Protein 4JDY (pdb70)

Radius of gyration: 33.88 Å; Cα contacts (8 Å, |Δi|>4): 1845; chains: 3; bounding box: 97×56×62 Å

GO terms:
  GO:0042823 pyridoxal 5'-phosphate biosynthetic process (P, IDA)
  GO:0016843 amine-lyase activity (F, IDA)
  GO:0005886 plasma membrane (C, HDA)

Structure (mmCIF, N/CA/C/O backbone):
data_4JDY
#
_entry.id   4JDY
#
_cell.length_a   110.752
_cell.length_b   126.080
_cell.length_c   180.816
_cell.angle_alpha   90.000
_cell.angle_beta   90.000
_cell.angle_gamma   90.000
#
_symmetry.space_group_name_H-M   'I 2 2 2'
#
loop_
_entity.id
_entity.type
_entity.pdbx_description
1 polymer 'Pyridoxal biosynthesis lyase PdxS'
2 non-polymer GLYCEROL
3 water water
#
loop_
_atom_site.group_PDB
_atom_site.id
_atom_site.type_symbol
_atom_site.label_atom_id
_atom_site.label_alt_id
_atom_site.label_comp_id
_atom_site.label_asym_id
_atom_site.label_entity_id
_atom_site.label_seq_id
_atom_site.pdbx_PDB_ins_code
_atom_site.Cartn_x
_atom_site.Cartn_y
_atom_site.Cartn_z
_atom_site.occupancy
_atom_site.B_iso_or_equiv
_atom_site.auth_seq_id
_atom_site.auth_comp_id
_atom_site.auth_asym_id
_atom_site.auth_atom_id
_atom_site.pdbx_PDB_model_num
ATOM 1 N N . THR A 1 1 ? 46.779 0.077 68.246 1.00 49.41 11 THR A N 1
ATOM 2 C CA . THR A 1 1 ? 46.884 1.488 68.728 1.00 49.07 11 THR A CA 1
ATOM 3 C C . THR A 1 1 ? 45.709 2.324 68.143 1.00 47.09 11 THR A C 1
ATOM 4 O O . THR A 1 1 ? 45.594 2.465 66.907 1.00 48.80 11 THR A O 1
ATOM 8 N N . ALA A 1 2 ? 44.789 2.830 68.992 1.00 42.56 12 ALA A N 1
ATOM 9 C CA . ALA A 1 2 ? 43.488 3.392 68.479 1.00 37.55 12 ALA A CA 1
ATOM 10 C C . ALA A 1 2 ? 43.541 4.817 67.860 1.00 33.77 12 ALA A C 1
ATOM 11 O O . ALA A 1 2 ? 44.476 5.597 68.147 1.00 31.97 12 ALA A O 1
ATOM 13 N N . ARG A 1 3 ? 42.552 5.177 67.033 1.00 29.59 13 ARG A N 1
ATOM 14 C CA . ARG A 1 3 ? 42.628 6.463 66.300 1.00 26.33 13 ARG A CA 1
ATOM 15 C C . ARG A 1 3 ? 42.141 7.598 67.182 1.00 22.88 13 ARG A C 1
ATOM 16 O O . ARG A 1 3 ? 40.962 7.646 67.547 1.00 19.62 13 ARG A O 1
ATOM 24 N N . VAL A 1 4 ? 43.034 8.510 67.519 1.00 20.42 14 VAL A N 1
ATOM 25 C CA . VAL A 1 4 ? 42.733 9.623 68.422 1.00 19.50 14 VAL A CA 1
ATOM 26 C C . VAL A 1 4 ? 43.471 10.835 67.927 1.00 19.74 14 VAL A C 1
ATOM 27 O O . VAL A 1 4 ? 44.609 10.668 67.507 1.00 18.84 14 VAL A O 1
ATOM 31 N N . LYS A 1 5 ? 42.908 12.044 68.054 1.00 18.81 15 LYS A N 1
ATOM 32 C CA . LYS A 1 5 ? 43.652 13.238 67.740 1.00 19.79 15 LYS A CA 1
ATOM 33 C C . LYS A 1 5 ? 44.440 13.674 68.997 1.00 21.25 15 LYS A C 1
ATOM 34 O O . LYS A 1 5 ? 43.917 14.428 69.815 1.00 19.27 15 LYS A O 1
ATOM 40 N N . ARG A 1 6 ? 45.688 13.245 69.066 1.00 20.52 16 ARG A N 1
ATOM 41 C CA . ARG A 1 6 ? 46.521 13.330 70.231 1.00 21.24 16 ARG A CA 1
ATOM 42 C C . ARG A 1 6 ? 47.319 14.599 70.203 1.00 23.00 16 ARG A C 1
ATOM 43 O O . ARG A 1 6 ? 47.564 15.132 69.149 1.00 23.41 16 ARG A O 1
ATOM 51 N N . GLY A 1 7 ? 47.705 15.068 71.366 1.00 21.93 17 GLY A N 1
ATOM 52 C CA . GLY A 1 7 ? 48.662 16.179 71.482 1.00 22.45 17 GLY A CA 1
ATOM 53 C C . GLY A 1 7 ? 48.295 17.487 70.843 1.00 22.95 17 GLY A C 1
ATOM 54 O O . GLY A 1 7 ? 49.159 18.269 70.452 1.00 24.25 17 GLY A O 1
ATOM 55 N N . MET A 1 8 ? 47.028 17.844 70.819 1.00 22.70 18 MET A N 1
ATOM 56 C CA . MET A 1 8 ? 46.652 19.092 70.143 1.00 22.58 18 MET A CA 1
ATOM 57 C C . MET A 1 8 ? 46.440 20.274 71.051 1.00 22.06 18 MET A C 1
ATOM 58 O O . MET A 1 8 ? 46.087 21.380 70.595 1.00 21.00 18 MET A O 1
ATOM 63 N N . ALA A 1 9 ? 46.699 20.096 72.353 1.00 23.12 19 ALA A N 1
ATOM 64 C CA . ALA A 1 9 ? 46.443 21.214 73.268 1.00 24.45 19 ALA A CA 1
ATOM 65 C C . ALA A 1 9 ? 47.598 21.422 74.318 1.00 25.73 19 ALA A C 1
ATOM 66 O O . ALA A 1 9 ? 47.391 21.965 75.429 1.00 23.95 19 ALA A O 1
ATOM 68 N N . GLU A 1 10 ? 48.788 20.966 73.933 1.00 26.58 20 GLU A N 1
ATOM 69 C CA . GLU A 1 10 ? 49.944 20.970 74.842 1.00 29.01 20 GLU A CA 1
ATOM 70 C C . GLU A 1 10 ? 50.237 22.352 75.359 1.00 30.18 20 GLU A C 1
ATOM 71 O O . GLU A 1 10 ? 50.619 22.470 76.491 1.00 32.14 20 GLU A O 1
ATOM 77 N N . MET A 1 11 ? 50.008 23.381 74.573 1.00 29.59 21 MET A N 1
ATOM 78 C CA . MET A 1 11 ? 50.298 24.769 74.964 1.00 32.39 21 MET A CA 1
ATOM 79 C C . MET A 1 11 ? 49.227 25.317 75.912 1.00 30.46 21 MET A C 1
ATOM 80 O O . MET A 1 11 ? 49.391 26.409 76.460 1.00 30.51 21 MET A O 1
ATOM 85 N N . LEU A 1 12 ? 48.080 24.628 76.040 1.00 26.23 22 LEU A N 1
ATOM 86 C CA . LEU A 1 12 ? 47.032 25.144 76.935 1.00 22.58 22 LEU A CA 1
ATOM 87 C C . LEU A 1 12 ? 47.169 24.548 78.345 1.00 20.55 22 LEU A C 1
ATOM 88 O O . LEU A 1 12 ? 46.558 25.089 79.248 1.00 19.61 22 LEU A O 1
ATOM 93 N N . LYS A 1 13 ? 47.919 23.471 78.499 1.00 19.12 23 LYS A N 1
ATOM 94 C CA . LYS A 1 13 ? 48.007 22.723 79.764 1.00 22.60 23 LYS A CA 1
ATOM 95 C C . LYS A 1 13 ? 48.494 23.643 80.838 1.00 24.16 23 LYS A C 1
ATOM 96 O O . LYS A 1 13 ? 49.429 24.411 80.605 1.00 22.67 23 LYS A O 1
ATOM 102 N N . GLY A 1 14 ? 47.838 23.628 81.993 1.00 23.73 24 GLY A N 1
ATOM 103 C CA . GLY A 1 14 ? 48.322 24.376 83.153 1.00 23.31 24 GLY A CA 1
ATOM 104 C C . GLY A 1 14 ? 47.657 25.701 83.133 1.00 22.35 24 GLY A C 1
ATOM 105 O O . GLY A 1 14 ? 47.928 26.510 83.957 1.00 23.91 24 GLY A O 1
ATOM 106 N N . GLY A 1 15 ? 46.773 25.954 82.175 1.00 22.90 25 GLY A N 1
ATOM 107 C CA . GLY A 1 15 ? 46.203 27.315 81.974 1.00 19.89 25 GLY A CA 1
ATOM 108 C C . GLY A 1 15 ? 44.717 27.509 82.140 1.00 20.51 25 GLY A C 1
ATOM 109 O O . GLY A 1 15 ? 43.960 26.522 82.362 1.00 20.31 25 GLY A O 1
ATOM 110 N N . VAL A 1 16 ? 44.281 28.766 82.026 1.00 17.71 26 VAL A N 1
ATOM 111 C CA . VAL A 1 16 ? 42.921 29.167 82.108 1.00 18.74 26 VAL A CA 1
ATOM 112 C C . VAL A 1 16 ? 42.415 29.691 80.749 1.00 20.86 26 VAL A C 1
ATOM 113 O O . VAL A 1 16 ? 43.101 30.524 80.091 1.00 19.85 26 VAL A O 1
ATOM 117 N N . ILE A 1 17 ? 41.231 29.214 80.358 1.00 18.31 27 ILE A N 1
ATOM 118 C CA . ILE A 1 17 ? 40.561 29.728 79.186 1.00 18.05 27 ILE A CA 1
ATOM 119 C C . ILE A 1 17 ? 39.383 30.554 79.593 1.00 18.82 27 ILE A C 1
ATOM 120 O O . ILE A 1 17 ? 38.508 30.074 80.375 1.00 21.79 27 ILE A O 1
ATOM 125 N N . MET A 1 18 ? 39.327 31.809 79.147 1.00 16.52 28 MET A N 1
ATOM 126 C CA . MET A 1 18 ? 38.305 32.709 79.609 1.00 18.85 28 MET A CA 1
ATOM 127 C C . MET A 1 18 ? 37.310 33.061 78.561 1.00 20.84 28 MET A C 1
ATOM 128 O O . MET A 1 18 ? 37.712 33.462 77.474 1.00 19.72 28 MET A O 1
ATOM 133 N N . ASP A 1 19 ? 36.032 32.989 78.889 1.00 19.93 29 ASP A N 1
ATOM 134 C CA . ASP A 1 19 ? 35.031 33.525 77.988 1.00 22.94 29 ASP A CA 1
ATOM 135 C C . ASP A 1 19 ? 35.139 35.092 77.839 1.00 24.28 29 ASP A C 1
ATOM 136 O O . ASP A 1 19 ? 35.240 35.813 78.846 1.00 22.60 29 ASP A O 1
ATOM 141 N N . VAL A 1 20 ? 34.993 35.594 76.610 1.00 22.03 30 VAL A N 1
ATOM 142 C CA . VAL A 1 20 ? 35.063 37.055 76.348 1.00 23.70 30 VAL A CA 1
ATOM 143 C C . VAL A 1 20 ? 33.999 37.462 75.342 1.00 25.66 30 VAL A C 1
ATOM 144 O O . VAL A 1 20 ? 33.744 36.736 74.366 1.00 24.76 30 VAL A O 1
ATOM 148 N N . VAL A 1 21 ? 33.317 38.561 75.598 1.00 26.75 31 VAL A N 1
ATOM 149 C CA . VAL A 1 21 ? 32.244 38.992 74.720 1.00 28.50 31 VAL A CA 1
ATOM 150 C C . VAL A 1 21 ? 32.701 40.242 73.904 1.00 29.03 31 VAL A C 1
ATOM 151 O O . VAL A 1 21 ? 32.079 40.571 72.932 1.00 28.45 31 VAL A O 1
ATOM 155 N N . THR A 1 22 ? 33.874 40.802 74.223 1.00 30.04 32 THR A N 1
ATOM 156 C CA . THR A 1 22 ? 34.391 42.058 73.570 1.00 30.08 32 THR A CA 1
ATOM 157 C C . THR A 1 22 ? 35.923 42.017 73.421 1.00 29.63 32 THR A C 1
ATOM 158 O O . THR A 1 22 ? 36.606 41.292 74.141 1.00 30.09 32 THR A O 1
ATOM 162 N N . PRO A 1 23 ? 36.496 42.758 72.442 1.00 29.62 33 PRO A N 1
ATOM 163 C CA . PRO A 1 23 ? 37.953 42.779 72.327 1.00 29.92 33 PRO A CA 1
ATOM 164 C C . PRO A 1 23 ? 38.612 43.270 73.647 1.00 28.90 33 PRO A C 1
ATOM 165 O O . PRO A 1 23 ? 39.702 42.804 73.992 1.00 27.50 33 PRO A O 1
ATOM 169 N N . GLU A 1 24 ? 37.947 44.167 74.367 1.00 30.42 34 GLU A N 1
ATOM 170 C CA . GLU A 1 24 ? 38.514 44.688 75.645 1.00 32.92 34 GLU A CA 1
ATOM 171 C C . GLU A 1 24 ? 38.621 43.553 76.708 1.00 32.57 34 GLU A C 1
ATOM 172 O O . GLU A 1 24 ? 39.670 43.382 77.358 1.00 32.57 34 GLU A O 1
ATOM 178 N N . GLN A 1 25 ? 37.545 42.774 76.855 1.00 31.44 35 GLN A N 1
ATOM 179 C CA . GLN A 1 25 ? 37.596 41.609 77.741 1.00 29.59 35 GLN A CA 1
ATOM 180 C C . GLN A 1 25 ? 38.712 40.711 77.248 1.00 28.04 35 GLN A C 1
ATOM 181 O O . GLN A 1 25 ? 39.519 40.225 78.059 1.00 27.38 35 GLN A O 1
ATOM 187 N N . ALA A 1 26 ? 38.831 40.505 75.920 1.00 25.67 36 ALA A N 1
ATOM 188 C CA . ALA A 1 26 ? 39.921 39.656 75.422 1.00 24.37 36 ALA A CA 1
ATOM 189 C C . ALA A 1 26 ? 41.340 40.149 75.828 1.00 26.01 36 ALA A C 1
ATOM 190 O O . ALA A 1 26 ? 42.230 39.356 76.204 1.00 23.59 36 ALA A O 1
ATOM 192 N N . ARG A 1 27 ? 41.548 41.475 75.734 1.00 26.99 37 ARG A N 1
ATOM 193 C CA . ARG A 1 27 ? 42.851 42.066 76.151 1.00 28.18 37 ARG A CA 1
ATOM 194 C C . ARG A 1 27 ? 43.099 41.891 77.647 1.00 26.83 37 ARG A C 1
ATOM 195 O O . ARG A 1 27 ? 44.162 41.493 78.037 1.00 26.99 37 ARG A O 1
ATOM 203 N N . ILE A 1 28 ? 42.081 42.134 78.455 1.00 28.05 38 ILE A N 1
ATOM 204 C CA . ILE A 1 28 ? 42.237 41.880 79.916 1.00 28.38 38 ILE A CA 1
ATOM 205 C C . ILE A 1 28 ? 42.582 40.448 80.215 1.00 28.73 38 ILE A C 1
ATOM 206 O O . ILE A 1 28 ? 43.488 40.159 80.994 1.00 27.80 38 ILE A O 1
ATOM 211 N N . ALA A 1 29 ? 41.852 39.518 79.568 1.00 27.41 39 ALA A N 1
ATOM 212 C CA . ALA A 1 29 ? 42.184 38.111 79.688 1.00 24.62 39 ALA A CA 1
ATOM 213 C C . ALA A 1 29 ? 43.623 37.796 79.368 1.00 24.04 39 ALA A C 1
ATOM 214 O O . ALA A 1 29 ? 44.316 37.092 80.120 1.00 22.61 39 ALA A O 1
ATOM 216 N N . GLU A 1 30 ? 44.114 38.283 78.225 1.00 23.63 40 GLU A N 1
ATOM 217 C CA . GLU A 1 30 ? 45.453 37.956 77.793 1.00 24.01 40 GLU A CA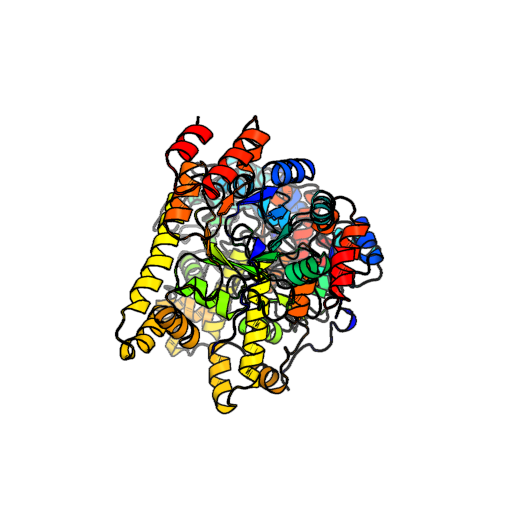 1
ATOM 218 C C . GLU A 1 30 ? 46.459 38.634 78.796 1.00 24.82 40 GLU A C 1
ATOM 219 O O . GLU A 1 30 ? 47.499 38.042 79.142 1.00 27.24 40 GLU A O 1
ATOM 225 N N . GLY A 1 31 ? 46.116 39.837 79.259 1.00 27.19 41 GLY A N 1
ATOM 226 C CA . GLY A 1 31 ? 46.998 40.596 80.241 1.00 29.75 41 GLY A CA 1
ATOM 227 C C . GLY A 1 31 ? 47.117 39.814 81.560 1.00 31.93 41 GLY A C 1
ATOM 228 O O . GLY A 1 31 ? 48.215 39.749 82.174 1.00 32.03 41 GLY A O 1
ATOM 229 N N . ALA A 1 32 ? 46.007 39.133 81.938 1.00 31.14 42 ALA A N 1
ATOM 230 C CA . ALA A 1 32 ? 45.951 38.372 83.201 1.00 30.17 42 ALA A CA 1
ATOM 231 C C . ALA A 1 32 ? 46.718 37.063 83.117 1.00 29.40 42 ALA A C 1
ATOM 232 O O . ALA A 1 32 ? 46.951 36.399 84.127 1.00 29.67 42 ALA A O 1
ATOM 234 N N . GLY A 1 33 ? 47.172 36.702 81.917 1.00 26.55 43 GLY A N 1
ATOM 235 C CA . GLY A 1 33 ? 47.902 35.467 81.737 1.00 25.11 43 GLY A CA 1
ATOM 236 C C . GLY A 1 33 ? 46.989 34.246 81.321 1.00 23.11 43 GLY A C 1
ATOM 237 O O . GLY A 1 33 ? 47.448 33.134 81.352 1.00 23.65 43 GLY A O 1
ATOM 238 N N . ALA A 1 34 ? 45.774 34.499 80.863 1.00 23.67 44 ALA A N 1
ATOM 239 C CA . ALA A 1 34 ? 44.952 33.440 80.161 1.00 23.14 44 ALA A CA 1
ATOM 240 C C . ALA A 1 34 ? 45.732 32.707 79.085 1.00 24.23 44 ALA A C 1
ATOM 241 O O . ALA A 1 34 ? 46.585 33.342 78.359 1.00 23.61 44 ALA A O 1
ATOM 243 N N . VAL A 1 35 ? 45.542 31.378 78.946 1.00 22.01 45 VAL A N 1
ATOM 244 C CA . VAL A 1 35 ? 46.200 30.682 77.856 1.00 22.00 45 VAL A CA 1
ATOM 245 C C . VAL A 1 35 ? 45.387 30.754 76.531 1.00 22.37 45 VAL A C 1
ATOM 246 O O . VAL A 1 35 ? 45.948 30.466 75.504 1.00 22.49 45 VAL A O 1
ATOM 250 N N . ALA A 1 36 ? 44.103 31.092 76.567 1.00 19.91 46 ALA A N 1
ATOM 251 C CA . ALA A 1 36 ? 43.268 31.184 75.356 1.00 20.56 46 ALA A CA 1
ATOM 252 C C . ALA A 1 36 ? 42.063 31.904 75.751 1.00 19.45 46 ALA A C 1
ATOM 253 O O . ALA A 1 36 ? 41.823 32.065 76.984 1.00 20.83 46 ALA A O 1
ATOM 255 N N . VAL A 1 37 ? 41.264 32.392 74.795 1.00 19.18 47 VAL A N 1
ATOM 256 C CA . VAL A 1 37 ? 39.992 32.974 75.123 1.00 19.31 47 VAL A CA 1
ATOM 257 C C . VAL A 1 37 ? 38.913 32.211 74.327 1.00 19.83 47 VAL A C 1
ATOM 258 O O . VAL A 1 37 ? 39.254 31.605 73.292 1.00 19.22 47 VAL A O 1
ATOM 262 N N . MET A 1 38 ? 37.669 32.296 74.807 1.00 18.23 48 MET A N 1
ATOM 263 C CA . MET A 1 38 ? 36.534 31.684 74.140 1.00 18.40 48 MET A CA 1
ATOM 264 C C . MET A 1 38 ? 35.697 32.856 73.745 1.00 17.72 48 MET A C 1
ATOM 265 O O . MET A 1 38 ? 35.110 33.521 74.586 1.00 21.46 48 MET A O 1
ATOM 270 N N . ALA A 1 39 ? 35.609 33.131 72.444 1.00 18.20 49 ALA A N 1
ATOM 271 C CA . ALA A 1 39 ? 34.744 34.203 71.931 1.00 19.53 49 ALA A CA 1
ATOM 272 C C . ALA A 1 39 ? 33.290 33.874 71.970 1.00 22.37 49 ALA A C 1
ATOM 273 O O . ALA A 1 39 ? 32.922 32.843 71.387 1.00 21.49 49 ALA A O 1
ATOM 275 N N . LEU A 1 40 ? 32.432 34.690 72.550 1.00 23.76 50 LEU A N 1
ATOM 276 C CA . LEU A 1 40 ? 31.008 34.454 72.412 1.00 28.83 50 LEU A CA 1
ATOM 277 C C . LEU A 1 40 ? 30.237 35.710 72.548 1.00 32.25 50 LEU A C 1
ATOM 278 O O . LEU A 1 40 ? 30.639 36.605 73.285 1.00 33.23 50 LEU A O 1
ATOM 283 N N . GLU A 1 41 ? 29.140 35.812 71.818 1.00 36.69 51 GLU A N 1
ATOM 284 C CA . GLU A 1 41 ? 28.269 37.007 71.859 1.00 41.80 51 GLU A CA 1
ATOM 285 C C . GLU A 1 41 ? 27.402 37.137 73.098 1.00 45.36 51 GLU A C 1
ATOM 286 O O . GLU A 1 41 ? 27.135 38.242 73.516 1.00 47.19 51 GLU A O 1
ATOM 292 N N . ARG A 1 42 ? 26.877 36.053 73.651 1.00 50.42 52 ARG A N 1
ATOM 293 C CA . ARG A 1 42 ? 26.093 36.175 74.888 1.00 55.68 52 ARG A CA 1
ATOM 294 C C . ARG A 1 42 ? 26.344 35.027 75.864 1.00 58.34 52 ARG A C 1
ATOM 295 O O . ARG A 1 42 ? 26.508 33.856 75.479 1.00 59.81 52 ARG A O 1
ATOM 303 N N . VAL A 1 43 ? 26.390 35.361 77.137 1.00 61.26 53 VAL A N 1
ATOM 304 C CA . VAL A 1 43 ? 27.069 34.489 78.104 1.00 64.07 53 VAL A CA 1
ATOM 305 C C . VAL A 1 43 ? 26.205 33.294 78.632 1.00 65.53 53 VAL A C 1
ATOM 306 O O . VAL A 1 43 ? 24.980 33.334 78.430 1.00 65.97 53 VAL A O 1
ATOM 310 N N . PRO A 1 44 ? 26.836 32.195 79.205 1.00 67.27 54 PRO A N 1
ATOM 311 C CA . PRO A 1 44 ? 26.040 31.104 79.871 1.00 68.32 54 PRO A CA 1
ATOM 312 C C . PRO A 1 44 ? 25.078 31.546 81.025 1.00 69.46 54 PRO A C 1
ATOM 313 O O . PRO A 1 44 ? 23.975 30.971 81.134 1.00 70.04 54 PRO A O 1
ATOM 317 N N . ALA A 1 45 ? 25.478 32.547 81.839 1.00 70.14 55 ALA A N 1
ATOM 318 C CA . ALA A 1 45 ? 24.583 33.226 82.823 1.00 70.97 55 ALA A CA 1
ATOM 319 C C . ALA A 1 45 ? 23.349 34.006 82.230 1.00 71.67 55 ALA A C 1
ATOM 320 O O . ALA A 1 45 ? 22.279 34.024 82.871 1.00 71.49 55 ALA A O 1
ATOM 322 N N . ASP A 1 46 ? 23.506 34.642 81.043 1.00 72.48 56 ASP A N 1
ATOM 323 C CA . ASP A 1 46 ? 22.392 35.273 80.230 1.00 73.26 56 ASP A CA 1
ATOM 324 C C . ASP A 1 46 ? 21.556 34.309 79.364 1.00 73.30 56 ASP A C 1
ATOM 325 O O . ASP A 1 46 ? 20.409 34.637 79.007 1.00 73.70 56 ASP A O 1
ATOM 330 N N . ILE A 1 47 ? 22.171 33.181 78.962 1.00 73.35 57 ILE A N 1
ATOM 331 C CA . ILE A 1 47 ? 21.494 32.083 78.249 1.00 73.03 57 ILE A CA 1
ATOM 332 C C . ILE A 1 47 ? 20.551 31.374 79.239 1.00 73.75 57 ILE A C 1
ATOM 333 O O . ILE A 1 47 ? 19.328 31.279 78.994 1.00 73.72 57 ILE A O 1
ATOM 338 N N . ARG A 1 48 ? 21.108 31.012 80.376 1.00 74.18 58 ARG A N 1
ATOM 339 C CA . ARG A 1 48 ? 20.307 30.423 81.418 1.00 74.92 58 ARG A CA 1
ATOM 340 C C . ARG A 1 48 ? 19.223 31.388 81.864 1.00 74.87 58 ARG A C 1
ATOM 341 O O . ARG A 1 48 ? 18.120 30.966 82.155 1.00 75.22 58 ARG A O 1
ATOM 349 N N . ALA A 1 49 ? 19.579 32.658 82.016 1.00 74.26 59 ALA A N 1
ATOM 350 C CA . ALA A 1 49 ? 18.628 33.712 82.354 1.00 73.25 59 ALA A CA 1
ATOM 351 C C . ALA A 1 49 ? 17.578 34.121 81.304 1.00 72.55 59 ALA A C 1
ATOM 352 O O . ALA A 1 49 ? 16.440 34.320 81.670 1.00 73.06 59 ALA A O 1
ATOM 354 N N . GLN A 1 50 ? 17.933 34.268 80.027 1.00 71.10 60 GLN A N 1
ATOM 355 C CA . GLN A 1 50 ? 16.903 34.622 79.031 1.00 69.29 60 GLN A CA 1
ATOM 356 C C . GLN A 1 50 ? 16.316 33.473 78.232 1.00 67.15 60 GLN A C 1
ATOM 357 O O . GLN A 1 50 ? 15.129 33.373 78.126 1.00 67.28 60 GLN A O 1
ATOM 363 N N . GLY A 1 51 ? 17.144 32.586 77.702 1.00 64.48 61 GLY A N 1
ATOM 364 C CA . GLY A 1 51 ? 16.646 31.589 76.777 1.00 59.87 61 GLY A CA 1
ATOM 365 C C . GLY A 1 51 ? 16.431 32.126 75.359 1.00 55.96 61 GLY A C 1
ATOM 366 O O . GLY A 1 51 ? 16.998 33.145 75.040 1.00 57.82 61 GLY A O 1
ATOM 367 N N . GLY A 1 52 ? 15.633 31.460 74.526 1.00 51.46 62 GLY A N 1
ATOM 368 C CA . GLY A 1 52 ? 15.622 31.675 73.073 1.00 43.46 62 GLY A CA 1
ATOM 369 C C . GLY A 1 52 ? 16.676 30.762 72.440 1.00 37.18 62 GLY A C 1
ATOM 370 O O . GLY A 1 52 ? 17.280 30.064 73.176 1.00 36.63 62 GLY A O 1
ATOM 371 N N . VAL A 1 53 ? 16.914 30.745 71.129 1.00 31.41 63 VAL A N 1
ATOM 372 C CA . VAL A 1 53 ? 17.879 29.761 70.662 1.00 25.44 63 VAL A CA 1
ATOM 373 C C . VAL A 1 53 ? 19.279 30.409 70.685 1.00 23.36 63 VAL A C 1
ATOM 374 O O . VAL A 1 53 ? 19.424 31.573 70.259 1.00 23.65 63 VAL A O 1
ATOM 378 N N . SER A 1 54 ? 20.293 29.691 71.167 1.00 19.24 64 SER A N 1
ATOM 379 C CA . SER A 1 54 ? 21.661 30.144 71.174 1.00 20.66 64 SER A CA 1
ATOM 380 C C . SER A 1 54 ? 22.489 29.428 70.127 1.00 20.27 64 SER A C 1
ATOM 381 O O . SER A 1 54 ? 22.520 28.180 70.145 1.00 17.43 64 SER A O 1
ATOM 384 N N . ARG A 1 55 ? 23.182 30.181 69.261 1.00 19.28 65 ARG A N 1
ATOM 385 C CA . ARG A 1 55 ? 23.842 29.601 68.076 1.00 19.12 65 ARG A CA 1
ATOM 386 C C . ARG A 1 55 ? 25.316 30.004 68.058 1.00 19.09 65 ARG A C 1
ATOM 387 O O . ARG A 1 55 ? 25.760 30.729 68.958 1.00 19.66 65 ARG A O 1
ATOM 395 N N . MET A 1 56 ? 26.061 29.561 67.046 1.00 18.23 66 MET A N 1
ATOM 396 C CA . MET A 1 56 ? 27.382 30.057 66.736 1.00 20.47 66 MET A CA 1
ATOM 397 C C . MET A 1 56 ? 27.307 31.598 66.740 1.00 22.09 66 MET A C 1
ATOM 398 O O . MET A 1 56 ? 26.275 32.174 66.344 1.00 21.31 66 MET A O 1
ATOM 403 N N . SER A 1 57 ? 28.374 32.223 67.227 1.00 21.61 67 SER A N 1
ATOM 404 C CA . SER A 1 57 ? 28.436 33.691 67.247 1.00 22.98 67 SER A CA 1
ATOM 405 C C . SER A 1 57 ? 28.651 34.277 65.830 1.00 23.85 67 SER A C 1
ATOM 406 O O . SER A 1 57 ? 29.265 33.662 64.971 1.00 23.69 67 SER A O 1
ATOM 409 N N . ASP A 1 58 ? 28.213 35.519 65.623 1.00 27.11 68 ASP A N 1
ATOM 410 C CA . ASP A 1 58 ? 28.499 36.240 64.347 1.00 27.03 68 ASP A CA 1
ATOM 411 C C . ASP A 1 58 ? 29.980 36.167 64.033 1.00 26.57 68 ASP A C 1
ATOM 412 O O . ASP A 1 58 ? 30.842 36.523 64.863 1.00 27.35 68 ASP A O 1
ATOM 417 N N . PRO A 1 59 ? 30.322 35.741 62.830 1.00 26.10 69 PRO A N 1
ATOM 418 C CA . PRO A 1 59 ? 31.696 35.648 62.452 1.00 23.93 69 PRO A CA 1
ATOM 419 C C . PRO A 1 59 ? 32.514 36.967 62.585 1.00 25.63 69 PRO A C 1
ATOM 420 O O . PRO A 1 59 ? 33.720 36.898 62.780 1.00 21.63 69 PRO A O 1
ATOM 424 N N . ASP A 1 60 ? 31.863 38.111 62.439 1.00 26.90 70 ASP A N 1
ATOM 425 C CA . ASP A 1 60 ? 32.620 39.390 62.581 1.00 28.64 70 ASP A CA 1
ATOM 426 C C . ASP A 1 60 ? 33.042 39.524 64.061 1.00 28.41 70 ASP A C 1
ATOM 427 O O . ASP A 1 60 ? 34.127 40.021 64.364 1.00 28.79 70 ASP A O 1
ATOM 432 N N . MET A 1 61 ? 32.120 39.175 64.966 1.00 27.21 71 MET A N 1
ATOM 433 C CA . MET A 1 61 ? 32.360 39.262 66.409 1.00 27.37 71 MET A CA 1
ATOM 434 C C . MET A 1 61 ? 33.584 38.391 66.757 1.00 26.46 71 MET A C 1
ATOM 435 O O . MET A 1 61 ? 34.567 38.847 67.391 1.00 26.37 71 MET A O 1
ATOM 440 N N . ILE A 1 62 ? 33.603 37.151 66.285 1.00 24.89 72 ILE A N 1
ATOM 441 C CA . ILE A 1 62 ? 34.748 36.279 66.498 1.00 23.25 72 ILE A CA 1
ATOM 442 C C . ILE A 1 62 ? 36.096 36.813 65.916 1.00 24.59 72 ILE A C 1
ATOM 443 O O . ILE A 1 62 ? 37.167 36.739 66.565 1.00 23.05 72 ILE A O 1
ATOM 448 N N . GLU A 1 63 ? 36.043 37.323 64.682 1.00 25.07 73 GLU A N 1
ATOM 449 C CA . GLU A 1 63 ? 37.232 37.866 64.041 1.00 27.48 73 GLU A CA 1
ATOM 450 C C . GLU A 1 63 ? 37.764 39.086 64.829 1.00 26.31 73 GLU A C 1
ATOM 451 O O . GLU A 1 63 ? 38.967 39.274 64.874 1.00 28.06 73 GLU A O 1
ATOM 457 N N . GLY A 1 64 ? 36.866 39.863 65.423 1.00 27.16 74 GLY A N 1
ATOM 458 C CA . GLY A 1 64 ? 37.246 41.010 66.291 1.00 26.74 74 GLY A CA 1
ATOM 459 C C . GLY A 1 64 ? 38.102 40.497 67.450 1.00 27.63 74 GLY A C 1
ATOM 460 O O . GLY A 1 64 ? 39.139 41.130 67.869 1.00 26.06 74 GLY A O 1
ATOM 461 N N . ILE A 1 65 ? 37.739 39.313 67.983 1.00 26.00 75 ILE A N 1
ATOM 462 C CA . ILE A 1 65 ? 38.507 38.797 69.131 1.00 24.58 75 ILE A CA 1
ATOM 463 C C . ILE A 1 65 ? 39.836 38.281 68.641 1.00 24.29 75 ILE A C 1
ATOM 464 O O . ILE A 1 65 ? 40.890 38.478 69.310 1.00 27.05 75 ILE A O 1
ATOM 469 N N . ILE A 1 66 ? 39.848 37.585 67.496 1.00 24.29 76 ILE A N 1
ATOM 470 C CA . ILE A 1 66 ? 41.112 37.046 66.974 1.00 24.80 76 ILE A CA 1
ATOM 471 C C . ILE A 1 66 ? 42.166 38.194 66.718 1.00 26.24 76 ILE A C 1
ATOM 472 O O . ILE A 1 66 ? 43.436 37.987 66.886 1.00 26.49 76 ILE A O 1
ATOM 477 N N . ALA A 1 67 ? 41.627 39.338 66.285 1.00 27.23 77 ALA A N 1
ATOM 478 C CA . ALA A 1 67 ? 42.474 40.544 65.963 1.00 28.65 77 ALA A CA 1
ATOM 479 C C . ALA A 1 67 ? 43.004 41.205 67.252 1.00 31.11 77 ALA A C 1
ATOM 480 O O . ALA A 1 67 ? 44.066 41.856 67.230 1.00 31.43 77 ALA A O 1
ATOM 482 N N . ALA A 1 68 ? 42.298 41.012 68.380 1.00 30.43 78 ALA A N 1
ATOM 483 C CA . ALA A 1 68 ? 42.648 41.704 69.614 1.00 29.43 78 ALA A CA 1
ATOM 484 C C . ALA A 1 68 ? 43.706 41.038 70.453 1.00 29.28 78 ALA A C 1
ATOM 485 O O . ALA A 1 68 ? 44.176 41.675 71.399 1.00 28.44 78 ALA A O 1
ATOM 487 N N . VAL A 1 69 ? 44.085 39.786 70.166 1.00 28.40 79 VAL A N 1
ATOM 488 C CA . VAL A 1 69 ? 44.996 39.062 71.082 1.00 27.83 79 VAL A CA 1
ATOM 489 C C . VAL A 1 69 ? 45.981 38.223 70.318 1.00 27.82 79 VAL A C 1
ATOM 490 O O . VAL A 1 69 ? 45.751 37.980 69.186 1.00 28.12 79 VAL A O 1
ATOM 494 N N . THR A 1 70 ? 47.036 37.729 70.956 1.00 27.52 80 THR A N 1
ATOM 495 C CA . THR A 1 70 ? 47.998 36.810 70.350 1.00 30.81 80 THR A CA 1
ATOM 496 C C . THR A 1 70 ? 47.721 35.360 70.698 1.00 30.29 80 THR A C 1
ATOM 497 O O . THR A 1 70 ? 48.126 34.436 69.946 1.00 32.89 80 THR A O 1
ATOM 501 N N . ILE A 1 71 ? 47.048 35.145 71.837 1.00 25.98 81 ILE A N 1
ATOM 502 C CA . ILE A 1 71 ? 46.829 33.782 72.338 1.00 24.62 81 ILE A CA 1
ATOM 503 C C . ILE A 1 71 ? 45.676 33.150 71.530 1.00 22.86 81 ILE A C 1
ATOM 504 O O . ILE A 1 71 ? 44.890 33.899 70.894 1.00 20.54 81 ILE A O 1
ATOM 509 N N . PRO A 1 72 ? 45.616 31.802 71.552 1.00 22.80 82 PRO A N 1
ATOM 510 C CA . PRO A 1 72 ? 44.631 31.050 70.801 1.00 22.63 82 PRO A CA 1
ATOM 511 C C . PRO A 1 72 ? 43.194 31.516 71.105 1.00 22.63 82 PRO A C 1
ATOM 512 O O . PRO A 1 72 ? 42.885 31.963 72.225 1.00 23.21 82 PRO A O 1
ATOM 516 N N . VAL A 1 73 ? 42.290 31.459 70.104 1.00 21.67 83 VAL A N 1
ATOM 517 C CA . VAL A 1 73 ? 40.891 31.871 70.307 1.00 19.14 83 VAL A CA 1
ATOM 518 C C . VAL A 1 73 ? 39.985 30.628 69.984 1.00 20.18 83 VAL A C 1
ATOM 519 O O . VAL A 1 73 ? 40.215 29.933 68.964 1.00 19.64 83 VAL A O 1
ATOM 523 N N . MET A 1 74 ? 39.053 30.332 70.884 1.00 16.54 84 MET A N 1
ATOM 524 C CA . MET A 1 74 ? 38.052 29.264 70.645 1.00 14.64 84 MET A CA 1
ATOM 525 C C . MET A 1 74 ? 36.771 29.865 70.350 1.00 14.00 84 MET A C 1
ATOM 526 O O . MET A 1 74 ? 36.478 31.034 70.732 1.00 14.12 84 MET A O 1
ATOM 531 N N . ALA A 1 75 ? 35.861 29.052 69.747 1.00 12.97 85 ALA A N 1
ATOM 532 C CA . ALA A 1 75 ? 34.512 29.555 69.639 1.00 13.64 85 ALA A CA 1
ATOM 533 C C . ALA A 1 75 ? 33.601 28.306 69.614 1.00 14.07 85 ALA A C 1
ATOM 534 O O . ALA A 1 75 ? 34.075 27.220 69.294 1.00 14.58 85 ALA A O 1
ATOM 536 N N . LYS A 1 76 ? 32.336 28.524 69.913 1.00 15.49 86 LYS A N 1
ATOM 537 C CA . LYS A 1 76 ? 31.356 27.460 70.085 1.00 15.44 86 LYS A CA 1
ATOM 538 C C . LYS A 1 76 ? 30.515 27.179 68.846 1.00 16.61 86 LYS A C 1
ATOM 539 O O . LYS A 1 76 ? 30.212 28.094 68.065 1.00 14.61 86 LYS A O 1
ATOM 545 N N . VAL A 1 77 ? 30.105 25.885 68.690 1.00 15.54 87 VAL A N 1
ATOM 546 C CA . VAL A 1 77 ? 29.029 25.566 67.760 1.00 13.91 87 VAL A CA 1
ATOM 547 C C . VAL A 1 77 ? 28.005 24.700 68.531 1.00 14.59 87 VAL A C 1
ATOM 548 O O . VAL A 1 77 ? 28.324 24.158 69.589 1.00 15.68 87 VAL A O 1
ATOM 552 N N . ARG A 1 78 ? 26.829 24.614 67.967 1.00 13.64 88 ARG A N 1
ATOM 553 C CA . ARG A 1 78 ? 25.734 23.777 68.531 1.00 13.26 88 ARG A CA 1
ATOM 554 C C . ARG A 1 78 ? 26.069 22.328 68.325 1.00 13.07 88 ARG A C 1
ATOM 555 O O . ARG A 1 78 ? 26.724 22.001 67.391 1.00 13.60 88 ARG A O 1
ATOM 563 N N . ILE A 1 79 ? 25.717 21.458 69.302 1.00 12.16 89 ILE A N 1
ATOM 564 C CA . ILE A 1 79 ? 25.959 20.040 69.153 1.00 11.91 89 ILE A CA 1
ATOM 565 C C . ILE A 1 79 ? 25.354 19.566 67.837 1.00 11.46 89 ILE A C 1
ATOM 566 O O . ILE A 1 79 ? 24.232 19.886 67.533 1.00 12.98 89 ILE A O 1
ATOM 571 N N . GLY A 1 80 ? 26.163 18.858 67.051 1.00 12.15 90 GLY A N 1
ATOM 572 C CA . GLY A 1 80 ? 25.706 18.254 65.823 1.00 12.41 90 GLY A CA 1
ATOM 573 C C . GLY A 1 80 ? 25.707 19.299 64.679 1.00 13.79 90 GLY A C 1
ATOM 574 O O . GLY A 1 80 ? 25.359 18.912 63.543 1.00 12.24 90 GLY A O 1
ATOM 575 N N . HIS A 1 81 ? 26.083 20.575 64.931 1.00 12.50 91 HIS A N 1
ATOM 576 C CA . HIS A 1 81 ? 25.916 21.568 63.836 1.00 11.70 91 HIS A CA 1
ATOM 577 C C . HIS A 1 81 ? 27.204 21.617 62.985 1.00 12.09 91 HIS A C 1
ATOM 578 O O . HIS A 1 81 ? 28.116 22.492 63.184 1.00 15.74 91 HIS A O 1
ATOM 585 N N . PHE A 1 82 ? 27.363 20.617 62.120 1.00 11.62 92 PHE A N 1
ATOM 586 C CA . PHE A 1 82 ? 28.617 20.478 61.383 1.00 12.33 92 PHE A CA 1
ATOM 587 C C . PHE A 1 82 ? 28.836 21.680 60.420 1.00 13.66 92 PHE A C 1
ATOM 588 O O . PHE A 1 82 ? 29.979 21.966 60.086 1.00 14.21 92 PHE A O 1
ATOM 596 N N . VAL A 1 83 ? 27.779 22.426 60.070 1.00 13.97 93 VAL A N 1
ATOM 597 C CA . VAL A 1 83 ? 27.995 23.538 59.111 1.00 13.12 93 VAL A CA 1
ATOM 598 C C . VAL A 1 83 ? 28.434 24.780 59.873 1.00 14.54 93 VAL A C 1
ATOM 599 O O . VAL A 1 83 ? 29.319 25.523 59.394 1.00 15.28 93 VAL A O 1
ATOM 603 N N . GLU A 1 84 ? 27.884 25.024 61.071 1.00 13.03 94 GLU A N 1
ATOM 604 C CA . GLU A 1 84 ? 28.529 26.053 61.950 1.00 14.16 94 GLU A CA 1
ATOM 605 C C . GLU A 1 84 ? 30.063 25.738 62.103 1.00 15.45 94 GLU A C 1
ATOM 606 O O . GLU A 1 84 ? 30.923 26.677 62.028 1.00 14.76 94 GLU A O 1
ATOM 612 N N . ALA A 1 85 ? 30.426 24.478 62.303 1.00 13.38 95 ALA A N 1
ATOM 613 C CA . ALA A 1 85 ? 31.857 24.141 62.423 1.00 14.90 95 ALA A CA 1
ATOM 614 C C . ALA A 1 85 ? 32.661 24.406 61.086 1.00 15.68 95 ALA A C 1
ATOM 615 O O . ALA A 1 85 ? 33.835 24.810 61.137 1.00 15.07 95 ALA A O 1
ATOM 617 N N . GLN A 1 86 ? 32.042 24.086 59.936 1.00 14.78 96 GLN A N 1
ATOM 618 C CA . GLN A 1 86 ? 32.672 24.359 58.627 1.00 16.24 96 GLN A CA 1
ATOM 619 C C . GLN A 1 86 ? 32.993 25.858 58.538 1.00 17.07 96 GLN A C 1
ATOM 620 O O . GLN A 1 86 ? 34.095 26.258 58.082 1.00 19.44 96 GLN A O 1
ATOM 626 N N . ILE A 1 87 ? 32.077 26.652 59.012 1.00 15.62 97 ILE A N 1
ATOM 627 C CA . ILE A 1 87 ? 32.221 28.125 58.937 1.00 16.23 97 ILE A CA 1
ATOM 628 C C . ILE A 1 87 ? 33.352 28.527 59.897 1.00 17.70 97 ILE A C 1
ATOM 629 O O . ILE A 1 87 ? 34.263 29.297 59.508 1.00 17.62 97 ILE A O 1
ATOM 634 N N . LEU A 1 88 ? 33.311 28.075 61.144 1.00 16.58 98 LEU A N 1
ATOM 635 C CA . LEU A 1 88 ? 34.357 28.433 62.079 1.00 17.98 98 LEU A CA 1
ATOM 636 C C . LEU A 1 88 ? 35.753 28.001 61.612 1.00 18.34 98 LEU A C 1
ATOM 637 O O . LEU A 1 88 ? 36.735 28.747 61.822 1.00 20.03 98 LEU A O 1
ATOM 642 N N . GLN A 1 89 ? 35.879 26.794 61.073 1.00 18.05 99 GLN A N 1
ATOM 643 C CA . GLN A 1 89 ? 37.166 26.364 60.601 1.00 18.55 99 GLN A CA 1
ATOM 644 C C . GLN A 1 89 ? 37.769 27.414 59.586 1.00 20.97 99 GLN A C 1
ATOM 645 O O . GLN A 1 89 ? 38.990 27.632 59.588 1.00 19.38 99 GLN A O 1
ATOM 651 N N . THR A 1 90 ? 36.939 27.976 58.692 1.00 19.90 100 THR A N 1
ATOM 652 C CA . THR A 1 90 ? 37.493 28.915 57.656 1.00 22.18 100 THR A CA 1
ATOM 653 C C . THR A 1 90 ? 37.820 30.240 58.287 1.00 24.64 100 THR A C 1
ATOM 654 O O . THR A 1 90 ? 38.654 30.956 57.733 1.00 23.50 100 THR A O 1
ATOM 658 N N . LEU A 1 91 ? 37.164 30.582 59.406 1.00 25.01 101 LEU A N 1
ATOM 659 C CA . LEU A 1 91 ? 37.537 31.770 60.188 1.00 27.14 101 LEU A CA 1
ATOM 660 C C . LEU A 1 91 ? 38.898 31.728 60.806 1.00 28.82 101 LEU A C 1
ATOM 661 O O . LEU A 1 91 ? 39.423 32.792 61.180 1.00 32.13 101 LEU A O 1
ATOM 666 N N . GLY A 1 92 ? 39.477 30.547 60.937 1.00 27.40 102 GLY A N 1
ATOM 667 C CA . GLY A 1 92 ? 40.801 30.378 61.528 1.00 26.28 102 GLY A CA 1
ATOM 668 C C . GLY A 1 92 ? 40.835 30.402 63.082 1.00 27.05 102 GLY A C 1
ATOM 669 O O . GLY A 1 92 ? 41.885 30.677 63.660 1.00 27.48 102 GLY A O 1
ATOM 670 N N . VAL A 1 93 ? 39.712 30.116 63.760 1.00 24.72 103 VAL A N 1
ATOM 671 C CA . VAL A 1 93 ? 39.771 29.865 65.223 1.00 22.41 103 VAL A CA 1
ATOM 672 C C . VAL A 1 93 ? 40.725 28.724 65.470 1.00 20.01 103 VAL A C 1
ATOM 673 O O . VAL A 1 93 ? 40.944 27.867 64.626 1.00 21.51 103 VAL A O 1
ATOM 677 N N . ASP A 1 94 ? 41.340 28.677 66.651 1.00 18.65 104 ASP A N 1
ATOM 678 C CA . ASP A 1 94 ? 42.293 27.664 66.930 1.00 14.91 104 ASP A CA 1
ATOM 679 C C . ASP A 1 94 ? 41.607 26.353 67.400 1.00 15.06 104 ASP A C 1
ATOM 680 O O . ASP A 1 94 ? 42.194 25.257 67.311 1.00 14.61 104 ASP A O 1
ATOM 685 N N . TYR A 1 95 ? 40.474 26.506 68.034 1.00 14.63 105 TYR A N 1
ATOM 686 C CA . TYR A 1 95 ? 39.700 25.286 68.536 1.00 16.05 105 TYR A CA 1
ATOM 687 C C . TYR A 1 95 ? 38.231 25.563 68.392 1.00 14.94 105 TYR A C 1
ATOM 688 O O . TYR A 1 95 ? 37.761 26.698 68.589 1.00 16.82 105 TYR A O 1
ATOM 697 N N . ILE A 1 96 ? 37.456 24.478 68.198 1.00 14.19 106 ILE A N 1
ATOM 698 C CA . ILE A 1 96 ? 35.998 24.676 68.192 1.00 12.76 106 ILE A CA 1
ATOM 699 C C . ILE A 1 96 ? 35.466 23.897 69.410 1.00 13.59 106 ILE A C 1
ATOM 700 O O . ILE A 1 96 ? 35.869 22.731 69.571 1.00 15.53 106 ILE A O 1
ATOM 705 N N . ASP A 1 97 ? 34.539 24.508 70.134 1.00 13.80 107 ASP A N 1
ATOM 706 C CA . ASP A 1 97 ? 33.977 23.859 71.311 1.00 14.60 107 ASP A CA 1
ATOM 707 C C . ASP A 1 97 ? 32.601 23.386 70.843 1.00 14.12 107 ASP A C 1
ATOM 708 O O . ASP A 1 97 ? 31.740 24.189 70.559 1.00 12.80 107 ASP A O 1
ATOM 713 N N . GLU A 1 98 ? 32.392 22.073 70.759 1.00 13.69 108 GLU A N 1
ATOM 714 C CA . GLU A 1 98 ? 31.038 21.605 70.397 1.00 14.64 108 GLU A CA 1
ATOM 715 C C . GLU A 1 98 ? 30.247 21.551 71.687 1.00 15.68 108 GLU A C 1
ATOM 716 O O . GLU A 1 98 ? 30.467 20.616 72.514 1.00 14.60 108 GLU A O 1
ATOM 722 N N . SER A 1 99 ? 29.446 22.579 71.911 1.00 14.27 109 SER A N 1
ATOM 723 C CA . SER A 1 99 ? 29.056 22.965 73.277 1.00 16.71 109 SER A CA 1
ATOM 724 C C . SER A 1 99 ? 27.621 22.770 73.668 1.00 15.79 109 SER A C 1
ATOM 725 O O . SER A 1 99 ? 26.696 23.272 73.031 1.00 16.93 109 SER A O 1
ATOM 728 N N . GLU A 1 100 ? 27.422 22.105 74.826 1.00 17.78 110 GLU A N 1
ATOM 729 C CA . GLU A 1 100 ? 26.058 21.899 75.320 1.00 17.27 110 GLU A CA 1
ATOM 730 C C . GLU A 1 100 ? 25.494 23.177 75.912 1.00 19.45 110 GLU A C 1
ATOM 731 O O . GLU A 1 100 ? 24.347 23.247 76.275 1.00 20.56 110 GLU A O 1
ATOM 737 N N . VAL A 1 101 ? 26.295 24.224 76.005 1.00 19.37 111 VAL A N 1
ATOM 738 C CA . VAL A 1 101 ? 25.755 25.509 76.477 1.00 21.03 111 VAL A CA 1
ATOM 739 C C . VAL A 1 101 ? 24.857 26.136 75.405 1.00 20.51 111 VAL A C 1
ATOM 740 O O . VAL A 1 101 ? 23.928 26.891 75.719 1.00 18.67 111 VAL A O 1
ATOM 744 N N . LEU A 1 102 ? 25.109 25.801 74.122 1.00 16.89 112 LEU A N 1
ATOM 745 C CA . LEU A 1 102 ? 24.273 26.379 73.083 1.00 15.04 112 LEU A CA 1
ATOM 746 C C . LEU A 1 102 ? 23.093 25.427 72.890 1.00 16.04 112 LEU A C 1
ATOM 747 O O . LEU A 1 102 ? 23.117 24.285 73.434 1.00 15.72 112 LEU A O 1
ATOM 752 N N . THR A 1 103 ? 22.086 25.856 72.117 1.00 16.75 113 THR A N 1
ATOM 753 C CA . THR A 1 103 ? 20.900 24.969 71.845 1.00 15.29 113 THR A CA 1
ATOM 754 C C . THR A 1 103 ? 21.318 23.830 70.864 1.00 15.80 113 THR A C 1
ATOM 755 O O . THR A 1 103 ? 21.795 24.137 69.787 1.00 15.58 113 THR A O 1
ATOM 759 N N . PRO A 1 104 ? 21.163 22.532 71.238 1.00 16.13 114 PRO A N 1
ATOM 760 C CA . PRO A 1 104 ? 21.624 21.482 70.334 1.00 14.19 114 PRO A CA 1
ATOM 761 C C . PRO A 1 104 ? 20.911 21.600 68.976 1.00 12.29 114 PRO A C 1
ATOM 762 O O . PRO A 1 104 ? 19.701 21.937 68.929 1.00 13.60 114 PRO A O 1
ATOM 766 N N . ALA A 1 105 ? 21.666 21.332 67.902 1.00 11.98 115 ALA A N 1
ATOM 767 C CA . ALA A 1 105 ? 21.091 21.326 66.565 1.00 11.58 115 ALA A CA 1
ATOM 768 C C . ALA A 1 105 ? 20.746 19.895 66.207 1.00 12.43 115 ALA A C 1
ATOM 769 O O . ALA A 1 105 ? 20.069 19.725 65.249 1.00 13.57 115 ALA A O 1
ATOM 771 N N . ASP A 1 106 ? 21.268 18.896 66.913 1.00 13.68 116 ASP A N 1
ATOM 772 C CA . ASP A 1 106 ? 21.017 17.472 66.537 1.00 12.46 116 ASP A CA 1
ATOM 773 C C . ASP A 1 106 ? 20.895 16.759 67.921 1.00 15.45 116 ASP A C 1
ATOM 774 O O . ASP A 1 106 ? 21.865 16.729 68.701 1.00 16.39 116 ASP A O 1
ATOM 779 N N . TYR A 1 107 ? 19.739 16.238 68.227 1.00 14.46 117 TYR A N 1
ATOM 780 C CA . TYR A 1 107 ? 19.594 15.620 69.544 1.00 17.17 117 TYR A CA 1
ATOM 781 C C . TYR A 1 107 ? 20.095 14.236 69.629 1.00 16.90 117 TYR A C 1
ATOM 782 O O . TYR A 1 107 ? 20.198 13.700 70.726 1.00 16.11 117 TYR A O 1
ATOM 791 N N . ALA A 1 108 ? 20.504 13.661 68.494 1.00 13.60 118 ALA A N 1
ATOM 792 C CA . ALA A 1 108 ? 21.034 12.307 68.511 1.00 13.39 118 ALA A CA 1
ATOM 793 C C . ALA A 1 108 ? 22.495 12.190 68.197 1.00 14.85 118 ALA A C 1
ATOM 794 O O . ALA A 1 108 ? 23.197 11.344 68.811 1.00 14.83 118 ALA A O 1
ATOM 796 N N . HIS A 1 109 ? 22.967 12.930 67.176 1.00 12.59 119 HIS A N 1
ATOM 797 C CA . HIS A 1 109 ? 24.342 12.748 66.686 1.00 12.68 119 HIS A CA 1
ATOM 798 C C . HIS A 1 109 ? 25.206 13.972 66.976 1.00 14.89 119 HIS A C 1
ATOM 799 O O . HIS A 1 109 ? 24.747 15.093 66.807 1.00 15.24 119 HIS A O 1
ATOM 806 N N . HIS A 1 110 ? 26.442 13.724 67.371 1.00 11.54 120 HIS A N 1
ATOM 807 C CA . HIS A 1 110 ? 27.431 14.833 67.479 1.00 13.66 120 HIS A CA 1
ATOM 808 C C . HIS A 1 110 ? 28.099 15.016 66.096 1.00 13.45 120 HIS A C 1
ATOM 809 O O . HIS A 1 110 ? 27.925 14.212 65.183 1.00 14.07 120 HIS A O 1
ATOM 816 N N . ILE A 1 111 ? 28.878 16.093 65.972 1.00 12.45 121 ILE A N 1
ATOM 817 C CA . ILE A 1 111 ? 29.578 16.313 64.719 1.00 13.07 121 ILE A CA 1
ATOM 818 C C . ILE A 1 111 ? 30.609 15.209 64.545 1.00 13.22 121 ILE A C 1
ATOM 819 O O . ILE A 1 111 ? 31.272 14.784 65.509 1.00 14.17 121 ILE A O 1
ATOM 824 N N . ASP A 1 112 ? 30.763 14.692 63.317 1.00 13.36 122 ASP A N 1
ATOM 825 C CA . ASP A 1 112 ? 31.894 13.841 62.985 1.00 14.29 122 ASP A CA 1
ATOM 826 C C . ASP A 1 112 ? 33.154 14.727 62.856 1.00 15.67 122 ASP A C 1
ATOM 827 O O . ASP A 1 112 ? 33.393 15.419 61.802 1.00 14.32 122 ASP A O 1
ATOM 832 N N . LYS A 1 113 ? 33.997 14.678 63.894 1.00 13.44 123 LYS A N 1
ATOM 833 C CA . LYS A 1 113 ? 34.990 15.704 64.000 1.00 13.34 123 LYS A CA 1
ATOM 834 C C . LYS A 1 113 ? 36.244 15.338 63.195 1.00 13.71 123 LYS A C 1
ATOM 835 O O . LYS A 1 113 ? 37.137 16.184 63.043 1.00 14.65 123 LYS A O 1
ATOM 841 N N . TRP A 1 114 ? 36.245 14.129 62.639 1.00 15.24 124 TRP A N 1
ATOM 842 C CA . TRP A 1 114 ? 37.344 13.672 61.756 1.00 16.25 124 TRP A CA 1
ATOM 843 C C . TRP A 1 114 ? 37.278 14.406 60.409 1.00 18.14 124 TRP A C 1
ATOM 844 O O . TRP A 1 114 ? 38.254 14.394 59.647 1.00 17.68 124 TRP A O 1
ATOM 855 N N . ASN A 1 115 ? 36.158 15.048 60.114 1.00 15.25 125 ASN A N 1
ATOM 856 C CA . ASN A 1 115 ? 36.040 15.739 58.800 1.00 19.21 125 ASN A CA 1
ATOM 857 C C . ASN A 1 115 ? 36.710 17.142 58.813 1.00 18.80 125 ASN A C 1
ATOM 858 O O . ASN A 1 115 ? 36.478 17.952 57.909 1.00 19.75 125 ASN A O 1
ATOM 863 N N . PHE A 1 116 ? 37.410 17.453 59.917 1.00 17.47 126 PHE A N 1
ATOM 864 C CA . PHE A 1 116 ? 37.985 18.746 60.158 1.00 15.77 126 PHE A CA 1
ATOM 865 C C . PHE A 1 116 ? 39.468 18.627 60.436 1.00 17.17 126 PHE A C 1
ATOM 866 O O . PHE A 1 116 ? 39.929 17.612 60.972 1.00 18.72 126 PHE A O 1
ATOM 874 N N . THR A 1 117 ? 40.201 19.689 60.044 1.00 17.22 127 THR A N 1
ATOM 875 C CA . THR A 1 117 ? 41.567 19.908 60.485 1.00 18.42 127 THR A CA 1
ATOM 876 C C . THR A 1 117 ? 41.642 20.599 61.880 1.00 17.23 127 THR A C 1
ATOM 877 O O . THR A 1 117 ? 42.528 20.305 62.708 1.00 18.76 127 THR A O 1
ATOM 881 N N . VAL A 1 118 ? 40.789 21.570 62.094 1.00 13.29 128 VAL A N 1
ATOM 882 C CA . VAL A 1 118 ? 40.783 22.296 63.383 1.00 16.56 128 VAL A CA 1
ATOM 883 C C . VAL A 1 118 ? 40.393 21.328 64.544 1.00 16.77 128 VAL A C 1
ATOM 884 O O . VAL A 1 118 ? 39.483 20.477 64.363 1.00 17.54 128 VAL A O 1
ATOM 888 N N . PRO A 1 119 ? 41.079 21.420 65.699 1.00 16.82 129 PRO A N 1
ATOM 889 C CA . PRO A 1 119 ? 40.729 20.501 66.857 1.00 14.93 129 PRO A CA 1
ATOM 890 C C . PRO A 1 119 ? 39.475 20.992 67.566 1.00 16.15 129 PRO A C 1
ATOM 891 O O . PRO A 1 119 ? 39.165 22.200 67.573 1.00 15.34 129 PRO A O 1
ATOM 895 N N . PHE A 1 120 ? 38.730 20.036 68.136 1.00 14.06 130 PHE A N 1
ATOM 896 C CA . PHE A 1 120 ? 37.505 20.318 68.862 1.00 12.78 130 PHE A CA 1
ATOM 897 C C . PHE A 1 120 ? 37.695 19.978 70.330 1.00 13.70 130 PHE A C 1
ATOM 898 O O . PHE A 1 120 ? 38.355 18.984 70.699 1.00 14.23 130 PHE A O 1
ATOM 906 N N . VAL A 1 121 ? 36.968 20.755 71.096 1.00 14.51 131 VAL A N 1
ATOM 907 C CA . VAL A 1 121 ? 36.792 20.504 72.543 1.00 16.05 131 VAL A CA 1
ATOM 908 C C . VAL A 1 121 ? 35.358 19.921 72.657 1.00 14.58 131 VAL A C 1
ATOM 909 O O . VAL A 1 121 ? 34.411 20.521 72.084 1.00 14.76 131 VAL A O 1
ATOM 913 N N . CYS A 1 122 ? 35.145 18.809 73.435 1.00 13.46 132 CYS A N 1
ATOM 914 C CA . CYS A 1 122 ? 33.744 18.375 73.714 1.00 13.03 132 CYS A CA 1
ATOM 915 C C . CYS A 1 122 ? 33.575 18.166 75.253 1.00 13.19 132 CYS A C 1
ATOM 916 O O . CYS A 1 122 ? 34.604 17.969 75.938 1.00 12.93 132 CYS A O 1
ATOM 919 N N . GLY A 1 123 ? 32.345 18.288 75.733 1.00 14.02 133 GLY A N 1
ATOM 920 C CA . GLY A 1 123 ? 32.064 18.102 77.185 1.00 14.49 133 GLY A CA 1
ATOM 921 C C . GLY A 1 123 ? 31.799 16.626 77.553 1.00 15.31 133 GLY A C 1
ATOM 922 O O . GLY A 1 123 ? 31.433 15.797 76.685 1.00 15.01 133 GLY A O 1
ATOM 923 N N . ALA A 1 124 ? 32.038 16.259 78.817 1.00 14.09 134 ALA A N 1
ATOM 924 C CA . ALA A 1 124 ? 31.643 14.941 79.246 1.00 13.28 134 ALA A CA 1
ATOM 925 C C . ALA A 1 124 ? 31.318 15.005 80.733 1.00 14.51 134 ALA A C 1
ATOM 926 O O . ALA A 1 124 ? 31.894 15.888 81.489 1.00 14.59 134 ALA A O 1
ATOM 928 N N . THR A 1 125 ? 30.514 14.031 81.175 1.00 14.52 135 THR A N 1
ATOM 929 C CA . THR A 1 125 ? 30.216 13.966 82.623 1.00 15.50 135 THR A CA 1
ATOM 930 C C . THR A 1 125 ? 30.712 12.661 83.221 1.00 15.21 135 THR A C 1
ATOM 931 O O . THR A 1 125 ? 30.661 12.478 84.471 1.00 14.75 135 THR A O 1
ATOM 935 N N . ASN A 1 126 ? 31.215 11.770 82.372 1.00 12.89 136 ASN A N 1
ATOM 936 C CA . ASN A 1 126 ? 31.650 10.425 82.823 1.00 11.61 136 ASN A CA 1
ATOM 937 C C . ASN A 1 126 ? 32.622 9.909 81.773 1.00 13.25 136 ASN A C 1
ATOM 938 O O . ASN A 1 126 ? 32.704 10.482 80.653 1.00 13.26 136 ASN A O 1
ATOM 943 N N . LEU A 1 127 ? 33.316 8.839 82.071 1.00 12.78 137 LEU A N 1
ATOM 944 C CA . LEU A 1 127 ? 34.404 8.388 81.213 1.00 12.98 137 LEU A CA 1
ATOM 945 C C . LEU A 1 127 ? 33.818 7.847 79.889 1.00 12.44 137 LEU A C 1
ATOM 946 O O . LEU A 1 127 ? 34.405 8.043 78.803 1.00 13.16 137 LEU A O 1
ATOM 951 N N . GLY A 1 128 ? 32.675 7.139 79.973 1.00 12.25 138 GLY A N 1
ATOM 952 C CA . GLY A 1 128 ? 32.028 6.551 78.726 1.00 14.44 138 GLY A CA 1
ATOM 953 C C . GLY A 1 128 ? 31.762 7.672 77.724 1.00 14.45 138 GLY A C 1
ATOM 954 O O . GLY A 1 128 ? 32.109 7.581 76.541 1.00 14.68 138 GLY A O 1
ATOM 955 N N . GLU A 1 129 ? 31.188 8.751 78.217 1.00 12.82 139 GLU A N 1
ATOM 956 C CA . GLU A 1 129 ? 30.929 9.906 77.368 1.00 13.01 139 GLU A CA 1
ATOM 957 C C . GLU A 1 129 ? 32.192 10.579 76.825 1.00 14.05 139 GLU A C 1
ATOM 958 O O . GLU A 1 129 ? 32.301 10.848 75.613 1.00 15.04 139 GLU A O 1
ATOM 964 N N . ALA A 1 130 ? 33.178 10.781 77.669 1.00 12.86 140 ALA A N 1
ATOM 965 C CA . ALA A 1 130 ? 34.482 11.260 77.177 1.00 14.20 140 ALA A CA 1
ATOM 966 C C . ALA A 1 130 ? 35.039 10.398 76.030 1.00 14.71 140 ALA A C 1
ATOM 967 O O . ALA A 1 130 ? 35.488 10.953 74.997 1.00 13.72 140 ALA A O 1
ATOM 969 N N . LEU A 1 131 ? 35.041 9.063 76.214 1.00 13.63 141 LEU A N 1
ATOM 970 C CA . LEU A 1 131 ? 35.542 8.149 75.186 1.00 12.56 141 LEU A CA 1
ATOM 971 C C . LEU A 1 131 ? 34.748 8.206 73.881 1.00 12.94 141 LEU A C 1
ATOM 972 O O . LEU A 1 131 ? 35.348 8.083 72.805 1.00 13.95 141 LEU A O 1
ATOM 977 N N . ARG A 1 132 ? 33.412 8.319 73.967 1.00 11.59 142 ARG A N 1
ATOM 978 C CA . ARG A 1 132 ? 32.602 8.429 72.723 1.00 11.69 142 ARG A CA 1
ATOM 979 C C . ARG A 1 132 ? 32.950 9.731 71.991 1.00 13.67 142 ARG A C 1
ATOM 980 O O . ARG A 1 132 ? 33.078 9.744 70.746 1.00 13.19 142 ARG A O 1
ATOM 988 N N . ARG A 1 133 ? 33.088 10.817 72.739 1.00 12.57 143 ARG A N 1
ATOM 989 C CA . ARG A 1 133 ? 33.540 12.102 72.069 1.00 13.24 143 ARG A CA 1
ATOM 990 C C . ARG A 1 133 ? 34.874 11.955 71.422 1.00 13.20 143 ARG A C 1
ATOM 991 O O . ARG A 1 133 ? 35.078 12.421 70.283 1.00 13.69 143 ARG A O 1
ATOM 999 N N . ILE A 1 134 ? 35.835 11.322 72.115 1.00 12.84 144 ILE A N 1
ATOM 1000 C CA . ILE A 1 134 ? 37.128 11.089 71.520 1.00 13.54 144 ILE A CA 1
ATOM 1001 C C . ILE A 1 134 ? 37.014 10.188 70.295 1.00 15.21 144 ILE A C 1
ATOM 1002 O O . ILE A 1 134 ? 37.686 10.414 69.293 1.00 14.40 144 ILE A O 1
ATOM 1007 N N . SER A 1 135 ? 36.173 9.162 70.374 1.00 13.75 145 SER A N 1
ATOM 1008 C CA . SER A 1 135 ? 35.986 8.224 69.245 1.00 14.00 145 SER A CA 1
ATOM 1009 C C . SER A 1 135 ? 35.578 9.050 67.974 1.00 14.37 145 SER A C 1
ATOM 1010 O O . SER A 1 135 ? 35.902 8.644 66.814 1.00 14.16 145 SER A O 1
ATOM 1013 N N . GLU A 1 136 ? 34.805 10.109 68.194 1.00 14.20 146 GLU A N 1
ATOM 1014 C CA . GLU A 1 136 ? 34.269 10.949 67.096 1.00 15.02 146 GLU A CA 1
ATOM 1015 C C . GLU A 1 136 ? 35.353 11.960 66.628 1.00 14.12 146 GLU A C 1
ATOM 1016 O O . GLU A 1 136 ? 35.066 12.770 65.728 1.00 14.62 146 GLU A O 1
ATOM 1022 N N . GLY A 1 137 ? 36.516 11.993 67.261 1.00 15.23 147 GLY A N 1
ATOM 1023 C CA . GLY A 1 137 ? 37.531 12.952 66.819 1.00 14.87 147 GLY A CA 1
ATOM 1024 C C . GLY A 1 137 ? 37.827 14.099 67.771 1.00 16.60 147 GLY A C 1
ATOM 1025 O O . GLY A 1 137 ? 38.694 14.928 67.470 1.00 15.37 147 GLY A O 1
ATOM 1026 N N . ALA A 1 138 ? 37.168 14.159 68.957 1.00 13.82 148 ALA A N 1
ATOM 1027 C CA . ALA A 1 138 ? 37.513 15.266 69.879 1.00 13.45 148 ALA A CA 1
ATOM 1028 C C . ALA A 1 138 ? 39.009 15.251 70.237 1.00 13.24 148 ALA A C 1
ATOM 1029 O O . ALA A 1 138 ? 39.624 14.160 70.508 1.00 15.20 148 ALA A O 1
ATOM 1031 N N . ALA A 1 139 ? 39.563 16.459 70.344 1.00 14.57 149 ALA A N 1
ATOM 1032 C CA . ALA A 1 139 ? 40.992 16.621 70.669 1.00 15.50 149 ALA A CA 1
ATOM 1033 C C . ALA A 1 139 ? 41.202 17.028 72.133 1.00 15.90 149 ALA A C 1
ATOM 1034 O O . ALA A 1 139 ? 42.353 17.049 72.576 1.00 17.07 149 ALA A O 1
ATOM 1036 N N . MET A 1 140 ? 40.126 17.396 72.839 1.00 14.93 150 MET A N 1
ATOM 1037 C CA . MET A 1 140 ? 40.245 17.782 74.250 1.00 14.79 150 MET A CA 1
ATOM 1038 C C . MET A 1 140 ? 38.906 17.450 74.842 1.00 14.24 150 MET A C 1
ATOM 1039 O O . MET A 1 140 ? 37.821 17.605 74.197 1.00 12.91 150 MET A O 1
ATOM 1044 N N . ILE A 1 141 ? 38.926 17.077 76.101 1.00 15.24 151 ILE A N 1
ATOM 1045 C CA . ILE A 1 141 ? 37.603 16.842 76.804 1.00 14.21 151 ILE A CA 1
ATOM 1046 C C . ILE A 1 141 ? 37.528 17.855 77.949 1.00 14.59 151 ILE A C 1
ATOM 1047 O O . ILE A 1 141 ? 38.549 18.082 78.634 1.00 15.72 151 ILE A O 1
ATOM 1052 N N . ARG A 1 142 ? 36.371 18.488 78.141 1.00 14.23 152 ARG A N 1
ATOM 1053 C CA . ARG A 1 142 ? 36.158 19.214 79.388 1.00 15.54 152 ARG A CA 1
ATOM 1054 C C . ARG A 1 142 ? 34.943 18.626 80.170 1.00 17.32 152 ARG A C 1
ATOM 1055 O O . ARG A 1 142 ? 34.078 18.064 79.543 1.00 15.70 152 ARG A O 1
ATOM 1063 N N . SER A 1 143 ? 34.858 18.854 81.494 1.00 16.49 153 SER A N 1
ATOM 1064 C CA . SER A 1 143 ? 33.639 18.542 82.240 1.00 18.03 153 SER A CA 1
ATOM 1065 C C . SER A 1 143 ? 32.551 19.472 81.753 1.00 19.38 153 SER A C 1
ATOM 1066 O O . SER A 1 143 ? 32.863 20.575 81.208 1.00 19.23 153 SER A O 1
ATOM 1069 N N . LYS A 1 144 ? 31.280 19.099 81.893 1.00 17.36 154 LYS A N 1
ATOM 1070 C CA . LYS A 1 144 ? 30.202 20.013 81.563 1.00 19.22 154 LYS A CA 1
ATOM 1071 C C . LYS A 1 144 ? 30.007 20.912 82.803 1.00 21.47 154 LYS A C 1
ATOM 1072 O O . LYS A 1 144 ? 29.613 22.011 82.678 1.00 21.61 154 LYS A O 1
ATOM 1078 N N . GLY A 1 145 ? 30.350 20.449 84.019 1.00 24.64 155 GLY A N 1
ATOM 1079 C CA . GLY A 1 145 ? 29.960 21.140 85.243 1.00 28.18 155 GLY A CA 1
ATOM 1080 C C . GLY A 1 145 ? 28.487 21.575 85.117 1.00 31.46 155 GLY A C 1
ATOM 1081 O O . GLY A 1 145 ? 27.686 20.949 84.430 1.00 32.27 155 GLY A O 1
ATOM 1082 N N . GLU A 1 146 ? 28.121 22.676 85.751 1.00 34.67 156 GLU A N 1
ATOM 1083 C CA . GLU A 1 146 ? 26.826 23.293 85.516 1.00 38.14 156 GLU A CA 1
ATOM 1084 C C . GLU A 1 146 ? 27.107 24.712 85.026 1.00 39.17 156 GLU A C 1
ATOM 1085 O O . GLU A 1 146 ? 27.560 25.568 85.812 1.00 40.79 156 GLU A O 1
ATOM 1091 N N . ALA A 1 147 ? 26.886 24.957 83.746 1.00 39.51 157 ALA A N 1
ATOM 1092 C CA . ALA A 1 147 ? 27.353 26.199 83.110 1.00 41.05 157 ALA A CA 1
ATOM 1093 C C . ALA A 1 147 ? 26.618 27.459 83.661 1.00 41.22 157 ALA A C 1
ATOM 1094 O O . ALA A 1 147 ? 25.405 27.409 83.938 1.00 40.45 157 ALA A O 1
ATOM 1096 N N . GLY A 1 148 ? 27.400 28.536 83.896 1.00 41.91 158 GLY A N 1
ATOM 1097 C CA . GLY A 1 148 ? 26.922 29.840 84.413 1.00 40.36 158 GLY A CA 1
ATOM 1098 C C . GLY A 1 148 ? 26.161 29.900 85.726 1.00 40.14 158 GLY A C 1
ATOM 1099 O O . GLY A 1 148 ? 25.289 30.736 85.908 1.00 42.06 158 GLY A O 1
ATOM 1100 N N . THR A 1 149 ? 26.521 29.066 86.687 1.00 38.35 159 THR A N 1
ATOM 1101 C CA . THR A 1 149 ? 25.767 29.002 87.948 1.00 35.67 159 THR A CA 1
ATOM 1102 C C . THR A 1 149 ? 26.648 29.421 89.170 1.00 33.65 159 THR A C 1
ATOM 1103 O O . THR A 1 149 ? 26.150 29.773 90.254 1.00 34.20 159 THR A O 1
ATOM 1107 N N . GLY A 1 150 ? 27.956 29.352 88.958 1.00 29.53 160 GLY A N 1
ATOM 1108 C CA . GLY A 1 150 ? 28.960 29.496 90.003 1.00 27.29 160 GLY A CA 1
ATOM 1109 C C . GLY A 1 150 ? 28.989 28.389 91.074 1.00 24.82 160 GLY A C 1
ATOM 1110 O O . GLY A 1 150 ? 29.711 28.505 92.061 1.00 25.36 160 GLY A O 1
ATOM 1111 N N . ASP A 1 151 ? 28.236 27.297 90.858 1.00 23.25 161 ASP A N 1
ATOM 1112 C CA . ASP A 1 151 ? 28.253 26.128 91.754 1.00 20.88 161 ASP A CA 1
ATOM 1113 C C . ASP A 1 151 ? 29.214 25.023 91.257 1.00 21.34 161 ASP A C 1
ATOM 1114 O O . ASP A 1 151 ? 28.914 24.366 90.259 1.00 21.52 161 ASP A O 1
ATOM 1119 N N . VAL A 1 152 ? 30.343 24.812 91.943 1.00 19.26 162 VAL A N 1
ATOM 1120 C CA . VAL A 1 152 ? 31.397 23.919 91.442 1.00 18.88 162 VAL A CA 1
ATOM 1121 C C . VAL A 1 152 ? 31.020 22.433 91.611 1.00 17.32 162 VAL A C 1
ATOM 1122 O O . VAL A 1 152 ? 31.754 21.569 91.175 1.00 15.60 162 VAL A O 1
ATOM 1126 N N . SER A 1 153 ? 29.949 22.164 92.326 1.00 17.90 163 SER A N 1
ATOM 1127 C CA . SER A 1 153 ? 29.712 20.759 92.690 1.00 17.52 163 SER A CA 1
ATOM 1128 C C . SER A 1 153 ? 29.433 19.825 91.525 1.00 15.54 163 SER A C 1
ATOM 1129 O O . SER A 1 153 ? 29.879 18.702 91.593 1.00 15.58 163 SER A O 1
ATOM 1132 N N . ASN A 1 154 ? 28.770 20.282 90.460 1.00 16.59 164 ASN A N 1
ATOM 1133 C CA . ASN A 1 154 ? 28.642 19.373 89.277 1.00 19.92 164 ASN A CA 1
ATOM 1134 C C . ASN A 1 154 ? 30.025 19.013 88.706 1.00 16.98 164 ASN A C 1
ATOM 1135 O O . ASN A 1 154 ? 30.304 17.830 88.374 1.00 19.41 164 ASN A O 1
ATOM 1140 N N . ALA A 1 155 ? 30.892 20.029 88.620 1.00 17.11 165 ALA A N 1
ATOM 1141 C CA . ALA A 1 155 ? 32.239 19.823 88.072 1.00 14.67 165 ALA A CA 1
ATOM 1142 C C . ALA A 1 155 ? 32.988 18.848 88.973 1.00 15.52 165 ALA A C 1
ATOM 1143 O O . ALA A 1 155 ? 33.704 17.963 88.497 1.00 15.10 165 ALA A O 1
ATOM 1145 N N . THR A 1 156 ? 32.802 18.935 90.307 1.00 13.72 166 THR A N 1
ATOM 1146 C CA . THR A 1 156 ? 33.465 17.969 91.157 1.00 12.38 166 THR A CA 1
ATOM 1147 C C . THR A 1 156 ? 33.001 16.575 90.832 1.00 13.64 166 THR A C 1
ATOM 1148 O O . THR A 1 156 ? 33.833 15.650 90.716 1.00 14.28 166 THR A O 1
ATOM 1152 N N . THR A 1 157 ? 31.700 16.409 90.702 1.00 14.30 167 THR A N 1
ATOM 1153 C CA . THR A 1 157 ? 31.152 15.058 90.391 1.00 15.12 167 THR A CA 1
ATOM 1154 C C . THR A 1 157 ? 31.711 14.549 89.060 1.00 15.60 167 THR A C 1
ATOM 1155 O O . THR A 1 157 ? 32.120 13.394 88.979 1.00 14.78 167 THR A O 1
ATOM 1159 N N . HIS A 1 158 ? 31.761 15.427 88.046 1.00 14.36 168 HIS A N 1
ATOM 1160 C CA . HIS A 1 158 ? 32.292 14.981 86.726 1.00 13.59 168 HIS A CA 1
ATOM 1161 C C . HIS A 1 158 ? 33.731 14.560 86.812 1.00 12.87 168 HIS A C 1
ATOM 1162 O O . HIS A 1 158 ? 34.118 13.548 86.217 1.00 11.18 168 HIS A O 1
ATOM 1169 N N . MET A 1 159 ? 34.574 15.387 87.449 1.00 11.60 169 MET A N 1
ATOM 1170 C CA . MET A 1 159 ? 35.984 15.044 87.560 1.00 14.38 169 MET A CA 1
ATOM 1171 C C . MET A 1 159 ? 36.204 13.786 88.364 1.00 13.33 169 MET A C 1
ATOM 1172 O O . MET A 1 159 ? 37.106 12.932 88.051 1.00 13.79 169 MET A O 1
ATOM 1177 N N . ARG A 1 160 ? 35.463 13.651 89.479 1.00 13.68 170 ARG A N 1
ATOM 1178 C CA . ARG A 1 160 ? 35.634 12.391 90.222 1.00 14.14 170 ARG A CA 1
ATOM 1179 C C . ARG A 1 160 ? 35.125 11.161 89.428 1.00 13.70 170 ARG A C 1
ATOM 1180 O O . ARG A 1 160 ? 35.704 10.067 89.530 1.00 14.82 170 ARG A O 1
ATOM 1188 N N . ALA A 1 161 ? 34.071 11.367 88.632 1.00 13.93 171 ALA A N 1
ATOM 1189 C CA . ALA A 1 161 ? 33.495 10.201 87.890 1.00 12.64 171 ALA A CA 1
ATOM 1190 C C . ALA A 1 161 ? 34.484 9.814 86.811 1.00 14.01 171 ALA A C 1
ATOM 1191 O O . ALA A 1 161 ? 34.805 8.654 86.641 1.00 15.04 171 ALA A O 1
ATOM 1193 N N . ILE A 1 162 ? 35.006 10.786 86.053 1.00 13.49 172 ILE A N 1
ATOM 1194 C CA . ILE A 1 162 ? 35.970 10.404 85.006 1.00 12.23 172 ILE A CA 1
ATOM 1195 C C . ILE A 1 162 ? 37.278 9.875 85.557 1.00 12.66 172 ILE A C 1
ATOM 1196 O O . ILE A 1 162 ? 37.765 8.862 85.139 1.00 12.19 172 ILE A O 1
ATOM 1201 N N . GLY A 1 163 ? 37.865 10.572 86.519 1.00 14.29 173 GLY A N 1
ATOM 1202 C CA . GLY A 1 163 ? 39.059 10.058 87.117 1.00 14.58 173 GLY A CA 1
ATOM 1203 C C . GLY A 1 163 ? 38.841 8.738 87.835 1.00 13.40 173 GLY A C 1
ATOM 1204 O O . GLY A 1 163 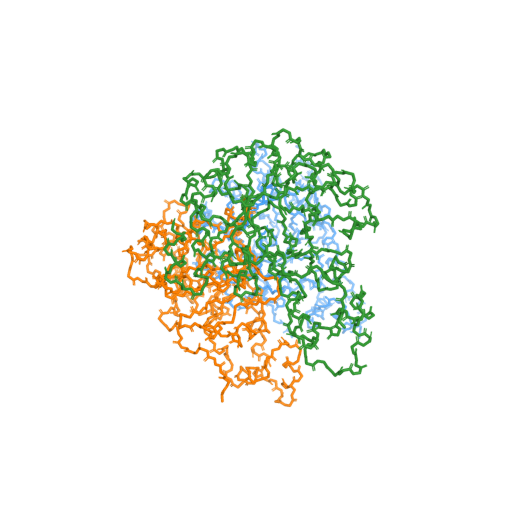? 39.728 7.891 87.858 1.00 14.43 173 GLY A O 1
ATOM 1205 N N . GLY A 1 164 ? 37.728 8.590 88.504 1.00 14.00 174 GLY A N 1
ATOM 1206 C CA . GLY A 1 164 ? 37.481 7.345 89.277 1.00 15.57 174 GLY A CA 1
ATOM 1207 C C . GLY A 1 164 ? 37.372 6.117 88.382 1.00 15.37 174 GLY A C 1
ATOM 1208 O O . GLY A 1 164 ? 37.949 5.053 88.662 1.00 13.17 174 GLY A O 1
ATOM 1209 N N . GLU A 1 165 ? 36.722 6.288 87.228 1.00 14.00 175 GLU A N 1
ATOM 1210 C CA . GLU A 1 165 ? 36.621 5.175 86.281 1.00 15.01 175 GLU A CA 1
ATOM 1211 C C . GLU A 1 165 ? 37.962 4.894 85.597 1.00 14.65 175 GLU A C 1
ATOM 1212 O O . GLU A 1 165 ? 38.239 3.740 85.325 1.00 15.12 175 GLU A O 1
ATOM 1218 N N . ILE A 1 166 ? 38.770 5.925 85.309 1.00 13.48 176 ILE A N 1
ATOM 1219 C CA . ILE A 1 166 ? 40.124 5.647 84.744 1.00 13.97 176 ILE A CA 1
ATOM 1220 C C . ILE A 1 166 ? 40.881 4.788 85.762 1.00 13.60 176 ILE A C 1
ATOM 1221 O O . ILE A 1 166 ? 41.468 3.777 85.428 1.00 13.00 176 ILE A O 1
ATOM 1226 N N . ARG A 1 167 ? 40.782 5.155 87.048 1.00 14.24 177 ARG A N 1
ATOM 1227 C CA . ARG A 1 167 ? 41.512 4.386 88.036 1.00 15.30 177 ARG A CA 1
ATOM 1228 C C . ARG A 1 167 ? 41.018 2.989 88.071 1.00 14.25 177 ARG A C 1
ATOM 1229 O O . ARG A 1 167 ? 41.806 2.043 88.125 1.00 13.23 177 ARG A O 1
ATOM 1237 N N . ARG A 1 168 ? 39.727 2.810 88.033 1.00 13.55 178 ARG A N 1
ATOM 1238 C CA . ARG A 1 168 ? 39.159 1.475 88.103 1.00 14.33 178 ARG A CA 1
ATOM 1239 C C . ARG A 1 168 ? 39.640 0.593 86.919 1.00 14.25 178 ARG A C 1
ATOM 1240 O O . ARG A 1 168 ? 39.883 -0.541 87.080 1.00 12.16 178 ARG A O 1
ATOM 1248 N N . LEU A 1 169 ? 39.735 1.161 85.733 1.00 12.50 179 LEU A N 1
ATOM 1249 C CA . LEU A 1 169 ? 40.259 0.357 84.594 1.00 13.85 179 LEU A CA 1
ATOM 1250 C C . LEU A 1 169 ? 41.674 -0.067 84.785 1.00 12.38 179 LEU A C 1
ATOM 1251 O O . LEU A 1 169 ? 42.031 -1.162 84.314 1.00 15.64 179 LEU A O 1
ATOM 1256 N N . THR A 1 170 ? 42.512 0.826 85.384 1.00 15.41 180 THR A N 1
ATOM 1257 C CA . THR A 1 170 ? 43.971 0.538 85.504 1.00 14.96 180 THR A CA 1
ATOM 1258 C C . THR A 1 170 ? 44.203 -0.732 86.287 1.00 15.67 180 THR A C 1
ATOM 1259 O O . THR A 1 170 ? 45.156 -1.406 85.984 1.00 13.40 180 THR A O 1
ATOM 1263 N N . SER A 1 171 ? 43.345 -1.102 87.280 1.00 14.04 181 SER A N 1
ATOM 1264 C CA . SER A 1 171 ? 43.676 -2.239 88.123 1.00 15.40 181 SER A CA 1
ATOM 1265 C C . SER A 1 171 ? 42.750 -3.438 87.831 1.00 16.20 181 SER A C 1
ATOM 1266 O O . SER A 1 171 ? 42.868 -4.510 88.412 1.00 15.33 181 SER A O 1
ATOM 1269 N N . MET A 1 172 ? 41.860 -3.256 86.865 1.00 15.04 182 MET A N 1
ATOM 1270 C CA . MET A 1 172 ? 40.866 -4.281 86.482 1.00 15.33 182 MET A CA 1
ATOM 1271 C C . MET A 1 172 ? 41.551 -5.469 85.843 1.00 15.46 182 MET A C 1
ATOM 1272 O O . MET A 1 172 ? 42.548 -5.304 85.104 1.00 16.99 182 MET A O 1
ATOM 1277 N N . SER A 1 173 ? 41.095 -6.676 86.191 1.00 14.61 183 SER A N 1
ATOM 1278 C CA . SER A 1 173 ? 41.545 -7.932 85.520 1.00 16.39 183 SER A CA 1
ATOM 1279 C C . SER A 1 173 ? 41.347 -7.722 83.977 1.00 17.06 183 SER A C 1
ATOM 1280 O O . SER A 1 173 ? 40.269 -7.243 83.567 1.00 13.34 183 SER A O 1
ATOM 1283 N N . GLU A 1 174 ? 42.363 -8.001 83.162 1.00 15.62 184 GLU A N 1
ATOM 1284 C CA . GLU A 1 174 ? 42.264 -7.683 81.721 1.00 17.37 184 GLU A CA 1
ATOM 1285 C C . GLU A 1 174 ? 41.120 -8.400 81.019 1.00 16.36 184 GLU A C 1
ATOM 1286 O O . GLU A 1 174 ? 40.525 -7.821 80.111 1.00 16.06 184 GLU A O 1
ATOM 1292 N N . ASP A 1 175 ? 40.780 -9.614 81.470 1.00 15.58 185 ASP A N 1
ATOM 1293 C CA . ASP A 1 175 ? 39.684 -10.339 80.831 1.00 16.36 185 ASP A CA 1
ATOM 1294 C C . ASP A 1 175 ? 38.316 -9.675 81.038 1.00 15.20 185 ASP A C 1
ATOM 1295 O O . ASP A 1 175 ? 37.371 -9.969 80.310 1.00 16.39 185 ASP A O 1
ATOM 1300 N N . GLU A 1 176 ? 38.216 -8.754 82.019 1.00 14.61 186 GLU A N 1
ATOM 1301 C CA . GLU A 1 176 ? 36.931 -8.108 82.327 1.00 12.07 186 GLU A CA 1
ATOM 1302 C C . GLU A 1 176 ? 36.771 -6.812 81.564 1.00 11.95 186 GLU A C 1
ATOM 1303 O O . GLU A 1 176 ? 35.712 -6.161 81.692 1.00 13.12 186 GLU A O 1
ATOM 1309 N N . LEU A 1 177 ? 37.803 -6.424 80.788 1.00 11.46 187 LEU A N 1
ATOM 1310 C CA . LEU A 1 177 ? 37.748 -5.112 80.090 1.00 12.90 187 LEU A CA 1
ATOM 1311 C C . LEU A 1 177 ? 36.729 -5.127 78.932 1.00 12.61 187 LEU A C 1
ATOM 1312 O O . LEU A 1 177 ? 36.193 -4.061 78.595 1.00 13.78 187 LEU A O 1
ATOM 1317 N N . PHE A 1 178 ? 36.436 -6.330 78.415 1.00 13.42 188 PHE A N 1
ATOM 1318 C CA . PHE A 1 178 ? 35.414 -6.383 77.326 1.00 14.09 188 PHE A CA 1
ATOM 1319 C C . PHE A 1 178 ? 34.069 -5.972 77.872 1.00 13.97 188 PHE A C 1
ATOM 1320 O O . PHE A 1 178 ? 33.316 -5.141 77.270 1.00 14.00 188 PHE A O 1
ATOM 1328 N N . VAL A 1 179 ? 33.712 -6.534 79.023 1.00 13.18 189 VAL A N 1
ATOM 1329 C CA . VAL A 1 179 ? 32.419 -6.204 79.612 1.00 12.93 189 VAL A CA 1
ATOM 1330 C C . VAL A 1 179 ? 32.450 -4.764 80.125 1.00 14.73 189 VAL A C 1
ATOM 1331 O O . VAL A 1 179 ? 31.418 -4.024 80.041 1.00 14.34 189 VAL A O 1
ATOM 1335 N N . ALA A 1 180 ? 33.597 -4.319 80.615 1.00 15.74 190 ALA A N 1
ATOM 1336 C CA . ALA A 1 180 ? 33.690 -2.884 81.046 1.00 15.63 190 ALA A CA 1
ATOM 1337 C C . ALA A 1 180 ? 33.364 -1.927 79.878 1.00 16.88 190 ALA A C 1
ATOM 1338 O O . ALA A 1 180 ? 32.666 -0.928 80.043 1.00 16.19 190 ALA A O 1
ATOM 1340 N N . ALA A 1 181 ? 33.879 -2.234 78.698 1.00 16.01 191 ALA A N 1
ATOM 1341 C CA . ALA A 1 181 ? 33.622 -1.340 77.520 1.00 15.70 191 ALA A CA 1
ATOM 1342 C C . ALA A 1 181 ? 32.114 -1.370 77.175 1.00 18.24 191 ALA A C 1
ATOM 1343 O O . ALA A 1 181 ? 31.515 -0.337 76.804 1.00 18.99 191 ALA A O 1
ATOM 1345 N N . LYS A 1 182 ? 31.477 -2.517 77.381 1.00 17.13 192 LYS A N 1
ATOM 1346 C CA . LYS A 1 182 ? 30.054 -2.657 77.109 1.00 17.31 192 LYS A CA 1
ATOM 1347 C C . LYS A 1 182 ? 29.260 -1.836 78.126 1.00 17.50 192 LYS A C 1
ATOM 1348 O O . LYS A 1 182 ? 28.395 -1.048 77.773 1.00 15.21 192 LYS A O 1
ATOM 1354 N N . GLU A 1 183 ? 29.624 -1.912 79.409 1.00 16.05 193 GLU A N 1
ATOM 1355 C CA . GLU A 1 183 ? 28.937 -1.149 80.454 1.00 17.17 193 GLU A CA 1
ATOM 1356 C C . GLU A 1 183 ? 29.245 0.347 80.326 1.00 18.15 193 GLU A C 1
ATOM 1357 O O . GLU A 1 183 ? 28.384 1.167 80.593 1.00 17.53 193 GLU A O 1
ATOM 1363 N N . LEU A 1 184 ? 30.453 0.696 79.913 1.00 15.40 194 LEU A N 1
ATOM 1364 C CA . LEU A 1 184 ? 30.738 2.126 79.662 1.00 16.68 194 LEU A CA 1
ATOM 1365 C C . LEU A 1 184 ? 30.080 2.670 78.367 1.00 17.32 194 LEU A C 1
ATOM 1366 O O . LEU A 1 184 ? 30.184 3.877 78.102 1.00 18.39 194 LEU A O 1
ATOM 1371 N N . GLN A 1 185 ? 29.535 1.787 77.539 1.00 17.13 195 GLN A N 1
ATOM 1372 C CA . GLN A 1 185 ? 29.114 2.132 76.135 1.00 19.52 195 GLN A CA 1
ATOM 1373 C C . GLN A 1 185 ? 30.198 2.898 75.418 1.00 19.18 195 GLN A C 1
ATOM 1374 O O . GLN A 1 185 ? 29.942 3.979 74.813 1.00 16.54 195 GLN A O 1
ATOM 1380 N N . ALA A 1 186 ? 31.407 2.324 75.358 1.00 16.71 196 ALA A N 1
ATOM 1381 C CA . ALA A 1 186 ? 32.552 3.043 74.766 1.00 18.70 196 ALA A CA 1
ATOM 1382 C C . ALA A 1 186 ? 33.391 2.019 73.994 1.00 20.06 196 ALA A C 1
ATOM 1383 O O . ALA A 1 186 ? 33.308 0.838 74.321 1.00 19.87 196 ALA A O 1
ATOM 1385 N N . PRO A 1 187 ? 34.156 2.441 72.949 1.00 19.92 197 PRO A N 1
ATOM 1386 C CA . PRO A 1 187 ? 34.949 1.488 72.141 1.00 20.08 197 PRO A CA 1
ATOM 1387 C C . PRO A 1 187 ? 35.989 0.762 72.980 1.00 20.82 197 PRO A C 1
ATOM 1388 O O . PRO A 1 187 ? 36.799 1.397 73.691 1.00 18.21 197 PRO A O 1
ATOM 1392 N N . TYR A 1 188 ? 35.967 -0.565 72.886 1.00 19.34 198 TYR A N 1
ATOM 1393 C CA . TYR A 1 188 ? 36.932 -1.394 73.569 1.00 19.94 198 TYR A CA 1
ATOM 1394 C C . TYR A 1 188 ? 38.359 -0.913 73.357 1.00 20.56 198 TYR A C 1
ATOM 1395 O O . TYR A 1 188 ? 39.141 -0.826 74.293 1.00 18.33 198 TYR A O 1
ATOM 1404 N N . GLU A 1 189 ? 38.749 -0.556 72.114 1.00 18.90 199 GLU A N 1
ATOM 1405 C CA . GLU A 1 189 ? 40.104 -0.121 71.938 1.00 20.02 199 GLU A CA 1
ATOM 1406 C C . GLU A 1 189 ? 40.520 1.069 72.807 1.00 16.82 199 GLU A C 1
ATOM 1407 O O . GLU A 1 189 ? 41.682 1.195 73.248 1.00 18.07 199 GLU A O 1
ATOM 1413 N N . LEU A 1 190 ? 39.631 2.019 72.995 1.00 15.06 200 LEU A N 1
ATOM 1414 C CA . LEU A 1 190 ? 39.987 3.200 73.849 1.00 16.55 200 LEU A CA 1
ATOM 1415 C C . LEU A 1 190 ? 39.917 2.829 75.350 1.00 15.97 200 LEU A C 1
ATOM 1416 O O . LEU A 1 190 ? 40.677 3.363 76.176 1.00 16.18 200 LEU A O 1
ATOM 1421 N N . VAL A 1 191 ? 38.971 1.942 75.695 1.00 15.33 201 VAL A N 1
ATOM 1422 C CA . VAL A 1 191 ? 38.927 1.431 77.090 1.00 14.16 201 VAL A CA 1
ATOM 1423 C C . VAL A 1 191 ? 40.214 0.713 77.455 1.00 17.72 201 VAL A C 1
ATOM 1424 O O . VAL A 1 191 ? 40.817 0.986 78.526 1.00 15.57 201 VAL A O 1
ATOM 1428 N N . ALA A 1 192 ? 40.634 -0.216 76.588 1.00 16.23 202 ALA A N 1
ATOM 1429 C CA . ALA A 1 192 ? 41.894 -0.950 76.809 1.00 17.62 202 ALA A CA 1
ATOM 1430 C C . ALA A 1 192 ? 43.079 0.002 76.932 1.00 18.13 202 ALA A C 1
ATOM 1431 O O . ALA A 1 192 ? 44.032 -0.227 77.727 1.00 17.80 202 ALA A O 1
ATOM 1433 N N . GLU A 1 193 ? 43.060 1.090 76.158 1.00 17.48 203 GLU A N 1
ATOM 1434 C CA . GLU A 1 193 ? 44.213 1.999 76.153 1.00 17.41 203 GLU A CA 1
ATOM 1435 C C . GLU A 1 193 ? 44.236 2.784 77.482 1.00 18.43 203 GLU A C 1
ATOM 1436 O O . GLU A 1 193 ? 45.328 3.026 78.065 1.00 19.30 203 GLU A O 1
ATOM 1442 N N . VAL A 1 194 ? 43.051 3.229 77.927 1.00 14.65 204 VAL A N 1
ATOM 1443 C CA . VAL A 1 194 ? 42.955 3.923 79.228 1.00 16.35 204 VAL A CA 1
ATOM 1444 C C . VAL A 1 194 ? 43.445 2.949 80.357 1.00 15.77 204 VAL A C 1
ATOM 1445 O O . VAL A 1 194 ? 44.230 3.384 81.255 1.00 17.80 204 VAL A O 1
ATOM 1449 N N . ALA A 1 195 ? 43.008 1.686 80.298 1.00 15.64 205 ALA A N 1
ATOM 1450 C CA . ALA A 1 195 ? 43.382 0.671 81.314 1.00 17.72 205 ALA A CA 1
ATOM 1451 C C . ALA A 1 195 ? 44.926 0.544 81.357 1.00 22.14 205 ALA A C 1
ATOM 1452 O O . ALA A 1 195 ? 45.511 0.460 82.464 1.00 22.37 205 ALA A O 1
ATOM 1454 N N . ARG A 1 196 ? 45.595 0.546 80.197 1.00 21.08 206 ARG A N 1
ATOM 1455 C CA . ARG A 1 196 ? 47.128 0.459 80.164 1.00 25.80 206 ARG A CA 1
ATOM 1456 C C . ARG A 1 196 ? 47.852 1.721 80.541 1.00 25.52 206 ARG A C 1
ATOM 1457 O O . ARG A 1 196 ? 48.924 1.651 81.145 1.00 27.69 206 ARG A O 1
ATOM 1465 N N . ALA A 1 197 ? 47.355 2.878 80.108 1.00 25.48 207 ALA A N 1
ATOM 1466 C CA . ALA A 1 197 ? 48.046 4.152 80.305 1.00 25.36 207 ALA A CA 1
ATOM 1467 C C . ALA A 1 197 ? 47.691 4.872 81.587 1.00 25.24 207 ALA A C 1
ATOM 1468 O O . ALA A 1 197 ? 48.459 5.720 82.073 1.00 24.99 207 ALA A O 1
ATOM 1470 N N . GLY A 1 198 ? 46.517 4.573 82.148 1.00 21.75 208 GLY A N 1
ATOM 1471 C CA . GLY A 1 198 ? 46.015 5.300 83.286 1.00 20.10 208 GLY A CA 1
ATOM 1472 C C . GLY A 1 198 ? 45.742 6.732 83.026 1.00 21.97 208 GLY A C 1
ATOM 1473 O O . GLY A 1 198 ? 45.826 7.529 83.948 1.00 22.00 208 GLY A O 1
ATOM 1474 N N . LYS A 1 199 ? 45.425 7.110 81.766 1.00 21.26 209 LYS A N 1
ATOM 1475 C CA . LYS A 1 199 ? 45.230 8.507 81.423 1.00 21.73 209 LYS A CA 1
ATOM 1476 C C . LYS A 1 199 ? 44.133 8.515 80.339 1.00 19.76 209 LYS A C 1
ATOM 1477 O O . LYS A 1 199 ? 44.092 7.595 79.536 1.00 17.60 209 LYS A O 1
ATOM 1483 N N . LEU A 1 200 ? 43.334 9.559 80.300 1.00 17.01 210 LEU A N 1
ATOM 1484 C CA . LEU A 1 200 ? 42.495 9.810 79.112 1.00 18.24 210 LEU A CA 1
ATOM 1485 C C . LEU A 1 200 ? 43.388 9.987 77.840 1.00 18.39 210 LEU A C 1
ATOM 1486 O O . LEU A 1 200 ? 44.460 10.572 77.936 1.00 19.36 210 LEU A O 1
ATOM 1491 N N . PRO A 1 201 ? 42.900 9.526 76.645 1.00 18.71 211 PRO A N 1
ATOM 1492 C CA . PRO A 1 201 ? 43.743 9.592 75.467 1.00 20.11 211 PRO A CA 1
ATOM 1493 C C . PRO A 1 201 ? 44.047 11.089 75.039 1.00 20.37 211 PRO A C 1
ATOM 1494 O O . PRO A 1 201 ? 45.002 11.344 74.280 1.00 19.72 211 PRO A O 1
ATOM 1498 N N . VAL A 1 202 ? 43.270 12.080 75.530 1.00 17.69 212 VAL A N 1
ATOM 1499 C CA . VAL A 1 202 ? 43.534 13.463 75.203 1.00 16.05 212 VAL A CA 1
ATOM 1500 C C . VAL A 1 202 ? 43.436 14.279 76.510 1.00 18.31 212 VAL A C 1
ATOM 1501 O O . VAL A 1 202 ? 43.012 13.768 77.537 1.00 18.90 212 VAL A O 1
ATOM 1505 N N . THR A 1 203 ? 43.887 15.512 76.478 1.00 16.97 213 THR A N 1
ATOM 1506 C CA . THR A 1 203 ? 43.842 16.330 77.657 1.00 18.92 213 THR A CA 1
ATOM 1507 C C . THR A 1 203 ? 42.393 16.551 78.203 1.00 18.89 213 THR A C 1
ATOM 1508 O O . THR A 1 203 ? 41.399 16.710 77.436 1.00 19.43 213 THR A O 1
ATOM 1512 N N . LEU A 1 204 ? 42.309 16.544 79.534 1.00 17.54 214 LEU A N 1
ATOM 1513 C CA . LEU A 1 204 ? 41.103 16.767 80.275 1.00 16.48 214 LEU A CA 1
ATOM 1514 C C . LEU A 1 204 ? 41.162 18.109 81.039 1.00 16.81 214 LEU A C 1
ATOM 1515 O O . LEU A 1 204 ? 42.034 18.283 81.914 1.00 17.66 214 LEU A O 1
ATOM 1520 N N . PHE A 1 205 ? 40.208 18.995 80.786 1.00 14.16 215 PHE A N 1
ATOM 1521 C CA . PHE A 1 205 ? 40.114 20.262 81.515 1.00 15.74 215 PHE A CA 1
ATOM 1522 C C . PHE A 1 205 ? 38.778 20.313 82.263 1.00 15.88 215 PHE A C 1
ATOM 1523 O O . PHE A 1 205 ? 37.877 19.576 81.925 1.00 16.00 215 PHE A O 1
ATOM 1531 N N . THR A 1 206 ? 38.635 21.245 83.195 1.00 16.02 216 THR A N 1
ATOM 1532 C CA . THR A 1 206 ? 37.394 21.413 83.918 1.00 16.06 216 THR A CA 1
ATOM 1533 C C . THR A 1 206 ? 36.707 22.629 83.535 1.00 16.68 216 THR A C 1
ATOM 1534 O O . THR A 1 206 ? 37.378 23.658 83.248 1.00 18.08 216 THR A O 1
ATOM 1538 N N . ALA A 1 207 ? 35.383 22.553 83.401 1.00 15.92 217 ALA A N 1
ATOM 1539 C CA . ALA A 1 207 ? 34.588 23.754 83.113 1.00 19.50 217 ALA A CA 1
ATOM 1540 C C . ALA A 1 207 ? 33.265 23.652 83.820 1.00 22.06 217 ALA A C 1
ATOM 1541 O O . ALA A 1 207 ? 32.881 22.605 84.213 1.00 25.46 217 ALA A O 1
ATOM 1543 N N . GLY A 1 208 ? 32.510 24.725 83.851 1.00 25.18 218 GLY A N 1
ATOM 1544 C CA . GLY A 1 208 ? 31.172 24.682 84.425 1.00 26.58 218 GLY A CA 1
ATOM 1545 C C . GLY A 1 208 ? 31.203 25.004 85.913 1.00 27.10 218 GLY A C 1
ATOM 1546 O O . GLY A 1 208 ? 31.343 24.120 86.736 1.00 29.17 218 GLY A O 1
ATOM 1547 N N . GLY A 1 209 ? 31.012 26.238 86.294 1.00 27.19 219 GLY A N 1
ATOM 1548 C CA . GLY A 1 209 ? 30.692 26.480 87.757 1.00 24.30 219 GLY A CA 1
ATOM 1549 C C . GLY A 1 209 ? 31.944 26.828 88.591 1.00 22.67 219 GLY A C 1
ATOM 1550 O O . GLY A 1 209 ? 31.904 26.972 89.853 1.00 22.52 219 GLY A O 1
ATOM 1551 N N . ILE A 1 210 ? 33.050 27.050 87.898 1.00 21.50 220 ILE A N 1
ATOM 1552 C CA . ILE A 1 210 ? 34.285 27.462 88.597 1.00 21.69 220 ILE A CA 1
ATOM 1553 C C . ILE A 1 210 ? 34.083 28.958 88.877 1.00 23.85 220 ILE A C 1
ATOM 1554 O O . ILE A 1 210 ? 34.059 29.759 87.935 1.00 23.65 220 ILE A O 1
ATOM 1559 N N . ALA A 1 211 ? 33.938 29.327 90.146 1.00 21.07 221 ALA A N 1
ATOM 1560 C CA . ALA A 1 211 ? 33.681 30.737 90.531 1.00 20.90 221 ALA A CA 1
ATOM 1561 C C . ALA A 1 211 ? 34.883 31.385 91.231 1.00 23.83 221 ALA A C 1
ATOM 1562 O O . ALA A 1 211 ? 35.171 32.551 90.982 1.00 26.12 221 ALA A O 1
ATOM 1564 N N . THR A 1 212 ? 35.563 30.662 92.122 1.00 21.67 222 THR A N 1
ATOM 1565 C CA . THR A 1 212 ? 36.644 31.257 92.908 1.00 21.17 222 THR A CA 1
ATOM 1566 C C . THR A 1 212 ? 38.016 30.643 92.661 1.00 20.76 222 THR A C 1
ATOM 1567 O O . THR A 1 212 ? 38.148 29.549 92.070 1.00 22.03 222 THR A O 1
ATOM 1571 N N . PRO A 1 213 ? 39.088 31.305 93.175 1.00 20.75 223 PRO A N 1
ATOM 1572 C CA . PRO A 1 213 ? 40.371 30.689 93.052 1.00 19.02 223 PRO A CA 1
ATOM 1573 C C . PRO A 1 213 ? 40.419 29.325 93.714 1.00 18.71 223 PRO A C 1
ATOM 1574 O O . PRO A 1 213 ? 41.098 28.418 93.217 1.00 18.45 223 PRO A O 1
ATOM 1578 N N . ALA A 1 214 ? 39.760 29.183 94.868 1.00 15.49 224 ALA A N 1
ATOM 1579 C CA . ALA A 1 214 ? 39.757 27.907 95.491 1.00 15.25 224 ALA A CA 1
ATOM 1580 C C . ALA A 1 214 ? 39.089 26.804 94.580 1.00 14.02 224 ALA A C 1
ATOM 1581 O O . ALA A 1 214 ? 39.591 25.694 94.573 1.00 16.49 224 ALA A O 1
ATOM 1583 N N . ASP A 1 215 ? 38.030 27.152 93.879 1.00 13.98 225 ASP A N 1
ATOM 1584 C CA . ASP A 1 215 ? 37.348 26.186 92.968 1.00 14.30 225 ASP A CA 1
ATOM 1585 C C . ASP A 1 215 ? 38.340 25.733 91.925 1.00 16.36 225 ASP A C 1
ATOM 1586 O O . ASP A 1 215 ? 38.462 24.557 91.598 1.00 15.10 225 ASP A O 1
ATOM 1591 N N . ALA A 1 216 ? 39.034 26.732 91.308 1.00 17.22 226 ALA A N 1
ATOM 1592 C CA . ALA A 1 216 ? 39.968 26.368 90.234 1.00 15.46 226 ALA A CA 1
ATOM 1593 C C . ALA A 1 216 ? 41.074 25.448 90.697 1.00 15.56 226 ALA A C 1
ATOM 1594 O O . ALA A 1 216 ? 41.357 24.432 90.092 1.00 15.16 226 ALA A O 1
ATOM 1596 N N . ALA A 1 217 ? 41.752 25.749 91.823 1.00 15.30 227 ALA A N 1
ATOM 1597 C CA . ALA A 1 217 ? 42.760 24.882 92.303 1.00 14.79 227 ALA A CA 1
ATOM 1598 C C . ALA A 1 217 ? 42.203 23.481 92.752 1.00 14.19 227 ALA A C 1
ATOM 1599 O O . ALA A 1 217 ? 42.899 22.456 92.674 1.00 14.59 227 ALA A O 1
ATOM 1601 N N . MET A 1 218 ? 40.974 23.480 93.271 1.00 15.18 228 MET A N 1
ATOM 1602 C CA . MET A 1 218 ? 40.392 22.153 93.657 1.00 14.53 228 MET A CA 1
ATOM 1603 C C . MET A 1 218 ? 40.230 21.266 92.438 1.00 14.64 228 MET A C 1
ATOM 1604 O O . MET A 1 218 ? 40.519 20.126 92.502 1.00 16.05 228 MET A O 1
ATOM 1609 N N . MET A 1 219 ? 39.844 21.847 91.273 1.00 15.04 229 MET A N 1
ATOM 1610 C CA . MET A 1 219 ? 39.611 21.029 90.100 1.00 14.35 229 MET A CA 1
ATOM 1611 C C . MET A 1 219 ? 40.956 20.559 89.633 1.00 14.19 229 MET A C 1
ATOM 1612 O O . MET A 1 219 ? 41.088 19.445 89.229 1.00 14.86 229 MET A O 1
ATOM 1617 N N . MET A 1 220 ? 41.980 21.427 89.643 1.00 15.46 230 MET A N 1
ATOM 1618 C CA . MET A 1 220 ? 43.340 20.907 89.365 1.00 14.07 230 MET A CA 1
ATOM 1619 C C . MET A 1 220 ? 43.818 19.786 90.279 1.00 16.28 230 MET A C 1
ATOM 1620 O O . MET A 1 220 ? 44.480 18.799 89.867 1.00 16.03 230 MET A O 1
ATOM 1625 N N . GLN A 1 221 ? 43.536 19.917 91.575 1.00 15.11 231 GLN A N 1
ATOM 1626 C CA . GLN A 1 221 ? 43.916 18.847 92.449 1.00 14.54 231 GLN A CA 1
ATOM 1627 C C . GLN A 1 221 ? 43.069 17.583 92.184 1.00 16.41 231 GLN A C 1
ATOM 1628 O O . GLN A 1 221 ? 43.525 16.487 92.568 1.00 17.30 231 GLN A O 1
ATOM 1634 N N . LEU A 1 222 ? 41.889 17.725 91.570 1.00 15.10 232 LEU A N 1
ATOM 1635 C CA . LEU A 1 222 ? 41.142 16.483 91.187 1.00 15.32 232 LEU A CA 1
ATOM 1636 C C . LEU A 1 222 ? 41.613 15.939 89.795 1.00 19.18 232 LEU A C 1
ATOM 1637 O O . LEU A 1 222 ? 41.013 14.994 89.292 1.00 20.82 232 LEU A O 1
ATOM 1642 N N . GLY A 1 223 ? 42.732 16.446 89.237 1.00 17.45 233 GLY A N 1
ATOM 1643 C CA . GLY A 1 223 ? 43.256 15.856 87.962 1.00 18.05 233 GLY A CA 1
ATOM 1644 C C . GLY A 1 223 ? 42.982 16.717 86.711 1.00 17.58 233 GLY A C 1
ATOM 1645 O O . GLY A 1 223 ? 43.414 16.311 85.653 1.00 18.39 233 GLY A O 1
ATOM 1646 N N . ALA A 1 224 ? 42.279 17.838 86.777 1.00 15.64 234 ALA A N 1
ATOM 1647 C CA . ALA A 1 224 ? 42.135 18.728 85.618 1.00 14.81 234 ALA A CA 1
ATOM 1648 C C . ALA A 1 224 ? 43.532 19.179 85.137 1.00 17.13 234 ALA A C 1
ATOM 1649 O O . ALA A 1 224 ? 44.458 19.298 85.941 1.00 16.42 234 ALA A O 1
ATOM 1651 N N . GLU A 1 225 ? 43.701 19.336 83.824 1.00 16.45 235 GLU A N 1
ATOM 1652 C CA . GLU A 1 225 ? 45.014 19.810 83.331 1.00 17.04 235 GLU A CA 1
ATOM 1653 C C . GLU A 1 225 ? 44.910 21.257 82.971 1.00 18.33 235 GLU A C 1
ATOM 1654 O O . GLU A 1 225 ? 45.843 21.830 82.380 1.00 21.27 235 GLU A O 1
ATOM 1660 N N . GLY A 1 226 ? 43.784 21.890 83.245 1.00 16.34 236 GLY A N 1
ATOM 1661 C CA . GLY A 1 226 ? 43.526 23.279 82.937 1.00 18.13 236 GLY A CA 1
ATOM 1662 C C . GLY A 1 226 ? 42.056 23.637 83.231 1.00 16.88 236 GLY A C 1
ATOM 1663 O O . GLY A 1 226 ? 41.270 22.697 83.556 1.00 16.85 236 GLY A O 1
ATOM 1664 N N . VAL A 1 227 ? 41.643 24.885 83.134 1.00 15.91 237 VAL A N 1
ATOM 1665 C CA . VAL A 1 227 ? 40.265 25.219 83.465 1.00 17.80 237 VAL A CA 1
ATOM 1666 C C . VAL A 1 227 ? 39.679 26.215 82.509 1.00 18.68 237 VAL A C 1
ATOM 1667 O O . VAL A 1 227 ? 40.408 27.082 81.944 1.00 19.05 237 VAL A O 1
ATOM 1671 N N . PHE A 1 228 ? 38.374 26.117 82.303 1.00 18.79 238 PHE A N 1
ATOM 1672 C CA . PHE A 1 228 ? 37.613 27.144 81.630 1.00 19.32 238 PHE A CA 1
ATOM 1673 C C . PHE A 1 228 ? 36.849 27.979 82.672 1.00 21.77 238 PHE A C 1
ATOM 1674 O O . PHE A 1 228 ? 36.139 27.433 83.524 1.00 19.68 238 PHE A O 1
ATOM 1682 N N . VAL A 1 229 ? 36.882 29.294 82.512 1.00 21.23 239 VAL A N 1
ATOM 1683 C CA . VAL A 1 229 ? 36.044 30.176 83.355 1.00 24.55 239 VAL A CA 1
ATOM 1684 C C . VAL A 1 229 ? 35.157 31.118 82.544 1.00 25.45 239 VAL A C 1
ATOM 1685 O O . VAL A 1 229 ? 35.529 31.524 81.412 1.00 25.00 239 VAL A O 1
ATOM 1689 N N . GLY A 1 230 ? 33.988 31.460 83.107 1.00 26.10 240 GLY A N 1
ATOM 1690 C CA . GLY A 1 230 ? 32.963 32.268 82.468 1.00 30.46 240 GLY A CA 1
ATOM 1691 C C . GLY A 1 230 ? 33.200 33.788 82.567 1.00 34.19 240 GLY A C 1
ATOM 1692 O O . GLY A 1 230 ? 34.064 34.266 83.284 1.00 33.44 240 GLY A O 1
ATOM 1693 N N . SER A 1 231 ? 32.432 34.580 81.825 1.00 39.44 241 SER A N 1
ATOM 1694 C CA . SER A 1 231 ? 32.777 36.015 81.741 1.00 42.75 241 SER A CA 1
ATOM 1695 C C . SER A 1 231 ? 32.350 36.765 83.037 1.00 45.44 241 SER A C 1
ATOM 1696 O O . SER A 1 231 ? 32.553 38.000 83.165 1.00 45.90 241 SER A O 1
ATOM 1699 N N . GLY A 1 232 ? 31.790 35.985 83.985 1.00 46.98 242 GLY A N 1
ATOM 1700 C CA . GLY A 1 232 ? 31.559 36.401 85.371 1.00 48.20 242 GLY A CA 1
ATOM 1701 C C . GLY A 1 232 ? 32.718 37.199 85.944 1.00 48.67 242 GLY A C 1
ATOM 1702 O O . GLY A 1 232 ? 32.511 38.215 86.617 1.00 49.65 242 GLY A O 1
ATOM 1703 N N . ILE A 1 233 ? 33.928 36.712 85.692 1.00 48.50 243 ILE A N 1
ATOM 1704 C CA . ILE A 1 233 ? 35.198 37.382 85.966 1.00 49.18 243 ILE A CA 1
ATOM 1705 C C . ILE A 1 233 ? 35.234 38.903 85.603 1.00 49.74 243 ILE A C 1
ATOM 1706 O O . ILE A 1 233 ? 35.872 39.715 86.310 1.00 50.02 243 ILE A O 1
ATOM 1711 N N . PHE A 1 234 ? 34.572 39.275 84.498 1.00 50.08 244 PHE A N 1
ATOM 1712 C CA . PHE A 1 234 ? 34.578 40.669 83.988 1.00 51.58 244 PHE A CA 1
ATOM 1713 C C . PHE A 1 234 ? 33.360 41.444 84.472 1.00 54.37 244 PHE A C 1
ATOM 1714 O O . PHE A 1 234 ? 33.390 42.655 84.517 1.00 54.65 244 PHE A O 1
ATOM 1722 N N . LYS A 1 235 ? 32.302 40.716 84.836 1.00 57.67 245 LYS A N 1
ATOM 1723 C CA . LYS A 1 235 ? 31.074 41.258 85.439 1.00 61.00 245 LYS A CA 1
ATOM 1724 C C . LYS A 1 235 ? 31.277 41.718 86.903 1.00 62.39 245 LYS A C 1
ATOM 1725 O O . LYS A 1 235 ? 30.329 42.199 87.522 1.00 63.11 245 LYS A O 1
ATOM 1731 N N . SER A 1 236 ? 32.502 41.598 87.437 1.00 63.59 246 SER A N 1
ATOM 1732 C CA . SER A 1 236 ? 32.732 41.653 88.891 1.00 64.05 246 SER A CA 1
ATOM 1733 C C . SER A 1 236 ? 33.283 42.959 89.467 1.00 63.93 246 SER A C 1
ATOM 1734 O O . SER A 1 236 ? 33.145 43.212 90.666 1.00 64.17 246 SER A O 1
ATOM 1737 N N . GLY A 1 237 ? 33.915 43.787 88.650 1.00 63.00 247 GLY A N 1
ATOM 1738 C CA . GLY A 1 237 ? 34.202 45.127 89.126 1.00 61.30 247 GLY A CA 1
ATOM 1739 C C . GLY A 1 237 ? 35.628 45.611 89.020 1.00 60.03 247 GLY A C 1
ATOM 1740 O O . GLY A 1 237 ? 35.852 46.786 88.660 1.00 61.25 247 GLY A O 1
ATOM 1741 N N . ALA A 1 238 ? 36.586 44.753 89.371 1.00 57.20 248 ALA A N 1
ATOM 1742 C CA . ALA A 1 238 ? 38.004 45.040 89.129 1.00 54.45 248 ALA A CA 1
ATOM 1743 C C . ALA A 1 238 ? 38.517 43.849 88.325 1.00 52.46 248 ALA A C 1
ATOM 1744 O O . ALA A 1 238 ? 39.275 42.994 88.838 1.00 52.67 248 ALA A O 1
ATOM 1746 N N . PRO A 1 239 ? 38.093 43.786 87.043 1.00 49.57 249 PRO A N 1
ATOM 1747 C CA . PRO A 1 239 ? 38.246 42.544 86.281 1.00 46.58 249 PRO A CA 1
ATOM 1748 C C . PRO A 1 239 ? 39.717 42.101 86.113 1.00 43.78 249 PRO A C 1
ATOM 1749 O O . PRO A 1 239 ? 39.981 40.906 86.144 1.00 41.90 249 PRO A O 1
ATOM 1753 N N . GLU A 1 240 ? 40.663 43.040 85.978 1.00 41.53 250 GLU A N 1
ATOM 1754 C CA . GLU A 1 240 ? 42.069 42.653 85.844 1.00 40.46 250 GLU A CA 1
ATOM 1755 C C . GLU A 1 240 ? 42.499 41.786 87.049 1.00 39.62 250 GLU A C 1
ATOM 1756 O O . GLU A 1 240 ? 43.238 40.822 86.902 1.00 38.04 250 GLU A O 1
ATOM 1762 N N . HIS A 1 241 ? 42.018 42.157 88.238 1.00 39.64 251 HIS A N 1
ATOM 1763 C CA . HIS A 1 241 ? 42.360 41.478 89.516 1.00 39.15 251 HIS A CA 1
ATOM 1764 C C . HIS A 1 241 ? 41.724 40.092 89.620 1.00 36.59 251 HIS A C 1
ATOM 1765 O O . HIS A 1 241 ? 42.432 39.144 89.950 1.00 36.13 251 HIS A O 1
ATOM 1772 N N . ARG A 1 242 ? 40.408 39.969 89.360 1.00 35.94 252 ARG A N 1
ATOM 1773 C CA . ARG A 1 242 ? 39.710 38.673 89.428 1.00 34.84 252 ARG A CA 1
ATOM 1774 C C . ARG A 1 242 ? 40.288 37.655 88.418 1.00 32.84 252 ARG A C 1
ATOM 1775 O O . ARG A 1 242 ? 40.575 36.507 88.752 1.00 30.62 252 ARG A O 1
ATOM 1783 N N . ALA A 1 243 ? 40.553 38.132 87.203 1.00 31.34 253 ALA A N 1
ATOM 1784 C CA . ALA A 1 243 ? 41.117 37.301 86.149 1.00 28.95 253 ALA A CA 1
ATOM 1785 C C . ALA A 1 243 ? 42.491 36.817 86.532 1.00 28.23 253 ALA A C 1
ATOM 1786 O O . ALA A 1 243 ? 42.821 35.616 86.390 1.00 27.36 253 ALA A O 1
ATOM 1788 N N . ALA A 1 244 ? 43.323 37.732 87.061 1.00 28.14 254 ALA A N 1
ATOM 1789 C CA . ALA A 1 244 ? 44.711 37.331 87.388 1.00 25.42 254 ALA A CA 1
ATOM 1790 C C . ALA A 1 244 ? 44.742 36.356 88.586 1.00 24.01 254 ALA A C 1
ATOM 1791 O O . ALA A 1 244 ? 45.612 35.490 88.673 1.00 22.14 254 ALA A O 1
ATOM 1793 N N . ALA A 1 245 ? 43.784 36.522 89.489 1.00 23.95 255 ALA A N 1
ATOM 1794 C CA . ALA A 1 245 ? 43.686 35.647 90.687 1.00 24.74 255 ALA A CA 1
ATOM 1795 C C . ALA A 1 245 ? 43.406 34.172 90.240 1.00 24.34 255 ALA A C 1
ATOM 1796 O O . ALA A 1 245 ? 44.035 33.208 90.707 1.00 25.42 255 ALA A O 1
ATOM 1798 N N . ILE A 1 246 ? 42.493 34.031 89.271 1.00 25.12 256 ILE A N 1
ATOM 1799 C CA . ILE A 1 246 ? 42.122 32.705 88.837 1.00 25.04 256 ILE A CA 1
ATOM 1800 C C . ILE A 1 246 ? 43.291 32.105 88.102 1.00 23.61 256 ILE A C 1
ATOM 1801 O O . ILE A 1 246 ? 43.576 30.937 88.273 1.00 21.96 256 ILE A O 1
ATOM 1806 N N . VAL A 1 247 ? 43.988 32.890 87.244 1.00 21.07 257 VAL A N 1
ATOM 1807 C CA . VAL A 1 247 ? 45.231 32.330 86.630 1.00 19.10 257 VAL A CA 1
ATOM 1808 C C . VAL A 1 247 ? 46.279 31.864 87.589 1.00 19.29 257 VAL A C 1
ATOM 1809 O O . VAL A 1 247 ? 46.892 30.822 87.407 1.00 18.81 257 VAL A O 1
ATOM 1813 N N . LYS A 1 248 ? 46.564 32.684 88.615 1.00 21.47 258 LYS A N 1
ATOM 1814 C CA . LYS A 1 248 ? 47.616 32.303 89.592 1.00 23.37 258 LYS A CA 1
ATOM 1815 C C . LYS A 1 248 ? 47.206 31.051 90.409 1.00 20.30 258 LYS A C 1
ATOM 1816 O O . LYS A 1 248 ? 47.997 30.172 90.678 1.00 22.04 258 LYS A O 1
ATOM 1822 N N . ALA A 1 249 ? 45.926 31.007 90.770 1.00 20.96 259 ALA A N 1
ATOM 1823 C CA . ALA A 1 249 ? 45.373 29.824 91.496 1.00 21.75 259 ALA A CA 1
ATOM 1824 C C . ALA A 1 249 ? 45.559 28.542 90.686 1.00 21.00 259 ALA A C 1
ATOM 1825 O O . ALA A 1 249 ? 45.918 27.510 91.212 1.00 22.62 259 ALA A O 1
ATOM 1827 N N . THR A 1 250 ? 45.398 28.632 89.356 1.00 21.76 260 THR A N 1
ATOM 1828 C CA . THR A 1 250 ? 45.493 27.443 88.477 1.00 20.31 260 THR A CA 1
ATOM 1829 C C . THR A 1 250 ? 46.974 27.044 88.307 1.00 21.08 260 THR A C 1
ATOM 1830 O O . THR A 1 250 ? 47.322 25.845 88.310 1.00 21.09 260 THR A O 1
ATOM 1834 N N . THR A 1 251 ? 47.892 28.048 88.190 1.00 23.01 261 THR A N 1
ATOM 1835 C CA . THR A 1 251 ? 49.351 27.710 88.130 1.00 23.36 261 THR A CA 1
ATOM 1836 C C . THR A 1 251 ? 49.903 27.175 89.440 1.00 23.78 261 THR A C 1
ATOM 1837 O O . THR A 1 251 ? 50.647 26.183 89.482 1.00 25.91 261 THR A O 1
ATOM 1841 N N . PHE A 1 252 ? 49.463 27.766 90.526 1.00 25.36 262 PHE A N 1
ATOM 1842 C CA . PHE A 1 252 ? 49.950 27.504 91.856 1.00 24.66 262 PHE A CA 1
ATOM 1843 C C . PHE A 1 252 ? 48.943 26.694 92.710 1.00 26.08 262 PHE A C 1
ATOM 1844 O O . PHE A 1 252 ? 48.809 26.932 93.864 1.00 25.98 262 PHE A O 1
ATOM 1852 N N . PHE A 1 253 ? 48.240 25.763 92.087 1.00 24.59 263 PHE A N 1
ATOM 1853 C CA . PHE A 1 253 ? 47.097 25.075 92.682 1.00 22.67 263 PHE A CA 1
ATOM 1854 C C . PHE A 1 253 ? 47.443 24.245 93.906 1.00 24.25 263 PHE A C 1
ATOM 1855 O O . PHE A 1 253 ? 46.606 23.916 94.663 1.00 23.79 263 PHE A O 1
ATOM 1863 N N . ASP A 1 254 ? 48.689 23.879 94.019 1.00 22.88 264 ASP A N 1
ATOM 1864 C CA . ASP A 1 254 ? 49.184 23.111 95.126 1.00 26.91 264 ASP A CA 1
ATOM 1865 C C . ASP A 1 254 ? 49.847 23.923 96.254 1.00 26.22 264 ASP A C 1
ATOM 1866 O O . ASP A 1 254 ? 50.431 23.362 97.103 1.00 27.65 264 ASP A O 1
ATOM 1871 N N . ASP A 1 255 ? 49.746 25.232 96.204 1.00 24.54 265 ASP A N 1
ATOM 1872 C CA . ASP A 1 255 ? 50.339 26.108 97.198 1.00 24.56 265 ASP A CA 1
ATOM 1873 C C . ASP A 1 255 ? 49.324 26.928 97.987 1.00 21.93 265 ASP A C 1
ATOM 1874 O O . ASP A 1 255 ? 48.948 27.959 97.574 1.00 19.53 265 ASP A O 1
ATOM 1879 N N . PRO A 1 256 ? 48.958 26.464 99.177 1.00 22.21 266 PRO A N 1
ATOM 1880 C CA . PRO A 1 256 ? 47.878 27.146 99.951 1.00 24.15 266 PRO A CA 1
ATOM 1881 C C . PRO A 1 256 ? 48.201 28.604 100.318 1.00 23.01 266 PRO A C 1
ATOM 1882 O O . PRO A 1 256 ? 47.311 29.477 100.354 1.00 23.09 266 PRO A O 1
ATOM 1886 N N . ASP A 1 257 ? 49.504 28.902 100.518 1.00 25.56 267 ASP A N 1
ATOM 1887 C CA . ASP A 1 257 ? 49.863 30.327 100.702 1.00 26.63 267 ASP A CA 1
ATOM 1888 C C . ASP A 1 257 ? 49.527 31.222 99.554 1.00 25.62 267 ASP A C 1
ATOM 1889 O O . ASP A 1 257 ? 48.938 32.250 99.742 1.00 23.43 267 ASP A O 1
ATOM 1894 N N . VAL A 1 258 ? 49.875 30.826 98.326 1.00 26.70 268 VAL A N 1
ATOM 1895 C CA . VAL A 1 258 ? 49.442 31.620 97.179 1.00 24.28 268 VAL A CA 1
ATOM 1896 C C . VAL A 1 258 ? 47.928 31.665 97.024 1.00 23.85 268 VAL A C 1
ATOM 1897 O O . VAL A 1 258 ? 47.327 32.707 96.774 1.00 24.27 268 VAL A O 1
ATOM 1901 N N . LEU A 1 259 ? 47.259 30.499 97.179 1.00 24.10 269 LEU A N 1
ATOM 1902 C CA . LEU A 1 259 ? 45.777 30.510 97.091 1.00 22.77 269 LEU A CA 1
ATOM 1903 C C . LEU A 1 259 ? 45.156 31.483 98.127 1.00 21.85 269 LEU A C 1
ATOM 1904 O O . LEU A 1 259 ? 44.229 32.179 97.810 1.00 22.91 269 LEU A O 1
ATOM 1909 N N . ALA A 1 260 ? 45.665 31.520 99.367 1.00 23.70 270 ALA A N 1
ATOM 1910 C CA . ALA A 1 260 ? 45.130 32.496 100.357 1.00 24.67 270 ALA A CA 1
ATOM 1911 C C . ALA A 1 260 ? 45.319 33.928 99.878 1.00 26.54 270 ALA A C 1
ATOM 1912 O O . ALA A 1 260 ? 44.427 34.785 99.953 1.00 26.95 270 ALA A O 1
ATOM 1914 N N . LYS A 1 261 ? 46.525 34.208 99.396 1.00 28.47 271 LYS A N 1
ATOM 1915 C CA . LYS A 1 261 ? 46.800 35.599 98.961 1.00 29.25 271 LYS A CA 1
ATOM 1916 C C . LYS A 1 261 ? 45.902 36.068 97.826 1.00 29.00 271 LYS A C 1
ATOM 1917 O O . LYS A 1 261 ? 45.331 37.183 97.886 1.00 28.43 271 LYS A O 1
ATOM 1923 N N . VAL A 1 262 ? 45.716 35.228 96.787 1.00 28.81 272 VAL A N 1
ATOM 1924 C CA . VAL A 1 262 ? 44.898 35.679 95.640 1.00 28.15 272 VAL A CA 1
ATOM 1925 C C . VAL A 1 262 ? 43.415 35.621 95.931 1.00 29.20 272 VAL A C 1
ATOM 1926 O O . VAL A 1 262 ? 42.592 36.228 95.189 1.00 28.67 272 VAL A O 1
ATOM 1930 N N . SER A 1 263 ? 43.028 34.949 97.037 1.00 29.60 273 SER A N 1
ATOM 1931 C CA . SER A 1 263 ? 41.587 35.064 97.400 1.00 31.17 273 SER A CA 1
ATOM 1932 C C . SER A 1 263 ? 41.306 36.300 98.224 1.00 33.30 273 SER A C 1
ATOM 1933 O O . SER A 1 263 ? 40.137 36.684 98.356 1.00 33.87 273 SER A O 1
ATOM 1936 N N . ARG A 1 264 ? 42.356 36.887 98.818 1.00 36.64 274 ARG A N 1
ATOM 1937 C CA . ARG A 1 264 ? 42.132 38.065 99.690 1.00 39.73 274 ARG A CA 1
ATOM 1938 C C . ARG A 1 264 ? 41.389 39.155 98.915 1.00 42.64 274 ARG A C 1
ATOM 1939 O O . ARG A 1 264 ? 40.109 39.150 98.796 1.00 44.10 274 ARG A O 1
ATOM 1948 N N . THR B 1 1 ? 4.536 0.692 38.154 1.00 47.64 11 THR B N 1
ATOM 1949 C CA . THR B 1 1 ? 4.745 1.900 39.023 1.00 46.92 11 THR B CA 1
ATOM 1950 C C . THR B 1 1 ? 3.480 2.434 39.689 1.00 44.08 11 THR B C 1
ATOM 1951 O O . THR B 1 1 ? 2.405 2.557 39.066 1.00 44.66 11 THR B O 1
ATOM 1955 N N . ALA B 1 2 ? 3.666 2.798 40.957 1.00 38.90 12 ALA B N 1
ATOM 1956 C CA . ALA B 1 2 ? 2.654 3.365 41.827 1.00 34.59 12 ALA B CA 1
ATOM 1957 C C . ALA B 1 2 ? 2.166 4.741 41.344 1.00 29.87 12 ALA B C 1
ATOM 1958 O O . ALA B 1 2 ? 2.883 5.487 40.634 1.00 29.30 12 ALA B O 1
ATOM 1960 N N . ARG B 1 3 ? 0.976 5.091 41.791 1.00 26.64 13 ARG B N 1
ATOM 1961 C CA . ARG B 1 3 ? 0.352 6.352 41.325 1.00 23.35 13 ARG B CA 1
ATOM 1962 C C . ARG B 1 3 ? 0.902 7.513 42.215 1.00 20.35 13 ARG B C 1
ATOM 1963 O O . ARG B 1 3 ? 0.648 7.543 43.427 1.00 18.85 13 ARG B O 1
ATOM 1971 N N . VAL B 1 4 ? 1.635 8.430 41.601 1.00 17.38 14 VAL B N 1
ATOM 1972 C CA . VAL B 1 4 ? 2.286 9.524 42.346 1.00 16.65 14 VAL B CA 1
ATOM 1973 C C . VAL B 1 4 ? 2.237 10.732 41.451 1.00 17.98 14 VAL B C 1
ATOM 1974 O O . VAL B 1 4 ? 2.428 10.596 40.225 1.00 16.99 14 VAL B O 1
ATOM 1978 N N . LYS B 1 5 ? 2.021 11.908 42.038 1.00 16.76 15 LYS B N 1
ATOM 1979 C CA . LYS B 1 5 ? 2.123 13.132 41.295 1.00 16.63 15 LYS B CA 1
ATOM 1980 C C . LYS B 1 5 ? 3.609 13.539 41.164 1.00 16.81 15 LYS B C 1
ATOM 1981 O O . LYS B 1 5 ? 4.156 14.348 41.932 1.00 15.87 15 LYS B O 1
ATOM 1987 N N . ARG B 1 6 ? 4.206 13.082 40.086 1.00 17.29 16 ARG B N 1
ATOM 1988 C CA . ARG B 1 6 ? 5.666 13.270 39.884 1.00 17.74 16 ARG B CA 1
ATOM 1989 C C . ARG B 1 6 ? 6.020 14.543 39.130 1.00 19.34 16 ARG B C 1
ATOM 1990 O O . ARG B 1 6 ? 5.188 14.962 38.287 1.00 19.30 16 ARG B O 1
ATOM 1998 N N . GLY B 1 7 ? 7.238 15.051 39.381 1.00 17.72 17 GLY B N 1
ATOM 1999 C CA . GLY B 1 7 ? 7.970 16.066 38.597 1.00 17.33 17 GLY B CA 1
ATOM 2000 C C . GLY B 1 7 ? 7.263 17.420 38.642 1.00 18.65 17 GLY B C 1
ATOM 2001 O O . GLY B 1 7 ? 7.368 18.236 37.702 1.00 18.66 17 GLY B O 1
ATOM 2002 N N . MET B 1 8 ? 6.556 17.741 39.735 1.00 17.78 18 MET B N 1
ATOM 2003 C CA . MET B 1 8 ? 5.702 18.974 39.663 1.00 19.13 18 MET B CA 1
ATOM 2004 C C . MET B 1 8 ? 6.425 20.189 40.322 1.00 18.84 18 MET B C 1
ATOM 2005 O O . MET B 1 8 ? 5.892 21.349 40.402 1.00 18.21 18 MET B O 1
ATOM 2010 N N . ALA B 1 9 ? 7.652 19.933 40.803 1.00 18.70 19 ALA B N 1
ATOM 2011 C CA . ALA B 1 9 ? 8.406 20.976 41.526 1.00 19.99 19 ALA B CA 1
ATOM 2012 C C . ALA B 1 9 ? 9.868 21.143 41.048 1.00 22.12 19 ALA B C 1
ATOM 2013 O O . ALA B 1 9 ? 10.722 21.652 41.753 1.00 20.59 19 ALA B O 1
ATOM 2015 N N . GLU B 1 10 ? 10.117 20.814 39.776 1.00 22.74 20 GLU B N 1
ATOM 2016 C CA . GLU B 1 10 ? 11.490 20.799 39.219 1.00 24.41 20 GLU B CA 1
ATOM 2017 C C . GLU B 1 10 ? 12.136 22.173 39.275 1.00 26.36 20 GLU B C 1
ATOM 2018 O O . GLU B 1 10 ? 13.286 22.276 39.674 1.00 26.74 20 GLU B O 1
ATOM 2024 N N . MET B 1 11 ? 11.366 23.214 39.011 1.00 26.92 21 MET B N 1
ATOM 2025 C CA . MET B 1 11 ? 11.904 24.555 38.966 1.00 29.37 21 MET B CA 1
ATOM 2026 C C . MET B 1 11 ? 12.224 25.039 40.371 1.00 26.85 21 MET B C 1
ATOM 2027 O O . MET B 1 11 ? 12.907 26.079 40.521 1.00 26.47 21 MET B O 1
ATOM 2032 N N . LEU B 1 12 ? 11.658 24.388 41.430 1.00 21.79 22 LEU B N 1
ATOM 2033 C CA . LEU B 1 12 ? 11.959 24.853 42.788 1.00 17.92 22 LEU B CA 1
ATOM 2034 C C . LEU B 1 12 ? 13.216 24.231 43.360 1.00 14.85 22 LEU B C 1
ATOM 2035 O O . LEU B 1 12 ? 13.723 24.746 44.302 1.00 16.60 22 LEU B O 1
ATOM 2040 N N . LYS B 1 13 ? 13.706 23.150 42.778 1.00 16.11 23 LYS B N 1
ATOM 2041 C CA . LYS B 1 13 ? 14.824 22.413 43.374 1.00 17.74 23 LYS B CA 1
ATOM 2042 C C . LYS B 1 13 ? 16.027 23.319 43.476 1.00 19.80 23 LYS B C 1
ATOM 2043 O O . LYS B 1 13 ? 16.312 24.076 42.522 1.00 18.43 23 LYS B O 1
ATOM 2049 N N . GLY B 1 14 ? 16.771 23.241 44.580 1.00 20.36 24 GLY B N 1
ATOM 2050 C CA . GLY B 1 14 ? 17.956 24.060 44.791 1.00 19.86 24 GLY B CA 1
ATOM 2051 C C . GLY B 1 14 ? 17.602 25.448 45.316 1.00 18.32 24 GLY B C 1
ATOM 2052 O O . GLY B 1 14 ? 18.465 26.267 45.532 1.00 20.44 24 GLY B O 1
ATOM 2053 N N . GLY B 1 15 ? 16.334 25.709 45.587 1.00 17.46 25 GLY B N 1
ATOM 2054 C CA . GLY B 1 15 ? 15.839 27.062 45.854 1.00 16.32 25 GLY B CA 1
ATOM 2055 C C . GLY B 1 15 ? 15.282 27.283 47.236 1.00 18.46 25 GLY B C 1
ATOM 2056 O O . GLY B 1 15 ? 15.148 26.285 48.026 1.00 16.21 25 GLY B O 1
ATOM 2057 N N . VAL B 1 16 ? 14.992 28.549 47.549 1.00 15.22 26 VAL B N 1
ATOM 2058 C CA . VAL B 1 16 ? 14.356 28.923 48.790 1.00 15.05 26 VAL B CA 1
ATOM 2059 C C . VAL B 1 16 ? 12.984 29.481 48.541 1.00 17.66 26 VAL B C 1
ATOM 2060 O O . VAL B 1 16 ? 12.821 30.373 47.677 1.00 17.85 26 VAL B O 1
ATOM 2064 N N . ILE B 1 17 ? 12.012 29.031 49.371 1.00 16.40 27 ILE B N 1
ATOM 2065 C CA . ILE B 1 17 ? 10.658 29.525 49.401 1.00 15.39 27 ILE B CA 1
ATOM 2066 C C . ILE B 1 17 ? 10.503 30.338 50.621 1.00 16.19 27 ILE B C 1
ATOM 2067 O O . ILE B 1 17 ? 10.767 29.874 51.726 1.00 18.01 27 ILE B O 1
ATOM 2072 N N . MET B 1 18 ? 10.107 31.615 50.460 1.00 15.15 28 MET B N 1
ATOM 2073 C CA . MET B 1 18 ? 9.991 32.539 51.590 1.00 16.17 28 MET B CA 1
ATOM 2074 C C . MET B 1 18 ? 8.626 32.927 51.947 1.00 16.58 28 MET B C 1
ATOM 2075 O O . MET B 1 18 ? 7.848 33.335 51.079 1.00 17.01 28 MET B O 1
ATOM 2080 N N . ASP B 1 19 ? 8.306 32.887 53.233 1.00 16.41 29 ASP B N 1
ATOM 2081 C CA . ASP B 1 19 ? 6.990 33.392 53.641 1.00 17.56 29 ASP B CA 1
ATOM 2082 C C . ASP B 1 19 ? 6.931 34.913 53.443 1.00 18.45 29 ASP B C 1
ATOM 2083 O O . ASP B 1 19 ? 7.884 35.605 53.856 1.00 18.68 29 ASP B O 1
ATOM 2088 N N . VAL B 1 20 ? 5.816 35.432 52.934 1.00 17.08 30 VAL B N 1
ATOM 2089 C CA . VAL B 1 20 ? 5.683 36.904 52.736 1.00 21.05 30 VAL B CA 1
ATOM 2090 C C . VAL B 1 20 ? 4.276 37.331 53.112 1.00 21.85 30 VAL B C 1
ATOM 2091 O O . VAL B 1 20 ? 3.325 36.656 52.772 1.00 20.33 30 VAL B O 1
ATOM 2095 N N . VAL B 1 21 ? 4.172 38.449 53.827 1.00 22.68 31 VAL B N 1
ATOM 2096 C CA . VAL B 1 21 ? 2.875 38.922 54.308 1.00 24.96 31 VAL B CA 1
ATOM 2097 C C . VAL B 1 21 ? 2.428 40.224 53.549 1.00 24.79 31 VAL B C 1
ATOM 2098 O O . VAL B 1 21 ? 1.312 40.648 53.754 1.00 25.20 31 VAL B O 1
ATOM 2102 N N . THR B 1 22 ? 3.276 40.749 52.655 1.00 25.24 32 THR B N 1
ATOM 2103 C CA . THR B 1 22 ? 3.029 42.023 51.883 1.00 26.43 32 THR B CA 1
ATOM 2104 C C . THR B 1 22 ? 3.624 41.931 50.500 1.00 26.79 32 THR B C 1
ATOM 2105 O O . THR B 1 22 ? 4.666 41.232 50.294 1.00 24.64 32 THR B O 1
ATOM 2109 N N . PRO B 1 23 ? 3.060 42.702 49.542 1.00 26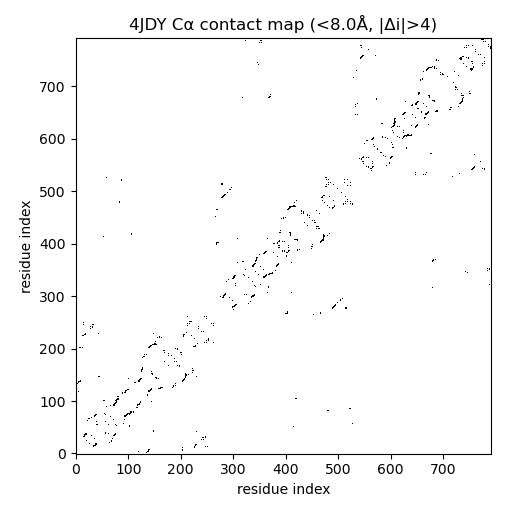.14 33 PRO B N 1
ATOM 2110 C CA . PRO B 1 23 ? 3.693 42.649 48.240 1.00 26.44 33 PRO B CA 1
ATOM 2111 C C . PRO B 1 23 ? 5.146 43.183 48.302 1.00 27.28 33 PRO B C 1
ATOM 2112 O O . PRO B 1 23 ? 5.958 42.714 47.519 1.00 27.46 33 PRO B O 1
ATOM 2116 N N . GLU B 1 24 ? 5.470 44.063 49.267 1.00 27.48 34 GLU B N 1
ATOM 2117 C CA . GLU B 1 24 ? 6.837 44.583 49.420 1.00 31.05 34 GLU B CA 1
ATOM 2118 C C . GLU B 1 24 ? 7.803 43.450 49.833 1.00 29.22 34 GLU B C 1
ATOM 2119 O O . GLU B 1 24 ? 8.880 43.254 49.246 1.00 27.80 34 GLU B O 1
ATOM 2125 N N . GLN B 1 25 ? 7.362 42.664 50.799 1.00 27.64 35 GLN B N 1
ATOM 2126 C CA . GLN B 1 25 ? 8.151 41.470 51.147 1.00 26.40 35 GLN B CA 1
ATOM 2127 C C . GLN B 1 25 ? 8.309 40.518 49.975 1.00 25.14 35 GLN B C 1
ATOM 2128 O O . GLN B 1 25 ? 9.404 39.961 49.777 1.00 23.56 35 GLN B O 1
ATOM 2134 N N . ALA B 1 26 ? 7.242 40.335 49.186 1.00 24.11 36 ALA B N 1
ATOM 2135 C CA . ALA B 1 26 ? 7.341 39.509 48.006 1.00 22.38 36 ALA B CA 1
ATOM 2136 C C . ALA B 1 26 ? 8.388 39.960 46.998 1.00 24.85 36 ALA B C 1
ATOM 2137 O O . ALA B 1 26 ? 9.137 39.121 46.418 1.00 21.36 36 ALA B O 1
ATOM 2139 N N . ARG B 1 27 ? 8.433 41.273 46.720 1.00 23.91 37 ARG B N 1
ATOM 2140 C CA . ARG B 1 27 ? 9.471 41.799 45.811 1.00 25.41 37 ARG B CA 1
ATOM 2141 C C . ARG B 1 27 ? 10.903 41.658 46.380 1.00 24.89 37 ARG B C 1
ATOM 2142 O O . ARG B 1 27 ? 11.837 41.406 45.618 1.00 28.08 37 ARG B O 1
ATOM 2150 N N . ILE B 1 28 ? 11.078 41.828 47.679 1.00 25.59 38 ILE B N 1
ATOM 2151 C CA . ILE B 1 28 ? 12.406 41.612 48.311 1.00 26.41 38 ILE B CA 1
ATOM 2152 C C . ILE B 1 28 ? 12.825 40.144 48.144 1.00 26.35 38 ILE B C 1
ATOM 2153 O O . ILE B 1 28 ? 13.958 39.851 47.709 1.00 27.28 38 ILE B O 1
ATOM 2158 N N . ALA B 1 29 ? 11.846 39.236 48.322 1.00 23.89 39 ALA B N 1
ATOM 2159 C CA . ALA B 1 29 ? 12.082 37.792 48.136 1.00 23.42 39 ALA B CA 1
ATOM 2160 C C . ALA B 1 29 ? 12.513 37.497 46.750 1.00 21.95 39 ALA B C 1
ATOM 2161 O O . ALA B 1 29 ? 13.555 36.875 46.527 1.00 22.13 39 ALA B O 1
ATOM 2163 N N . GLU B 1 30 ? 11.736 37.972 45.766 1.00 22.70 40 GLU B N 1
ATOM 2164 C CA . GLU B 1 30 ? 12.092 37.704 44.381 1.00 22.54 40 GLU B CA 1
ATOM 2165 C C . GLU B 1 30 ? 13.483 38.302 44.031 1.00 23.48 40 GLU B C 1
ATOM 2166 O O . GLU B 1 30 ? 14.301 37.635 43.375 1.00 25.70 40 GLU B O 1
ATOM 2172 N N . GLY B 1 31 ? 13.746 39.515 44.499 1.00 25.33 41 GLY B N 1
ATOM 2173 C CA . GLY B 1 31 ? 15.067 40.216 44.125 1.00 26.75 41 GLY B CA 1
ATOM 2174 C C . GLY B 1 31 ? 16.238 39.500 44.805 1.00 29.15 41 GLY B C 1
ATOM 2175 O O . GLY B 1 31 ? 17.387 39.558 44.320 1.00 27.11 41 GLY B O 1
ATOM 2176 N N . ALA B 1 32 ? 15.946 38.774 45.915 1.00 26.56 42 ALA B N 1
ATOM 2177 C CA . ALA B 1 32 ? 16.988 37.992 46.604 1.00 25.91 42 ALA B CA 1
ATOM 2178 C C . ALA B 1 32 ? 17.315 36.655 45.911 1.00 24.72 42 ALA B C 1
ATOM 2179 O O . ALA B 1 32 ? 18.276 35.959 46.270 1.00 26.08 42 ALA B O 1
ATOM 2181 N N . GLY B 1 33 ? 16.543 36.288 44.905 1.00 22.55 43 GLY B N 1
ATOM 2182 C CA . GLY B 1 33 ? 16.712 35.038 44.226 1.00 22.44 43 GLY B CA 1
ATOM 2183 C C . GLY B 1 33 ? 15.851 33.870 44.812 1.00 18.47 43 GLY B C 1
ATOM 2184 O O . GLY B 1 33 ? 16.112 32.739 44.432 1.00 19.79 43 GLY B O 1
ATOM 2185 N N . ALA B 1 34 ? 14.794 34.150 45.582 1.00 20.26 44 ALA B N 1
ATOM 2186 C CA . ALA B 1 34 ? 13.816 33.062 45.985 1.00 21.72 44 ALA B CA 1
ATOM 2187 C C . ALA B 1 34 ? 13.251 32.390 44.744 1.00 22.67 44 ALA B C 1
ATOM 2188 O O . ALA B 1 34 ? 12.988 33.079 43.708 1.00 21.04 44 ALA B O 1
ATOM 2190 N N . VAL B 1 35 ? 12.990 31.054 44.820 1.00 22.04 45 VAL B N 1
ATOM 2191 C CA . VAL B 1 35 ? 12.275 30.372 43.785 1.00 20.89 45 VAL B CA 1
ATOM 2192 C C . VAL B 1 35 ? 10.763 30.490 43.845 1.00 21.16 45 VAL B C 1
ATOM 2193 O O . VAL B 1 35 ? 10.133 30.174 42.861 1.00 20.56 45 VAL B O 1
ATOM 2197 N N . ALA B 1 36 ? 10.202 30.765 45.016 1.00 17.88 46 ALA B N 1
ATOM 2198 C CA . ALA B 1 36 ? 8.765 30.886 45.214 1.00 18.36 46 ALA B CA 1
ATOM 2199 C C . ALA B 1 36 ? 8.537 31.686 46.478 1.00 15.00 46 ALA B C 1
ATOM 2200 O O . ALA B 1 36 ? 9.474 31.921 47.241 1.00 16.91 46 ALA B O 1
ATOM 2202 N N . VAL B 1 37 ? 7.324 32.209 46.660 1.00 15.27 47 VAL B N 1
ATOM 2203 C CA . VAL B 1 37 ? 6.981 32.824 47.940 1.00 16.59 47 VAL B CA 1
ATOM 2204 C C . VAL B 1 37 ? 5.739 32.145 48.482 1.00 16.72 47 VAL B C 1
ATOM 2205 O O . VAL B 1 37 ? 4.974 31.579 47.715 1.00 17.72 47 VAL B O 1
ATOM 2209 N N . MET B 1 38 ? 5.629 32.122 49.791 1.00 15.15 48 MET B N 1
ATOM 2210 C CA . MET B 1 38 ? 4.420 31.601 50.454 1.00 16.69 48 MET B CA 1
ATOM 2211 C C . MET B 1 38 ? 3.604 32.782 50.975 1.00 14.97 48 MET B C 1
ATOM 2212 O O . MET B 1 38 ? 4.020 33.488 51.944 1.00 16.94 48 MET B O 1
ATOM 2217 N N . ALA B 1 39 ? 2.451 33.046 50.354 1.00 18.41 49 ALA B N 1
ATOM 2218 C CA . ALA B 1 39 ? 1.560 34.172 50.769 1.00 18.43 49 ALA B CA 1
ATOM 2219 C C . ALA B 1 39 ? 0.863 33.793 52.072 1.00 18.29 49 ALA B C 1
ATOM 2220 O O . ALA B 1 39 ? 0.135 32.790 52.079 1.00 18.07 49 ALA B O 1
ATOM 2222 N N . LEU B 1 40 ? 1.050 34.558 53.130 1.00 20.38 50 LEU B N 1
ATOM 2223 C CA . LEU B 1 40 ? 0.185 34.412 54.314 1.00 24.85 50 LEU B CA 1
ATOM 2224 C C . LEU B 1 40 ? -0.136 35.705 55.010 1.00 26.48 50 LEU B C 1
ATOM 2225 O O . LEU B 1 40 ? 0.670 36.611 55.020 1.00 25.22 50 LEU B O 1
ATOM 2230 N N . GLU B 1 41 ? -1.302 35.753 55.636 1.00 30.29 51 GLU B N 1
ATOM 2231 C CA . GLU B 1 41 ? -1.788 36.956 56.387 1.00 36.44 51 GLU B CA 1
ATOM 2232 C C . GLU B 1 41 ? -1.142 37.068 57.718 1.00 39.86 51 GLU B C 1
ATOM 2233 O O . GLU B 1 41 ? -0.841 38.156 58.119 1.00 42.06 51 GLU B O 1
ATOM 2239 N N . ARG B 1 42 ? -0.987 35.954 58.437 1.00 44.40 52 ARG B N 1
ATOM 2240 C CA . ARG B 1 42 ? -0.416 35.981 59.789 1.00 48.48 52 ARG B CA 1
ATOM 2241 C C . ARG B 1 42 ? 0.669 34.878 59.966 1.00 50.22 52 ARG B C 1
ATOM 2242 O O . ARG B 1 42 ? 0.480 33.709 59.574 1.00 50.56 52 ARG B O 1
ATOM 2250 N N . VAL B 1 43 ? 1.790 35.290 60.561 1.00 51.66 53 VAL B N 1
ATOM 2251 C CA . VAL B 1 43 ? 3.079 34.549 60.713 1.00 53.82 53 VAL B CA 1
ATOM 2252 C C . VAL B 1 43 ? 3.041 33.330 61.724 1.00 54.40 53 VAL B C 1
ATOM 2253 O O . VAL B 1 43 ? 2.302 33.420 62.724 1.00 53.79 53 VAL B O 1
ATOM 2257 N N . PRO B 1 44 ? 3.811 32.191 61.457 1.00 55.85 54 PRO B N 1
ATOM 2258 C CA . PRO B 1 44 ? 3.900 31.047 62.441 1.00 55.93 54 PRO B CA 1
ATOM 2259 C C . PRO B 1 44 ? 4.397 31.482 63.836 1.00 56.46 54 PRO B C 1
ATOM 2260 O O . PRO B 1 44 ? 3.858 30.993 64.844 1.00 55.78 54 PRO B O 1
ATOM 2264 N N . ALA B 1 45 ? 5.409 32.379 63.873 1.00 56.97 55 ALA B N 1
ATOM 2265 C CA . ALA B 1 45 ? 5.831 33.105 65.104 1.00 58.06 55 ALA B CA 1
ATOM 2266 C C . ALA B 1 45 ? 4.695 33.917 65.825 1.00 59.20 55 ALA B C 1
ATOM 2267 O O . ALA B 1 45 ? 4.631 33.888 67.064 1.00 59.70 55 ALA B O 1
ATOM 2269 N N . ASP B 1 46 ? 3.812 34.627 65.086 1.00 60.20 56 ASP B N 1
ATOM 2270 C CA . ASP B 1 46 ? 2.622 35.292 65.724 1.00 61.41 56 ASP B CA 1
ATOM 2271 C C . ASP B 1 46 ? 1.464 34.336 65.992 1.00 61.99 56 ASP B C 1
ATOM 2272 O O . ASP B 1 46 ? 0.656 34.607 66.899 1.00 62.19 56 ASP B O 1
ATOM 2277 N N . ILE B 1 47 ? 1.362 33.253 65.192 1.00 62.45 57 ILE B N 1
ATOM 2278 C CA . ILE B 1 47 ? 0.338 32.201 65.422 1.00 63.27 57 ILE B CA 1
ATOM 2279 C C . ILE B 1 47 ? 0.666 31.509 66.758 1.00 64.74 57 ILE B C 1
ATOM 2280 O O . ILE B 1 47 ? -0.233 31.302 67.599 1.00 65.33 57 ILE B O 1
ATOM 2285 N N . ARG B 1 48 ? 1.964 31.202 66.938 1.00 65.94 58 ARG B N 1
ATOM 2286 C CA . ARG B 1 48 ? 2.544 30.559 68.141 1.00 67.04 58 ARG B CA 1
ATOM 2287 C C . ARG B 1 48 ? 2.337 31.336 69.478 1.00 67.62 58 ARG B C 1
ATOM 2288 O O . ARG B 1 48 ? 2.240 30.711 70.548 1.00 67.76 58 ARG B O 1
ATOM 2296 N N . ALA B 1 49 ? 2.302 32.680 69.415 1.00 67.99 59 ALA B N 1
ATOM 2297 C CA . ALA B 1 49 ? 2.009 33.536 70.598 1.00 67.96 59 ALA B CA 1
ATOM 2298 C C . ALA B 1 49 ? 0.526 33.971 70.684 1.00 67.29 59 ALA B C 1
ATOM 2299 O O . ALA B 1 49 ? -0.131 33.745 71.706 1.00 68.17 59 ALA B O 1
ATOM 2301 N N . GLN B 1 50 ? 0.006 34.572 69.611 1.00 66.03 60 GLN B N 1
ATOM 2302 C CA . GLN B 1 50 ? -1.361 35.133 69.591 1.00 64.62 60 GLN B CA 1
ATOM 2303 C C . GLN B 1 50 ? -2.480 34.027 69.694 1.00 62.37 60 GLN B C 1
ATOM 2304 O O . GLN B 1 50 ? -3.337 34.104 70.576 1.00 62.34 60 GLN B O 1
ATOM 2310 N N . GLY B 1 51 ? -2.447 33.006 68.819 1.00 60.01 61 GLY B N 1
ATOM 2311 C CA . GLY B 1 51 ? -3.310 31.792 68.923 1.00 55.70 61 GLY B CA 1
ATOM 2312 C C . GLY B 1 51 ? -4.846 31.810 68.733 1.00 52.08 61 GLY B C 1
ATOM 2313 O O . GLY B 1 51 ? -5.603 31.115 69.436 1.00 52.60 61 GLY B O 1
ATOM 2314 N N . GLY B 1 52 ? -5.368 32.573 67.790 1.00 48.72 62 GLY B N 1
ATOM 2315 C CA . GLY B 1 52 ? -6.813 32.347 67.472 1.00 42.05 62 GLY B CA 1
ATOM 2316 C C . GLY B 1 52 ? -6.930 30.987 66.746 1.00 36.31 62 GLY B C 1
ATOM 2317 O O . GLY B 1 52 ? -6.106 30.086 66.919 1.00 36.89 62 GLY B O 1
ATOM 2318 N N . VAL B 1 53 ? -7.968 30.817 65.951 1.00 29.49 63 VAL B N 1
ATOM 2319 C CA . VAL B 1 53 ? -7.952 29.786 64.920 1.00 22.64 63 VAL B CA 1
ATOM 2320 C C . VAL B 1 53 ? -7.241 30.419 63.758 1.00 21.89 63 VAL B C 1
ATOM 2321 O O . VAL B 1 53 ? -7.523 31.604 63.463 1.00 20.80 63 VAL B O 1
ATOM 2325 N N . SER B 1 54 ? -6.320 29.681 63.092 1.00 19.54 64 SER B N 1
ATOM 2326 C CA . SER B 1 54 ? -5.578 30.171 61.916 1.00 19.02 64 SER B CA 1
ATOM 2327 C C . SER B 1 54 ? -6.160 29.468 60.686 1.00 17.48 64 SER B C 1
ATOM 2328 O O . SER B 1 54 ? -6.224 28.273 60.701 1.00 15.32 64 SER B O 1
ATOM 2331 N N . ARG B 1 55 ? -6.544 30.190 59.629 1.00 15.95 65 ARG B N 1
ATOM 2332 C CA . ARG B 1 55 ? -7.237 29.577 58.459 1.00 16.04 65 ARG B CA 1
ATOM 2333 C C . ARG B 1 55 ? -6.528 30.027 57.218 1.00 14.45 65 ARG B C 1
ATOM 2334 O O . ARG B 1 55 ? -5.526 30.747 57.300 1.00 15.85 65 ARG B O 1
ATOM 2342 N N . MET B 1 56 ? -7.080 29.623 56.072 1.00 15.72 66 MET B N 1
ATOM 2343 C CA . MET B 1 56 ? -6.716 30.130 54.743 1.00 16.64 66 MET B CA 1
ATOM 2344 C C . MET B 1 56 ? -6.706 31.653 54.774 1.00 18.16 66 MET B C 1
ATOM 2345 O O . MET B 1 56 ? -7.486 32.298 55.500 1.00 16.99 66 MET B O 1
ATOM 2350 N N . SER B 1 57 ? -5.757 32.234 54.062 1.00 16.61 67 SER B N 1
ATOM 2351 C CA . SER B 1 57 ? -5.683 33.720 54.076 1.00 19.66 67 SER B CA 1
ATOM 2352 C C . SER B 1 57 ? -6.779 34.332 53.150 1.00 19.05 67 SER B C 1
ATOM 2353 O O . SER B 1 57 ? -7.369 33.688 52.256 1.00 17.46 67 SER B O 1
ATOM 2356 N N . ASP B 1 58 ? -7.038 35.615 53.335 1.00 19.74 68 ASP B N 1
ATOM 2357 C CA . ASP B 1 58 ? -7.993 36.304 52.431 1.00 20.86 68 ASP B CA 1
ATOM 2358 C C . ASP B 1 58 ? -7.555 36.211 50.985 1.00 20.64 68 ASP B C 1
ATOM 2359 O O . ASP B 1 58 ? -6.393 36.507 50.638 1.00 20.26 68 ASP B O 1
ATOM 2364 N N . PRO B 1 59 ? -8.462 35.814 50.096 1.00 20.05 69 PRO B N 1
ATOM 2365 C CA . PRO B 1 59 ? -8.060 35.718 48.726 1.00 21.70 69 PRO B CA 1
ATOM 2366 C C . PRO B 1 59 ? -7.532 37.043 48.126 1.00 22.57 69 PRO B C 1
ATOM 2367 O O . PRO B 1 59 ? -6.630 37.012 47.261 1.00 23.07 69 PRO B O 1
ATOM 2371 N N . ASP B 1 60 ? -8.076 38.179 48.569 1.00 24.31 70 ASP B N 1
ATOM 2372 C CA . ASP B 1 60 ? -7.517 39.506 48.129 1.00 25.33 70 ASP B CA 1
ATOM 2373 C C . ASP B 1 60 ? -6.047 39.639 48.495 1.00 25.08 70 ASP B C 1
ATOM 2374 O O . ASP B 1 60 ? -5.263 40.157 47.701 1.00 23.11 70 ASP B O 1
ATOM 2379 N N . MET B 1 61 ? -5.686 39.229 49.708 1.00 23.06 71 MET B N 1
ATOM 2380 C CA . MET B 1 61 ? -4.298 39.310 50.166 1.00 24.29 71 MET B CA 1
ATOM 2381 C C . MET B 1 61 ? -3.408 38.428 49.259 1.00 23.11 71 MET B C 1
ATOM 2382 O O . MET B 1 61 ? -2.330 38.868 48.805 1.00 21.97 71 MET B O 1
ATOM 2387 N N . ILE B 1 62 ? -3.855 37.195 48.966 1.00 20.30 72 ILE B N 1
ATOM 2388 C CA . ILE B 1 62 ? -3.065 36.288 48.146 1.00 19.22 72 ILE B CA 1
ATOM 2389 C C . ILE B 1 62 ? -2.947 36.825 46.700 1.00 21.74 72 ILE B C 1
ATOM 2390 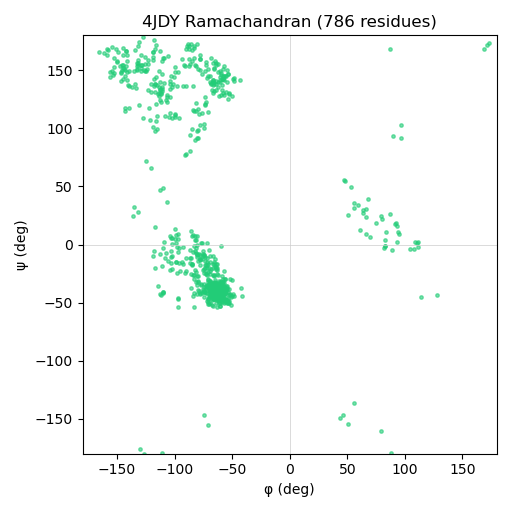O O . ILE B 1 62 ? -1.896 36.742 46.113 1.00 19.71 72 ILE B O 1
ATOM 2395 N N . GLU B 1 63 ? -4.032 37.367 46.138 1.00 22.11 73 GLU B N 1
ATOM 2396 C CA . GLU B 1 63 ? -3.955 38.024 44.804 1.00 23.61 73 GLU B CA 1
ATOM 2397 C C . GLU B 1 63 ? -2.959 39.190 44.725 1.00 23.71 73 GLU B C 1
ATOM 2398 O O . GLU B 1 63 ? -2.232 39.325 43.704 1.00 26.28 73 GLU B O 1
ATOM 2404 N N . GLY B 1 64 ? -2.904 39.981 45.784 1.00 23.79 74 GLY B N 1
ATOM 2405 C CA . GLY B 1 64 ? -1.976 41.083 45.905 1.00 25.22 74 GLY B CA 1
ATOM 2406 C C . GLY B 1 64 ? -0.534 40.579 45.852 1.00 24.85 74 GLY B C 1
ATOM 2407 O O . GLY B 1 64 ? 0.366 41.271 45.323 1.00 23.07 74 GLY B O 1
ATOM 2408 N N . ILE B 1 65 ? -0.268 39.386 46.442 1.00 23.23 75 ILE B N 1
ATOM 2409 C CA . ILE B 1 65 ? 1.060 38.768 46.303 1.00 20.15 75 ILE B CA 1
ATOM 2410 C C . ILE B 1 65 ? 1.306 38.241 44.873 1.00 21.50 75 ILE B C 1
ATOM 2411 O O . ILE B 1 65 ? 2.376 38.446 44.290 1.00 22.41 75 ILE B O 1
ATOM 2416 N N . ILE B 1 66 ? 0.352 37.534 44.307 1.00 19.68 76 ILE B N 1
ATOM 2417 C CA . ILE B 1 66 ? 0.490 37.042 42.961 1.00 22.00 76 ILE B CA 1
ATOM 2418 C C . ILE B 1 66 ? 0.806 38.193 41.979 1.00 24.17 76 ILE B C 1
ATOM 2419 O O . ILE B 1 66 ? 1.575 38.002 41.054 1.00 26.86 76 ILE B O 1
ATOM 2424 N N . ALA B 1 67 ? 0.236 39.360 42.222 1.00 25.64 77 ALA B N 1
ATOM 2425 C CA . ALA B 1 67 ? 0.331 40.478 41.270 1.00 27.74 77 ALA B CA 1
ATOM 2426 C C . ALA B 1 67 ? 1.725 41.079 41.371 1.00 29.65 77 ALA B C 1
ATOM 2427 O O . ALA B 1 67 ? 2.236 41.666 40.397 1.00 29.08 77 ALA B O 1
ATOM 2429 N N . ALA B 1 68 ? 2.378 40.849 42.515 1.00 27.93 78 ALA B N 1
ATOM 2430 C CA . ALA B 1 68 ? 3.652 41.490 42.780 1.00 26.87 78 ALA B CA 1
ATOM 2431 C C . ALA B 1 68 ? 4.912 40.788 42.255 1.00 27.02 78 ALA B C 1
ATOM 2432 O O . ALA B 1 68 ? 5.985 41.406 42.284 1.00 26.76 78 ALA B O 1
ATOM 2434 N N . VAL B 1 69 ? 4.817 39.537 41.799 1.00 24.49 79 VAL B N 1
ATOM 2435 C CA . VAL B 1 69 ? 6.012 38.813 41.453 1.00 23.01 79 VAL B CA 1
ATOM 2436 C C . VAL B 1 69 ? 5.752 38.009 40.281 1.00 23.31 79 VAL B C 1
ATOM 2437 O O . VAL B 1 69 ? 4.616 37.776 39.985 1.00 25.13 79 VAL B O 1
ATOM 2441 N N . THR B 1 70 ? 6.792 37.479 39.649 1.00 22.60 80 THR B N 1
ATOM 2442 C CA . THR B 1 70 ? 6.653 36.548 38.581 1.00 26.29 80 THR B CA 1
ATOM 2443 C C . THR B 1 70 ? 6.953 35.120 39.046 1.00 25.68 80 THR B C 1
ATOM 2444 O O . THR B 1 70 ? 6.522 34.133 38.400 1.00 28.07 80 THR B O 1
ATOM 2448 N N . ILE B 1 71 ? 7.693 34.990 40.138 1.00 23.71 81 ILE B N 1
ATOM 2449 C CA . ILE B 1 71 ? 7.962 33.607 40.629 1.00 21.82 81 ILE B CA 1
ATOM 2450 C C . ILE B 1 71 ? 6.638 32.963 41.170 1.00 20.60 81 ILE B C 1
ATOM 2451 O O . ILE B 1 71 ? 5.689 33.725 41.523 1.00 20.07 81 ILE B O 1
ATOM 2456 N N . PRO B 1 72 ? 6.593 31.611 41.285 1.00 20.87 82 PRO B N 1
ATOM 2457 C CA . PRO B 1 72 ? 5.361 30.919 41.822 1.00 20.17 82 PRO B CA 1
ATOM 2458 C C . PRO B 1 72 ? 4.979 31.396 43.224 1.00 19.05 82 PRO B C 1
ATOM 2459 O O . PRO B 1 72 ? 5.857 31.823 44.036 1.00 18.65 82 PRO B O 1
ATOM 2463 N N . VAL B 1 73 ? 3.669 31.330 43.522 1.00 18.10 83 VAL B N 1
ATOM 2464 C CA . VA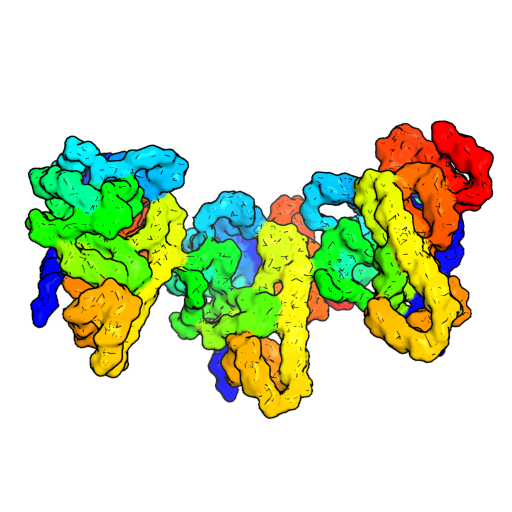L B 1 73 ? 3.206 31.761 44.764 1.00 17.91 83 VAL B CA 1
ATOM 2465 C C . VAL B 1 73 ? 2.460 30.501 45.367 1.00 17.10 83 VAL B C 1
ATOM 2466 O O . VAL B 1 73 ? 1.650 29.934 44.706 1.00 15.69 83 VAL B O 1
ATOM 2470 N N . MET B 1 74 ? 2.755 30.197 46.628 1.00 15.62 84 MET B N 1
ATOM 2471 C CA . MET B 1 74 ? 2.047 29.139 47.318 1.00 15.21 84 MET B CA 1
ATOM 2472 C C . MET B 1 74 ? 1.152 29.774 48.355 1.00 14.80 84 MET B C 1
ATOM 2473 O O . MET B 1 74 ? 1.411 30.904 48.855 1.00 15.90 84 MET B O 1
ATOM 2478 N N . ALA B 1 75 ? 0.123 29.033 48.818 1.00 14.73 85 ALA B N 1
ATOM 2479 C CA . ALA B 1 75 ? -0.558 29.524 50.011 1.00 12.58 85 ALA B CA 1
ATOM 2480 C C . ALA B 1 75 ? -1.090 28.283 50.788 1.00 13.88 85 ALA B C 1
ATOM 2481 O O . ALA B 1 75 ? -1.180 27.224 50.188 1.00 13.96 85 ALA B O 1
ATOM 2483 N N . LYS B 1 76 ? -1.481 28.502 52.062 1.00 13.76 86 LYS B N 1
ATOM 2484 C CA . LYS B 1 76 ? -1.823 27.433 52.970 1.00 13.38 86 LYS B CA 1
ATOM 2485 C C . LYS B 1 76 ? -3.285 27.193 53.121 1.00 14.09 86 LYS B C 1
ATOM 2486 O O . LYS B 1 76 ? -4.134 28.135 52.960 1.00 13.56 86 LYS B O 1
ATOM 2492 N N . VAL B 1 77 ? -3.611 25.908 53.367 1.00 11.73 87 VAL B N 1
ATOM 2493 C CA . VAL B 1 77 ? -4.955 25.552 53.848 1.00 10.95 87 VAL B CA 1
ATOM 2494 C C . VAL B 1 77 ? -4.811 24.740 55.138 1.00 11.12 87 VAL B C 1
ATOM 2495 O O . VAL B 1 77 ? -3.747 24.187 55.378 1.00 12.67 87 VAL B O 1
ATOM 2499 N N . ARG B 1 78 ? -5.904 24.658 55.906 1.00 11.10 88 ARG B N 1
ATOM 2500 C CA . ARG B 1 78 ? -5.919 23.842 57.130 1.00 10.86 88 ARG B CA 1
ATOM 2501 C C . ARG B 1 78 ? -5.980 22.368 56.665 1.00 10.39 88 ARG B C 1
ATOM 2502 O O . ARG B 1 78 ? -6.531 21.992 55.631 1.00 11.48 88 ARG B O 1
ATOM 2510 N N . ILE B 1 79 ? -5.378 21.508 57.484 1.00 11.36 89 ILE B N 1
ATOM 2511 C CA . ILE B 1 79 ? -5.379 20.114 57.196 1.00 9.43 89 ILE B CA 1
ATOM 2512 C C . ILE B 1 79 ? -6.777 19.622 57.057 1.00 10.08 89 ILE B C 1
ATOM 2513 O O . ILE B 1 79 ? -7.604 19.930 57.909 1.00 11.69 89 ILE B O 1
ATOM 2518 N N . GLY B 1 80 ? -7.091 18.913 55.951 1.00 8.06 90 GLY B N 1
ATOM 2519 C CA . GLY B 1 80 ? -8.418 18.299 55.786 1.00 11.04 90 GLY B CA 1
ATOM 2520 C C . GLY B 1 80 ? -9.435 19.333 55.250 1.00 11.46 90 GLY B C 1
ATOM 2521 O O . GLY B 1 80 ? -10.557 18.955 54.936 1.00 10.79 90 GLY B O 1
ATOM 2522 N N . HIS B 1 81 ? -8.997 20.594 55.054 1.00 11.29 91 HIS B N 1
ATOM 2523 C CA . HIS B 1 81 ? -10.019 21.630 54.620 1.00 10.30 91 HIS B CA 1
ATOM 2524 C C . HIS B 1 81 ? -10.096 21.710 53.093 1.00 10.96 91 HIS B C 1
ATOM 2525 O O . HIS B 1 81 ? -9.513 22.567 52.452 1.00 10.50 91 HIS B O 1
ATOM 2532 N N . PHE B 1 82 ? -10.765 20.725 52.507 1.00 10.54 92 PHE B N 1
ATOM 2533 C CA . PHE B 1 82 ? -10.727 20.581 51.066 1.00 10.63 92 PHE B CA 1
ATOM 2534 C C . PHE B 1 82 ? -11.515 21.709 50.371 1.00 12.52 92 PHE B C 1
ATOM 2535 O O . PHE B 1 82 ? -11.259 21.988 49.205 1.00 12.09 92 PHE B O 1
ATOM 2543 N N . VAL B 1 83 ? -12.376 22.425 51.093 1.00 12.28 93 VAL B N 1
ATOM 2544 C CA . VAL B 1 83 ? -13.026 23.621 50.447 1.00 11.87 93 VAL B CA 1
ATOM 2545 C C . VAL B 1 83 ? -12.121 24.830 50.411 1.00 14.47 93 VAL B C 1
ATOM 2546 O O . VAL B 1 83 ? -12.052 25.564 49.401 1.00 13.12 93 VAL B O 1
ATOM 2550 N N . GLU B 1 84 ? -11.387 25.062 51.476 1.00 13.78 94 GLU B N 1
ATOM 2551 C CA . GLU B 1 84 ? -10.341 26.098 51.372 1.00 13.80 94 GLU B CA 1
ATOM 2552 C C . GLU B 1 84 ? -9.422 25.776 50.197 1.00 14.26 94 GLU B C 1
ATOM 2553 O O . GLU B 1 84 ? -9.038 26.688 49.460 1.00 13.41 94 GLU B O 1
ATOM 2559 N N . ALA B 1 85 ? -9.093 24.498 49.954 1.00 10.38 95 ALA B N 1
ATOM 2560 C CA . ALA B 1 85 ? -8.293 24.198 48.783 1.00 11.73 95 ALA B CA 1
ATOM 2561 C C . ALA B 1 85 ? -9.001 24.469 47.430 1.00 12.44 95 ALA B C 1
ATOM 2562 O O . ALA B 1 85 ? -8.335 24.954 46.443 1.00 13.01 95 ALA B O 1
ATOM 2564 N N . GLN B 1 86 ? -10.282 24.105 47.357 1.00 12.39 96 GLN B N 1
ATOM 2565 C CA . GLN B 1 86 ? -11.129 24.375 46.149 1.00 14.51 96 GLN B CA 1
ATOM 2566 C C . GLN B 1 86 ? -11.085 25.881 45.828 1.00 14.91 96 GLN B C 1
ATOM 2567 O O . GLN B 1 86 ? -10.934 26.260 44.669 1.00 15.68 96 GLN B O 1
ATOM 2573 N N . ILE B 1 87 ? -11.086 26.696 46.861 1.00 13.91 97 ILE B N 1
ATOM 2574 C CA . ILE B 1 87 ? -11.027 28.183 46.695 1.00 16.15 97 ILE B CA 1
ATOM 2575 C C . ILE B 1 87 ? -9.671 28.582 46.210 1.00 17.77 97 ILE B C 1
ATOM 2576 O O . ILE B 1 87 ? -9.548 29.318 45.217 1.00 16.14 97 ILE B O 1
ATOM 2581 N N . LEU B 1 88 ? -8.631 28.113 46.896 1.00 15.17 98 LEU B N 1
ATOM 2582 C CA . LEU B 1 88 ? -7.286 28.477 46.425 1.00 16.53 98 LEU B CA 1
ATOM 2583 C C . LEU B 1 88 ? -6.996 28.036 44.998 1.00 16.52 98 LEU B C 1
ATOM 2584 O O . LEU B 1 88 ? -6.298 28.720 44.259 1.00 16.71 98 LEU B O 1
ATOM 2589 N N . GLN B 1 89 ? -7.493 26.888 44.586 1.00 16.22 99 GLN B N 1
ATOM 2590 C CA . GLN B 1 89 ? -7.182 26.419 43.289 1.00 16.61 99 GLN B CA 1
ATOM 2591 C C . GLN B 1 89 ? -7.772 27.425 42.252 1.00 19.04 99 GLN B C 1
ATOM 2592 O O . GLN B 1 89 ? -7.141 27.644 41.227 1.00 17.27 99 GLN B O 1
ATOM 2598 N N . THR B 1 90 ? -8.976 27.964 42.472 1.00 17.59 100 THR B N 1
ATOM 2599 C CA . THR B 1 90 ? -9.526 28.895 41.456 1.00 19.24 100 THR B CA 1
ATOM 2600 C C . THR B 1 90 ? -8.787 30.229 41.460 1.00 21.14 100 THR B C 1
ATOM 2601 O O . THR B 1 90 ? -8.964 30.989 40.495 1.00 19.65 100 THR B O 1
ATOM 2605 N N . LEU B 1 91 ? -8.034 30.592 42.519 1.00 20.42 101 LEU B N 1
ATOM 2606 C CA . LEU B 1 91 ? -7.261 31.864 42.557 1.00 22.73 101 LEU B CA 1
ATOM 2607 C C . LEU B 1 91 ? -6.069 31.799 41.679 1.00 24.92 101 LEU B C 1
ATOM 2608 O O . LEU B 1 91 ? -5.454 32.821 41.410 1.00 26.53 101 LEU B O 1
ATOM 2613 N N . GLY B 1 92 ? -5.636 30.585 41.345 1.00 24.40 102 GLY B N 1
ATOM 2614 C CA . GLY B 1 92 ? -4.489 30.383 40.504 1.00 23.85 102 GLY B CA 1
ATOM 2615 C C . GLY B 1 92 ? -3.162 30.356 41.302 1.00 23.79 102 GLY B C 1
ATOM 2616 O O . GLY B 1 92 ? -2.118 30.688 40.759 1.00 23.41 102 GLY B O 1
ATOM 2617 N N . VAL B 1 93 ? -3.196 29.983 42.592 1.00 19.62 103 VAL B N 1
ATOM 2618 C CA . VAL B 1 93 ? -1.909 29.810 43.292 1.00 19.82 103 VAL B CA 1
ATOM 2619 C C . VAL B 1 93 ? -1.234 28.671 42.595 1.00 17.02 103 VAL B C 1
ATOM 2620 O O . VAL B 1 93 ? -1.893 27.812 41.923 1.00 16.49 103 VAL B O 1
ATOM 2624 N N . ASP B 1 94 ? 0.087 28.654 42.662 1.00 17.03 104 ASP B N 1
ATOM 2625 C CA . ASP B 1 94 ? 0.835 27.585 41.968 1.00 15.00 104 ASP B CA 1
ATOM 2626 C C . ASP B 1 94 ? 0.953 26.269 42.790 1.00 14.77 104 ASP B C 1
ATOM 2627 O O . ASP B 1 94 ? 1.133 25.186 42.184 1.00 14.03 104 ASP B O 1
ATOM 2632 N N . TYR B 1 95 ? 0.885 26.433 44.085 1.00 14.84 105 TYR B N 1
ATOM 2633 C CA . TY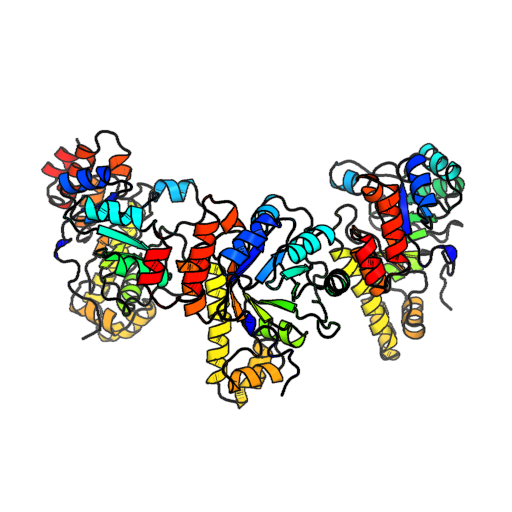R B 1 95 ? 0.947 25.266 45.020 1.00 13.61 105 TYR B CA 1
ATOM 2634 C C . TYR B 1 95 ? 0.093 25.576 46.189 1.00 13.61 105 TYR B C 1
ATOM 2635 O O . TYR B 1 95 ? 0.104 26.680 46.689 1.00 16.07 105 TYR B O 1
ATOM 2644 N N . ILE B 1 96 ? -0.523 24.515 46.752 1.00 12.89 106 ILE B N 1
ATOM 2645 C CA . ILE B 1 96 ? -1.215 24.655 48.023 1.00 12.23 106 ILE B CA 1
ATOM 2646 C C . ILE B 1 96 ? -0.383 23.848 49.061 1.00 13.30 106 ILE B C 1
ATOM 2647 O O . ILE B 1 96 ? -0.035 22.668 48.820 1.00 15.94 106 ILE B O 1
ATOM 2652 N N . ASP B 1 97 ? -0.187 24.464 50.206 1.00 11.79 107 ASP B N 1
ATOM 2653 C CA . ASP B 1 97 ? 0.518 23.831 51.334 1.00 12.17 107 ASP B CA 1
ATOM 2654 C C . ASP B 1 97 ? -0.595 23.386 52.319 1.00 12.60 107 ASP B C 1
ATOM 2655 O O . ASP B 1 97 ? -1.253 24.210 52.934 1.00 12.93 107 ASP B O 1
ATOM 2660 N N . GLU B 1 98 ? -0.843 22.076 52.429 1.00 11.19 108 GLU B N 1
ATOM 2661 C CA . GLU B 1 98 ? -1.797 21.588 53.420 1.00 10.59 108 GLU B CA 1
ATOM 2662 C C . GLU B 1 98 ? -1.037 21.587 54.750 1.00 12.90 108 GLU B C 1
ATOM 2663 O O . GLU B 1 98 ? -0.205 20.659 55.000 1.00 12.55 108 GLU B O 1
ATOM 2669 N N . SER B 1 99 ? -1.227 22.609 55.559 1.00 13.42 109 SER B N 1
ATOM 2670 C CA . SER B 1 99 ? -0.288 22.944 56.579 1.00 14.06 109 SER B CA 1
ATOM 2671 C C . SER B 1 99 ? -0.708 22.787 58.025 1.00 15.29 109 SER B C 1
ATOM 2672 O O . SER B 1 99 ? -1.661 23.323 58.447 1.00 15.25 109 SER B O 1
ATOM 2675 N N . GLU B 1 100 ? 0.151 22.121 58.775 1.00 16.55 110 GLU B N 1
ATOM 2676 C CA . GLU B 1 100 ? -0.008 21.956 60.211 1.00 15.78 110 GLU B CA 1
ATOM 2677 C C . GLU B 1 100 ? 0.240 23.244 61.000 1.00 18.36 110 GLU B C 1
ATOM 2678 O O . GLU B 1 100 ? -0.002 23.311 62.148 1.00 17.77 110 GLU B O 1
ATOM 2684 N N . VAL B 1 101 ? 0.784 24.232 60.346 1.00 16.87 111 VAL B N 1
ATOM 2685 C CA . VAL B 1 101 ? 0.938 25.536 60.948 1.00 20.20 111 VAL B CA 1
ATOM 2686 C C . VAL B 1 101 ? -0.438 26.156 61.259 1.00 18.95 111 VAL B C 1
ATOM 2687 O O . VAL B 1 101 ? -0.572 26.910 62.162 1.00 18.78 111 VAL B O 1
ATOM 2691 N N . LEU B 1 102 ? -1.415 25.856 60.427 1.00 16.47 112 LEU B N 1
ATOM 2692 C CA . LEU B 1 102 ? -2.790 26.401 60.595 1.00 14.88 112 LEU B CA 1
ATOM 2693 C C . LEU B 1 102 ? -3.513 25.438 61.533 1.00 14.67 112 LEU B C 1
ATOM 2694 O O . LEU B 1 102 ? -3.003 24.303 61.801 1.00 14.58 112 LEU B O 1
ATOM 2699 N N . THR B 1 103 ? -4.682 25.848 62.025 1.00 14.50 113 THR B N 1
ATOM 2700 C CA . THR B 1 103 ? -5.528 25.023 62.886 1.00 14.29 113 THR B CA 1
ATOM 2701 C C . THR B 1 103 ? -6.177 23.882 62.110 1.00 12.89 113 THR B C 1
ATOM 2702 O O . THR B 1 103 ? -6.934 24.141 61.180 1.00 13.11 113 THR B O 1
ATOM 2706 N N . PRO B 1 104 ? -5.830 22.599 62.404 1.00 14.03 114 PRO B N 1
ATOM 2707 C CA . PRO B 1 104 ? -6.461 21.559 61.540 1.00 12.41 114 PRO B CA 1
ATOM 2708 C C . PRO B 1 104 ? -7.971 21.654 61.479 1.00 13.86 114 PRO B C 1
ATOM 2709 O O . PRO B 1 104 ? -8.607 21.953 62.517 1.00 14.27 114 PRO B O 1
ATOM 2713 N N . ALA B 1 105 ? -8.580 21.302 60.329 1.00 11.38 115 ALA B N 1
ATOM 2714 C CA . ALA B 1 105 ? -10.032 21.363 60.181 1.00 12.52 115 ALA B CA 1
ATOM 2715 C C . ALA B 1 105 ? -10.549 19.949 60.277 1.00 13.25 115 ALA B C 1
ATOM 2716 O O . ALA B 1 105 ? -11.737 19.743 60.356 1.00 14.47 115 ALA B O 1
ATOM 2718 N N . ASP B 1 106 ? -9.686 18.960 60.149 1.00 12.47 116 ASP B N 1
ATOM 2719 C CA . ASP B 1 106 ? -10.080 17.561 60.260 1.00 10.75 116 ASP B CA 1
ATOM 2720 C C . ASP B 1 106 ? -8.968 16.862 61.033 1.00 13.92 116 ASP B C 1
ATOM 2721 O O . ASP B 1 106 ? -7.901 16.825 60.564 1.00 14.00 116 ASP B O 1
ATOM 2726 N N . TYR B 1 107 ? -9.261 16.322 62.198 1.00 13.80 117 TYR B N 1
ATOM 2727 C CA . TYR B 1 107 ? -8.266 15.652 63.037 1.00 16.81 117 TYR B CA 1
ATOM 2728 C C . TYR B 1 107 ? -7.839 14.265 62.519 1.00 16.48 117 TYR B C 1
ATOM 2729 O O . TYR B 1 107 ? -6.911 13.699 63.015 1.00 17.04 117 TYR B O 1
ATOM 2738 N N . ALA B 1 108 ? -8.632 13.705 61.638 1.00 13.99 118 ALA B N 1
ATOM 2739 C CA . ALA B 1 108 ? -8.390 12.351 61.198 1.00 12.85 118 ALA B CA 1
ATOM 2740 C C . ALA B 1 108 ? -7.911 12.199 59.762 1.00 14.33 118 ALA B C 1
ATOM 2741 O O . ALA B 1 108 ? -7.059 11.402 59.523 1.00 14.29 118 ALA B O 1
ATOM 2743 N N . HIS B 1 109 ? -8.484 12.973 58.846 1.00 12.55 119 HIS B N 1
ATOM 2744 C CA . HIS B 1 109 ? -8.293 12.759 57.398 1.00 12.63 119 HIS B CA 1
ATOM 2745 C C . HIS B 1 109 ? -7.603 13.999 56.822 1.00 14.95 119 HIS B C 1
ATOM 2746 O O . HIS B 1 109 ? -8.049 15.126 57.083 1.00 14.44 119 HIS B O 1
ATOM 2753 N N . HIS B 1 110 ? -6.634 13.780 55.927 1.00 12.28 120 HIS B N 1
ATOM 2754 C CA . HIS B 1 110 ? -6.094 14.876 55.120 1.00 11.81 120 HIS B CA 1
ATOM 2755 C C . HIS B 1 110 ? -6.987 15.051 53.873 1.00 13.20 120 HIS B C 1
ATOM 2756 O O . HIS B 1 110 ? -7.835 14.252 53.565 1.00 11.23 120 HIS B O 1
ATOM 2763 N N . ILE B 1 111 ? -6.713 16.120 53.125 1.00 12.39 121 ILE B N 1
ATOM 2764 C CA . ILE B 1 111 ? -7.362 16.318 51.826 1.00 11.95 121 ILE B CA 1
ATOM 2765 C C . ILE B 1 111 ? -7.031 15.231 50.828 1.00 11.03 121 ILE B C 1
ATOM 2766 O O . ILE B 1 111 ? -5.904 14.738 50.728 1.00 11.91 121 ILE B O 1
ATOM 2771 N N . ASP B 1 112 ? -8.072 14.749 50.122 1.00 12.89 122 ASP B N 1
ATOM 2772 C CA . ASP B 1 112 ? -7.819 13.857 49.018 1.00 12.69 122 ASP B CA 1
ATOM 2773 C C . ASP B 1 112 ? -7.265 14.741 47.862 1.00 13.15 122 ASP B C 1
ATOM 2774 O O . ASP B 1 112 ? -8.026 15.454 47.155 1.00 13.72 122 ASP B O 1
ATOM 2779 N N . LYS B 1 113 ? -5.952 14.719 47.697 1.00 11.50 123 LYS B N 1
ATOM 2780 C CA . LYS B 1 113 ? -5.324 15.697 46.824 1.00 11.93 123 LYS B CA 1
ATOM 2781 C C . LYS B 1 113 ? -5.437 15.284 45.322 1.00 12.02 123 LYS B C 1
ATOM 2782 O O . LYS B 1 113 ? -5.117 16.104 44.433 1.00 12.38 123 LYS B O 1
ATOM 2788 N N . TRP B 1 114 ? -5.918 14.052 45.090 1.00 12.31 124 TRP B N 1
ATOM 2789 C CA . TRP B 1 114 ? -6.169 13.581 43.690 1.00 14.07 124 TRP B CA 1
ATOM 2790 C C . TRP B 1 114 ? -7.380 14.358 43.068 1.00 16.75 124 TRP B C 1
ATOM 2791 O O . TRP B 1 114 ? -7.549 14.416 41.850 1.00 18.11 124 TRP B O 1
ATOM 2802 N N . ASN B 1 115 ? -8.141 15.011 43.912 1.00 15.52 125 ASN B N 1
ATOM 2803 C CA . ASN B 1 115 ? -9.321 15.760 43.412 1.00 17.46 125 ASN B CA 1
ATOM 2804 C C . ASN B 1 115 ? -8.956 17.124 42.823 1.00 18.25 125 ASN B C 1
ATOM 2805 O O . ASN B 1 115 ? -9.888 17.933 42.514 1.00 19.32 125 ASN B O 1
ATOM 2810 N N . PHE B 1 116 ? -7.630 17.404 42.684 1.00 15.59 126 PHE B N 1
ATOM 2811 C CA . PHE B 1 116 ? -7.184 18.722 42.282 1.00 15.42 126 PHE B CA 1
ATOM 2812 C C . PHE B 1 116 ? -6.231 18.624 41.144 1.00 17.46 126 PHE B C 1
ATOM 2813 O O . PHE B 1 116 ? -5.490 17.617 41.022 1.00 16.33 126 PHE B O 1
ATOM 2821 N N . THR B 1 117 ? -6.228 19.701 40.353 1.00 15.92 127 THR B N 1
ATOM 2822 C CA . THR B 1 117 ? -5.151 19.972 39.361 1.00 17.82 127 THR B CA 1
ATOM 2823 C C . THR B 1 117 ? -3.916 20.595 39.989 1.00 15.78 127 THR B C 1
ATOM 2824 O O . THR B 1 117 ? -2.765 20.198 39.671 1.00 16.02 127 THR B O 1
ATOM 2828 N N . VAL B 1 118 ? -4.123 21.547 40.897 1.00 14.83 128 VAL B N 1
ATOM 2829 C CA . VAL B 1 118 ? -3.020 22.267 41.519 1.00 15.47 128 VAL B CA 1
ATOM 2830 C C . VAL B 1 118 ? -2.184 21.260 42.431 1.00 14.85 128 VAL B C 1
ATOM 2831 O O . VAL B 1 118 ? -2.812 20.356 43.089 1.00 15.79 128 VAL B O 1
ATOM 2835 N N . PRO B 1 119 ? -0.858 21.394 42.395 1.00 14.44 129 PRO B N 1
ATOM 2836 C CA . PRO B 1 119 ? -0.020 20.439 43.262 1.00 14.74 129 PRO B CA 1
ATOM 2837 C C . PRO B 1 119 ? -0.018 20.905 44.697 1.00 14.10 129 PRO B C 1
ATOM 2838 O O . PRO B 1 119 ? -0.144 22.123 44.969 1.00 11.66 129 PRO B O 1
ATOM 2842 N N . PHE B 1 120 ? 0.114 19.927 45.638 1.00 12.55 130 PHE B N 1
ATOM 2843 C CA . PHE B 1 120 ? 0.155 20.240 47.070 1.00 11.89 130 PHE B CA 1
ATOM 2844 C C . PHE B 1 120 ? 1.484 19.853 47.664 1.00 12.06 130 PHE B C 1
ATOM 2845 O O . PHE B 1 120 ? 2.114 18.874 47.179 1.00 12.03 130 PHE B O 1
ATOM 2853 N N . VAL B 1 121 ? 1.920 20.679 48.619 1.00 12.53 131 VAL B N 1
ATOM 2854 C CA . VAL B 1 121 ? 3.005 20.404 49.504 1.00 13.07 131 VAL B CA 1
ATOM 2855 C C . VAL B 1 121 ? 2.370 19.901 50.808 1.00 14.05 131 VAL B C 1
ATOM 2856 O O . VAL B 1 121 ? 1.429 20.492 51.288 1.00 12.58 131 VAL B O 1
ATOM 2860 N N . CYS B 1 122 ? 2.934 18.823 51.408 1.00 14.40 132 CYS B N 1
ATOM 2861 C CA . CYS B 1 122 ? 2.459 18.363 52.747 1.00 13.73 132 CYS B CA 1
ATOM 2862 C C . CYS B 1 122 ? 3.699 18.138 53.633 1.00 13.31 132 CYS B C 1
ATOM 2863 O O . CYS B 1 122 ? 4.831 17.933 53.134 1.00 11.40 132 CYS B O 1
ATOM 2866 N N . GLY B 1 123 ? 3.483 18.157 54.929 1.00 11.38 133 GLY B N 1
ATOM 2867 C CA . GLY B 1 123 ? 4.597 18.030 55.869 1.00 11.11 133 GLY B CA 1
ATOM 2868 C C . GLY B 1 123 ? 4.799 16.554 56.282 1.00 11.34 133 GLY B C 1
ATOM 2869 O O . GLY B 1 123 ? 3.830 15.736 56.203 1.00 12.93 133 GLY B O 1
ATOM 2870 N N . ALA B 1 124 ? 5.992 16.243 56.781 1.00 10.36 134 ALA B N 1
ATOM 2871 C CA . ALA B 1 124 ? 6.267 14.906 57.310 1.00 12.55 134 ALA B CA 1
ATOM 2872 C C . ALA B 1 124 ? 7.375 14.959 58.346 1.00 11.13 134 ALA B C 1
ATOM 2873 O O . ALA B 1 124 ? 8.286 15.865 58.267 1.00 11.38 134 ALA B O 1
ATOM 2875 N N . THR B 1 125 ? 7.311 14.029 59.333 1.00 10.65 135 THR B N 1
ATOM 2876 C CA . THR B 1 125 ? 8.387 13.966 60.301 1.00 12.26 135 THR B CA 1
ATOM 2877 C C . THR B 1 125 ? 9.157 12.639 60.104 1.00 11.92 135 THR B C 1
ATOM 2878 O O . THR B 1 125 ? 10.183 12.401 60.793 1.00 12.26 135 THR B O 1
ATOM 2882 N N . ASN B 1 126 ? 8.637 11.756 59.268 1.00 12.77 136 ASN B N 1
ATOM 2883 C CA . ASN B 1 126 ? 9.284 10.433 59.092 1.00 11.63 136 ASN B CA 1
ATOM 2884 C C . ASN B 1 126 ? 8.842 9.866 57.740 1.00 12.83 136 ASN B C 1
ATOM 2885 O O . ASN B 1 126 ? 7.955 10.473 57.099 1.00 10.97 136 ASN B O 1
ATOM 2890 N N . LEU B 1 127 ? 9.507 8.799 57.249 1.00 11.37 137 LEU B N 1
ATOM 2891 C CA . LEU B 1 127 ? 9.276 8.362 55.900 1.00 10.77 137 LEU B CA 1
ATOM 2892 C C . LEU B 1 127 ? 7.828 7.842 55.795 1.00 10.77 137 LEU B C 1
ATOM 2893 O O . LEU B 1 127 ? 7.186 8.039 54.746 1.00 12.65 137 LEU B O 1
ATOM 2898 N N . GLY B 1 128 ? 7.331 7.094 56.811 1.00 10.89 138 GLY B N 1
ATOM 2899 C CA . GLY B 1 128 ? 5.911 6.525 56.731 1.00 11.20 138 GLY B CA 1
ATOM 2900 C C . GLY B 1 128 ? 4.901 7.680 56.437 1.00 11.49 138 GLY B C 1
ATOM 2901 O O . GLY B 1 128 ? 4.024 7.572 55.595 1.00 11.23 138 GLY B O 1
ATOM 2902 N N . GLU B 1 129 ? 5.048 8.759 57.175 1.00 11.19 139 GLU B N 1
ATOM 2903 C CA . GLU B 1 129 ? 4.144 9.898 57.040 1.00 12.84 139 GLU B CA 1
ATOM 2904 C C . GLU B 1 129 ? 4.289 10.539 55.652 1.00 12.22 139 GLU B C 1
ATOM 2905 O O . GLU B 1 129 ? 3.290 10.862 55.019 1.00 13.28 139 GLU B O 1
ATOM 2911 N N . ALA B 1 130 ? 5.539 10.745 55.205 1.00 11.45 140 ALA B N 1
ATOM 2912 C CA . ALA B 1 130 ? 5.750 11.224 53.859 1.00 10.65 140 ALA B CA 1
ATOM 2913 C C . ALA B 1 130 ? 5.060 10.334 52.861 1.00 10.23 140 ALA B C 1
ATOM 2914 O O . ALA B 1 130 ? 4.425 10.853 51.879 1.00 8.24 140 ALA B O 1
ATOM 2916 N N . LEU B 1 131 ? 5.243 9.030 52.966 1.00 9.03 141 LEU B N 1
ATOM 2917 C CA . LEU B 1 131 ? 4.593 8.146 51.960 1.00 10.61 141 LEU B CA 1
ATOM 2918 C C . LEU B 1 131 ? 3.059 8.208 52.046 1.00 11.55 141 LEU B C 1
ATOM 2919 O O . LEU B 1 131 ? 2.393 8.060 50.982 1.00 10.87 141 LEU B O 1
ATOM 2924 N N . ARG B 1 132 ? 2.517 8.348 53.260 1.00 11.54 142 ARG B N 1
ATOM 2925 C CA . ARG B 1 132 ? 1.019 8.419 53.340 1.00 11.21 142 ARG B CA 1
ATOM 2926 C C . ARG B 1 132 ? 0.537 9.727 52.660 1.00 12.07 142 ARG B C 1
ATOM 2927 O O . ARG B 1 132 ? -0.468 9.705 51.955 1.00 10.63 142 ARG B O 1
ATOM 2935 N N . ARG B 1 133 ? 1.289 10.828 52.825 1.00 9.59 143 ARG B N 1
ATOM 2936 C CA . ARG B 1 133 ? 0.898 12.131 52.098 1.00 10.57 143 ARG B CA 1
ATOM 2937 C C . ARG B 1 133 ? 0.996 11.951 50.625 1.00 10.55 143 ARG B C 1
ATOM 2938 O O . ARG B 1 133 ? 0.156 12.400 49.873 1.00 10.82 143 ARG B O 1
ATOM 2946 N N . ILE B 1 134 ? 2.055 11.308 50.136 1.00 9.97 144 ILE B N 1
ATOM 2947 C CA . ILE B 1 134 ? 2.183 11.077 48.726 1.00 9.02 144 ILE B CA 1
ATOM 2948 C C . ILE B 1 134 ? 1.120 10.148 48.201 1.00 10.39 144 ILE B C 1
ATOM 2949 O O . ILE B 1 134 ? 0.619 10.357 47.079 1.00 11.60 144 ILE B O 1
ATOM 2954 N N . SER B 1 135 ? 0.718 9.134 48.990 1.00 9.69 145 SER B N 1
ATOM 2955 C CA . SER B 1 135 ? -0.334 8.157 48.572 1.00 12.38 145 SER B CA 1
ATOM 2956 C C . SER B 1 135 ? -1.638 8.970 48.302 1.00 13.43 145 SER B C 1
ATOM 2957 O O . SER B 1 135 ? -2.471 8.592 47.435 1.00 12.82 145 SER B O 1
ATOM 2960 N N . GLU B 1 136 ? -1.846 10.018 49.113 1.00 13.52 146 GLU B N 1
ATOM 2961 C CA . GLU B 1 136 ? -3.058 10.918 48.994 1.00 10.70 146 GLU B CA 1
ATOM 2962 C C . GLU B 1 136 ? -2.924 11.951 47.898 1.00 12.46 146 GLU B C 1
ATOM 2963 O O . GLU B 1 136 ? -3.848 12.727 47.650 1.00 13.65 146 GLU B O 1
ATOM 2969 N N . GLY B 1 137 ? -1.802 11.935 47.208 1.00 11.46 147 GLY B N 1
ATOM 2970 C CA . GLY B 1 137 ? -1.666 12.876 46.087 1.00 12.38 147 GLY B CA 1
ATOM 2971 C C . GLY B 1 137 ? -0.671 13.992 46.256 1.00 11.75 147 GLY B C 1
ATOM 2972 O O . GLY B 1 137 ? -0.493 14.810 45.299 1.00 12.56 147 GLY B O 1
ATOM 2973 N N . ALA B 1 138 ? -0.011 14.096 47.419 1.00 10.82 148 ALA B N 1
ATOM 2974 C CA . ALA B 1 138 ? 1.007 15.204 47.550 1.00 10.75 148 ALA B CA 1
ATOM 2975 C C . ALA B 1 138 ? 2.053 15.202 46.471 1.00 13.82 148 ALA B C 1
ATOM 2976 O O . ALA B 1 138 ? 2.625 14.129 46.105 1.00 13.18 148 ALA B O 1
ATOM 2978 N N . ALA B 1 139 ? 2.403 16.406 45.996 1.00 13.24 149 ALA B N 1
ATOM 2979 C CA . ALA B 1 139 ? 3.432 16.511 44.886 1.00 15.39 149 ALA B CA 1
ATOM 2980 C C . ALA B 1 139 ? 4.801 16.953 45.426 1.00 14.08 149 ALA B C 1
ATOM 2981 O O . ALA B 1 139 ? 5.794 16.981 44.693 1.00 14.45 149 ALA B O 1
ATOM 2983 N N . MET B 1 140 ? 4.869 17.284 46.703 1.00 13.31 150 MET B N 1
ATOM 2984 C CA . MET B 1 140 ? 6.113 17.633 47.342 1.00 13.40 150 MET B CA 1
ATOM 2985 C C . MET B 1 140 ? 5.967 17.379 48.822 1.00 13.63 150 MET B C 1
ATOM 2986 O O . MET B 1 140 ? 4.868 17.520 49.351 1.00 12.16 150 MET B O 1
ATOM 2991 N N . ILE B 1 141 ? 7.062 17.014 49.504 1.00 12.64 151 ILE B N 1
ATOM 2992 C CA . ILE B 1 141 ? 7.035 16.833 50.985 1.00 11.50 151 ILE B CA 1
ATOM 2993 C C . ILE B 1 141 ? 8.001 17.850 51.563 1.00 13.14 151 ILE B C 1
ATOM 2994 O O . ILE B 1 141 ? 9.080 18.073 50.978 1.00 14.46 151 ILE B O 1
ATOM 2999 N N . ARG B 1 142 ? 7.686 18.451 52.715 1.00 10.76 152 ARG B N 1
ATOM 3000 C CA . ARG B 1 142 ? 8.641 19.188 53.436 1.00 14.39 152 ARG B CA 1
ATOM 3001 C C . ARG B 1 142 ? 8.676 18.618 54.862 1.00 15.31 152 ARG B C 1
ATOM 3002 O O . ARG B 1 142 ? 7.663 18.082 55.316 1.00 13.97 152 ARG B O 1
ATOM 3010 N N . SER B 1 143 ? 9.795 18.787 55.569 1.00 14.91 153 SER B N 1
ATOM 3011 C CA . SER B 1 143 ? 9.778 18.489 57.024 1.00 15.22 153 SER B CA 1
ATOM 3012 C C . SER B 1 143 ? 8.820 19.440 57.725 1.00 16.86 153 SER B C 1
ATOM 3013 O O . SER B 1 143 ? 8.491 20.522 57.216 1.00 14.78 153 SER B O 1
ATOM 3016 N N . LYS B 1 144 ? 8.298 19.038 58.892 1.00 14.53 154 LYS B N 1
ATOM 3017 C CA . LYS B 1 144 ? 7.560 19.926 59.689 1.00 14.55 154 LYS B CA 1
ATOM 3018 C C . LYS B 1 144 ? 8.528 20.835 60.470 1.00 17.24 154 LYS B C 1
ATOM 3019 O O . LYS B 1 144 ? 8.211 21.958 60.640 1.00 17.52 154 LYS B O 1
ATOM 3025 N N . GLY B 1 145 ? 9.719 20.395 60.853 1.00 21.07 155 GLY B N 1
ATOM 3026 C CA . GLY B 1 145 ? 10.575 21.119 61.814 1.00 23.76 155 GLY B CA 1
ATOM 3027 C C . GLY B 1 145 ? 9.746 21.580 63.029 1.00 27.62 155 GLY B C 1
ATOM 3028 O O . GLY B 1 145 ? 8.783 20.925 63.446 1.00 28.33 155 GLY B O 1
ATOM 3029 N N . GLU B 1 146 ? 10.083 22.721 63.595 1.00 29.58 156 GLU B N 1
ATOM 3030 C CA . GLU B 1 146 ? 9.182 23.358 64.557 1.00 32.95 156 GLU B CA 1
ATOM 3031 C C . GLU B 1 146 ? 8.971 24.776 64.107 1.00 33.45 156 GLU B C 1
ATOM 3032 O O . GLU B 1 146 ? 9.874 25.611 64.220 1.00 33.64 156 GLU B O 1
ATOM 3038 N N . ALA B 1 147 ? 7.772 25.049 63.619 1.00 34.15 157 ALA B N 1
ATOM 3039 C CA . ALA B 1 147 ? 7.486 26.319 62.939 1.00 36.27 157 ALA B CA 1
ATOM 3040 C C . ALA B 1 147 ? 7.549 27.530 63.884 1.00 35.96 157 ALA B C 1
ATOM 3041 O O . ALA B 1 147 ? 7.145 27.440 65.068 1.00 34.13 157 ALA B O 1
ATOM 3043 N N . GLY B 1 148 ? 8.097 28.637 63.342 1.00 36.77 158 GLY B N 1
ATOM 3044 C CA . GLY B 1 148 ? 8.250 29.907 64.059 1.00 36.77 158 GLY B CA 1
ATOM 3045 C C . GLY B 1 148 ? 9.007 29.896 65.383 1.00 36.98 158 GLY B C 1
ATOM 3046 O O . GLY B 1 148 ? 8.692 30.659 66.293 1.00 39.01 158 GLY B O 1
ATOM 3047 N N . THR B 1 149 ? 9.985 29.018 65.541 1.00 35.52 159 THR B N 1
ATOM 3048 C CA . THR B 1 149 ? 10.872 29.068 66.728 1.00 32.20 159 THR B CA 1
ATOM 3049 C C . THR B 1 149 ? 12.349 29.498 66.417 1.00 31.28 159 THR B C 1
ATOM 3050 O O . THR B 1 149 ? 13.127 29.872 67.323 1.00 31.42 159 THR B O 1
ATOM 3054 N N . GLY B 1 150 ? 12.760 29.396 65.152 1.00 27.07 160 GLY B N 1
ATOM 3055 C CA . GLY B 1 150 ? 14.212 29.572 64.852 1.00 22.48 160 GLY B CA 1
ATOM 3056 C C . GLY B 1 150 ? 15.114 28.430 65.353 1.00 20.50 160 GLY B C 1
ATOM 3057 O O . GLY B 1 150 ? 16.344 28.538 65.310 1.00 17.95 160 GLY B O 1
ATOM 3058 N N . ASP B 1 151 ? 14.528 27.330 65.875 1.00 18.78 161 ASP B N 1
ATOM 3059 C CA . ASP B 1 151 ? 15.370 26.205 66.354 1.00 17.08 161 ASP B CA 1
ATOM 3060 C C . ASP B 1 151 ? 15.430 25.074 65.309 1.00 16.14 161 ASP B C 1
ATOM 3061 O O . ASP B 1 151 ? 14.428 24.424 65.102 1.00 15.49 161 ASP B O 1
ATOM 3066 N N . VAL B 1 152 ? 16.589 24.829 64.680 1.00 14.20 162 VAL B N 1
ATOM 3067 C CA . VAL B 1 152 ? 16.688 23.930 63.519 1.00 14.97 162 VAL B CA 1
ATOM 3068 C C . VAL B 1 152 ? 16.613 22.442 63.986 1.00 14.87 162 VAL B C 1
ATOM 3069 O O . VAL B 1 152 ? 16.571 21.584 63.137 1.00 15.04 162 VAL B O 1
ATOM 3073 N N . SER B 1 153 ? 16.733 22.155 65.303 1.00 16.04 163 SER B N 1
ATOM 3074 C CA . SER B 1 153 ? 16.942 20.749 65.745 1.00 14.53 163 SER B CA 1
ATOM 3075 C C . SER B 1 153 ? 15.782 19.858 65.317 1.00 14.08 163 SER B C 1
ATOM 3076 O O . SER B 1 153 ? 16.031 18.695 65.006 1.00 11.90 163 SER B O 1
ATOM 3079 N N . ASN B 1 154 ? 14.529 20.325 65.296 1.00 13.89 164 ASN B N 1
ATOM 3080 C CA . ASN B 1 154 ? 13.508 19.339 64.941 1.00 16.89 164 ASN B CA 1
ATOM 3081 C C . ASN B 1 154 ? 13.614 19.015 63.450 1.00 14.61 164 ASN B C 1
ATOM 3082 O O . ASN B 1 154 ? 13.401 17.906 63.040 1.00 13.43 164 ASN B O 1
ATOM 3087 N N . ALA B 1 155 ? 13.930 20.019 62.614 1.00 13.34 165 ALA B N 1
ATOM 3088 C CA . ALA B 1 155 ? 14.121 19.771 61.189 1.00 13.42 165 ALA B CA 1
ATOM 3089 C C . ALA B 1 155 ? 15.284 18.778 61.010 1.00 13.53 165 ALA B C 1
ATOM 3090 O O . ALA B 1 155 ? 15.161 17.872 60.191 1.00 12.86 165 ALA B O 1
ATOM 3092 N N . THR B 1 156 ? 16.377 18.888 61.820 1.00 12.17 166 THR B N 1
ATOM 3093 C CA . THR B 1 156 ? 17.465 17.923 61.728 1.00 12.72 166 THR B CA 1
ATOM 3094 C C . THR B 1 156 ? 16.880 16.524 61.946 1.00 13.80 166 THR B C 1
ATOM 3095 O O . THR B 1 156 ? 17.234 15.593 61.247 1.00 13.73 166 THR B O 1
ATOM 3099 N N . THR B 1 157 ? 16.099 16.389 62.984 1.00 12.45 167 THR B N 1
ATOM 3100 C CA . THR B 1 157 ? 15.583 15.016 63.313 1.00 13.57 167 THR B CA 1
ATOM 3101 C C . THR B 1 157 ? 14.729 14.502 62.165 1.00 13.84 167 THR B C 1
ATOM 3102 O O . THR B 1 157 ? 14.893 13.333 61.728 1.00 12.81 167 THR B O 1
ATOM 3106 N N . HIS B 1 158 ? 13.859 15.375 61.614 1.00 10.78 168 HIS B N 1
ATOM 3107 C CA . HIS B 1 158 ? 12.991 14.929 60.529 1.00 9.65 168 HIS B CA 1
ATOM 3108 C C . HIS B 1 158 ? 13.805 14.525 59.301 1.00 10.95 168 HIS B C 1
ATOM 3109 O O . HIS B 1 158 ? 13.540 13.527 58.615 1.00 9.64 168 HIS B O 1
ATOM 3116 N N . MET B 1 159 ? 14.818 15.359 58.992 1.00 8.88 169 MET B N 1
ATOM 3117 C CA . MET B 1 159 ? 15.501 15.031 57.757 1.00 11.73 169 MET B CA 1
ATOM 3118 C C . MET B 1 159 ? 16.348 13.737 57.948 1.00 10.99 169 MET B C 1
ATOM 3119 O O . MET B 1 159 ? 16.529 12.937 57.002 1.00 10.86 169 MET B O 1
ATOM 3124 N N . ARG B 1 160 ? 16.903 13.572 59.152 1.00 10.99 170 ARG B N 1
ATOM 3125 C CA . ARG B 1 160 ? 17.688 12.309 59.378 1.00 12.60 170 ARG B CA 1
ATOM 3126 C C . ARG B 1 160 ? 16.765 11.094 59.447 1.00 12.50 170 ARG B C 1
ATOM 3127 O O . ARG B 1 160 ? 17.137 9.999 58.983 1.00 13.44 170 ARG B O 1
ATOM 3135 N N . ALA B 1 161 ? 15.541 11.311 59.958 1.00 14.11 171 ALA B N 1
ATOM 3136 C CA . ALA B 1 161 ? 14.575 10.172 60.046 1.00 11.65 171 ALA B CA 1
ATOM 3137 C C . ALA B 1 161 ? 14.161 9.751 58.651 1.00 12.76 171 ALA B C 1
ATOM 3138 O O . ALA B 1 161 ? 14.174 8.583 58.323 1.00 12.54 171 ALA B O 1
ATOM 3140 N N . ILE B 1 162 ? 13.698 10.700 57.806 1.00 11.74 172 ILE B N 1
ATOM 3141 C CA . ILE B 1 162 ? 13.275 10.367 56.437 1.00 11.46 172 ILE B CA 1
ATOM 3142 C C . ILE B 1 162 ? 14.434 9.781 55.608 1.00 12.10 172 ILE B C 1
ATOM 3143 O O . ILE B 1 162 ? 14.311 8.733 54.970 1.00 12.76 172 ILE B O 1
ATOM 3148 N N . GLY B 1 163 ? 15.586 10.457 55.662 1.00 12.91 173 GLY B N 1
ATOM 3149 C CA . GLY B 1 163 ? 16.708 10.013 54.872 1.00 14.52 173 GLY B CA 1
ATOM 3150 C C . GLY B 1 163 ? 17.284 8.692 55.398 1.00 11.79 173 GLY B C 1
ATOM 3151 O O . GLY B 1 163 ? 17.709 7.869 54.590 1.00 14.19 173 GLY B O 1
ATOM 3152 N N . GLY B 1 164 ? 17.267 8.499 56.701 1.00 12.63 174 GLY B N 1
ATOM 3153 C CA . GLY B 1 164 ? 17.842 7.260 57.297 1.00 13.54 174 GLY B CA 1
ATOM 3154 C C . GLY B 1 164 ? 16.959 6.076 56.913 1.00 11.20 174 GLY B C 1
ATOM 3155 O O . GLY B 1 164 ? 17.432 5.002 56.631 1.00 10.61 174 GLY B O 1
ATOM 3156 N N . GLU B 1 165 ? 15.642 6.277 56.863 1.00 10.82 175 GLU B N 1
ATOM 3157 C CA . GLU B 1 165 ? 14.777 5.144 56.514 1.00 13.10 175 GLU B CA 1
ATOM 3158 C C . GLU B 1 165 ? 14.854 4.838 55.051 1.00 12.72 175 GLU B C 1
ATOM 3159 O O . GLU B 1 165 ? 14.758 3.654 54.668 1.00 12.24 175 GLU B O 1
ATOM 3165 N N . ILE B 1 166 ? 15.021 5.885 54.200 1.00 11.20 176 ILE B N 1
ATOM 3166 C CA . ILE B 1 166 ? 15.178 5.618 52.738 1.00 9.37 176 ILE B CA 1
ATOM 3167 C C . ILE B 1 166 ? 16.450 4.743 52.611 1.00 10.97 176 ILE B C 1
ATOM 3168 O O . ILE B 1 166 ? 16.463 3.742 51.888 1.00 11.15 176 ILE B O 1
ATOM 3173 N N . ARG B 1 167 ? 17.529 5.138 53.301 1.00 9.47 177 ARG B N 1
ATOM 3174 C CA . ARG B 1 167 ? 18.811 4.362 53.170 1.00 11.46 177 ARG B CA 1
ATOM 3175 C C . ARG B 1 167 ? 18.574 2.937 53.637 1.00 12.02 177 ARG B C 1
ATOM 3176 O O . ARG B 1 167 ? 18.960 1.986 52.938 1.00 12.22 177 ARG B O 1
ATOM 3184 N N . ARG B 1 168 ? 17.879 2.769 54.762 1.00 11.23 178 ARG B N 1
ATOM 3185 C CA . ARG B 1 168 ? 17.657 1.397 55.285 1.00 10.97 178 ARG B CA 1
ATOM 3186 C C . ARG B 1 168 ? 16.836 0.602 54.275 1.00 12.52 178 ARG B C 1
ATOM 3187 O O . ARG B 1 168 ? 17.118 -0.626 54.087 1.00 11.00 178 ARG B O 1
ATOM 3195 N N . LEU B 1 169 ? 15.851 1.231 53.606 1.00 10.29 179 LEU B N 1
ATOM 3196 C CA . LEU B 1 169 ? 15.108 0.393 52.604 1.00 11.95 179 LEU B CA 1
ATOM 3197 C C . LEU B 1 169 ? 15.970 -0.030 51.413 1.00 10.90 179 LEU B C 1
ATOM 3198 O O . LEU B 1 169 ? 15.765 -1.133 50.858 1.00 11.99 179 LEU B O 1
ATOM 3203 N N . THR B 1 170 ? 16.915 0.825 51.020 1.00 10.97 180 THR B N 1
ATOM 3204 C CA . THR B 1 170 ? 17.687 0.524 49.824 1.00 12.54 180 THR B CA 1
ATOM 3205 C C . THR B 1 170 ? 18.527 -0.706 49.993 1.00 12.54 180 THR B C 1
ATOM 3206 O O . THR B 1 170 ? 18.785 -1.410 48.980 1.00 13.20 180 THR B O 1
ATOM 3210 N N . SER B 1 171 ? 19.003 -0.984 51.214 1.00 11.80 181 SER B N 1
ATOM 3211 C CA . SER B 1 171 ? 19.898 -2.154 51.355 1.00 12.49 181 SER B CA 1
ATOM 3212 C C . SER B 1 171 ? 19.176 -3.372 51.949 1.00 12.97 181 SER B C 1
ATOM 3213 O O . SER B 1 171 ? 19.792 -4.460 52.139 1.00 12.67 181 SER B O 1
ATOM 3216 N N . MET B 1 172 ? 17.899 -3.206 52.223 1.00 11.17 182 MET B N 1
ATOM 3217 C CA . MET B 1 172 ? 17.082 -4.257 52.895 1.00 11.96 182 MET B CA 1
ATOM 3218 C C . MET B 1 172 ? 16.848 -5.491 51.986 1.00 13.12 182 MET B C 1
ATOM 3219 O O . MET B 1 172 ? 16.625 -5.358 50.793 1.00 12.90 182 MET B O 1
ATOM 3224 N N . SER B 1 173 ? 16.915 -6.674 52.597 1.00 12.01 183 SER B N 1
ATOM 3225 C CA . SER B 1 173 ? 16.541 -7.911 51.843 1.00 11.80 183 SER B CA 1
ATOM 3226 C C . SER B 1 173 ? 15.118 -7.708 51.294 1.00 12.37 183 SER B C 1
ATOM 3227 O O . SER B 1 173 ? 14.220 -7.255 52.027 1.00 11.79 183 SER B O 1
ATOM 3230 N N . GLU B 1 174 ? 14.917 -7.983 49.982 1.00 13.98 184 GLU B N 1
ATOM 3231 C CA . GLU B 1 174 ? 13.596 -7.673 49.324 1.00 13.68 184 GLU B CA 1
ATOM 3232 C C . GLU B 1 174 ? 12.421 -8.356 49.980 1.00 13.44 184 GLU B C 1
ATOM 3233 O O . GLU B 1 174 ? 11.306 -7.790 50.086 1.00 12.55 184 GLU B O 1
ATOM 3239 N N . ASP B 1 175 ? 12.661 -9.579 50.469 1.00 11.15 185 ASP B N 1
ATOM 3240 C CA . ASP B 1 175 ? 11.573 -10.330 51.101 1.00 12.48 185 ASP B CA 1
ATOM 3241 C C . ASP B 1 175 ? 11.120 -9.729 52.448 1.00 10.41 185 ASP B C 1
ATOM 3242 O O . ASP B 1 175 ? 10.042 -10.112 52.928 1.00 14.10 185 ASP B O 1
ATOM 3247 N N . GLU B 1 176 ? 11.879 -8.736 52.994 1.00 11.12 186 GLU B N 1
ATOM 3248 C CA . GLU B 1 176 ? 11.508 -8.107 54.291 1.00 10.11 186 GLU B CA 1
ATOM 3249 C C . GLU B 1 176 ? 10.750 -6.809 54.067 1.00 10.94 186 GLU B C 1
ATOM 3250 O O . GLU B 1 176 ? 10.314 -6.181 55.054 1.00 11.68 186 GLU B O 1
ATOM 3256 N N . LEU B 1 177 ? 10.678 -6.404 52.804 1.00 12.01 187 LEU B N 1
ATOM 3257 C CA . LEU B 1 177 ? 9.959 -5.086 52.495 1.00 10.47 187 LEU B CA 1
ATOM 3258 C C . LEU B 1 177 ? 8.472 -5.124 52.775 1.00 13.02 187 LEU B C 1
ATOM 3259 O O . LEU B 1 177 ? 7.920 -4.063 53.006 1.00 12.45 187 LEU B O 1
ATOM 3264 N N . PHE B 1 178 ? 7.810 -6.301 52.736 1.00 12.89 188 PHE B N 1
ATOM 3265 C CA . PHE B 1 178 ? 6.380 -6.337 53.113 1.00 14.06 188 PHE B CA 1
ATOM 3266 C C . PHE B 1 178 ? 6.185 -5.959 54.559 1.00 14.10 188 PHE B C 1
ATOM 3267 O O . PHE B 1 178 ? 5.326 -5.081 54.922 1.00 14.45 188 PHE B O 1
ATOM 3275 N N . VAL B 1 179 ? 6.953 -6.613 55.441 1.00 12.00 189 VAL B N 1
ATOM 3276 C CA . VAL B 1 179 ? 6.898 -6.217 56.849 1.00 13.42 189 VAL B CA 1
ATOM 3277 C C . VAL B 1 179 ? 7.375 -4.769 57.006 1.00 12.61 189 VAL B C 1
ATOM 3278 O O . VAL B 1 179 ? 6.846 -4.042 57.874 1.00 10.95 189 VAL B O 1
ATOM 3282 N N . ALA B 1 180 ? 8.386 -4.354 56.260 1.00 11.89 190 ALA B N 1
ATOM 3283 C CA . ALA B 1 180 ? 8.808 -2.911 56.435 1.00 13.31 190 ALA B CA 1
ATOM 3284 C C . ALA B 1 180 ? 7.634 -1.970 56.124 1.00 13.19 190 ALA B C 1
ATOM 3285 O O . ALA B 1 180 ? 7.465 -0.976 56.825 1.00 13.64 190 ALA B O 1
ATOM 3287 N N . ALA B 1 181 ? 6.853 -2.291 55.088 1.00 13.09 191 ALA B N 1
ATOM 3288 C CA . ALA B 1 181 ? 5.675 -1.420 54.740 1.00 13.36 191 ALA B CA 1
ATOM 3289 C C . ALA B 1 181 ? 4.663 -1.429 55.868 1.00 14.59 191 ALA B C 1
ATOM 3290 O O . ALA B 1 181 ? 4.082 -0.368 56.244 1.00 14.15 191 ALA B O 1
ATOM 3292 N N . LYS B 1 182 ? 4.408 -2.608 56.430 1.00 14.64 192 LYS B N 1
ATOM 3293 C CA . LYS B 1 182 ? 3.563 -2.656 57.643 1.00 14.48 192 LYS B CA 1
ATOM 3294 C C . LYS B 1 182 ? 4.090 -1.814 58.792 1.00 15.60 192 LYS B C 1
ATOM 3295 O O . LYS B 1 182 ? 3.406 -1.021 59.402 1.00 16.34 192 LYS B O 1
ATOM 3301 N N . GLU B 1 183 ? 5.358 -1.925 59.111 1.00 14.29 193 GLU B N 1
ATOM 3302 C CA . GLU B 1 183 ? 5.924 -1.130 60.220 1.00 15.02 193 GLU B CA 1
ATOM 3303 C C . GLU B 1 183 ? 5.915 0.352 59.952 1.00 15.62 193 GLU B C 1
ATOM 3304 O O . GLU B 1 183 ? 5.711 1.115 60.915 1.00 16.58 193 GLU B O 1
ATOM 3310 N N . LEU B 1 184 ? 6.150 0.751 58.710 1.00 14.60 194 LEU B N 1
ATOM 3311 C CA . LEU B 1 184 ? 6.096 2.201 58.298 1.00 16.99 194 LEU B CA 1
ATOM 3312 C C . LEU B 1 184 ? 4.661 2.719 58.217 1.00 17.69 194 LEU B C 1
ATOM 3313 O O . LEU B 1 184 ? 4.458 3.931 58.088 1.00 17.81 194 LEU B O 1
ATOM 3318 N N . GLN B 1 185 ? 3.674 1.790 58.226 1.00 18.72 195 GLN B N 1
ATOM 3319 C CA . GLN B 1 185 ? 2.226 2.050 57.934 1.00 20.39 195 GLN B CA 1
ATOM 3320 C C . GLN B 1 185 ? 2.108 2.882 56.663 1.00 19.46 195 GLN B C 1
ATOM 3321 O O . GLN B 1 185 ? 1.463 3.982 56.609 1.00 19.20 195 GLN B O 1
ATOM 3327 N N . ALA B 1 186 ? 2.731 2.341 55.632 1.00 17.01 196 ALA B N 1
ATOM 3328 C CA . ALA B 1 186 ? 2.815 2.925 54.291 1.00 18.53 196 ALA B CA 1
ATOM 3329 C C . ALA B 1 186 ? 2.492 1.901 53.222 1.00 19.37 196 ALA B C 1
ATOM 3330 O O . ALA B 1 186 ? 2.678 0.724 53.460 1.00 19.91 196 ALA B O 1
ATOM 3332 N N . PRO B 1 187 ? 1.998 2.335 52.031 1.00 19.53 197 PRO B N 1
ATOM 3333 C CA . PRO B 1 187 ? 1.632 1.394 50.980 1.00 18.73 197 PRO B CA 1
ATOM 3334 C C . PRO B 1 187 ? 2.877 0.731 50.490 1.00 19.01 197 PRO B C 1
ATOM 3335 O O . PRO B 1 187 ? 3.901 1.383 50.136 1.00 17.32 197 PRO B O 1
ATOM 3339 N N . TYR B 1 188 ? 2.799 -0.574 50.436 1.00 18.14 198 TYR B N 1
ATOM 3340 C CA . TYR B 1 188 ? 3.924 -1.360 49.916 1.00 18.38 198 TYR B CA 1
ATOM 3341 C C . TYR B 1 188 ? 4.475 -0.888 48.574 1.00 18.81 198 TYR B C 1
ATOM 3342 O O . TYR B 1 188 ? 5.704 -0.841 48.328 1.00 17.22 198 TYR B O 1
ATOM 3351 N N . GLU B 1 189 ? 3.585 -0.544 47.624 1.00 17.16 199 GLU B N 1
ATOM 3352 C CA . GLU B 1 189 ? 4.053 -0.112 46.337 1.00 19.06 199 GLU B CA 1
ATOM 3353 C C . GLU B 1 189 ? 4.982 1.113 46.407 1.00 17.12 199 GLU B C 1
ATOM 3354 O O . GLU B 1 189 ? 5.931 1.204 45.631 1.00 16.94 199 GLU B O 1
ATOM 3360 N N . LEU B 1 190 ? 4.723 2.055 47.307 1.00 16.05 200 LEU B N 1
ATOM 3361 C CA . LEU B 1 190 ? 5.678 3.152 47.417 1.00 15.19 200 LEU B CA 1
ATOM 3362 C C . LEU B 1 190 ? 6.958 2.743 48.182 1.00 14.85 200 LEU B C 1
ATOM 3363 O O . LEU B 1 190 ? 8.061 3.261 47.886 1.00 15.80 200 LEU B O 1
ATOM 3368 N N . VAL B 1 191 ? 6.819 1.880 49.178 1.00 12.86 201 VAL B N 1
ATOM 3369 C CA . VAL B 1 191 ? 7.998 1.432 49.973 1.00 12.61 201 VAL B CA 1
ATOM 3370 C C . VAL B 1 191 ? 8.943 0.707 49.025 1.00 13.78 201 VAL B C 1
ATOM 3371 O O . VAL B 1 191 ? 10.176 0.960 49.003 1.00 11.83 201 VAL B O 1
ATOM 3375 N N . ALA B 1 192 ? 8.369 -0.147 48.172 1.00 12.73 202 ALA B N 1
ATOM 3376 C CA . ALA B 1 192 ? 9.209 -0.898 47.224 1.00 14.37 202 ALA B CA 1
ATOM 3377 C C . ALA B 1 192 ? 9.886 0.013 46.197 1.00 15.29 202 ALA B C 1
ATOM 3378 O O . ALA B 1 192 ? 11.035 -0.193 45.794 1.00 14.93 202 ALA B O 1
ATOM 3380 N N . GLU B 1 193 ? 9.198 1.103 45.820 1.00 16.26 203 GLU B N 1
ATOM 3381 C CA . GLU B 1 193 ? 9.789 2.001 44.858 1.00 15.17 203 GLU B CA 1
ATOM 3382 C C . GLU B 1 193 ? 10.919 2.795 45.548 1.00 14.24 203 GLU B C 1
ATOM 3383 O O . GLU B 1 193 ? 11.993 2.976 44.948 1.00 15.60 203 GLU B O 1
ATOM 3389 N N . VAL B 1 194 ? 10.703 3.240 46.790 1.00 11.69 204 VAL B N 1
ATOM 3390 C CA . VAL B 1 194 ? 11.833 3.911 47.484 1.00 12.43 204 VAL B CA 1
ATOM 3391 C C . VAL B 1 194 ? 13.040 2.953 47.678 1.00 13.20 204 VAL B C 1
ATOM 3392 O O . VAL B 1 194 ? 14.196 3.382 47.516 1.00 14.91 204 VAL B O 1
ATOM 3396 N N . ALA B 1 195 ? 12.761 1.682 48.003 1.00 13.34 205 ALA B N 1
ATOM 3397 C CA . ALA B 1 195 ? 13.868 0.672 48.146 1.00 13.88 205 ALA B CA 1
ATOM 3398 C C . ALA B 1 195 ? 14.639 0.550 46.849 1.00 17.82 205 ALA B C 1
ATOM 3399 O O . ALA B 1 195 ? 15.873 0.413 46.898 1.00 16.52 205 ALA B O 1
ATOM 3401 N N . ARG B 1 196 ? 13.939 0.610 45.687 1.00 15.51 206 ARG B N 1
ATOM 3402 C CA . ARG B 1 196 ? 14.599 0.388 44.381 1.00 21.19 206 ARG B CA 1
ATOM 3403 C C . ARG B 1 196 ? 15.362 1.641 43.972 1.00 22.26 206 ARG B C 1
ATOM 3404 O O . ARG B 1 196 ? 16.456 1.569 43.457 1.00 23.82 206 ARG B O 1
ATOM 3412 N N . ALA B 1 197 ? 14.771 2.812 44.169 1.00 21.85 207 ALA B N 1
ATOM 3413 C CA . ALA B 1 197 ? 15.253 4.065 43.647 1.00 22.22 207 ALA B CA 1
ATOM 3414 C C . ALA B 1 197 ? 16.185 4.777 44.573 1.00 21.33 207 ALA B C 1
ATOM 3415 O O . ALA B 1 197 ? 16.973 5.619 44.161 1.00 20.58 207 ALA B O 1
ATOM 3417 N N . GLY B 1 198 ? 16.084 4.507 45.873 1.00 19.38 208 GLY B N 1
ATOM 3418 C CA . GLY B 1 198 ? 16.832 5.268 46.847 1.00 17.04 208 GLY B CA 1
ATOM 3419 C C . GLY B 1 198 ? 16.463 6.698 46.985 1.00 18.29 208 GLY B C 1
ATOM 3420 O O . GLY B 1 198 ? 17.295 7.501 47.415 1.00 16.51 208 GLY B O 1
ATOM 3421 N N . LYS B 1 199 ? 15.207 7.072 46.609 1.00 17.47 209 LYS B N 1
ATOM 3422 C CA . LYS B 1 199 ? 14.815 8.469 46.664 1.00 18.95 209 LYS B CA 1
ATOM 3423 C C . LYS B 1 199 ? 13.354 8.438 47.046 1.00 16.24 209 LYS B C 1
ATOM 3424 O O . LYS B 1 199 ? 12.665 7.462 46.675 1.00 13.74 209 LYS B O 1
ATOM 3430 N N . LEU B 1 200 ? 12.893 9.466 47.744 1.00 13.57 210 LEU B N 1
ATOM 3431 C CA . LEU B 1 200 ? 11.458 9.730 47.825 1.00 14.27 210 LEU B CA 1
ATOM 3432 C C . LEU B 1 200 ? 10.792 9.933 46.429 1.00 16.02 210 LEU B C 1
ATOM 3433 O O . LEU B 1 200 ? 11.425 10.512 45.543 1.00 17.91 210 LEU B O 1
ATOM 3438 N N . PRO B 1 201 ? 9.533 9.437 46.211 1.00 15.02 211 PRO B N 1
ATOM 3439 C CA . PRO B 1 201 ? 8.944 9.532 44.913 1.00 16.68 211 PRO B CA 1
ATOM 3440 C C . PRO B 1 201 ? 8.708 11.022 44.451 1.00 16.61 211 PRO B C 1
ATOM 3441 O O . PRO B 1 201 ? 8.435 11.251 43.269 1.00 17.73 211 PRO B O 1
ATOM 3445 N N . VAL B 1 202 ? 8.737 12.005 45.382 1.00 15.21 212 VAL B N 1
ATOM 3446 C CA . VAL B 1 202 ? 8.554 13.413 45.007 1.00 13.89 212 VAL B CA 1
ATOM 3447 C C . VAL B 1 202 ? 9.670 14.200 45.690 1.00 14.54 212 VAL B C 1
ATOM 3448 O O . VAL B 1 202 ? 10.352 13.642 46.589 1.00 14.11 212 VAL B O 1
ATOM 3452 N N . THR B 1 203 ? 9.834 15.472 45.365 1.00 15.13 213 THR B N 1
ATOM 3453 C CA . THR B 1 203 ? 10.963 16.230 45.952 1.00 17.58 213 THR B CA 1
ATOM 3454 C C . THR B 1 203 ? 10.716 16.492 47.450 1.00 16.96 213 THR B C 1
ATOM 3455 O O . THR B 1 203 ? 9.536 16.647 47.904 1.00 16.49 213 THR B O 1
ATOM 3459 N N . LEU B 1 204 ? 11.821 16.593 48.209 1.00 16.15 214 LEU B N 1
ATOM 3460 C CA . LEU B 1 204 ? 11.786 16.695 49.643 1.00 12.28 214 LEU B CA 1
ATOM 3461 C C . LEU B 1 204 ? 12.517 18.003 49.999 1.00 14.12 214 LEU B C 1
ATOM 3462 O O . LEU B 1 204 ? 13.696 18.107 49.664 1.00 15.58 214 LEU B O 1
ATOM 3467 N N . PHE B 1 205 ? 11.819 18.972 50.624 1.00 13.12 215 PHE B N 1
ATOM 3468 C CA . PHE B 1 205 ? 12.391 20.212 51.121 1.00 13.02 215 PHE B CA 1
ATOM 3469 C C . PHE B 1 205 ? 12.400 20.223 52.631 1.00 14.16 215 PHE B C 1
ATOM 3470 O O . PHE B 1 205 ? 11.695 19.397 53.240 1.00 14.82 215 PHE B O 1
ATOM 3478 N N . THR B 1 206 ? 13.228 21.072 53.238 1.00 11.97 216 THR B N 1
ATOM 3479 C CA . THR B 1 206 ? 13.175 21.288 54.679 1.00 13.06 216 THR B CA 1
ATOM 3480 C C . THR B 1 206 ? 12.436 22.554 55.043 1.00 15.16 216 THR B C 1
ATOM 3481 O O . THR B 1 206 ? 12.462 23.537 54.295 1.00 15.35 216 THR B O 1
ATOM 3485 N N . ALA B 1 207 ? 11.702 22.527 56.151 1.00 13.53 217 ALA B N 1
ATOM 3486 C CA . ALA B 1 207 ? 11.006 23.693 56.651 1.00 15.77 217 ALA B CA 1
ATOM 3487 C C . ALA B 1 207 ? 11.041 23.618 58.154 1.00 19.53 217 ALA B C 1
ATOM 3488 O O . ALA B 1 207 ? 11.172 22.561 58.692 1.00 24.07 217 ALA B O 1
ATOM 3490 N N . GLY B 1 208 ? 10.781 24.710 58.832 1.00 21.58 218 GLY B N 1
ATOM 3491 C CA . GLY B 1 208 ? 10.569 24.679 60.269 1.00 22.94 218 GLY B CA 1
ATOM 3492 C C . GLY B 1 208 ? 11.836 25.035 61.004 1.00 22.83 218 GLY B C 1
ATOM 3493 O O . GLY B 1 208 ? 12.652 24.202 61.318 1.00 26.41 218 GLY B O 1
ATOM 3494 N N . GLY B 1 209 ? 12.050 26.287 61.319 1.00 25.05 219 GLY B N 1
ATOM 3495 C CA . GLY B 1 209 ? 13.143 26.547 62.343 1.00 22.06 219 GLY B CA 1
ATOM 3496 C C . GLY B 1 209 ? 14.518 26.839 61.652 1.00 20.00 219 GLY B C 1
ATOM 3497 O O . GLY B 1 209 ? 15.554 26.940 62.336 1.00 19.54 219 GLY B O 1
ATOM 3498 N N . ILE B 1 210 ? 14.508 27.033 60.328 1.00 17.60 220 ILE B N 1
ATOM 3499 C CA . ILE B 1 210 ? 15.771 27.404 59.644 1.00 18.42 220 ILE B CA 1
ATOM 3500 C C . ILE B 1 210 ? 15.942 28.902 59.908 1.00 19.57 220 ILE B C 1
ATOM 3501 O O . ILE B 1 210 ? 15.112 29.720 59.466 1.00 21.89 220 ILE B O 1
ATOM 3506 N N . ALA B 1 211 ? 16.986 29.299 60.603 1.00 18.78 221 ALA B N 1
ATOM 3507 C CA . ALA B 1 211 ? 17.090 30.720 60.972 1.00 18.48 221 ALA B CA 1
ATOM 3508 C C . ALA B 1 211 ? 18.321 31.363 60.254 1.00 20.77 221 ALA B C 1
ATOM 3509 O O . ALA B 1 211 ? 18.341 32.553 59.996 1.00 22.24 221 ALA B O 1
ATOM 3511 N N . THR B 1 212 ? 19.396 30.615 60.101 1.00 17.81 222 THR B N 1
ATOM 3512 C CA . THR B 1 212 ? 20.632 31.195 59.607 1.00 18.39 222 THR B CA 1
ATOM 3513 C C . THR B 1 212 ? 21.075 30.525 58.271 1.00 16.41 222 THR B C 1
ATOM 3514 O O . THR B 1 212 ? 20.639 29.400 57.927 1.00 17.89 222 THR B O 1
ATOM 3518 N N . PRO B 1 213 ? 22.042 31.161 57.554 1.00 15.74 223 PRO B N 1
ATOM 3519 C CA . PRO B 1 213 ? 22.637 30.504 56.368 1.00 14.84 223 PRO B CA 1
ATOM 3520 C C . PRO B 1 213 ? 23.258 29.156 56.732 1.00 14.54 223 PRO B C 1
ATOM 3521 O O . PRO B 1 213 ? 23.128 28.180 55.973 1.00 16.74 223 PRO B O 1
ATOM 3525 N N . ALA B 1 214 ? 23.906 29.054 57.904 1.00 13.85 224 ALA B N 1
ATOM 3526 C CA . ALA B 1 214 ? 24.527 27.767 58.268 1.00 12.21 224 ALA B CA 1
ATOM 3527 C C . ALA B 1 214 ? 23.389 26.666 58.396 1.00 12.04 224 ALA B C 1
ATOM 3528 O O . ALA B 1 214 ? 23.561 25.518 58.003 1.00 12.73 224 ALA B O 1
ATOM 3530 N N . ASP B 1 215 ? 22.261 27.055 58.931 1.00 13.20 225 ASP B N 1
ATOM 3531 C CA . ASP B 1 215 ? 21.100 26.080 59.076 1.00 12.70 225 ASP B CA 1
ATOM 3532 C C . ASP B 1 215 ? 20.664 25.580 57.713 1.00 14.02 225 ASP B C 1
ATOM 3533 O O . ASP B 1 215 ? 20.346 24.395 57.530 1.00 13.73 225 ASP B O 1
ATOM 3538 N N . ALA B 1 216 ? 20.388 26.529 56.798 1.00 12.19 226 ALA B N 1
ATOM 3539 C CA . ALA B 1 216 ? 19.930 26.138 55.477 1.00 13.05 226 ALA B CA 1
ATOM 3540 C C . ALA B 1 216 ? 20.878 25.194 54.806 1.00 12.88 226 ALA B C 1
ATOM 3541 O O . ALA B 1 216 ? 20.455 24.168 54.213 1.00 11.72 226 ALA B O 1
ATOM 3543 N N . ALA B 1 217 ? 22.181 25.540 54.831 1.00 12.17 227 ALA B N 1
ATOM 3544 C CA . ALA B 1 217 ? 23.181 24.699 54.181 1.00 12.13 227 ALA B CA 1
ATOM 3545 C C . ALA B 1 217 ? 23.241 23.312 54.883 1.00 11.96 227 ALA B C 1
ATOM 3546 O O . ALA B 1 217 ? 23.542 22.309 54.228 1.00 11.76 227 ALA B O 1
ATOM 3548 N N . MET B 1 218 ? 23.108 23.320 56.222 1.00 11.42 228 MET B N 1
ATOM 3549 C CA . MET B 1 218 ? 23.176 22.018 56.934 1.00 9.28 228 MET B CA 1
ATOM 3550 C C . MET B 1 218 ? 22.007 21.108 56.406 1.00 10.66 228 MET B C 1
ATOM 3551 O O . MET B 1 218 ? 22.220 19.901 56.244 1.00 11.24 228 MET B O 1
ATOM 3556 N N . MET B 1 219 ? 20.819 21.668 56.238 1.00 11.32 229 MET B N 1
ATOM 3557 C CA . MET B 1 219 ? 19.592 20.880 55.787 1.00 10.85 229 MET B CA 1
ATOM 3558 C C . MET B 1 219 ? 19.847 20.378 54.375 1.00 10.94 229 MET B C 1
ATOM 3559 O O . MET B 1 219 ? 19.669 19.199 54.052 1.00 9.92 229 MET B O 1
ATOM 3564 N N . MET B 1 220 ? 20.462 21.241 53.510 1.00 11.33 230 MET B N 1
ATOM 3565 C CA . MET B 1 220 ? 20.925 20.695 52.188 1.00 9.95 230 MET B CA 1
ATOM 3566 C C . MET B 1 220 ? 21.952 19.560 52.218 1.00 11.74 230 MET B C 1
ATOM 3567 O O . MET B 1 220 ? 21.837 18.557 51.459 1.00 12.35 230 MET B O 1
ATOM 3572 N N . GLN B 1 221 ? 22.904 19.677 53.161 1.00 9.79 231 GLN B N 1
ATOM 3573 C CA . GLN B 1 221 ? 23.920 18.640 53.311 1.00 11.40 231 GLN B CA 1
ATOM 3574 C C . GLN B 1 221 ? 23.291 17.382 53.919 1.00 14.21 231 GLN B C 1
ATOM 3575 O O . GLN B 1 221 ? 23.824 16.289 53.726 1.00 15.08 231 GLN B O 1
ATOM 3581 N N . LEU B 1 222 ? 22.149 17.524 54.577 1.00 12.52 232 LEU B N 1
ATOM 3582 C CA . LEU B 1 222 ? 21.342 16.325 55.022 1.00 12.81 232 LEU B CA 1
ATOM 3583 C C . LEU B 1 222 ? 20.364 15.718 53.952 1.00 16.32 232 LEU B C 1
ATOM 3584 O O . LEU B 1 222 ? 19.575 14.791 54.265 1.00 17.49 232 LEU B O 1
ATOM 3589 N N . GLY B 1 223 ? 20.405 16.192 52.686 1.00 14.65 233 GLY B N 1
ATOM 3590 C CA . GLY B 1 223 ? 19.555 15.599 51.633 1.00 14.87 233 GLY B CA 1
ATOM 3591 C C . GLY B 1 223 ? 18.384 16.483 51.195 1.00 13.55 233 GLY B C 1
ATOM 3592 O O . GLY B 1 223 ? 17.640 16.105 50.306 1.00 16.49 233 GLY B O 1
ATOM 3593 N N . ALA B 1 224 ? 18.170 17.637 51.812 1.00 14.18 234 ALA B N 1
ATOM 3594 C CA . ALA B 1 224 ? 17.109 18.510 51.409 1.00 13.48 234 ALA B CA 1
ATOM 3595 C C . ALA B 1 224 ? 17.354 18.926 49.958 1.00 14.69 234 ALA B C 1
ATOM 3596 O O . ALA B 1 224 ? 18.511 19.029 49.536 1.00 14.07 234 ALA B O 1
ATOM 3598 N N . GLU B 1 225 ? 16.266 19.062 49.214 1.00 11.62 235 GLU B N 1
ATOM 3599 C CA . GLU B 1 225 ? 16.368 19.515 47.779 1.00 13.90 235 GLU B CA 1
ATOM 3600 C C . GLU B 1 225 ? 16.103 21.012 47.658 1.00 13.54 235 GLU B C 1
ATOM 3601 O O . GLU B 1 225 ? 16.137 21.565 46.514 1.00 15.39 235 GLU B O 1
ATOM 3607 N N . GLY B 1 226 ? 15.780 21.672 48.790 1.00 13.85 236 GLY B N 1
ATOM 3608 C CA . GLY B 1 226 ? 15.432 23.074 48.805 1.00 13.94 236 GLY B CA 1
ATOM 3609 C C . GLY B 1 226 ? 14.929 23.386 50.225 1.00 17.25 236 GLY B C 1
ATOM 3610 O O . GLY B 1 226 ? 14.735 22.431 51.067 1.00 16.99 236 GLY B O 1
ATOM 3611 N N . VAL B 1 227 ? 14.720 24.664 50.519 1.00 15.10 237 VAL B N 1
ATOM 3612 C CA . VAL B 1 227 ? 14.302 25.052 51.873 1.00 15.30 237 VAL B CA 1
ATOM 3613 C C . VAL B 1 227 ? 13.169 26.060 51.890 1.00 17.07 237 VAL B C 1
ATOM 3614 O O . VAL B 1 227 ? 13.023 26.918 50.963 1.00 16.51 237 VAL B O 1
ATOM 3618 N N . PHE B 1 228 ? 12.358 25.971 52.947 1.00 14.06 238 PHE B N 1
ATOM 3619 C CA . PHE B 1 228 ? 11.361 27.038 53.268 1.00 14.04 238 PHE B CA 1
ATOM 3620 C C . PHE B 1 228 ? 11.888 27.866 54.446 1.00 15.66 238 PHE B C 1
ATOM 3621 O O . PHE B 1 228 ? 12.407 27.347 55.445 1.00 15.12 238 PHE B O 1
ATOM 3629 N N . VAL B 1 229 ? 11.727 29.166 54.378 1.00 17.09 239 VAL B N 1
ATOM 3630 C CA . VAL B 1 229 ? 12.108 30.033 55.487 1.00 19.52 239 VAL B CA 1
ATOM 3631 C C . VAL B 1 229 ? 11.005 31.030 55.796 1.00 20.45 239 VAL B C 1
ATOM 3632 O O . VAL B 1 229 ? 10.212 31.387 54.903 1.00 19.67 239 VAL B O 1
ATOM 3636 N N . GLY B 1 230 ? 10.933 31.444 57.066 1.00 22.40 240 GLY B N 1
ATOM 3637 C CA . GLY B 1 230 ? 9.809 32.190 57.661 1.00 27.54 240 GLY B CA 1
ATOM 3638 C C . GLY B 1 230 ? 9.991 33.714 57.480 1.00 31.46 240 GLY B C 1
ATOM 3639 O O . GLY B 1 230 ? 11.030 34.201 57.013 1.00 30.55 240 GLY B O 1
ATOM 3640 N N . SER B 1 231 ? 8.995 34.508 57.831 1.00 35.85 241 SER B N 1
ATOM 3641 C CA . SER B 1 231 ? 9.136 35.963 57.521 1.00 39.00 241 SER B CA 1
ATOM 3642 C C . SER B 1 231 ? 10.089 36.745 58.482 1.00 41.88 241 SER B C 1
ATOM 3643 O O . SER B 1 231 ? 10.287 37.980 58.291 1.00 43.16 241 SER B O 1
ATOM 3646 N N . GLY B 1 232 ? 10.704 36.047 59.462 1.00 43.22 242 GLY B N 1
ATOM 3647 C CA . GLY B 1 232 ? 11.701 36.660 60.378 1.00 45.00 242 GLY B CA 1
ATOM 3648 C C . GLY B 1 232 ? 12.900 37.247 59.619 1.00 46.26 242 GLY B C 1
ATOM 3649 O O . GLY B 1 232 ? 13.594 38.190 60.083 1.00 45.35 242 GLY B O 1
ATOM 3650 N N . ILE B 1 233 ? 13.143 36.661 58.445 1.00 46.15 243 ILE B N 1
ATOM 3651 C CA . ILE B 1 233 ? 14.121 37.121 57.501 1.00 47.83 243 ILE B CA 1
ATOM 3652 C C . ILE B 1 233 ? 13.819 38.607 57.113 1.00 49.94 243 ILE B C 1
ATOM 3653 O O . ILE B 1 233 ? 14.714 39.352 56.697 1.00 50.15 243 ILE B O 1
ATOM 3658 N N . PHE B 1 234 ? 12.561 39.036 57.286 1.00 52.20 244 PHE B N 1
ATOM 3659 C CA . PHE B 1 234 ? 12.153 40.429 56.961 1.00 55.02 244 PHE B CA 1
ATOM 3660 C C . PHE B 1 234 ? 12.158 41.307 58.201 1.00 58.03 244 PHE B C 1
ATOM 3661 O O . PHE B 1 234 ? 12.710 42.405 58.156 1.00 59.57 244 PHE B O 1
ATOM 3669 N N . LYS B 1 235 ? 11.586 40.782 59.289 1.00 61.19 245 LYS B N 1
ATOM 3670 C CA . LYS B 1 235 ? 11.459 41.450 60.590 1.00 64.00 245 LYS B CA 1
ATOM 3671 C C . LYS B 1 235 ? 12.792 41.865 61.284 1.00 65.15 245 LYS B C 1
ATOM 3672 O O . LYS B 1 235 ? 12.748 42.483 62.358 1.00 65.81 245 LYS B O 1
ATOM 3678 N N . SER B 1 236 ? 13.956 41.573 60.676 1.00 66.02 246 SER B N 1
ATOM 3679 C CA . SER B 1 236 ? 15.277 41.730 61.358 1.00 66.12 246 SER B CA 1
ATOM 3680 C C . SER B 1 236 ? 16.320 42.753 60.786 1.00 66.11 246 SER B C 1
ATOM 3681 O O . SER B 1 236 ? 17.508 42.717 61.160 1.00 65.83 246 SER B O 1
ATOM 3684 N N . GLY B 1 237 ? 15.884 43.659 59.905 1.00 65.15 247 GLY B N 1
ATOM 3685 C CA . GLY B 1 237 ? 16.632 44.899 59.697 1.00 63.87 247 GLY B CA 1
ATOM 3686 C C . GLY B 1 237 ? 17.331 45.241 58.386 1.00 63.10 247 GLY B C 1
ATOM 3687 O O . GLY B 1 237 ? 17.263 46.398 57.935 1.00 64.23 247 GLY B O 1
ATOM 3688 N N . ALA B 1 238 ? 18.062 44.292 57.794 1.00 61.13 248 ALA B N 1
ATOM 3689 C CA . ALA B 1 238 ? 18.618 44.481 56.429 1.00 58.69 248 ALA B CA 1
ATOM 3690 C C . ALA B 1 238 ? 18.044 43.356 55.536 1.00 56.49 248 ALA B C 1
ATOM 3691 O O . ALA B 1 238 ? 18.779 42.466 55.068 1.00 56.55 248 ALA B O 1
ATOM 3693 N N . PRO B 1 239 ? 16.712 43.402 55.317 1.00 53.87 249 PRO B N 1
ATOM 3694 C CA . PRO B 1 239 ? 15.963 42.283 54.745 1.00 50.95 249 PRO B CA 1
ATOM 3695 C C . PRO B 1 239 ? 16.508 41.860 53.388 1.00 47.97 249 PRO B C 1
ATOM 3696 O O . PRO B 1 239 ? 16.623 40.650 53.153 1.00 45.92 249 PRO B O 1
ATOM 3700 N N . GLU B 1 240 ? 16.922 42.807 52.535 1.00 45.48 250 GLU B N 1
ATOM 3701 C CA . GLU B 1 240 ? 17.582 42.413 51.266 1.00 44.25 250 GLU B CA 1
ATOM 3702 C C . GLU B 1 240 ? 18.807 41.511 51.542 1.00 42.62 250 GLU B C 1
ATOM 3703 O O . GLU B 1 240 ? 19.034 40.527 50.845 1.00 40.94 250 GLU B O 1
ATOM 3709 N N . HIS B 1 241 ? 19.573 41.877 52.569 1.00 41.56 251 HIS B N 1
ATOM 3710 C CA . HIS B 1 241 ? 20.841 41.229 52.858 1.00 40.24 251 HIS B CA 1
ATOM 3711 C C . HIS B 1 241 ? 20.595 39.793 53.415 1.00 36.74 251 HIS B C 1
ATOM 3712 O O . HIS B 1 241 ? 21.200 38.828 52.937 1.00 34.34 251 HIS B O 1
ATOM 3719 N N . ARG B 1 242 ? 19.705 39.670 54.398 1.00 34.63 252 ARG B N 1
ATOM 3720 C CA . ARG B 1 242 ? 19.435 38.397 55.032 1.00 32.97 252 ARG B CA 1
ATOM 3721 C C . ARG B 1 242 ? 18.842 37.351 54.068 1.00 29.29 252 ARG B C 1
ATOM 3722 O O . ARG B 1 242 ? 19.235 36.195 54.117 1.00 26.83 252 ARG B O 1
ATOM 3730 N N . ALA B 1 243 ? 17.920 37.803 53.219 1.00 26.83 253 ALA B N 1
ATOM 3731 C CA . ALA B 1 243 ? 17.212 36.952 52.237 1.00 24.56 253 ALA B CA 1
ATOM 3732 C C . ALA B 1 243 ? 18.219 36.445 51.230 1.00 23.44 253 ALA B C 1
ATOM 3733 O O . ALA B 1 243 ? 18.247 35.255 50.902 1.00 18.36 253 ALA B O 1
ATOM 3735 N N . ALA B 1 244 ? 19.075 37.361 50.728 1.00 21.31 254 ALA B N 1
ATOM 3736 C CA . ALA B 1 244 ? 20.104 37.000 49.751 1.00 19.62 254 ALA B CA 1
ATOM 3737 C C . ALA B 1 244 ? 21.102 35.994 50.326 1.00 17.13 254 ALA B C 1
ATOM 3738 O O . ALA B 1 244 ? 21.506 35.110 49.603 1.00 19.05 254 ALA B O 1
ATOM 3740 N N . ALA B 1 245 ? 21.481 36.149 51.592 1.00 17.15 255 ALA B N 1
ATOM 3741 C CA . ALA B 1 245 ? 22.467 35.254 52.251 1.00 16.27 255 ALA B CA 1
ATOM 3742 C C . ALA B 1 245 ? 21.925 33.802 52.324 1.00 17.25 255 ALA B C 1
ATOM 3743 O O . ALA B 1 245 ? 22.693 32.853 52.106 1.00 17.97 255 ALA B O 1
ATOM 3745 N N . ILE B 1 246 ? 20.641 33.657 52.658 1.00 17.47 256 ILE B N 1
ATOM 3746 C CA . ILE B 1 246 ? 20.017 32.304 52.728 1.00 19.29 256 ILE B CA 1
ATOM 3747 C C . ILE B 1 246 ? 19.930 31.706 51.325 1.00 17.60 256 ILE B C 1
ATOM 3748 O O . ILE B 1 246 ? 20.173 30.500 51.137 1.00 17.20 256 ILE B O 1
ATOM 3753 N N . VAL B 1 247 ? 19.569 32.512 50.303 1.00 16.26 257 VAL B N 1
ATOM 3754 C CA . VAL B 1 247 ? 19.559 31.987 48.910 1.00 16.92 257 VAL B CA 1
ATOM 3755 C C . VAL B 1 247 ? 20.918 31.477 48.577 1.00 14.21 257 VAL B C 1
ATOM 3756 O O . VAL B 1 247 ? 21.063 30.406 48.009 1.00 14.36 257 VAL B O 1
ATOM 3760 N N . LYS B 1 248 ? 21.983 32.286 48.825 1.00 14.68 258 LYS B N 1
ATOM 3761 C CA . LYS B 1 248 ? 23.338 31.797 48.406 1.00 15.10 258 LYS B CA 1
ATOM 3762 C C . LYS B 1 248 ? 23.798 30.537 49.166 1.00 14.16 258 LYS B C 1
ATOM 3763 O O . LYS B 1 248 ? 24.489 29.664 48.640 1.00 15.16 258 LYS B O 1
ATOM 3769 N N . ALA B 1 249 ? 23.407 30.476 50.426 1.00 15.11 259 ALA B N 1
ATOM 3770 C CA . ALA B 1 249 ? 23.838 29.335 51.318 1.00 15.47 259 ALA B CA 1
ATOM 3771 C C . ALA B 1 249 ? 23.132 28.049 50.833 1.00 13.71 259 ALA B C 1
ATOM 3772 O O . ALA B 1 249 ? 23.691 26.981 50.834 1.00 16.55 259 ALA B O 1
ATOM 3774 N N . THR B 1 250 ? 21.917 28.174 50.364 1.00 13.29 260 THR B N 1
ATOM 3775 C CA . THR B 1 250 ? 21.184 27.035 49.783 1.00 13.50 260 THR B CA 1
ATOM 3776 C C . THR B 1 250 ? 21.728 26.552 48.439 1.00 14.40 260 THR B C 1
ATOM 3777 O O . THR B 1 250 ? 21.895 25.343 48.165 1.00 13.58 260 THR B O 1
ATOM 3781 N N . THR B 1 251 ? 21.991 27.535 47.557 1.00 14.49 261 THR B N 1
ATOM 3782 C CA . THR B 1 251 ? 22.687 27.209 46.287 1.00 14.58 261 THR B CA 1
ATOM 3783 C C . THR B 1 251 ? 24.097 26.673 46.467 1.00 14.26 261 THR B C 1
ATOM 3784 O O . THR B 1 251 ? 24.401 25.729 45.825 1.00 13.81 261 THR B O 1
ATOM 3788 N N . PHE B 1 252 ? 24.956 27.303 47.297 1.00 12.79 262 PHE B N 1
ATOM 3789 C CA . PHE B 1 252 ? 26.361 26.932 47.422 1.00 14.59 262 PHE B CA 1
ATOM 3790 C C . PHE B 1 252 ? 26.567 26.300 48.806 1.00 15.30 262 PHE B C 1
ATOM 3791 O O . PHE B 1 252 ? 27.497 26.689 49.539 1.00 14.13 262 PHE B O 1
ATOM 3799 N N . PHE B 1 253 ? 25.679 25.343 49.132 1.00 15.27 263 PHE B N 1
ATOM 3800 C CA . PHE B 1 253 ? 25.652 24.756 50.525 1.00 15.51 263 PHE B CA 1
ATOM 3801 C C . PHE B 1 253 ? 26.907 23.997 50.893 1.00 16.12 263 PHE B C 1
ATOM 3802 O O . PHE B 1 253 ? 27.160 23.756 52.089 1.00 16.57 263 PHE B O 1
ATOM 3810 N N . ASP B 1 254 ? 27.673 23.558 49.883 1.00 16.89 264 ASP B N 1
ATOM 3811 C CA . ASP B 1 254 ? 28.844 22.740 50.165 1.00 18.40 264 ASP B CA 1
ATOM 3812 C C . ASP B 1 254 ? 30.103 23.585 50.120 1.00 18.45 264 ASP B C 1
ATOM 3813 O O . ASP B 1 254 ? 31.173 23.035 50.103 1.00 20.09 264 ASP B O 1
ATOM 3818 N N . ASP B 1 255 ? 30.014 24.894 50.111 1.00 17.33 265 ASP B N 1
ATOM 3819 C CA . ASP B 1 255 ? 31.254 25.730 50.031 1.00 17.44 265 ASP B CA 1
ATOM 3820 C C . ASP B 1 255 ? 31.426 26.573 51.287 1.00 15.27 265 ASP B C 1
ATOM 3821 O O . ASP B 1 255 ? 30.704 27.538 51.498 1.00 14.94 265 ASP B O 1
ATOM 3826 N N . PRO B 1 256 ? 32.375 26.202 52.157 1.00 15.50 266 PRO B N 1
ATOM 3827 C CA . PRO B 1 256 ? 32.388 26.852 53.459 1.00 17.84 266 PRO B CA 1
ATOM 3828 C C . PRO B 1 256 ? 32.842 28.327 53.369 1.00 15.38 266 PRO B C 1
ATOM 3829 O O . PRO B 1 256 ? 32.532 29.157 54.235 1.00 15.78 266 PRO B O 1
ATOM 3833 N N . ASP B 1 257 ? 33.707 28.651 52.393 1.00 16.97 267 ASP B N 1
ATOM 3834 C CA . ASP B 1 257 ? 34.049 30.087 52.192 1.00 17.45 267 ASP B CA 1
ATOM 3835 C C . ASP B 1 257 ? 32.881 30.910 51.806 1.00 15.49 267 ASP B C 1
ATOM 3836 O O . ASP B 1 257 ? 32.731 32.078 52.301 1.00 16.16 267 ASP B O 1
ATOM 3841 N N . VAL B 1 258 ? 32.018 30.397 50.900 1.00 14.85 268 VAL B N 1
ATOM 3842 C CA . VAL B 1 258 ? 30.773 31.113 50.667 1.00 13.96 268 VAL B CA 1
ATOM 3843 C C . VAL B 1 258 ? 29.945 31.318 51.948 1.00 15.48 268 VAL B C 1
ATOM 3844 O O . VAL B 1 258 ? 29.443 32.410 52.248 1.00 13.42 268 VAL B O 1
ATOM 3848 N N . LEU B 1 259 ? 29.764 30.213 52.692 1.00 15.76 269 LEU B N 1
ATOM 3849 C CA . LEU B 1 259 ? 28.922 30.263 53.923 1.00 16.02 269 LEU B CA 1
ATOM 3850 C C . LEU B 1 259 ? 29.505 31.246 54.957 1.00 15.80 269 LEU B C 1
ATOM 3851 O O . LEU B 1 259 ? 28.757 32.017 55.537 1.00 17.80 269 LEU B O 1
ATOM 3856 N N . ALA B 1 260 ? 30.847 31.290 55.101 1.00 17.39 270 ALA B N 1
ATOM 3857 C CA . ALA B 1 260 ? 31.510 32.311 55.990 1.00 18.34 270 ALA B CA 1
ATOM 3858 C C . ALA B 1 260 ? 31.218 33.722 55.507 1.00 17.72 270 ALA B C 1
ATOM 3859 O O . ALA B 1 260 ? 30.740 34.586 56.289 1.00 19.49 270 ALA B O 1
ATOM 3861 N N . LYS B 1 261 ? 31.326 33.936 54.196 1.00 18.93 271 LYS B N 1
ATOM 3862 C CA . LYS B 1 261 ? 31.101 35.318 53.671 1.00 19.69 271 LYS B CA 1
ATOM 3863 C C . LYS B 1 261 ? 29.642 35.740 53.870 1.00 19.90 271 LYS B C 1
ATOM 3864 O O . LYS B 1 261 ? 29.343 36.871 54.337 1.00 22.02 271 LYS B O 1
ATOM 3870 N N . VAL B 1 262 ? 28.683 34.845 53.598 1.00 18.75 272 VAL B N 1
ATOM 3871 C CA . VAL B 1 262 ? 27.311 35.310 53.651 1.00 19.93 272 VAL B CA 1
ATOM 3872 C C . VAL B 1 262 ? 26.858 35.343 55.057 1.00 21.23 272 VAL B C 1
ATOM 3873 O O . VAL B 1 262 ? 25.827 35.949 55.321 1.00 23.48 272 VAL B O 1
ATOM 3877 N N . SER B 1 263 ? 27.626 34.764 55.978 1.00 20.00 273 SER B N 1
ATOM 3878 C CA . SER B 1 263 ? 27.215 34.810 57.399 1.00 22.73 273 SER B CA 1
ATOM 3879 C C . SER B 1 263 ? 27.640 36.085 58.129 1.00 25.31 273 SER B C 1
ATOM 3880 O O . SER B 1 263 ? 27.149 36.334 59.232 1.00 26.52 273 SER B O 1
ATOM 3883 N N . ARG B 1 264 ? 28.593 36.830 57.550 1.00 28.88 274 ARG B N 1
ATOM 3884 C CA . ARG B 1 264 ? 29.099 38.125 58.090 1.00 32.14 274 ARG B CA 1
ATOM 3885 C C . ARG B 1 264 ? 28.032 39.217 57.890 1.00 35.74 274 ARG B C 1
ATOM 3886 O O . ARG B 1 264 ? 27.565 39.971 58.824 1.00 40.74 274 ARG B O 1
ATOM 3895 N N . THR C 1 1 ? -42.474 0.280 60.763 1.00 49.05 11 THR C N 1
ATOM 3896 C CA . THR C 1 1 ? -42.517 1.772 60.619 1.00 48.05 11 THR C CA 1
ATOM 3897 C C . THR C 1 1 ? -42.357 2.556 61.953 1.00 45.46 11 THR C C 1
ATOM 3898 O O . THR C 1 1 ? -43.354 2.846 62.646 1.00 46.67 11 THR C O 1
ATOM 3902 N N . ALA C 1 2 ? -41.102 2.902 62.298 1.00 40.02 12 ALA C N 1
ATOM 3903 C CA . ALA C 1 2 ? -40.688 3.487 63.598 1.00 34.32 12 ALA C CA 1
ATOM 3904 C C . ALA C 1 2 ? -41.345 4.859 63.967 1.00 30.55 12 ALA C C 1
ATOM 3905 O O . ALA C 1 2 ? -41.611 5.670 63.077 1.00 28.42 12 ALA C O 1
ATOM 3907 N N . ARG C 1 3 ? -41.539 5.148 65.251 1.00 26.60 13 ARG C N 1
ATOM 3908 C CA . ARG C 1 3 ? -42.185 6.457 65.597 1.00 26.04 13 ARG C CA 1
ATOM 3909 C C . ARG C 1 3 ? -41.184 7.616 65.581 1.00 22.95 13 ARG C C 1
ATOM 3910 O O . ARG C 1 3 ? -40.297 7.658 66.418 1.00 22.06 13 ARG C O 1
ATOM 3918 N N . VAL C 1 4 ? -41.355 8.573 64.660 1.00 20.13 14 VAL C N 1
ATOM 3919 C CA . VAL C 1 4 ? -40.402 9.668 64.441 1.00 18.67 14 VAL C CA 1
ATOM 3920 C C . VAL C 1 4 ? -41.191 10.898 64.034 1.00 18.79 14 VAL C C 1
ATOM 3921 O O . VAL C 1 4 ? -42.138 10.737 63.264 1.00 19.51 14 VAL C O 1
ATOM 3925 N N . LYS C 1 5 ? -40.817 12.080 64.508 1.00 15.45 15 LYS C N 1
ATOM 3926 C CA . LYS C 1 5 ? -41.412 13.305 64.033 1.00 17.19 15 LYS C CA 1
ATOM 3927 C C . LYS C 1 5 ? -40.732 13.697 62.737 1.00 16.90 15 LYS C C 1
ATOM 3928 O O . LYS C 1 5 ? -39.796 14.509 62.741 1.00 16.55 15 LYS C O 1
ATOM 3934 N N . ARG C 1 6 ? -41.299 13.198 61.658 1.00 17.86 16 ARG C N 1
ATOM 3935 C CA . ARG C 1 6 ? -40.737 13.371 60.333 1.00 19.92 16 ARG C CA 1
ATOM 3936 C C . ARG C 1 6 ? -41.207 14.650 59.652 1.00 19.91 16 ARG C C 1
ATOM 3937 O O . ARG C 1 6 ? -42.272 15.129 59.947 1.00 20.48 16 ARG C O 1
ATOM 3945 N N . GLY C 1 7 ? -40.392 15.169 58.734 1.00 19.81 17 GLY C N 1
ATOM 3946 C CA . GLY C 1 7 ? -40.792 16.197 57.800 1.00 21.32 17 GLY C CA 1
ATOM 3947 C C . GLY C 1 7 ? -41.179 17.519 58.426 1.00 21.01 17 GLY C C 1
ATOM 3948 O O . GLY C 1 7 ? -41.946 18.283 57.819 1.00 23.14 17 GLY C O 1
ATOM 3949 N N . MET C 1 8 ? -40.600 17.881 59.574 1.00 18.82 18 MET C N 1
ATOM 3950 C CA . MET C 1 8 ? -40.978 19.160 60.212 1.00 18.94 18 MET C CA 1
ATOM 3951 C C . MET C 1 8 ? -40.053 20.332 59.916 1.00 19.21 18 MET C C 1
ATOM 3952 O O . MET C 1 8 ? -40.222 21.395 60.478 1.00 17.58 18 MET C O 1
ATOM 3957 N N . ALA C 1 9 ? -39.059 20.145 59.052 1.00 16.70 19 ALA C N 1
ATOM 3958 C CA . ALA C 1 9 ? -38.121 21.227 58.752 1.00 19.18 19 ALA C CA 1
ATOM 3959 C C . ALA C 1 9 ? -37.860 21.342 57.240 1.00 19.71 19 ALA C C 1
ATOM 3960 O O . ALA C 1 9 ? -36.771 21.729 56.828 1.00 19.49 19 ALA C O 1
ATOM 3962 N N . GLU C 1 10 ? -38.868 21.032 56.431 1.00 22.07 20 GLU C N 1
ATOM 3963 C CA . GLU C 1 10 ? -38.732 20.963 54.972 1.00 23.72 20 GLU C CA 1
ATOM 3964 C C . GLU C 1 10 ? -38.333 22.311 54.415 1.00 24.92 20 GLU C C 1
ATOM 3965 O O . GLU C 1 10 ? -37.478 22.398 53.499 1.00 24.82 20 GLU C O 1
ATOM 3971 N N . MET C 1 11 ? -38.843 23.364 55.036 1.00 24.92 21 MET C N 1
ATOM 3972 C CA . MET C 1 11 ? -38.626 24.700 54.536 1.00 27.99 21 MET C CA 1
ATOM 3973 C C . MET C 1 11 ? -37.247 25.197 54.934 1.00 24.57 21 MET C C 1
ATOM 3974 O O . MET C 1 11 ? -36.827 26.194 54.439 1.00 25.47 21 MET C O 1
ATOM 3979 N N . LEU C 1 12 ? -36.557 24.542 55.883 1.00 19.57 22 LEU C N 1
ATOM 3980 C CA . LEU C 1 12 ? -35.260 25.049 56.251 1.00 17.50 22 LEU C CA 1
ATOM 3981 C C . LEU C 1 12 ? -34.159 24.375 55.451 1.00 16.99 22 LEU C C 1
ATOM 3982 O O . LEU C 1 12 ? -33.049 24.836 55.484 1.00 15.88 22 LEU C O 1
ATOM 3987 N N . LYS C 1 13 ? -34.437 23.270 54.801 1.00 18.40 23 LYS C N 1
ATOM 3988 C CA . LYS C 1 13 ? -33.339 22.520 54.135 1.00 19.17 23 LYS C CA 1
ATOM 3989 C C . LYS C 1 13 ? -32.664 23.405 53.123 1.00 20.93 23 LYS C C 1
ATOM 3990 O O . LYS C 1 13 ? -33.374 24.142 52.340 1.00 17.85 23 LYS C O 1
ATOM 3996 N N . GLY C 1 14 ? -31.330 23.339 53.112 1.00 18.73 24 GLY C N 1
ATOM 3997 C CA . GLY C 1 14 ? -30.480 24.114 52.199 1.00 19.34 24 GLY C CA 1
ATOM 3998 C C . GLY C 1 14 ? -30.118 25.462 52.771 1.00 17.92 24 GLY C C 1
ATOM 3999 O O . GLY C 1 14 ? -29.427 26.208 52.144 1.00 18.21 24 GLY C O 1
ATOM 4000 N N . GLY C 1 15 ? -30.667 25.820 53.958 1.00 16.63 25 GLY C N 1
ATOM 4001 C CA . GLY C 1 15 ? -30.508 27.184 54.437 1.00 16.36 25 GLY C CA 1
ATOM 4002 C C . GLY C 1 15 ? -29.631 27.387 55.639 1.00 15.76 25 GLY C C 1
ATOM 4003 O O . GLY C 1 15 ? -29.048 26.389 56.190 1.00 17.01 25 GLY C O 1
ATOM 4004 N N . VAL C 1 16 ? -29.519 28.654 56.059 1.00 13.58 26 VAL C N 1
ATOM 4005 C CA . VAL C 1 16 ? -28.718 29.061 57.141 1.00 13.86 26 VAL C CA 1
ATOM 4006 C C . VAL C 1 16 ? -29.630 29.595 58.255 1.00 16.63 26 VAL C C 1
ATOM 4007 O O . VAL C 1 16 ? -30.547 30.437 57.994 1.00 14.06 26 VAL C O 1
ATOM 4011 N N . ILE C 1 17 ? -29.412 29.088 59.496 1.00 15.02 27 ILE C N 1
ATOM 4012 C CA . ILE C 1 17 ? -30.073 29.665 60.703 1.00 13.76 27 ILE C CA 1
ATOM 4013 C C . ILE C 1 17 ? -29.087 30.492 61.463 1.00 15.86 27 ILE C C 1
ATOM 4014 O O . ILE C 1 17 ? -27.938 30.043 61.749 1.00 16.61 27 ILE C O 1
ATOM 4019 N N . MET C 1 18 ? -29.457 31.757 61.755 1.00 16.23 28 MET C N 1
ATOM 4020 C CA . MET C 1 18 ? -28.509 32.677 62.361 1.00 15.66 28 MET C CA 1
ATOM 4021 C C . MET C 1 18 ? -28.935 33.018 63.806 1.00 17.35 28 MET C C 1
ATOM 4022 O O . MET C 1 18 ? -30.083 33.319 64.046 1.00 16.04 28 MET C O 1
ATOM 4027 N N . ASP C 1 19 ? -27.999 32.971 64.731 1.00 15.28 29 ASP C N 1
ATOM 4028 C CA . ASP C 1 19 ? -28.252 33.464 66.094 1.00 16.72 29 ASP C CA 1
ATOM 4029 C C . ASP C 1 19 ? -28.438 34.972 66.057 1.00 17.39 29 ASP C C 1
ATOM 4030 O O . ASP C 1 19 ? -27.608 35.679 65.433 1.00 16.34 29 ASP C O 1
ATOM 4035 N N . VAL C 1 20 ? -29.479 35.451 66.730 1.00 17.32 30 VAL C N 1
ATOM 4036 C CA . VAL C 1 20 ? -29.702 36.910 66.774 1.00 18.75 30 VAL C CA 1
ATOM 4037 C C . VAL C 1 20 ? -30.017 37.357 68.204 1.00 19.67 30 VAL C C 1
ATOM 4038 O O . VAL C 1 20 ? -30.741 36.675 68.932 1.00 19.27 30 VAL C O 1
ATOM 4042 N N . VAL C 1 21 ? -29.429 38.479 68.578 1.00 21.52 31 VAL C N 1
ATOM 4043 C CA . VAL C 1 21 ? -29.588 38.985 69.983 1.00 24.40 31 VAL C CA 1
ATOM 4044 C C . VAL C 1 21 ? -30.476 40.231 70.045 1.00 25.99 31 VAL C C 1
ATOM 4045 O O . VAL C 1 21 ? -30.959 40.549 71.132 1.00 25.00 31 VAL C O 1
ATOM 4049 N N . THR C 1 22 ? -30.787 40.852 68.897 1.00 24.90 32 THR C N 1
ATOM 4050 C CA . THR C 1 22 ? -31.676 42.044 68.849 1.00 27.12 32 THR C CA 1
ATOM 4051 C C . THR C 1 22 ? -32.601 41.997 67.630 1.00 27.73 32 THR C C 1
ATOM 4052 O O . THR C 1 22 ? -32.280 41.303 66.637 1.00 27.01 32 THR C O 1
ATOM 4056 N N . PRO C 1 23 ? -33.748 42.729 67.658 1.00 28.17 33 PRO C N 1
ATOM 4057 C CA . PRO C 1 23 ? -34.585 42.746 66.470 1.00 27.74 33 PRO C CA 1
ATOM 4058 C C . PRO C 1 23 ? -33.834 43.221 65.190 1.00 27.27 33 PRO C C 1
ATOM 4059 O O . PRO C 1 23 ? -34.138 42.710 64.075 1.00 27.47 33 PRO C O 1
ATOM 4063 N N . GLU C 1 24 ? -32.829 44.085 65.354 1.00 28.54 34 GLU C N 1
ATOM 4064 C CA . GLU C 1 24 ? -32.076 44.640 64.180 1.00 30.22 34 GLU C CA 1
ATOM 4065 C C . GLU C 1 24 ? -31.258 43.507 63.533 1.00 28.73 34 GLU C C 1
ATOM 4066 O O . GLU C 1 24 ? -31.257 43.344 62.304 1.00 27.89 34 GLU C O 1
ATOM 4072 N N . GLN C 1 25 ? -30.618 42.688 64.374 1.00 26.12 35 GLN C N 1
ATOM 4073 C CA . GLN C 1 25 ? -29.908 41.523 63.826 1.00 24.34 35 GLN C CA 1
ATOM 4074 C C . GLN C 1 25 ? -30.846 40.616 63.111 1.00 23.78 35 GLN C C 1
ATOM 4075 O O . GLN C 1 25 ? -30.465 40.073 62.040 1.00 24.50 35 GLN C O 1
ATOM 4081 N N . ALA C 1 26 ? -32.044 40.415 63.683 1.00 21.68 36 ALA C N 1
ATOM 4082 C CA . ALA C 1 26 ? -33.000 39.516 63.125 1.00 20.75 36 ALA C CA 1
ATOM 4083 C C . ALA C 1 26 ? -33.407 40.019 61.728 1.00 23.85 36 ALA C C 1
ATOM 4084 O O . ALA C 1 26 ? -33.504 39.238 60.741 1.00 20.79 36 ALA C O 1
ATOM 4086 N N . ARG C 1 27 ? -33.606 41.354 61.603 1.00 23.93 37 ARG C N 1
ATOM 4087 C CA . ARG C 1 27 ? -33.829 41.947 60.267 1.00 25.89 37 ARG C CA 1
ATOM 4088 C C . ARG C 1 27 ? -32.725 41.729 59.254 1.00 24.24 37 ARG C C 1
ATOM 4089 O O . ARG C 1 27 ? -33.062 41.388 58.128 1.00 25.98 37 ARG C O 1
ATOM 4097 N N . ILE C 1 28 ? -31.457 41.929 59.634 1.00 23.65 38 ILE C N 1
ATOM 4098 C CA . ILE C 1 28 ? -30.315 41.710 58.767 1.00 25.65 38 ILE C CA 1
ATOM 4099 C C . ILE C 1 28 ? -30.233 40.248 58.350 1.00 26.04 38 ILE C C 1
ATOM 4100 O O . ILE C 1 28 ? -30.091 39.969 57.148 1.00 25.22 38 ILE C O 1
ATOM 4105 N N . ALA C 1 29 ? -30.388 39.343 59.329 1.00 23.50 39 ALA C N 1
ATOM 4106 C CA . ALA C 1 29 ? -30.481 37.861 59.037 1.00 23.66 39 ALA C CA 1
ATOM 4107 C C . ALA C 1 29 ? -31.518 37.588 57.962 1.00 22.82 39 ALA C C 1
ATOM 4108 O O . ALA C 1 29 ? -31.263 36.934 56.934 1.00 22.83 39 ALA C O 1
ATOM 4110 N N . GLU C 1 30 ? -32.715 38.117 58.160 1.00 21.41 40 GLU C N 1
ATOM 4111 C CA . GLU C 1 30 ? -33.765 37.791 57.232 1.00 21.78 40 GLU C CA 1
ATOM 4112 C C . GLU C 1 30 ? -33.485 38.431 55.814 1.00 22.94 40 GLU C C 1
ATOM 4113 O O . GLU C 1 30 ? -33.730 37.790 54.788 1.00 21.73 40 GLU C O 1
ATOM 4119 N N . GLY C 1 31 ? -33.000 39.660 55.793 1.00 22.91 41 GLY C N 1
ATOM 4120 C CA . GLY C 1 31 ? -32.747 40.347 54.472 1.00 23.52 41 GLY C CA 1
ATOM 4121 C C . GLY C 1 31 ? -31.552 39.652 53.804 1.00 24.76 41 GLY C C 1
ATOM 4122 O O . GLY C 1 31 ? -31.391 39.728 52.596 1.00 23.46 41 GLY C O 1
ATOM 4123 N N . ALA C 1 32 ? -30.722 38.938 54.585 1.00 23.95 42 ALA C N 1
ATOM 4124 C CA . ALA C 1 32 ? -29.553 38.207 54.033 1.00 23.40 42 ALA C CA 1
ATOM 4125 C C . ALA C 1 32 ? -29.965 36.842 53.424 1.00 23.12 42 ALA C C 1
ATOM 4126 O O . ALA C 1 32 ? -29.147 36.207 52.768 1.00 25.37 42 ALA C O 1
ATOM 4128 N N . GLY C 1 33 ? -31.222 36.433 53.586 1.00 20.51 43 GLY C N 1
ATOM 4129 C CA . GLY C 1 33 ? -31.775 35.169 53.067 1.00 21.06 43 GLY C CA 1
ATOM 4130 C C . GLY C 1 33 ? -31.659 33.980 54.100 1.00 17.68 43 GLY C C 1
ATOM 4131 O O . GLY C 1 33 ? -31.796 32.836 53.736 1.00 19.74 43 GLY C O 1
ATOM 4132 N N . ALA C 1 34 ? -31.439 34.257 55.382 1.00 18.87 44 ALA C N 1
ATOM 4133 C CA . ALA C 1 34 ? -31.502 33.173 56.398 1.00 17.89 44 ALA C CA 1
ATOM 4134 C C . ALA C 1 34 ? -32.830 32.461 56.328 1.00 18.50 44 ALA C C 1
ATOM 4135 O O . ALA C 1 34 ? -33.905 33.086 56.064 1.00 18.22 44 ALA C O 1
ATOM 4137 N N . VAL C 1 35 ? -32.843 31.167 56.566 1.00 16.54 45 VAL C N 1
ATOM 4138 C CA . VAL C 1 35 ? -34.088 30.494 56.612 1.00 15.97 45 VAL C CA 1
ATOM 4139 C C . VAL C 1 35 ? -34.846 30.594 57.973 1.00 16.31 45 VAL C C 1
ATOM 4140 O O . VAL C 1 35 ? -36.035 30.207 58.019 1.00 16.64 45 VAL C O 1
ATOM 4144 N N . ALA C 1 36 ? -34.100 30.868 59.033 1.00 14.88 46 ALA C N 1
ATOM 4145 C CA . ALA C 1 36 ? -34.670 30.987 60.400 1.00 16.89 46 ALA C CA 1
ATOM 4146 C C . ALA C 1 36 ? -33.714 31.728 61.248 1.00 15.55 46 ALA C C 1
ATOM 4147 O O . ALA C 1 36 ? -32.544 31.952 60.844 1.00 15.69 46 ALA C O 1
ATOM 4149 N N . VAL C 1 37 ? -34.146 32.208 62.417 1.00 15.11 47 VAL C N 1
ATOM 4150 C CA . VAL C 1 37 ? -33.213 32.902 63.310 1.00 14.19 47 VAL C CA 1
ATOM 4151 C C . VAL C 1 37 ? -33.344 32.189 64.667 1.00 15.53 47 VAL C C 1
ATOM 4152 O O . VAL C 1 37 ? -34.354 31.561 64.887 1.00 13.66 47 VAL C O 1
ATOM 4156 N N . MET C 1 38 ? -32.252 32.185 65.419 1.00 15.88 48 MET C N 1
ATOM 4157 C CA . MET C 1 38 ? -32.217 31.612 66.765 1.00 15.70 48 MET C CA 1
ATOM 4158 C C . MET C 1 38 ? -32.129 32.797 67.701 1.00 13.50 48 MET C C 1
ATOM 4159 O O . MET C 1 38 ? -31.082 33.475 67.831 1.00 17.54 48 MET C O 1
ATOM 4164 N N . ALA C 1 39 ? -33.220 33.032 68.440 1.00 16.42 49 ALA C N 1
ATOM 4165 C CA . ALA C 1 39 ? -33.289 34.199 69.336 1.00 16.51 49 ALA C CA 1
ATOM 4166 C C . ALA C 1 39 ? -32.559 33.834 70.616 1.00 18.36 49 ALA C C 1
ATOM 4167 O O . ALA C 1 39 ? -32.949 32.789 71.199 1.00 19.67 49 ALA C O 1
ATOM 4169 N N . LEU C 1 40 ? -31.538 34.577 71.009 1.00 19.98 50 LEU C N 1
ATOM 4170 C CA . LEU C 1 40 ? -30.924 34.375 72.317 1.00 25.40 50 LEU C CA 1
ATOM 4171 C C . LEU C 1 40 ? -30.431 35.658 72.962 1.00 26.71 50 LEU C C 1
ATOM 4172 O O . LEU C 1 40 ? -29.991 36.557 72.276 1.00 24.51 50 LEU C O 1
ATOM 4177 N N . GLU C 1 41 ? -30.409 35.694 74.285 1.00 28.85 51 GLU C N 1
ATOM 4178 C CA . GLU C 1 41 ? -29.946 36.903 75.001 1.00 35.38 51 GLU C CA 1
ATOM 4179 C C . GLU C 1 41 ? -28.449 37.046 75.109 1.00 39.00 51 GLU C C 1
ATOM 4180 O O . GLU C 1 41 ? -27.945 38.160 75.112 1.00 40.12 51 GLU C O 1
ATOM 4186 N N . ARG C 1 42 ? -27.738 35.932 75.255 1.00 43.90 52 ARG C N 1
ATOM 4187 C CA . ARG C 1 42 ? -26.306 35.993 75.506 1.00 49.08 52 ARG C CA 1
ATOM 4188 C C . ARG C 1 42 ? -25.630 34.930 74.636 1.00 51.03 52 ARG C C 1
ATOM 4189 O O . ARG C 1 42 ? -26.118 33.783 74.518 1.00 51.14 52 ARG C O 1
ATOM 4197 N N . VAL C 1 43 ? -24.526 35.308 73.999 1.00 53.61 53 VAL C N 1
ATOM 4198 C CA . VAL C 1 43 ? -23.980 34.493 72.882 1.00 55.76 53 VAL C CA 1
ATOM 4199 C C . VAL C 1 43 ? -23.110 33.281 73.393 1.00 57.60 53 VAL C C 1
ATOM 4200 O O . VAL C 1 43 ? -22.643 33.349 74.550 1.00 57.44 53 VAL C O 1
ATOM 4204 N N . PRO C 1 44 ? -22.969 32.151 72.592 1.00 59.86 54 PRO C N 1
ATOM 4205 C CA . PRO C 1 44 ? -22.108 31.002 73.040 1.00 61.54 54 PRO C CA 1
ATOM 4206 C C . PRO C 1 44 ? -20.645 31.377 73.368 1.00 63.15 54 PRO C C 1
ATOM 4207 O O . PRO C 1 44 ? -20.098 30.851 74.351 1.00 63.00 54 PRO C O 1
ATOM 4211 N N . ALA C 1 45 ? -20.036 32.274 72.563 1.00 64.53 55 ALA C N 1
ATOM 4212 C CA . ALA C 1 45 ? -18.711 32.856 72.864 1.00 66.52 55 ALA C CA 1
ATOM 4213 C C . ALA C 1 45 ? -18.650 33.704 74.200 1.00 67.99 55 ALA C C 1
ATOM 4214 O O . ALA C 1 45 ? -17.578 33.818 74.810 1.00 68.07 55 ALA C O 1
ATOM 4216 N N . ASP C 1 46 ? -19.796 34.281 74.628 1.00 69.82 56 ASP C N 1
ATOM 4217 C CA . ASP C 1 46 ? -19.973 35.045 75.923 1.00 71.45 56 ASP C CA 1
ATOM 4218 C C . ASP C 1 46 ? -20.142 34.128 77.143 1.00 71.74 56 ASP C C 1
ATOM 4219 O O . ASP C 1 46 ? -19.663 34.448 78.258 1.00 72.22 56 ASP C O 1
ATOM 4224 N N . ILE C 1 47 ? -20.892 33.038 76.916 1.00 71.65 57 ILE C N 1
ATOM 4225 C CA . ILE C 1 47 ? -21.090 31.952 77.868 1.00 71.71 57 ILE C CA 1
ATOM 4226 C C . ILE C 1 47 ? -19.751 31.213 78.087 1.00 72.65 57 ILE C C 1
ATOM 4227 O O . ILE C 1 47 ? -19.386 30.924 79.239 1.00 72.89 57 ILE C O 1
ATOM 4232 N N . ARG C 1 48 ? -19.029 30.934 76.986 1.00 73.27 58 ARG C N 1
ATOM 4233 C CA . ARG C 1 48 ? -17.689 30.282 76.989 1.00 73.78 58 ARG C CA 1
ATOM 4234 C C . ARG C 1 48 ? -16.563 31.088 77.713 1.00 73.54 58 ARG C C 1
ATOM 4235 O O . ARG C 1 48 ? -15.691 30.476 78.358 1.00 73.57 58 ARG C O 1
ATOM 4243 N N . ALA C 1 49 ? -16.583 32.431 77.590 1.00 72.90 59 ALA C N 1
ATOM 4244 C CA . ALA C 1 49 ? -15.631 33.338 78.281 1.00 71.97 59 ALA C CA 1
ATOM 4245 C C . ALA C 1 49 ? -16.014 33.697 79.746 1.00 71.42 59 ALA C C 1
ATOM 4246 O O . ALA C 1 49 ? -15.188 33.497 80.643 1.00 72.00 59 ALA C O 1
ATOM 4248 N N . GLN C 1 50 ? -17.236 34.211 79.987 1.00 69.68 60 GLN C N 1
ATOM 4249 C CA . GLN C 1 50 ? -17.735 34.539 81.357 1.00 68.06 60 GLN C CA 1
ATOM 4250 C C . GLN C 1 50 ? -18.374 33.326 82.102 1.00 65.90 60 GLN C C 1
ATOM 4251 O O . GLN C 1 50 ? -18.810 32.364 81.453 1.00 66.30 60 GLN C O 1
ATOM 4257 N N . GLY C 1 51 ? -18.445 33.360 83.441 1.00 62.66 61 GLY C N 1
ATOM 4258 C CA . GLY C 1 51 ? -19.032 32.219 84.203 1.00 58.16 61 GLY C CA 1
ATOM 4259 C C . GLY C 1 51 ? -20.572 32.140 84.115 1.00 54.71 61 GLY C C 1
ATOM 4260 O O . GLY C 1 51 ? -21.197 32.502 83.064 1.00 54.47 61 GLY C O 1
ATOM 4261 N N . GLY C 1 52 ? -21.180 31.680 85.219 1.00 49.71 62 GLY C N 1
ATOM 4262 C CA . GLY C 1 52 ? -22.614 31.841 85.448 1.00 43.10 62 GLY C CA 1
ATOM 4263 C C . GLY C 1 52 ? -23.483 30.751 84.851 1.00 38.02 62 GLY C C 1
ATOM 4264 O O . GLY C 1 52 ? -23.032 29.967 83.981 1.00 37.99 62 GLY C O 1
ATOM 4265 N N . VAL C 1 53 ? -24.750 30.739 85.249 1.00 31.44 63 VAL C N 1
ATOM 4266 C CA . VAL C 1 53 ? -25.698 29.753 84.744 1.00 26.63 63 VAL C CA 1
ATOM 4267 C C . VAL C 1 53 ? -26.391 30.349 83.539 1.00 25.00 63 VAL C C 1
ATOM 4268 O O . VAL C 1 53 ? -26.837 31.519 83.592 1.00 23.80 63 VAL C O 1
ATOM 4272 N N . SER C 1 54 ? -26.549 29.570 82.474 1.00 21.52 64 SER C N 1
ATOM 4273 C CA . SER C 1 54 ? -27.173 30.099 81.215 1.00 21.43 64 SER C CA 1
ATOM 4274 C C . SER C 1 54 ? -28.507 29.397 81.035 1.00 19.45 64 SER C C 1
ATOM 4275 O O . SER C 1 54 ? -28.534 28.152 80.979 1.00 16.46 64 SER C O 1
ATOM 4278 N N . ARG C 1 55 ? -29.603 30.131 80.904 1.00 16.91 65 ARG C N 1
ATOM 4279 C CA . ARG C 1 55 ? -30.950 29.546 80.898 1.00 18.39 65 ARG C CA 1
ATOM 4280 C C . ARG C 1 55 ? -31.728 30.025 79.637 1.00 17.95 65 ARG C C 1
ATOM 4281 O O . ARG C 1 55 ? -31.197 30.775 78.802 1.00 18.78 65 ARG C O 1
ATOM 4289 N N . MET C 1 56 ? -32.944 29.544 79.485 1.00 16.58 66 MET C N 1
ATOM 4290 C CA . MET C 1 56 ? -33.911 30.109 78.516 1.00 20.15 66 MET C CA 1
ATOM 4291 C C . MET C 1 56 ? -33.846 31.651 78.582 1.00 21.85 66 MET C C 1
ATOM 4292 O O . MET C 1 56 ? -33.658 32.264 79.657 1.00 20.47 66 MET C O 1
ATOM 4297 N N . SER C 1 57 ? -33.951 32.287 77.410 1.00 21.22 67 SER C N 1
ATOM 4298 C CA . SER C 1 57 ? -33.981 33.749 77.347 1.00 21.47 67 SER C CA 1
ATOM 4299 C C . SER C 1 57 ? -35.315 34.348 77.848 1.00 21.49 67 SER C C 1
ATOM 4300 O O . SER C 1 57 ? -36.392 33.713 77.862 1.00 19.50 67 SER C O 1
ATOM 4303 N N . ASP C 1 58 ? -35.254 35.602 78.263 1.00 21.12 68 ASP C N 1
ATOM 4304 C CA . ASP C 1 58 ? -36.505 36.336 78.689 1.00 24.77 68 ASP C CA 1
ATOM 4305 C C . ASP C 1 58 ? -37.562 36.248 77.568 1.00 24.55 68 ASP C C 1
ATOM 4306 O O . ASP C 1 58 ? -37.282 36.626 76.410 1.00 24.34 68 ASP C O 1
ATOM 4311 N N . PRO C 1 59 ? -38.755 35.765 77.875 1.00 25.27 69 PRO C N 1
ATOM 4312 C CA . PRO C 1 59 ? -39.778 35.738 76.859 1.00 26.18 69 PRO C CA 1
ATOM 4313 C C . PRO C 1 59 ? -40.032 37.074 76.133 1.00 27.38 69 PRO C C 1
ATOM 4314 O O . PRO C 1 59 ? -40.409 37.029 74.953 1.00 25.90 69 PRO C O 1
ATOM 4318 N N . ASP C 1 60 ? -39.820 38.217 76.786 1.00 27.60 70 ASP C N 1
ATOM 4319 C CA . ASP C 1 60 ? -40.007 39.508 76.081 1.00 29.12 70 ASP C CA 1
ATOM 4320 C C . ASP C 1 60 ? -38.979 39.653 74.953 1.00 28.43 70 ASP C C 1
ATOM 4321 O O . ASP C 1 60 ? -39.291 40.180 73.880 1.00 28.26 70 ASP C O 1
ATOM 4326 N N . MET C 1 61 ? -37.747 39.264 75.228 1.00 27.24 71 MET C N 1
ATOM 4327 C CA . MET C 1 61 ? -36.694 39.351 74.227 1.00 27.65 71 MET C CA 1
ATOM 4328 C C . MET C 1 61 ? -37.068 38.455 73.031 1.00 25.96 71 MET C C 1
ATOM 4329 O O . MET C 1 61 ? -36.891 38.853 71.877 1.00 25.20 71 MET C O 1
ATOM 4334 N N . ILE C 1 62 ? -37.573 37.246 73.287 1.00 25.29 72 ILE C N 1
ATOM 4335 C CA . ILE C 1 62 ? -37.888 36.301 72.221 1.00 24.26 72 ILE C CA 1
ATOM 4336 C C . ILE C 1 62 ? -39.075 36.834 71.392 1.00 25.19 72 ILE C C 1
ATOM 4337 O O . ILE C 1 62 ? -39.110 36.780 70.144 1.00 21.64 72 ILE C O 1
ATOM 4342 N N . GLU C 1 63 ? -40.072 37.343 72.097 1.00 25.36 73 GLU C N 1
ATOM 4343 C CA . GLU C 1 63 ? -41.208 38.010 71.427 1.00 26.01 73 GLU C CA 1
ATOM 4344 C C . GLU C 1 63 ? -40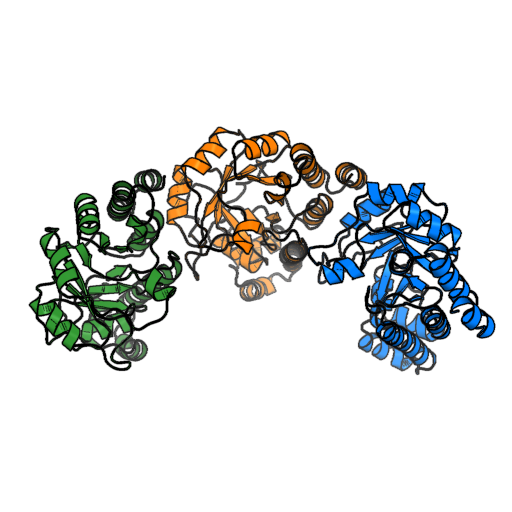.810 39.215 70.556 1.00 25.99 73 GLU C C 1
ATOM 4345 O O . GLU C 1 63 ? -41.394 39.397 69.462 1.00 28.48 73 GLU C O 1
ATOM 4351 N N . GLY C 1 64 ? -39.845 40.020 71.013 1.00 26.30 74 GLY C N 1
ATOM 4352 C CA . GLY C 1 64 ? -39.298 41.103 70.193 1.00 27.65 74 GLY C CA 1
ATOM 4353 C C . GLY C 1 64 ? -38.734 40.578 68.845 1.00 28.20 74 GLY C C 1
ATOM 4354 O O . GLY C 1 64 ? -38.915 41.199 67.769 1.00 26.71 74 GLY C O 1
ATOM 4355 N N . ILE C 1 65 ? -38.013 39.452 68.898 1.00 25.13 75 ILE C N 1
ATOM 4356 C CA . ILE C 1 65 ? -37.550 38.796 67.654 1.00 23.88 75 ILE C CA 1
ATOM 4357 C C . ILE C 1 65 ? -38.706 38.240 66.804 1.00 24.26 75 ILE C C 1
ATOM 4358 O O . ILE C 1 65 ? -38.714 38.482 65.600 1.00 26.41 75 ILE C O 1
ATOM 4363 N N . ILE C 1 66 ? -39.679 37.530 67.371 1.00 23.39 76 ILE C N 1
ATOM 4364 C CA . ILE C 1 66 ? -40.814 37.029 66.589 1.00 26.03 76 ILE C CA 1
ATOM 4365 C C . ILE C 1 66 ? -41.490 38.199 65.851 1.00 28.51 76 ILE C C 1
ATOM 4366 O O . ILE C 1 66 ? -41.886 38.055 64.680 1.00 25.85 76 ILE C O 1
ATOM 4371 N N . ALA C 1 67 ? -41.552 39.358 66.513 1.00 27.93 77 ALA C N 1
ATOM 4372 C CA . ALA C 1 67 ? -42.373 40.468 65.903 1.00 30.63 77 ALA C CA 1
ATOM 4373 C C . ALA C 1 67 ? -41.571 41.106 64.776 1.00 31.06 77 ALA C C 1
ATOM 4374 O O . ALA C 1 67 ? -42.133 41.818 63.959 1.00 32.27 77 ALA C O 1
ATOM 4376 N N . ALA C 1 68 ? -40.248 40.883 64.742 1.00 29.57 78 ALA C N 1
ATOM 4377 C CA . ALA C 1 68 ? -39.411 41.577 63.813 1.00 27.89 78 ALA C CA 1
ATOM 4378 C C . ALA C 1 68 ? -39.228 40.883 62.466 1.00 28.26 78 ALA C C 1
ATOM 4379 O O . ALA C 1 68 ? -38.707 41.515 61.552 1.00 27.62 78 ALA C O 1
ATOM 4381 N N . VAL C 1 69 ? -39.633 39.615 62.322 1.00 27.08 79 VAL C N 1
ATOM 4382 C CA . VAL C 1 69 ? -39.255 38.899 61.085 1.00 26.80 79 VAL C CA 1
ATOM 4383 C C . VAL C 1 69 ? -40.414 38.092 60.711 1.00 26.70 79 VAL C C 1
ATOM 4384 O O . VAL C 1 69 ? -41.259 37.846 61.564 1.00 27.48 79 VAL C O 1
ATOM 4388 N N . THR C 1 70 ? -40.440 37.630 59.452 1.00 26.58 80 THR C N 1
ATOM 4389 C CA . THR C 1 70 ? -41.449 36.683 58.954 1.00 28.16 80 THR C CA 1
ATOM 4390 C C . THR C 1 70 ? -40.951 35.230 58.930 1.00 27.19 80 THR C C 1
ATOM 4391 O O . THR C 1 70 ? -41.739 34.282 58.910 1.00 30.91 80 THR C O 1
ATOM 4395 N N . ILE C 1 71 ? -39.658 35.044 59.039 1.00 24.53 81 ILE C N 1
ATOM 4396 C CA . ILE C 1 71 ? -39.164 33.672 58.901 1.00 21.49 81 ILE C CA 1
ATOM 4397 C C . ILE C 1 71 ? -39.297 33.012 60.311 1.00 21.41 81 ILE C C 1
ATOM 4398 O O . ILE C 1 71 ? -39.463 33.748 61.324 1.00 18.43 81 ILE C O 1
ATOM 4403 N N . PRO C 1 72 ? -39.145 31.675 60.367 1.00 20.99 82 PRO C N 1
ATOM 4404 C CA . PRO C 1 72 ? -39.276 30.972 61.671 1.00 21.18 82 PRO C CA 1
ATOM 4405 C C . PRO C 1 72 ? -38.251 31.451 62.723 1.00 20.79 82 PRO C C 1
ATOM 4406 O O . PRO C 1 72 ? -37.128 31.860 62.383 1.00 19.74 82 PRO C O 1
ATOM 4410 N N . VAL C 1 73 ? -38.678 31.425 64.005 1.00 19.54 83 VAL C N 1
ATOM 4411 C CA . VAL C 1 73 ? -37.862 31.768 65.126 1.00 17.19 83 VAL C CA 1
ATOM 4412 C C . VAL C 1 73 ? -37.736 30.511 65.985 1.00 15.04 83 VAL C C 1
ATOM 4413 O O . VAL C 1 73 ? -38.721 29.804 66.263 1.00 14.97 83 VAL C O 1
ATOM 4417 N N . MET C 1 74 ? -36.496 30.231 66.341 1.00 16.13 84 MET C N 1
ATOM 4418 C CA . MET C 1 74 ? -36.194 29.172 67.247 1.00 15.94 84 MET C CA 1
ATOM 4419 C C . MET C 1 74 ? -35.698 29.825 68.536 1.00 15.24 84 MET C C 1
ATOM 4420 O O . MET C 1 74 ? -35.196 30.962 68.549 1.00 16.43 84 MET C O 1
ATOM 4425 N N . ALA C 1 75 ? -35.787 29.080 69.658 1.00 15.19 85 ALA C N 1
ATOM 4426 C CA . ALA C 1 75 ? -35.062 29.591 70.820 1.00 14.97 85 ALA C CA 1
ATOM 4427 C C . ALA C 1 75 ? -34.657 28.356 71.691 1.00 14.90 85 ALA C C 1
ATOM 4428 O O . ALA C 1 75 ? -35.250 27.271 71.514 1.00 16.84 85 ALA C O 1
ATOM 4430 N N . LYS C 1 76 ? -33.766 28.618 72.667 1.00 16.85 86 LYS C N 1
ATOM 4431 C CA . LYS C 1 76 ? -33.120 27.490 73.397 1.00 14.58 86 LYS C CA 1
ATOM 4432 C C . LYS C 1 76 ? -33.760 27.214 74.748 1.00 16.65 86 LYS C C 1
ATOM 4433 O O . LYS C 1 76 ? -34.290 28.137 75.417 1.00 14.79 86 LYS C O 1
ATOM 4439 N N . VAL C 1 77 ? -33.640 25.936 75.176 1.00 15.74 87 VAL C N 1
ATOM 4440 C CA . VAL C 1 77 ? -33.982 25.584 76.594 1.00 13.21 87 VAL C CA 1
ATOM 4441 C C . VAL C 1 77 ? -32.796 24.758 77.066 1.00 15.58 87 VAL C C 1
ATOM 4442 O O . VAL C 1 77 ? -32.068 24.144 76.239 1.00 14.13 87 VAL C O 1
ATOM 4446 N N . ARG C 1 78 ? -32.591 24.722 78.386 1.00 14.85 88 ARG C N 1
ATOM 4447 C CA . ARG C 1 78 ? -31.598 23.807 78.979 1.00 12.93 88 ARG C CA 1
ATOM 4448 C C . ARG C 1 78 ? -31.999 22.371 78.799 1.00 11.08 88 ARG C C 1
ATOM 4449 O O . ARG C 1 78 ? -33.179 22.017 78.790 1.00 13.40 88 ARG C O 1
ATOM 4457 N N . ILE C 1 79 ? -31.001 21.470 78.726 1.00 11.37 89 ILE C N 1
ATOM 4458 C CA . ILE C 1 79 ? -31.315 20.091 78.527 1.00 11.27 89 ILE C CA 1
ATOM 4459 C C . ILE C 1 79 ? -32.100 19.594 79.716 1.00 11.85 89 ILE C C 1
ATOM 4460 O O . ILE C 1 79 ? -31.736 19.917 80.858 1.00 14.35 89 ILE C O 1
ATOM 4465 N N . GLY C 1 80 ? -33.183 18.902 79.421 1.00 11.69 90 GLY C N 1
ATOM 4466 C CA . GLY C 1 80 ? -34.010 18.294 80.443 1.00 13.07 90 GLY C CA 1
ATOM 4467 C C . GLY C 1 80 ? -34.999 19.332 81.061 1.00 13.99 90 GLY C C 1
ATOM 4468 O O . GLY C 1 80 ? -35.793 18.957 81.918 1.00 14.69 90 GLY C O 1
ATOM 4469 N N . HIS C 1 81 ? -34.918 20.590 80.647 1.00 12.22 91 HIS C N 1
ATOM 4470 C CA . HIS C 1 81 ? -35.838 21.613 81.305 1.00 12.06 91 HIS C CA 1
ATOM 4471 C C . HIS C 1 81 ? -37.179 21.650 80.594 1.00 13.12 91 HIS C C 1
ATOM 4472 O O . HIS C 1 81 ? -37.459 22.532 79.769 1.00 13.67 91 HIS C O 1
ATOM 4479 N N . PHE C 1 82 ? -38.032 20.698 80.911 1.00 13.50 92 PHE C N 1
ATOM 4480 C CA . PHE C 1 82 ? -39.282 20.573 80.192 1.00 13.79 92 PHE C CA 1
ATOM 4481 C C . PHE C 1 82 ? -40.203 21.811 80.458 1.00 16.85 92 PHE C C 1
ATOM 4482 O O . PHE C 1 82 ? -41.060 22.099 79.638 1.00 16.08 92 PHE C O 1
ATOM 4490 N N . VAL C 1 83 ? -40.043 22.485 81.610 1.00 16.19 93 VAL C N 1
ATOM 4491 C CA . VAL C 1 83 ? -40.880 23.689 81.873 1.00 16.10 93 VAL C CA 1
ATOM 4492 C C . VAL C 1 83 ? -40.429 24.874 81.058 1.00 15.73 93 VAL C C 1
ATOM 4493 O O . VAL C 1 83 ? -41.308 25.643 80.508 1.00 17.17 93 VAL C O 1
ATOM 4497 N N . GLU C 1 84 ? -39.134 25.056 80.913 1.00 15.28 94 GLU C N 1
ATOM 4498 C CA . GLU C 1 84 ? -38.642 26.115 79.945 1.00 17.55 94 GLU C CA 1
ATOM 4499 C C . GLU C 1 84 ? -39.331 25.846 78.577 1.00 17.82 94 GLU C C 1
ATOM 4500 O O . GLU C 1 84 ? -39.880 26.803 77.908 1.00 15.07 94 GLU C O 1
ATOM 4506 N N . ALA C 1 85 ? -39.393 24.560 78.177 1.00 16.48 95 ALA C N 1
ATOM 4507 C CA . ALA C 1 85 ? -40.014 24.231 76.876 1.00 18.71 95 ALA C CA 1
ATOM 4508 C C . ALA C 1 85 ? -41.551 24.474 76.839 1.00 19.32 95 ALA C C 1
ATOM 4509 O O . ALA C 1 85 ? -42.114 25.007 75.847 1.00 17.44 95 ALA C O 1
ATOM 4511 N N . GLN C 1 86 ? -42.254 24.086 77.903 1.00 18.62 96 GLN C N 1
ATOM 4512 C CA . GLN C 1 86 ? -43.681 24.477 78.040 1.00 18.58 96 GLN C CA 1
ATOM 4513 C C . GLN C 1 86 ? -43.869 25.980 77.867 1.00 18.65 96 GLN C C 1
ATOM 4514 O O . GLN C 1 86 ? -44.789 26.370 77.159 1.00 20.42 96 GLN C O 1
ATOM 4520 N N . ILE C 1 87 ? -43.003 26.808 78.443 1.00 18.54 97 ILE C N 1
ATOM 4521 C CA . ILE C 1 87 ? -43.145 28.276 78.343 1.00 19.08 97 ILE C CA 1
ATOM 4522 C C . ILE C 1 87 ? -42.914 28.679 76.870 1.00 20.86 97 ILE C C 1
ATOM 4523 O O . ILE C 1 87 ? -43.750 29.419 76.253 1.00 19.25 97 ILE C O 1
ATOM 4528 N N . LEU C 1 88 ? -41.841 28.147 76.267 1.00 17.68 98 LEU C N 1
ATOM 4529 C CA . LEU C 1 88 ? -41.502 28.613 74.869 1.00 18.57 98 LEU C CA 1
ATOM 4530 C C . LEU C 1 88 ? -42.596 28.226 73.946 1.00 17.73 98 LEU C C 1
ATOM 4531 O O . LEU C 1 88 ? -42.875 28.986 72.984 1.00 19.39 98 LEU C O 1
ATOM 4536 N N . GLN C 1 89 ? -43.167 27.025 74.131 1.00 16.73 99 GLN C N 1
ATOM 4537 C CA . GLN C 1 89 ? -44.193 26.567 73.226 1.00 18.68 99 GLN C CA 1
ATOM 4538 C C . GLN C 1 89 ? -45.367 27.553 73.235 1.00 21.61 99 GLN C C 1
ATOM 4539 O O . GLN C 1 89 ? -46.022 27.771 72.165 1.00 18.81 99 GLN C O 1
ATOM 4545 N N . THR C 1 90 ? -45.702 28.068 74.424 1.00 21.45 100 THR C N 1
ATOM 4546 C CA . THR C 1 90 ? -46.876 28.995 74.466 1.00 23.12 100 THR C CA 1
ATOM 4547 C C . THR C 1 90 ? -46.533 30.344 73.846 1.00 24.22 100 THR C C 1
ATOM 4548 O O . THR C 1 90 ? -47.447 31.052 73.386 1.00 23.78 100 THR C O 1
ATOM 4552 N N . LEU C 1 91 ? -45.249 30.746 73.840 1.00 25.33 101 LEU C N 1
ATOM 4553 C CA . LEU C 1 91 ? -44.824 31.920 73.103 1.00 25.71 101 LEU C CA 1
ATOM 4554 C C . LEU C 1 91 ? -45.008 31.801 71.604 1.00 26.46 101 LEU C C 1
ATOM 4555 O O . LEU C 1 91 ? -44.941 32.803 70.908 1.00 28.64 101 LEU C O 1
ATOM 4560 N N . GLY C 1 92 ? -45.196 30.607 71.073 1.00 25.81 102 GLY C N 1
ATOM 4561 C CA . GLY C 1 92 ? -45.306 30.456 69.643 1.00 26.15 102 GLY C CA 1
ATOM 4562 C C . GLY C 1 92 ? -43.951 30.471 68.876 1.00 27.15 102 GLY C C 1
ATOM 4563 O O . GLY C 1 92 ? -43.948 30.788 67.685 1.00 27.94 102 GLY C O 1
ATOM 4564 N N . VAL C 1 93 ? -42.804 30.127 69.516 1.00 24.65 103 VAL C N 1
ATOM 4565 C CA . VAL C 1 93 ? -41.553 29.816 68.747 1.00 21.21 103 VAL C CA 1
ATOM 4566 C C . VAL C 1 93 ? -41.869 28.726 67.732 1.00 19.71 103 VAL C C 1
ATOM 4567 O O . VAL C 1 93 ? -42.766 27.925 67.913 1.00 19.95 103 VAL C O 1
ATOM 4571 N N . ASP C 1 94 ? -41.191 28.708 66.608 1.00 18.17 104 ASP C N 1
ATOM 4572 C CA . ASP C 1 94 ? -41.374 27.661 65.627 1.00 17.35 104 ASP C CA 1
ATOM 4573 C C . ASP C 1 94 ? -40.645 26.356 65.930 1.00 14.35 104 ASP C C 1
ATOM 4574 O O . ASP C 1 94 ? -41.033 25.310 65.578 1.00 16.72 104 ASP C O 1
ATOM 4579 N N . TYR C 1 95 ? -39.530 26.519 66.560 1.00 15.59 105 TYR C N 1
ATOM 4580 C CA . TYR C 1 95 ? -38.708 25.354 67.026 1.00 13.75 105 TYR C CA 1
ATOM 4581 C C . TYR C 1 95 ? -38.126 25.652 68.367 1.00 15.00 105 TYR C C 1
ATOM 4582 O O . TYR C 1 95 ? -37.640 26.784 68.639 1.00 16.06 105 TYR C O 1
ATOM 4591 N N . ILE C 1 96 ? -37.974 24.568 69.139 1.00 13.34 106 ILE C N 1
ATOM 4592 C CA . ILE C 1 96 ? -37.184 24.721 70.401 1.00 13.00 106 ILE C CA 1
ATOM 4593 C C . ILE C 1 96 ? -35.852 23.943 70.305 1.00 14.01 106 ILE C C 1
ATOM 4594 O O . ILE C 1 96 ? -35.862 22.800 69.866 1.00 16.77 106 ILE C O 1
ATOM 4599 N N . ASP C 1 97 ? -34.748 24.585 70.639 1.00 12.51 107 ASP C N 1
ATOM 4600 C CA . ASP C 1 97 ? -33.439 23.892 70.558 1.00 13.24 107 ASP C CA 1
ATOM 4601 C C . ASP C 1 97 ? -33.122 23.462 72.018 1.00 13.77 107 ASP C C 1
ATOM 4602 O O . ASP C 1 97 ? -32.856 24.335 72.879 1.00 15.35 107 ASP C O 1
ATOM 4607 N N . GLU C 1 98 ? -33.125 22.156 72.269 1.00 13.53 108 GLU C N 1
ATOM 4608 C CA . GLU C 1 98 ? -32.729 21.619 73.598 1.00 13.51 108 GLU C CA 1
ATOM 4609 C C . GLU C 1 98 ? -31.190 21.598 73.590 1.00 14.75 108 GLU C C 1
ATOM 4610 O O . GLU C 1 98 ? -30.585 20.683 73.015 1.00 14.37 108 GLU C O 1
ATOM 4616 N N . SER C 1 99 ? -30.578 22.622 74.170 1.00 13.60 109 SER C N 1
ATOM 4617 C CA . SER C 1 99 ? -29.230 22.966 73.714 1.00 16.11 109 SER C CA 1
ATOM 4618 C C . SER C 1 99 ? -28.186 22.732 74.789 1.00 17.52 109 SER C C 1
ATOM 4619 O O . SER C 1 99 ? -28.305 23.263 75.932 1.00 16.89 109 SER C O 1
ATOM 4622 N N . GLU C 1 100 ? -27.131 21.987 74.416 1.00 16.85 110 GLU C N 1
ATOM 4623 C CA . GLU C 1 100 ? -26.003 21.864 75.312 1.00 17.20 110 GLU C CA 1
ATOM 4624 C C . GLU C 1 100 ? -25.179 23.175 75.467 1.00 18.05 110 GLU C C 1
ATOM 4625 O O . GLU C 1 100 ? -24.273 23.221 76.264 1.00 18.60 110 GLU C O 1
ATOM 4631 N N . VAL C 1 101 ? -25.481 24.235 74.746 1.00 16.24 111 VAL C N 1
ATOM 4632 C CA . VAL C 1 101 ? -24.814 25.499 75.008 1.00 19.40 111 VAL C CA 1
ATOM 4633 C C . VAL C 1 101 ? -25.276 26.131 76.369 1.00 19.66 111 VAL C C 1
ATOM 4634 O O . VAL C 1 101 ? -24.483 26.867 77.025 1.00 18.57 111 VAL C O 1
ATOM 4638 N N . LEU C 1 102 ? -26.512 25.852 76.762 1.00 18.60 112 LEU C N 1
ATOM 4639 C CA . LEU C 1 102 ? -27.014 26.391 78.042 1.00 18.85 112 LEU C CA 1
ATOM 4640 C C . LEU C 1 102 ? -26.520 25.439 79.125 1.00 18.25 112 LEU C C 1
ATOM 4641 O O . LEU C 1 102 ? -26.065 24.320 78.832 1.00 17.13 112 LEU C O 1
ATOM 4646 N N . THR C 1 103 ? -26.694 25.840 80.390 1.00 15.77 113 THR C N 1
ATOM 4647 C CA . THR C 1 103 ? -26.355 24.926 81.526 1.00 16.84 113 THR C CA 1
ATOM 4648 C C . THR C 1 103 ? -27.385 23.820 81.669 1.00 16.15 113 THR C C 1
ATOM 4649 O O . THR C 1 103 ? -28.537 24.124 81.848 1.00 15.20 113 THR C O 1
ATOM 4653 N N . PRO C 1 104 ? -27.012 22.515 81.576 1.00 13.51 114 PRO C N 1
ATOM 4654 C CA . PRO C 1 104 ? -28.053 21.515 81.668 1.00 13.97 114 PRO C CA 1
ATOM 4655 C C . PRO C 1 104 ? -28.887 21.615 82.968 1.00 13.70 114 PRO C C 1
ATOM 4656 O O . PRO C 1 104 ? -28.286 21.930 84.072 1.00 15.08 114 PRO C O 1
ATOM 4660 N N . ALA C 1 105 ? -30.175 21.316 82.879 1.00 14.53 115 ALA C N 1
ATOM 4661 C CA . ALA C 1 105 ? -31.062 21.295 84.058 1.00 14.41 115 ALA C CA 1
ATOM 4662 C C . ALA C 1 105 ? -31.247 19.887 84.561 1.00 15.51 115 ALA C C 1
ATOM 4663 O O . ALA C 1 105 ? -31.740 19.711 85.688 1.00 16.48 115 ALA C O 1
ATOM 4665 N N . ASP C 1 106 ? -30.887 18.874 83.748 1.00 15.00 116 ASP C N 1
ATOM 4666 C CA . ASP C 1 106 ? -31.044 17.474 84.199 1.00 13.61 116 ASP C CA 1
ATOM 4667 C C . ASP C 1 106 ? -29.793 16.830 83.588 1.00 15.12 116 ASP C C 1
ATOM 4668 O O . ASP C 1 106 ? -29.681 16.791 82.347 1.00 14.58 116 ASP C O 1
ATOM 4673 N N . TYR C 1 107 ? -28.903 16.305 84.422 1.00 16.84 117 TYR C N 1
ATOM 4674 C CA . TYR C 1 107 ? -27.743 15.612 83.894 1.00 18.39 117 TYR C CA 1
ATOM 4675 C C . TYR C 1 107 ? -27.925 14.210 83.380 1.00 17.26 117 TYR C C 1
ATOM 4676 O O . TYR C 1 107 ? -27.011 13.648 82.755 1.00 18.14 117 TYR C O 1
ATOM 4685 N N . ALA C 1 108 ? -29.080 13.625 83.593 1.00 14.68 118 ALA C N 1
ATOM 4686 C CA . ALA C 1 108 ? -29.335 12.241 83.166 1.00 14.70 118 ALA C CA 1
ATOM 4687 C C . ALA C 1 108 ? -30.326 12.127 82.011 1.00 16.99 118 ALA C C 1
ATOM 4688 O O . ALA C 1 108 ? -30.153 11.245 81.125 1.00 14.52 118 ALA C O 1
ATOM 4690 N N . HIS C 1 109 ? -31.402 12.937 82.072 1.00 13.93 119 HIS C N 1
ATOM 4691 C CA . HIS C 1 109 ? -32.557 12.772 81.210 1.00 14.94 119 HIS C CA 1
ATOM 4692 C C . HIS C 1 109 ? -32.801 14.031 80.353 1.00 14.60 119 HIS C C 1
ATOM 4693 O O . HIS C 1 109 ? -32.671 15.179 80.823 1.00 16.18 119 HIS C O 1
ATOM 4700 N N . HIS C 1 110 ? -33.125 13.765 79.089 1.00 13.70 120 HIS C N 1
ATOM 4701 C CA . HIS C 1 110 ? -33.533 14.861 78.156 1.00 14.55 120 HIS C CA 1
ATOM 4702 C C . HIS C 1 110 ? -35.043 15.007 78.280 1.00 13.47 120 HIS C C 1
ATOM 4703 O O . HIS C 1 110 ? -35.750 14.173 78.891 1.00 15.99 120 HIS C O 1
ATOM 4710 N N . ILE C 1 111 ? -35.553 16.112 77.705 1.00 15.10 121 ILE C N 1
ATOM 4711 C CA . ILE C 1 111 ? -37.017 16.316 77.664 1.00 14.99 121 ILE C CA 1
ATOM 4712 C C . ILE C 1 111 ? -37.684 15.228 76.874 1.00 15.76 121 ILE C C 1
ATOM 4713 O O . ILE C 1 111 ? -37.157 14.803 75.791 1.00 14.26 121 ILE C O 1
ATOM 4718 N N . ASP C 1 112 ? -38.849 14.734 77.338 1.00 14.74 122 ASP C N 1
ATOM 4719 C CA . ASP C 1 112 ? -39.631 13.836 76.569 1.00 15.23 122 ASP C CA 1
ATOM 4720 C C . ASP C 1 112 ? -40.338 14.764 75.541 1.00 17.16 122 ASP C C 1
ATOM 4721 O O . ASP C 1 112 ? -41.291 15.543 75.898 1.00 15.79 122 ASP C O 1
ATOM 4726 N N . LYS C 1 113 ? -39.840 14.760 74.321 1.00 14.92 123 LYS C N 1
ATOM 4727 C CA . LYS C 1 113 ? -40.297 15.747 73.351 1.00 14.55 123 LYS C CA 1
ATOM 4728 C C . LYS C 1 113 ? -41.630 15.368 72.701 1.00 14.34 123 LYS C C 1
ATOM 4729 O O . LYS C 1 113 ? -42.214 16.213 72.012 1.00 15.51 123 LYS C O 1
ATOM 4735 N N . TRP C 1 114 ? -42.088 14.151 72.939 1.00 15.06 124 TRP C N 1
ATOM 4736 C CA . TRP C 1 114 ? -43.426 13.691 72.536 1.00 17.40 124 TRP C CA 1
ATOM 4737 C C . TRP C 1 114 ? -44.559 14.459 73.296 1.00 19.28 124 TRP C C 1
ATOM 4738 O O . TRP C 1 114 ? -45.737 14.392 72.893 1.00 19.79 124 TRP C O 1
ATOM 4749 N N . ASN C 1 115 ? -44.213 15.153 74.360 1.00 18.01 125 ASN C N 1
ATOM 4750 C CA . ASN C 1 115 ? -45.274 15.860 75.112 1.00 20.18 125 ASN C CA 1
ATOM 4751 C C . ASN C 1 115 ? -45.590 17.208 74.521 1.00 21.94 125 ASN C C 1
ATOM 4752 O O . ASN C 1 115 ? -46.319 18.026 75.101 1.00 21.86 125 ASN C O 1
ATOM 4757 N N . PHE C 1 116 ? -45.017 17.488 73.340 1.00 21.31 126 PHE C N 1
ATOM 4758 C CA . PHE C 1 116 ? -45.126 18.821 72.795 1.00 19.04 126 PHE C CA 1
ATOM 4759 C C . PHE C 1 116 ? -45.627 18.761 71.365 1.00 18.95 126 PHE C C 1
ATOM 4760 O O . PHE C 1 116 ? -45.354 17.803 70.636 1.00 17.83 126 PHE C O 1
ATOM 4768 N N . THR C 1 117 ? -46.259 19.869 70.968 1.00 18.82 127 THR C N 1
ATOM 4769 C CA . THR C 1 117 ? -46.616 20.119 69.571 1.00 20.82 127 THR C CA 1
ATOM 4770 C C . THR C 1 117 ? -45.479 20.710 68.758 1.00 17.81 127 THR C C 1
ATOM 4771 O O . THR C 1 117 ? -45.222 20.276 67.586 1.00 18.90 127 THR C O 1
ATOM 4775 N N . VAL C 1 118 ? -44.812 21.694 69.359 1.00 16.58 128 VAL C N 1
ATOM 4776 C CA . VAL C 1 118 ? -43.722 22.406 68.733 1.00 15.65 128 VAL C CA 1
ATOM 4777 C C . VAL C 1 118 ? -42.533 21.414 68.466 1.00 15.91 128 VAL C C 1
ATOM 4778 O O . VAL C 1 118 ? -42.222 20.553 69.303 1.00 16.67 128 VAL C O 1
ATOM 4782 N N . PRO C 1 119 ? -41.867 21.547 67.311 1.00 16.27 129 PRO C N 1
ATOM 4783 C CA . PRO C 1 119 ? -40.738 20.609 67.079 1.00 14.72 129 PRO C CA 1
ATOM 4784 C C . PRO C 1 119 ? -39.462 21.027 67.759 1.00 14.30 129 PRO C C 1
ATOM 4785 O O . PRO C 1 119 ? -39.232 22.192 67.985 1.00 13.71 129 PRO C O 1
ATOM 4789 N N . PHE C 1 120 ? -38.578 20.035 68.087 1.00 11.25 130 PHE C N 1
ATOM 4790 C CA . PHE C 1 120 ? -37.308 20.293 68.722 1.00 12.51 130 PHE C CA 1
ATOM 4791 C C . PHE C 1 120 ? -36.123 20.027 67.829 1.00 11.37 130 PHE C C 1
ATOM 4792 O O . PHE C 1 120 ? -36.194 19.055 67.066 1.00 14.64 130 PHE C O 1
ATOM 4800 N N . VAL C 1 121 ? -35.067 20.805 67.990 1.00 13.05 131 VAL C N 1
ATOM 4801 C CA . VAL C 1 121 ? -33.772 20.448 67.421 1.00 14.23 131 VAL C CA 1
ATOM 4802 C C . VAL C 1 121 ? -32.937 19.937 68.654 1.00 14.34 131 VAL C C 1
ATOM 4803 O O . VAL C 1 121 ? -33.017 20.553 69.744 1.00 12.38 131 VAL C O 1
ATOM 4807 N N . CYS C 1 122 ? -32.117 18.876 68.503 1.00 13.24 132 CYS C N 1
ATOM 4808 C CA . CYS C 1 122 ? -31.210 18.396 69.562 1.00 13.51 132 CYS C CA 1
ATOM 4809 C C . CYS C 1 122 ? -29.838 18.199 68.924 1.00 13.27 132 CYS C C 1
ATOM 4810 O O . CYS C 1 122 ? -29.750 17.981 67.662 1.00 12.30 132 CYS C O 1
ATOM 4813 N N . GLY C 1 123 ? -28.797 18.285 69.742 1.00 12.84 133 GLY C N 1
ATOM 4814 C CA . GLY C 1 123 ? -27.469 18.089 69.251 1.00 11.83 133 GLY C CA 1
ATOM 4815 C C . GLY C 1 123 ? -27.020 16.621 69.252 1.00 12.32 133 GLY C C 1
ATOM 4816 O O . GLY C 1 123 ? -27.600 15.771 69.942 1.00 12.61 133 GLY C O 1
ATOM 4817 N N . ALA C 1 124 ? -25.993 16.286 68.435 1.00 10.78 134 ALA C N 1
ATOM 4818 C CA . ALA C 1 124 ? -25.434 14.899 68.454 1.00 12.43 134 ALA C CA 1
ATOM 4819 C C . ALA C 1 124 ? -24.006 14.984 68.020 1.00 12.80 134 ALA C C 1
ATOM 4820 O O . ALA C 1 124 ? -23.662 15.895 67.215 1.00 12.18 134 ALA C O 1
ATOM 4822 N N . THR C 1 125 ? -23.189 14.039 68.469 1.00 11.33 135 THR C N 1
ATOM 4823 C CA . THR C 1 125 ? -21.776 14.011 68.010 1.00 11.68 135 THR C CA 1
ATOM 4824 C C . THR C 1 125 ? -21.575 12.680 67.285 1.00 12.12 135 THR C C 1
ATOM 4825 O O . THR C 1 125 ? -20.436 12.485 66.709 1.00 11.12 135 THR C O 1
ATOM 4829 N N . ASN C 1 126 ? -22.527 11.738 67.355 1.00 10.23 136 ASN C N 1
ATOM 4830 C CA . ASN C 1 126 ? -22.356 10.447 66.685 1.00 10.83 136 ASN C CA 1
ATOM 4831 C C . ASN C 1 126 ? -23.726 9.888 66.396 1.00 12.51 136 ASN C C 1
ATOM 4832 O O . ASN C 1 126 ? -24.726 10.496 66.765 1.00 10.70 136 ASN C O 1
ATOM 4837 N N . LEU C 1 127 ? -23.830 8.830 65.613 1.00 11.40 137 LEU C N 1
ATOM 4838 C CA . LEU C 1 127 ? -25.150 8.430 65.156 1.00 10.30 137 LEU C CA 1
ATOM 4839 C C . LEU C 1 127 ? -26.009 7.902 66.339 1.00 11.31 137 LEU C C 1
ATOM 4840 O O . LEU C 1 127 ? -27.217 8.068 66.354 1.00 12.61 137 LEU C O 1
ATOM 4845 N N . GLY C 1 128 ? -25.397 7.138 67.247 1.00 11.61 138 GLY C N 1
ATOM 4846 C CA . GLY C 1 128 ? -26.167 6.602 68.398 1.00 12.37 138 GLY C CA 1
ATOM 4847 C C . GLY C 1 128 ? -26.869 7.727 69.176 1.00 12.26 138 GLY C C 1
ATOM 4848 O O . GLY C 1 128 ? -28.045 7.618 69.496 1.00 13.67 138 GLY C O 1
ATOM 4849 N N . GLU C 1 129 ? -26.131 8.774 69.486 1.00 11.56 139 GLU C N 1
ATOM 4850 C CA . GLU C 1 129 ? -26.721 9.940 70.137 1.00 12.01 139 GLU C CA 1
ATOM 4851 C C . GLU C 1 129 ? -27.830 10.591 69.329 1.00 12.67 139 GLU C C 1
ATOM 4852 O O . GLU C 1 129 ? -28.906 10.910 69.827 1.00 12.92 139 GLU C O 1
ATOM 4858 N N . ALA C 1 130 ? -27.608 10.720 68.025 1.00 11.80 140 ALA C N 1
ATOM 4859 C CA . ALA C 1 130 ? -28.678 11.238 67.212 1.00 11.27 140 ALA C CA 1
ATOM 4860 C C . ALA C 1 130 ? -29.947 10.397 67.265 1.00 11.25 140 ALA C C 1
ATOM 4861 O O . ALA C 1 130 ? -31.099 10.958 67.335 1.00 10.85 140 ALA C O 1
ATOM 4863 N N . LEU C 1 131 ? -29.782 9.062 67.206 1.00 10.74 141 LEU C N 1
ATOM 4864 C CA . LEU C 1 131 ? -30.937 8.209 67.192 1.00 12.18 141 LEU C CA 1
ATOM 4865 C C . LEU C 1 131 ? -31.672 8.265 68.589 1.00 13.04 141 LEU C C 1
ATOM 4866 O O . LEU C 1 131 ? -32.907 8.106 68.632 1.00 12.14 141 LEU C O 1
ATOM 4871 N N . ARG C 1 132 ? -30.908 8.413 69.655 1.00 12.58 142 ARG C N 1
ATOM 4872 C CA . ARG C 1 132 ? -31.548 8.468 71.024 1.00 12.30 142 ARG C CA 1
ATOM 4873 C C . ARG C 1 132 ? -32.334 9.787 71.099 1.00 12.38 142 ARG C C 1
ATOM 4874 O O . ARG C 1 132 ? -33.449 9.775 71.614 1.00 12.19 142 ARG C O 1
ATOM 4882 N N . ARG C 1 133 ? -31.781 10.873 70.564 1.00 11.12 143 ARG C N 1
ATOM 4883 C CA . ARG C 1 133 ? -32.592 12.165 70.568 1.00 12.48 143 ARG C CA 1
ATOM 4884 C C . ARG C 1 133 ? -33.891 11.994 69.748 1.00 11.80 143 ARG C C 1
ATOM 4885 O O . ARG C 1 133 ? -34.972 12.446 70.136 1.00 12.94 143 ARG C O 1
ATOM 4893 N N . ILE C 1 134 ? -33.781 11.392 68.562 1.00 11.78 144 ILE C N 1
ATOM 4894 C CA . ILE C 1 134 ? -34.972 11.145 67.696 1.00 10.25 144 ILE C CA 1
ATOM 4895 C C . ILE C 1 134 ? -35.927 10.248 68.434 1.00 13.45 144 ILE C C 1
ATOM 4896 O O . ILE C 1 134 ? -37.153 10.460 68.383 1.00 13.91 144 ILE C O 1
ATOM 4901 N N . SER C 1 135 ? -35.417 9.194 69.091 1.00 12.45 145 SER C N 1
ATOM 4902 C CA . SER C 1 135 ? -36.336 8.325 69.811 1.00 15.47 145 SER C CA 1
ATOM 4903 C C . SER C 1 135 ? -37.151 9.087 70.879 1.00 14.47 145 SER C C 1
ATOM 4904 O O . SER C 1 135 ? -38.289 8.672 71.138 1.00 15.55 145 SER C O 1
ATOM 4907 N N . GLU C 1 136 ? -36.589 10.161 71.461 1.00 13.87 146 GLU C N 1
ATOM 4908 C CA . GLU C 1 136 ? -37.282 11.003 72.453 1.00 12.09 146 GLU C CA 1
ATOM 4909 C C . GLU C 1 136 ? -38.165 12.046 71.790 1.00 14.89 146 GLU C C 1
ATOM 4910 O O . GLU C 1 136 ? -38.831 12.813 72.480 1.00 14.51 146 GLU C O 1
ATOM 4916 N N . GLY C 1 137 ? -38.169 12.065 70.464 1.00 13.43 147 GLY C N 1
ATOM 4917 C CA . GLY C 1 137 ? -39.100 12.972 69.735 1.00 14.37 147 GLY C CA 1
ATOM 4918 C C . GLY C 1 137 ? -38.463 14.094 68.995 1.00 14.81 147 GLY C C 1
ATOM 4919 O O . GLY C 1 137 ? -39.161 14.902 68.371 1.00 14.80 147 GLY C O 1
ATOM 4920 N N . ALA C 1 138 ? -37.130 14.200 68.984 1.00 13.28 148 ALA C N 1
ATOM 4921 C CA . ALA C 1 138 ? -36.511 15.317 68.225 1.00 13.08 148 ALA C CA 1
ATOM 4922 C C . ALA C 1 138 ? -36.932 15.300 66.740 1.00 14.12 148 ALA C C 1
ATOM 4923 O O . ALA C 1 138 ? -37.084 14.192 66.093 1.00 14.64 148 ALA C O 1
ATOM 4925 N N . ALA C 1 139 ? -37.143 16.509 66.216 1.00 13.64 149 ALA C N 1
ATOM 4926 C CA . ALA C 1 139 ? -37.655 16.618 64.808 1.00 13.54 149 ALA C CA 1
ATOM 4927 C C . ALA C 1 139 ? -36.480 16.999 63.875 1.00 14.61 149 ALA C C 1
ATOM 4928 O O . ALA C 1 139 ? -36.632 17.080 62.657 1.00 14.24 149 ALA C O 1
ATOM 4930 N N . MET C 1 140 ? -35.353 17.345 64.445 1.00 14.97 150 MET C N 1
ATOM 4931 C CA . MET C 1 140 ? -34.162 17.746 63.667 1.00 15.09 150 MET C CA 1
ATOM 4932 C C . MET C 1 140 ? -32.928 17.502 64.525 1.00 14.41 150 MET C C 1
ATOM 4933 O O . MET C 1 140 ? -32.948 17.676 65.751 1.00 14.36 150 MET C O 1
ATOM 4938 N N . ILE C 1 141 ? -31.831 17.093 63.893 1.00 12.65 151 ILE C N 1
ATOM 4939 C CA . ILE C 1 141 ? -30.583 16.877 64.647 1.00 12.90 151 ILE C CA 1
ATOM 4940 C C . ILE C 1 141 ? -29.585 17.858 64.106 1.00 13.63 151 ILE C C 1
ATOM 4941 O O . ILE C 1 141 ? -29.516 18.079 62.853 1.00 15.47 151 ILE C O 1
ATOM 4946 N N . ARG C 1 142 ? -28.792 18.489 64.954 1.00 12.38 152 ARG C N 1
ATOM 4947 C CA . ARG C 1 142 ? -27.641 19.225 64.468 1.00 14.84 152 ARG C CA 1
ATOM 4948 C C . ARG C 1 142 ? -26.362 18.670 65.151 1.00 16.96 152 ARG C C 1
ATOM 4949 O O . ARG C 1 142 ? -26.441 18.113 66.263 1.00 14.21 152 ARG C O 1
ATOM 4957 N N . SER C 1 143 ? -25.216 18.840 64.506 1.00 14.82 153 SER C N 1
ATOM 4958 C CA . SER C 1 143 ? -23.912 18.536 65.236 1.00 14.19 153 SER C CA 1
ATOM 4959 C C . SER C 1 143 ? -23.769 19.478 66.454 1.00 16.35 153 SER C C 1
ATOM 4960 O O . SER C 1 143 ? -24.348 20.620 66.500 1.00 14.39 153 SER C O 1
ATOM 4963 N N . LYS C 1 144 ? -23.000 19.072 67.480 1.00 13.02 154 LYS C N 1
ATOM 4964 C CA . LYS C 1 144 ? -22.706 19.947 68.590 1.00 16.10 154 LYS C CA 1
ATOM 4965 C C . LYS C 1 144 ? -21.563 20.851 68.121 1.00 18.18 154 LYS C C 1
ATOM 4966 O O . LYS C 1 144 ? -21.504 21.927 68.517 1.00 19.43 154 LYS C O 1
ATOM 4972 N N . GLY C 1 145 ? -20.649 20.383 67.253 1.00 21.33 155 GLY C N 1
ATOM 4973 C CA . GLY C 1 145 ? -19.458 21.126 66.865 1.00 23.25 155 GLY C CA 1
ATOM 4974 C C . GLY C 1 145 ? -18.753 21.596 68.160 1.00 26.39 155 GLY C C 1
ATOM 4975 O O . GLY C 1 145 ? -18.912 20.983 69.216 1.00 25.78 155 GLY C O 1
ATOM 4976 N N . GLU C 1 146 ? -17.984 22.657 68.114 1.00 27.72 156 GLU C N 1
ATOM 4977 C CA . GLU C 1 146 ? -17.551 23.299 69.383 1.00 32.53 156 GLU C CA 1
ATOM 4978 C C . GLU C 1 146 ? -18.073 24.740 69.424 1.00 33.11 156 GLU C C 1
ATOM 4979 O O . GLU C 1 146 ? -17.470 25.617 68.797 1.00 33.97 156 GLU C O 1
ATOM 4985 N N . ALA C 1 147 ? -19.154 24.995 70.155 1.00 35.45 157 ALA C N 1
ATOM 4986 C CA . ALA C 1 147 ? -19.852 26.307 70.029 1.00 38.20 157 ALA C CA 1
ATOM 4987 C C . ALA C 1 147 ? -19.064 27.553 70.581 1.00 38.48 157 ALA C C 1
ATOM 4988 O O . ALA C 1 147 ? -18.295 27.443 71.547 1.00 38.81 157 ALA C O 1
ATOM 4990 N N . GLY C 1 148 ? -19.244 28.693 69.884 1.00 39.53 158 GLY C N 1
ATOM 4991 C CA . GLY C 1 148 ? -18.459 29.946 70.012 1.00 38.87 158 GLY C CA 1
ATOM 4992 C C . GLY C 1 148 ? -16.932 30.033 69.981 1.00 38.15 158 GLY C C 1
ATOM 4993 O O . GLY C 1 148 ? -16.326 30.991 70.539 1.00 40.54 158 GLY C O 1
ATOM 4994 N N . THR C 1 149 ? -16.280 29.084 69.341 1.00 35.36 159 THR C N 1
ATOM 4995 C CA . THR C 1 149 ? -14.830 29.128 69.160 1.00 31.18 159 THR C CA 1
ATOM 4996 C C . THR C 1 149 ? -14.353 29.505 67.677 1.00 29.38 159 THR C C 1
ATOM 4997 O O . THR C 1 149 ? -13.184 29.860 67.445 1.00 30.09 159 THR C O 1
ATOM 5001 N N . GLY C 1 150 ? -15.267 29.455 66.723 1.00 24.85 160 GLY C N 1
ATOM 5002 C CA . GLY C 1 150 ? -14.871 29.514 65.289 1.00 22.51 160 GLY C CA 1
ATOM 5003 C C . GLY C 1 150 ? -13.954 28.397 64.750 1.00 19.80 160 GLY C C 1
ATOM 5004 O O . GLY C 1 150 ? -13.364 28.541 63.682 1.00 18.15 160 GLY C O 1
ATOM 5005 N N . ASP C 1 151 ? -13.763 27.300 65.506 1.00 18.01 161 ASP C N 1
ATOM 5006 C CA . ASP C 1 151 ? -12.917 26.163 65.032 1.00 17.02 161 ASP C CA 1
ATOM 5007 C C . ASP C 1 151 ? -13.849 25.044 64.481 1.00 16.68 161 ASP C C 1
ATOM 5008 O O . ASP C 1 151 ? -14.582 24.406 65.253 1.00 17.35 161 ASP C O 1
ATOM 5013 N N . VAL C 1 152 ? -13.850 24.844 63.160 1.00 14.53 162 VAL C N 1
ATOM 5014 C CA . VAL C 1 152 ? -14.835 23.943 62.534 1.00 14.39 162 VAL C CA 1
ATOM 5015 C C . VAL C 1 152 ? -14.457 22.474 62.811 1.00 13.25 162 VAL C C 1
ATOM 5016 O O . VAL C 1 152 ? -15.194 21.582 62.437 1.00 12.80 162 VAL C O 1
ATOM 5020 N N . SER C 1 153 ? -13.277 22.215 63.366 1.00 14.09 163 SER C N 1
ATOM 5021 C CA . SER C 1 153 ? -12.830 20.801 63.433 1.00 14.39 163 SER C CA 1
ATOM 5022 C C . SER C 1 153 ? -13.740 19.874 64.224 1.00 14.88 163 SER C C 1
ATOM 5023 O O . SER C 1 153 ? -13.907 18.756 63.805 1.00 12.56 163 SER C O 1
ATOM 5026 N N . ASN C 1 154 ? -14.343 20.318 65.326 1.00 14.38 164 ASN C N 1
ATOM 5027 C CA . ASN C 1 154 ? -15.259 19.371 66.012 1.00 15.68 164 ASN C CA 1
ATOM 5028 C C . ASN C 1 154 ? -16.456 19.093 65.118 1.00 13.24 164 ASN C C 1
ATOM 5029 O O . ASN C 1 154 ? -16.908 17.952 65.021 1.00 13.21 164 ASN C O 1
ATOM 5034 N N . ALA C 1 155 ? -16.954 20.097 64.398 1.00 13.51 165 ALA C N 1
ATOM 5035 C CA . ALA C 1 155 ? -18.083 19.826 63.545 1.00 13.57 165 ALA C CA 1
ATOM 5036 C C . ALA C 1 155 ? -17.683 18.806 62.474 1.00 11.46 165 ALA C C 1
ATOM 5037 O O . ALA C 1 155 ? -18.482 17.993 62.103 1.00 11.81 165 ALA C O 1
ATOM 5039 N N . THR C 1 156 ? -16.477 18.954 61.891 1.00 11.76 166 THR C N 1
ATOM 5040 C CA . THR C 1 156 ? -16.019 17.990 60.880 1.00 11.03 166 THR C CA 1
ATOM 5041 C C . THR C 1 156 ? -16.107 16.573 61.452 1.00 11.45 166 THR C C 1
ATOM 5042 O O . THR C 1 156 ? -16.649 15.655 60.801 1.00 10.70 166 THR C O 1
ATOM 5046 N N . THR C 1 157 ? -15.545 16.425 62.663 1.00 12.44 167 THR C N 1
ATOM 5047 C CA . THR C 1 157 ? -15.614 15.097 63.346 1.00 12.73 167 THR C CA 1
ATOM 5048 C C . THR C 1 157 ? -17.027 14.543 63.463 1.00 11.00 167 THR C C 1
ATOM 5049 O O . THR C 1 157 ? -17.271 13.382 63.132 1.00 11.11 167 THR C O 1
ATOM 5053 N N . HIS C 1 158 ? -17.980 15.372 63.975 1.00 10.28 168 HIS C N 1
ATOM 5054 C CA . HIS C 1 158 ? -19.338 14.897 64.167 1.00 11.01 168 HIS C CA 1
ATOM 5055 C C . HIS C 1 158 ? -20.006 14.534 62.867 1.00 11.11 168 HIS C C 1
ATOM 5056 O O . HIS C 1 158 ? -20.754 13.550 62.797 1.00 12.14 168 HIS C O 1
ATOM 5063 N N . MET C 1 159 ? -19.803 15.393 61.861 1.00 11.38 169 MET C N 1
ATOM 5064 C CA . MET C 1 159 ? -20.431 15.136 60.565 1.00 10.71 169 MET C CA 1
ATOM 5065 C C . MET C 1 159 ? -19.848 13.844 59.945 1.00 12.09 169 MET C C 1
ATOM 5066 O O . MET C 1 159 ? -20.613 12.985 59.383 1.00 11.47 169 MET C O 1
ATOM 5071 N N . ARG C 1 160 ? -18.528 13.683 60.077 1.00 9.06 170 ARG C N 1
ATOM 5072 C CA . ARG C 1 160 ? -17.998 12.412 59.572 1.00 11.89 170 ARG C CA 1
ATOM 5073 C C . ARG C 1 160 ? -18.415 11.171 60.397 1.00 10.87 170 ARG C C 1
ATOM 5074 O O . ARG C 1 160 ? -18.630 10.076 59.838 1.00 13.21 170 ARG C O 1
ATOM 5082 N N . ALA C 1 161 ? -18.535 11.340 61.702 1.00 11.24 171 ALA C N 1
ATOM 5083 C CA . ALA C 1 161 ? -19.006 10.215 62.561 1.00 9.95 171 ALA C CA 1
ATOM 5084 C C . ALA C 1 161 ? -20.396 9.818 62.195 1.00 12.87 171 ALA C C 1
ATOM 5085 O O . ALA C 1 161 ? -20.700 8.648 61.957 1.00 12.51 171 ALA C O 1
ATOM 5087 N N . ILE C 1 162 ? -21.328 10.799 62.178 1.00 12.02 172 ILE C N 1
ATOM 5088 C CA . ILE C 1 162 ? -22.669 10.452 61.859 1.00 10.97 172 ILE C CA 1
ATOM 5089 C C . ILE C 1 162 ? -22.816 9.870 60.463 1.00 13.26 172 ILE C C 1
ATOM 5090 O O . ILE C 1 162 ? -23.409 8.805 60.290 1.00 12.04 172 ILE C O 1
ATOM 5095 N N . GLY C 1 163 ? -22.253 10.570 59.465 1.00 14.08 173 GLY C N 1
ATOM 5096 C CA . GLY C 1 163 ? -22.491 10.089 58.085 1.00 13.50 173 GLY C CA 1
ATOM 5097 C C . GLY C 1 163 ? -21.725 8.765 57.925 1.00 12.45 173 GLY C C 1
ATOM 5098 O O . GLY C 1 163 ? -22.181 7.912 57.187 1.00 12.39 173 GLY C O 1
ATOM 5099 N N . GLY C 1 164 ? -20.599 8.612 58.609 1.00 13.00 174 GLY C N 1
ATOM 5100 C CA . GLY C 1 164 ? -19.768 7.338 58.393 1.00 13.39 174 GLY C CA 1
ATOM 5101 C C . GLY C 1 164 ? -20.488 6.131 58.938 1.00 12.81 174 GLY C C 1
ATOM 5102 O O . GLY C 1 164 ? -20.422 5.060 58.394 1.00 11.28 174 GLY C O 1
ATOM 5103 N N . GLU C 1 165 ? -21.140 6.311 60.082 1.00 10.79 175 GLU C N 1
ATOM 5104 C CA . GLU C 1 165 ? -21.894 5.201 60.639 1.00 11.82 175 GLU C CA 1
ATOM 5105 C C . GLU C 1 165 ? -23.155 4.941 59.846 1.00 13.25 175 GLU C C 1
ATOM 5106 O O . GLU C 1 165 ? -23.568 3.787 59.716 1.00 13.05 175 GLU C O 1
ATOM 5112 N N . ILE C 1 166 ? -23.822 5.988 59.327 1.00 12.08 176 ILE C N 1
ATOM 5113 C CA . ILE C 1 166 ? -24.984 5.678 58.436 1.00 11.72 176 ILE C CA 1
ATOM 5114 C C . ILE C 1 166 ? -24.471 4.799 57.263 1.00 11.91 176 ILE C C 1
ATOM 5115 O O . ILE C 1 166 ? -25.106 3.816 56.878 1.00 11.40 176 ILE C O 1
ATOM 5120 N N . ARG C 1 167 ? -23.356 5.209 56.654 1.00 9.58 177 ARG C N 1
ATOM 5121 C CA . ARG C 1 167 ? -22.866 4.419 55.503 1.00 11.69 177 ARG C CA 1
ATOM 5122 C C . ARG C 1 167 ? -22.546 2.966 55.936 1.00 11.76 177 ARG C C 1
ATOM 5123 O O . ARG C 1 167 ? -22.965 2.007 55.264 1.00 9.98 177 ARG C O 1
ATOM 5131 N N . ARG C 1 168 ? -21.908 2.801 57.063 1.00 9.53 178 ARG C N 1
ATOM 5132 C CA . ARG C 1 168 ? -21.594 1.468 57.529 1.00 11.21 178 ARG C CA 1
ATOM 5133 C C . ARG C 1 168 ? -22.890 0.628 57.723 1.00 13.05 178 ARG C C 1
ATOM 5134 O O . ARG C 1 168 ? -22.926 -0.502 57.423 1.00 11.75 178 ARG C O 1
ATOM 5142 N N . LEU C 1 169 ? -23.944 1.220 58.256 1.00 12.09 179 LEU C N 1
ATOM 5143 C CA . LEU C 1 169 ? -25.183 0.416 58.388 1.00 11.64 179 LEU C CA 1
ATOM 5144 C C . LEU C 1 169 ? -25.770 0.036 57.078 1.00 10.36 179 LEU C C 1
ATOM 5145 O O . LEU C 1 169 ? -26.361 -1.054 56.959 1.00 12.14 179 LEU C O 1
ATOM 5150 N N . THR C 1 170 ? -25.646 0.891 56.076 1.00 10.91 180 THR C N 1
ATOM 5151 C CA . THR C 1 170 ? -26.335 0.565 54.777 1.00 13.64 180 THR C CA 1
ATOM 5152 C C . THR C 1 170 ? -25.761 -0.679 54.109 1.00 14.45 180 THR C C 1
ATOM 5153 O O . THR C 1 170 ? -26.459 -1.374 53.363 1.00 12.63 180 THR C O 1
ATOM 5157 N N . SER C 1 171 ? -24.472 -0.946 54.304 1.00 12.05 181 SER C N 1
ATOM 5158 C CA . SER C 1 171 ? -23.884 -2.167 53.655 1.00 13.03 181 SER C CA 1
ATOM 5159 C C . SER C 1 171 ? -23.686 -3.343 54.600 1.00 13.95 181 SER C C 1
ATOM 5160 O O . SER C 1 171 ? -23.159 -4.400 54.198 1.00 14.49 181 SER C O 1
ATOM 5163 N N . MET C 1 172 ? -24.158 -3.205 55.831 1.00 13.50 182 MET C N 1
ATOM 5164 C CA . MET C 1 172 ? -23.893 -4.239 56.856 1.00 12.63 182 MET C CA 1
ATOM 5165 C C . MET C 1 172 ? -24.815 -5.431 56.564 1.00 13.33 182 MET C C 1
ATOM 5166 O O . MET C 1 172 ? -25.941 -5.314 56.090 1.00 12.99 182 MET C O 1
ATOM 5171 N N . SER C 1 173 ? -24.287 -6.611 56.867 1.00 12.87 183 SER C N 1
ATOM 5172 C CA . SER C 1 173 ? -25.094 -7.829 56.778 1.00 13.24 183 SER C CA 1
ATOM 5173 C C . SER C 1 173 ? -26.298 -7.676 57.722 1.00 14.14 183 SER C C 1
ATOM 5174 O O . SER C 1 173 ? -26.119 -7.263 58.889 1.00 12.43 183 SER C O 1
ATOM 5177 N N . GLU C 1 174 ? -27.509 -7.907 57.201 1.00 13.64 184 GLU C N 1
ATOM 5178 C CA . GLU C 1 174 ? -28.706 -7.678 58.034 1.00 14.53 184 GLU C CA 1
ATOM 5179 C C . GLU C 1 174 ? -28.739 -8.343 59.379 1.00 14.77 184 GLU C C 1
ATOM 5180 O O . GLU C 1 174 ? -29.189 -7.720 60.355 1.00 16.45 184 GLU C O 1
ATOM 5186 N N . ASP C 1 175 ? -28.235 -9.581 59.452 1.00 14.78 185 ASP C N 1
ATOM 5187 C CA . ASP C 1 175 ? -28.212 -10.277 60.685 1.00 14.57 185 ASP C CA 1
ATOM 5188 C C . ASP C 1 175 ? -27.285 -9.685 61.759 1.00 14.33 185 ASP C C 1
ATOM 5189 O O . ASP C 1 175 ? -27.468 -10.023 62.945 1.00 13.99 185 ASP C O 1
ATOM 5194 N N . GLU C 1 176 ? -26.428 -8.697 61.385 1.00 12.83 186 GLU C N 1
ATOM 5195 C CA . GLU C 1 176 ? -25.542 -8.066 62.357 1.00 11.87 186 GLU C CA 1
ATOM 5196 C C . GLU C 1 176 ? -26.107 -6.769 62.901 1.00 12.45 186 GLU C C 1
ATOM 5197 O O . GLU C 1 176 ? -25.509 -6.171 63.801 1.00 13.43 186 GLU C O 1
ATOM 5203 N N . LEU C 1 177 ? -27.276 -6.342 62.396 1.00 11.25 187 LEU C N 1
ATOM 5204 C CA . LEU C 1 177 ? -27.842 -5.026 62.803 1.00 12.29 187 LEU C CA 1
ATOM 5205 C C . LEU C 1 177 ? -28.310 -5.025 64.279 1.00 12.64 187 LEU C C 1
ATOM 5206 O O . LEU C 1 177 ? -28.385 -3.956 64.903 1.00 13.32 187 LEU C O 1
ATOM 5211 N N . PHE C 1 178 ? -28.637 -6.208 64.795 1.00 13.55 188 PHE C N 1
ATOM 5212 C CA . PHE C 1 178 ? -29.080 -6.263 66.237 1.00 15.24 188 PHE C CA 1
ATOM 5213 C C . PHE C 1 178 ? -27.911 -5.926 67.126 1.00 14.19 188 PHE C C 1
ATOM 5214 O O . PHE C 1 178 ? -28.014 -5.102 68.064 1.00 14.39 188 PHE C O 1
ATOM 5222 N N . VAL C 1 179 ? -26.763 -6.527 66.851 1.00 13.94 189 VAL C N 1
ATOM 5223 C CA . VAL C 1 179 ? -25.578 -6.169 67.650 1.00 13.32 189 VAL C CA 1
ATOM 5224 C C . VAL C 1 179 ? -25.198 -4.721 67.354 1.00 14.64 189 VAL C C 1
ATOM 5225 O O . VAL C 1 179 ? -24.732 -4.017 68.231 1.00 15.59 189 VAL C O 1
ATOM 5229 N N . ALA C 1 180 ? -25.338 -4.268 66.097 1.00 12.95 190 ALA C N 1
ATOM 5230 C CA . ALA C 1 180 ? -24.984 -2.892 65.833 1.00 14.09 190 ALA C CA 1
ATOM 5231 C C . ALA C 1 180 ? -25.841 -1.925 66.708 1.00 14.61 190 ALA C C 1
ATOM 5232 O O . ALA C 1 180 ? -25.322 -0.956 67.179 1.00 14.68 190 ALA C O 1
ATOM 5234 N N . ALA C 1 181 ? -27.124 -2.230 66.857 1.00 14.47 191 ALA C N 1
ATOM 5235 C CA . ALA C 1 181 ? -28.018 -1.351 67.673 1.00 14.83 191 ALA C CA 1
ATOM 5236 C C . ALA C 1 181 ? -27.519 -1.407 69.140 1.00 16.05 191 ALA C C 1
ATOM 5237 O O . ALA C 1 181 ? -27.504 -0.389 69.811 1.00 16.55 191 ALA C O 1
ATOM 5239 N N . LYS C 1 182 ? -27.124 -2.581 69.621 1.00 14.69 192 LYS C N 1
ATOM 5240 C CA . LYS C 1 182 ? -26.629 -2.678 70.987 1.00 15.25 192 LYS C CA 1
ATOM 5241 C C . LYS C 1 182 ? -25.339 -1.861 71.085 1.00 16.29 192 LYS C C 1
ATOM 5242 O O . LYS C 1 182 ? -25.174 -1.057 72.049 1.00 16.66 192 LYS C O 1
ATOM 5248 N N . GLU C 1 183 ? -24.413 -1.949 70.115 1.00 14.74 193 GLU C N 1
ATOM 5249 C CA . GLU C 1 183 ? -23.182 -1.145 70.226 1.00 16.11 193 GLU C CA 1
ATOM 5250 C C . GLU C 1 183 ? -23.398 0.364 70.061 1.00 18.29 193 GLU C C 1
ATOM 5251 O O . GLU C 1 183 ? -22.641 1.168 70.659 1.00 16.19 193 GLU C O 1
ATOM 5257 N N . LEU C 1 184 ? -24.364 0.764 69.254 1.00 16.55 194 LEU C N 1
ATOM 5258 C CA . LEU C 1 184 ? -24.646 2.164 69.107 1.00 17.60 194 LEU C CA 1
ATOM 5259 C C . LEU C 1 184 ? -25.473 2.682 70.329 1.00 19.97 194 LEU C C 1
ATOM 5260 O O . LEU C 1 184 ? -25.682 3.885 70.425 1.00 19.29 194 LEU C O 1
ATOM 5265 N N . GLN C 1 185 ? -26.005 1.767 71.158 1.00 19.42 195 GLN C N 1
ATOM 5266 C CA . GLN C 1 185 ? -26.953 2.118 72.255 1.00 21.03 195 GLN C CA 1
ATOM 5267 C C . GLN C 1 185 ? -28.114 2.921 71.705 1.00 19.88 195 GLN C C 1
ATOM 5268 O O . GLN C 1 185 ? -28.499 3.999 72.238 1.00 17.60 195 GLN C O 1
ATOM 5274 N N . ALA C 1 186 ? -28.711 2.403 70.634 1.00 18.25 196 ALA C N 1
ATOM 5275 C CA . ALA C 1 186 ? -29.816 3.052 69.921 1.00 18.97 196 ALA C CA 1
ATOM 5276 C C . ALA C 1 186 ? -30.904 2.052 69.672 1.00 18.82 196 ALA C C 1
ATOM 5277 O O . ALA C 1 186 ? -30.610 0.855 69.542 1.00 17.07 196 ALA C O 1
ATOM 5279 N N . PRO C 1 187 ? -32.172 2.501 69.489 1.00 19.46 197 PRO C N 1
ATOM 5280 C CA . PRO C 1 187 ? -33.232 1.519 69.245 1.00 18.92 197 PRO C CA 1
ATOM 5281 C C . PRO C 1 187 ? -33.061 0.797 67.923 1.00 19.78 197 PRO C C 1
ATOM 5282 O O . PRO C 1 187 ? -32.918 1.427 66.848 1.00 18.91 197 PRO C O 1
ATOM 5286 N N . TYR C 1 188 ? -33.169 -0.515 67.979 1.00 19.59 198 TYR C N 1
ATOM 5287 C CA . TYR C 1 188 ? -33.049 -1.311 66.798 1.00 21.12 198 TYR C CA 1
ATOM 5288 C C . TYR C 1 188 ? -33.960 -0.788 65.664 1.00 21.15 198 TYR C C 1
ATOM 5289 O O . TYR C 1 188 ? -33.556 -0.737 64.488 1.00 19.08 198 TYR C O 1
ATOM 5298 N N . GLU C 1 189 ? -35.221 -0.443 65.979 1.00 20.03 199 GLU C N 1
ATOM 5299 C CA . GLU C 1 189 ? -36.104 -0.095 64.890 1.00 20.63 199 GLU C CA 1
ATOM 5300 C C . GLU C 1 189 ? -35.557 1.118 64.097 1.00 17.11 199 GLU C C 1
ATOM 5301 O O . GLU C 1 189 ? -35.716 1.162 62.851 1.00 17.77 199 GLU C O 1
ATOM 5307 N N . LEU C 1 190 ? -34.905 2.048 64.796 1.00 14.58 200 LEU C N 1
ATOM 5308 C CA . LEU C 1 190 ? -34.345 3.235 64.128 1.00 16.34 200 LEU C CA 1
ATOM 5309 C C . LEU C 1 190 ? -33.074 2.845 63.390 1.00 15.68 200 LEU C C 1
ATOM 5310 O O . LEU C 1 190 ? -32.843 3.311 62.261 1.00 17.63 200 LEU C O 1
ATOM 5315 N N . VAL C 1 191 ? -32.244 2.009 64.048 1.00 14.96 201 VAL C N 1
ATOM 5316 C CA . VAL C 1 191 ? -31.060 1.459 63.349 1.00 13.94 201 VAL C CA 1
ATOM 5317 C C . VAL C 1 191 ? -31.379 0.732 62.014 1.00 15.33 201 VAL C C 1
ATOM 5318 O O . VAL C 1 191 ? -30.780 0.982 60.930 1.00 13.52 201 VAL C O 1
ATOM 5322 N N . ALA C 1 192 ? -32.332 -0.179 62.073 1.00 15.47 202 ALA C N 1
ATOM 5323 C CA . ALA C 1 192 ? -32.730 -0.866 60.838 1.00 15.84 202 ALA C CA 1
ATOM 5324 C C . ALA C 1 192 ? -33.300 0.062 59.785 1.00 15.06 202 ALA C C 1
ATOM 5325 O O . ALA C 1 192 ? -33.105 -0.144 58.601 1.00 14.84 202 ALA C O 1
ATOM 5327 N N . GLU C 1 193 ? -34.012 1.134 60.179 1.00 16.73 203 GLU C N 1
ATOM 5328 C CA . GLU C 1 193 ? -34.526 2.040 59.192 1.00 16.32 203 GLU C CA 1
ATOM 5329 C C . GLU C 1 193 ? -33.369 2.820 58.532 1.00 17.59 203 GLU C C 1
ATOM 5330 O O . GLU C 1 193 ? -33.401 3.071 57.299 1.00 16.53 203 GLU C O 1
ATOM 5336 N N . VAL C 1 194 ? -32.379 3.226 59.357 1.00 14.83 204 VAL C N 1
ATOM 5337 C CA . VAL C 1 194 ? -31.185 3.950 58.814 1.00 13.71 204 VAL C CA 1
ATOM 5338 C C . VAL C 1 194 ? -30.460 2.962 57.797 1.00 13.99 204 VAL C C 1
ATOM 5339 O O . VAL C 1 194 ? -30.039 3.405 56.676 1.00 15.49 204 VAL C O 1
ATOM 5343 N N . ALA C 1 195 ? -30.343 1.692 58.167 1.00 14.22 205 ALA C N 1
ATOM 5344 C CA . ALA C 1 195 ? -29.623 0.724 57.299 1.00 15.31 205 ALA C CA 1
ATOM 5345 C C . ALA C 1 195 ? -30.334 0.604 55.921 1.00 18.59 205 ALA C C 1
ATOM 5346 O O . ALA C 1 195 ? -29.686 0.531 54.867 1.00 19.20 205 ALA C O 1
ATOM 5348 N N . ARG C 1 196 ? -31.665 0.581 55.933 1.00 19.74 206 ARG C N 1
ATOM 5349 C CA . ARG C 1 196 ? -32.499 0.436 54.693 1.00 23.48 206 ARG C CA 1
ATOM 5350 C C . ARG C 1 196 ? -32.538 1.728 53.863 1.00 23.55 206 ARG C C 1
ATOM 5351 O O . ARG C 1 196 ? -32.315 1.711 52.675 1.00 23.51 206 ARG C O 1
ATOM 5359 N N . ALA C 1 197 ? -32.740 2.880 54.489 1.00 23.05 207 ALA C N 1
ATOM 5360 C CA . ALA C 1 197 ? -32.859 4.132 53.816 1.00 23.19 207 ALA C CA 1
ATOM 5361 C C . ALA C 1 197 ? -31.551 4.849 53.515 1.00 22.38 207 ALA C C 1
ATOM 5362 O O . ALA C 1 197 ? -31.518 5.708 52.648 1.00 20.59 207 ALA C O 1
ATOM 5364 N N . GLY C 1 198 ? -30.485 4.618 54.270 1.00 18.21 208 GLY C N 1
ATOM 5365 C CA . GLY C 1 198 ? -29.262 5.380 53.963 1.00 17.41 208 GLY C CA 1
ATOM 5366 C C . GLY C 1 198 ? -29.307 6.803 54.409 1.00 18.24 208 GLY C C 1
ATOM 5367 O O . GLY C 1 198 ? -28.505 7.620 53.957 1.00 17.53 208 GLY C O 1
ATOM 5368 N N . LYS C 1 199 ? -30.228 7.140 55.334 1.00 18.35 209 LYS C N 1
ATOM 5369 C CA . LYS C 1 199 ? -30.421 8.564 55.721 1.00 19.55 209 LYS C CA 1
ATOM 5370 C C . LYS C 1 199 ? -30.816 8.540 57.213 1.00 16.15 209 LYS C C 1
ATOM 5371 O O . LYS C 1 199 ? -31.473 7.633 57.619 1.00 14.92 209 LYS C O 1
ATOM 5377 N N . LEU C 1 200 ? -30.540 9.586 57.933 1.00 15.53 210 LEU C N 1
ATOM 5378 C CA . LEU C 1 200 ? -31.130 9.760 59.238 1.00 16.14 210 LEU C CA 1
ATOM 5379 C C . LEU C 1 200 ? -32.661 9.960 59.074 1.00 16.02 210 LEU C C 1
ATOM 5380 O O . LEU C 1 200 ? -33.072 10.579 58.094 1.00 16.19 210 LEU C O 1
ATOM 5385 N N . PRO C 1 201 ? -33.477 9.577 60.077 1.00 16.88 211 PRO C N 1
ATOM 5386 C CA . PRO C 1 201 ? -34.907 9.682 60.003 1.00 18.70 211 PRO C CA 1
ATOM 5387 C C . PRO C 1 201 ? -35.417 11.132 59.964 1.00 17.33 211 PRO C C 1
ATOM 5388 O O . PRO C 1 201 ? -36.529 11.374 59.535 1.00 17.46 211 PRO C O 1
ATOM 5392 N N . VAL C 1 202 ? -34.599 12.100 60.401 1.00 15.25 212 VAL C N 1
ATOM 5393 C CA . VAL C 1 202 ? -34.982 13.488 60.325 1.00 14.30 212 VAL C CA 1
ATOM 5394 C C . VAL C 1 202 ? -33.854 14.250 59.709 1.00 15.21 212 VAL C C 1
ATOM 5395 O O . VAL C 1 202 ? -32.748 13.716 59.585 1.00 16.21 212 VAL C O 1
ATOM 5399 N N . THR C 1 203 ? -34.077 15.539 59.455 1.00 14.04 213 THR C N 1
ATOM 5400 C CA . THR C 1 203 ? -33.035 16.402 58.835 1.00 17.10 213 THR C CA 1
ATOM 5401 C C . THR C 1 203 ? -31.790 16.636 59.733 1.00 17.09 213 THR C C 1
ATOM 5402 O O . THR C 1 203 ? -31.920 16.783 60.968 1.00 14.88 213 THR C O 1
ATOM 5406 N N . LEU C 1 204 ? -30.599 16.649 59.108 1.00 16.07 214 LEU C N 1
ATOM 5407 C CA . LEU C 1 204 ? -29.345 16.745 59.830 1.00 15.51 214 LEU C CA 1
ATOM 5408 C C . LEU C 1 204 ? -28.690 18.080 59.406 1.00 15.39 214 LEU C C 1
ATOM 5409 O O . LEU C 1 204 ? -28.411 18.252 58.210 1.00 17.03 214 LEU C O 1
ATOM 5414 N N . PHE C 1 205 ? -28.414 19.007 60.344 1.00 12.60 215 PHE C N 1
ATOM 5415 C CA . PHE C 1 205 ? -27.773 20.276 60.045 1.00 12.29 215 PHE C CA 1
ATOM 5416 C C . PHE C 1 205 ? -26.452 20.300 60.819 1.00 14.93 215 PHE C C 1
ATOM 5417 O O . PHE C 1 205 ? -26.266 19.470 61.746 1.00 14.77 215 PHE C O 1
ATOM 5425 N N . THR C 1 206 ? -25.535 21.184 60.410 1.00 13.70 216 THR C N 1
ATOM 5426 C CA . THR C 1 206 ? -24.291 21.365 61.137 1.00 13.60 216 THR C CA 1
ATOM 5427 C C . THR C 1 206 ? -24.340 22.608 61.947 1.00 14.53 216 THR C C 1
ATOM 5428 O O . THR C 1 206 ? -24.892 23.635 61.491 1.00 14.54 216 THR C O 1
ATOM 5432 N N . ALA C 1 207 ? -23.716 22.577 63.102 1.00 13.75 217 ALA C N 1
ATOM 5433 C CA . ALA C 1 207 ? -23.635 23.688 64.006 1.00 17.26 217 ALA C CA 1
ATOM 5434 C C . ALA C 1 207 ? -22.352 23.575 64.753 1.00 19.90 217 ALA C C 1
ATOM 5435 O O . ALA C 1 207 ? -21.869 22.540 64.932 1.00 23.81 217 ALA C O 1
ATOM 5437 N N . GLY C 1 208 ? -21.877 24.666 65.258 1.00 20.94 218 GLY C N 1
ATOM 5438 C CA . GLY C 1 208 ? -20.725 24.695 66.093 1.00 23.94 218 GLY C CA 1
ATOM 5439 C C . GLY C 1 208 ? -19.458 25.022 65.368 1.00 22.14 218 GLY C C 1
ATOM 5440 O O . GLY C 1 208 ? -18.928 24.178 64.792 1.00 26.53 218 GLY C O 1
ATOM 5441 N N . GLY C 1 209 ? -18.952 26.223 65.465 1.00 22.53 219 GLY C N 1
ATOM 5442 C CA . GLY C 1 209 ? -17.598 26.513 65.000 1.00 18.67 219 GLY C CA 1
ATOM 5443 C C . GLY C 1 209 ? -17.444 26.809 63.517 1.00 18.32 219 GLY C C 1
ATOM 5444 O O . GLY C 1 209 ? -16.382 26.888 63.006 1.00 16.89 219 GLY C O 1
ATOM 5445 N N . ILE C 1 210 ? -18.560 26.979 62.866 1.00 16.52 220 ILE C N 1
ATOM 5446 C CA . ILE C 1 210 ? -18.587 27.430 61.492 1.00 18.38 220 ILE C CA 1
ATOM 5447 C C . ILE C 1 210 ? -18.311 28.929 61.462 1.00 19.94 220 ILE C C 1
ATOM 5448 O O . ILE C 1 210 ? -19.098 29.680 61.931 1.00 22.20 220 ILE C O 1
ATOM 5453 N N . ALA C 1 211 ? -17.184 29.330 60.906 1.00 17.25 221 ALA C N 1
ATOM 5454 C CA . ALA C 1 211 ? -16.826 30.719 60.936 1.00 17.62 221 ALA C CA 1
ATOM 5455 C C . ALA C 1 211 ? -16.854 31.343 59.551 1.00 19.42 221 ALA C C 1
ATOM 5456 O O . ALA C 1 211 ? -17.165 32.520 59.434 1.00 19.89 221 ALA C O 1
ATOM 5458 N N . THR C 1 212 ? -16.345 30.661 58.546 1.00 16.78 222 THR C N 1
ATOM 5459 C CA . THR C 1 212 ? -16.222 31.269 57.227 1.00 15.95 222 THR C CA 1
ATOM 5460 C C . THR C 1 212 ? -17.161 30.598 56.187 1.00 15.99 222 THR C C 1
ATOM 5461 O O . THR C 1 212 ? -17.662 29.469 56.376 1.00 14.98 222 THR C O 1
ATOM 5465 N N . PRO C 1 213 ? -17.337 31.261 55.029 1.00 15.46 223 PRO C N 1
ATOM 5466 C CA . PRO C 1 213 ? -18.073 30.644 53.909 1.00 15.16 223 PRO C CA 1
ATOM 5467 C C . PRO C 1 213 ? -17.448 29.293 53.527 1.00 12.68 223 PRO C C 1
ATOM 5468 O O . PRO C 1 213 ? -18.192 28.337 53.239 1.00 15.49 223 PRO C O 1
ATOM 5472 N N . ALA C 1 214 ? -16.126 29.180 53.530 1.00 11.32 224 ALA C N 1
ATOM 5473 C CA . ALA C 1 214 ? -15.522 27.864 53.208 1.00 11.70 224 ALA C CA 1
ATOM 5474 C C . ALA C 1 214 ? -15.998 26.742 54.201 1.00 11.33 224 ALA C C 1
ATOM 5475 O O . ALA C 1 214 ? -16.297 25.627 53.788 1.00 11.49 224 ALA C O 1
ATOM 5477 N N . ASP C 1 215 ? -16.088 27.110 55.507 1.00 12.08 225 ASP C N 1
ATOM 5478 C CA . ASP C 1 215 ? -16.557 26.127 56.524 1.00 11.81 225 ASP C CA 1
ATOM 5479 C C . ASP C 1 215 ? -17.934 25.675 56.232 1.00 12.39 225 ASP C C 1
ATOM 5480 O O . ASP C 1 215 ? -18.248 24.495 56.308 1.00 11.95 225 ASP C O 1
ATOM 5485 N N . ALA C 1 216 ? -18.831 26.641 55.974 1.00 11.45 226 ALA C N 1
ATOM 5486 C CA . ALA C 1 216 ? -20.194 26.292 55.726 1.00 10.48 226 ALA C CA 1
ATOM 5487 C C . ALA C 1 216 ? -20.325 25.357 54.527 1.00 11.06 226 ALA C C 1
ATOM 5488 O O . ALA C 1 216 ? -21.017 24.311 54.579 1.00 12.06 226 ALA C O 1
ATOM 5490 N N . ALA C 1 217 ? -19.628 25.679 53.440 1.00 11.17 227 ALA C N 1
ATOM 5491 C CA . ALA C 1 217 ? -19.696 24.838 52.216 1.00 11.08 227 ALA C CA 1
ATOM 5492 C C . ALA C 1 217 ? -19.044 23.430 52.462 1.00 11.65 227 ALA C C 1
ATOM 5493 O O . ALA C 1 217 ? -19.517 22.436 51.920 1.00 12.34 227 ALA C O 1
ATOM 5495 N N . MET C 1 218 ? -17.956 23.401 53.240 1.00 11.09 228 MET C N 1
ATOM 5496 C CA . MET C 1 218 ? -17.337 22.110 53.603 1.00 10.05 228 MET C CA 1
ATOM 5497 C C . MET C 1 218 ? -18.358 21.220 54.345 1.00 9.46 228 MET C C 1
ATOM 5498 O O . MET C 1 218 ? -18.502 20.026 54.039 1.00 9.51 228 MET C O 1
ATOM 5503 N N . MET C 1 219 ? -19.099 21.786 55.307 1.00 9.99 229 MET C N 1
ATOM 5504 C CA . MET C 1 219 ? -20.118 20.985 56.022 1.00 10.21 229 MET C CA 1
ATOM 5505 C C . MET C 1 219 ? -21.234 20.498 55.098 1.00 10.23 229 MET C C 1
ATOM 5506 O O . MET C 1 219 ? -21.648 19.351 55.162 1.00 10.76 229 MET C O 1
ATOM 5511 N N . MET C 1 220 ? -21.697 21.323 54.161 1.00 10.55 230 MET C N 1
ATOM 5512 C CA . MET C 1 220 ? -22.653 20.817 53.186 1.00 9.83 230 MET C CA 1
ATOM 5513 C C . MET C 1 220 ? -22.067 19.688 52.329 1.00 10.90 230 MET C C 1
ATOM 5514 O O . MET C 1 220 ? -22.751 18.691 51.986 1.00 11.45 230 MET C O 1
ATOM 5519 N N . GLN C 1 221 ? -20.779 19.796 51.988 1.00 10.61 231 GLN C N 1
ATOM 5520 C CA . GLN C 1 221 ? -20.195 18.751 51.123 1.00 11.00 231 GLN C CA 1
ATOM 5521 C C . GLN C 1 221 ? -19.974 17.450 51.936 1.00 14.23 231 GLN C C 1
ATOM 5522 O O . GLN C 1 221 ? -19.954 16.364 51.342 1.00 13.59 231 GLN C O 1
ATOM 5528 N N . LEU C 1 222 ? -19.914 17.584 53.274 1.00 12.79 232 LEU C N 1
ATOM 5529 C CA . LEU C 1 222 ? -19.914 16.377 54.181 1.00 14.32 232 LEU C CA 1
ATOM 5530 C C . LEU C 1 222 ? -21.293 15.809 54.478 1.00 17.11 232 LEU C C 1
ATOM 5531 O O . LEU C 1 222 ? -21.428 14.885 55.346 1.00 17.47 232 LEU C O 1
ATOM 5536 N N . GLY C 1 223 ? -22.352 16.378 53.856 1.00 14.33 233 GLY C N 1
ATOM 5537 C CA . GLY C 1 223 ? -23.707 15.824 53.973 1.00 13.54 233 GLY C CA 1
ATOM 5538 C C . GLY C 1 223 ? -24.675 16.680 54.826 1.00 13.10 233 GLY C C 1
ATOM 5539 O O . GLY C 1 223 ? -25.787 16.248 55.085 1.00 14.53 233 GLY C O 1
ATOM 5540 N N . ALA C 1 224 ? -24.249 17.822 55.339 1.00 12.00 234 ALA C N 1
ATOM 5541 C CA . ALA C 1 224 ? -25.168 18.652 56.143 1.00 12.06 234 ALA C CA 1
ATOM 5542 C C . ALA C 1 224 ? -26.339 19.090 55.229 1.00 14.20 234 ALA C C 1
ATOM 5543 O O . ALA C 1 224 ? -26.169 19.218 54.024 1.00 12.00 234 ALA C O 1
ATOM 5545 N N . GLU C 1 225 ? -27.529 19.252 55.791 1.00 12.34 235 GLU C N 1
ATOM 5546 C CA . GLU C 1 225 ? -28.642 19.716 54.954 1.00 13.71 235 GLU C CA 1
ATOM 5547 C C . GLU C 1 225 ? -28.936 21.149 55.210 1.00 14.56 235 GLU C C 1
ATOM 5548 O O . GLU C 1 225 ? -29.935 21.683 54.652 1.00 16.31 235 GLU C O 1
ATOM 5554 N N . GLY C 1 226 ? -28.079 21.803 56.002 1.00 13.88 236 GLY C N 1
ATOM 5555 C CA . GLY C 1 226 ? -28.259 23.227 56.310 1.00 15.78 236 GLY C CA 1
ATOM 5556 C C . GLY C 1 226 ? -27.273 23.541 57.440 1.00 16.64 236 GLY C C 1
ATOM 5557 O O . GLY C 1 226 ? -26.637 22.584 57.970 1.00 15.86 236 GLY C O 1
ATOM 5558 N N . VAL C 1 227 ? -27.056 24.798 57.754 1.00 15.30 237 VAL C N 1
ATOM 5559 C CA . VAL C 1 227 ? -26.101 25.138 58.796 1.00 16.49 237 VAL C CA 1
ATOM 5560 C C . VAL C 1 227 ? -26.676 26.165 59.803 1.00 16.73 237 VAL C C 1
ATOM 5561 O O . VAL C 1 227 ? -27.481 26.999 59.443 1.00 16.03 237 VAL C O 1
ATOM 5565 N N . PHE C 1 228 ? -26.205 26.089 61.048 1.00 15.36 238 PHE C N 1
ATOM 5566 C CA . PHE C 1 228 ? -26.450 27.129 62.040 1.00 15.17 238 PHE C CA 1
ATOM 5567 C C . PHE C 1 228 ? -25.197 27.974 62.134 1.00 15.95 238 PHE C C 1
ATOM 5568 O O . PHE C 1 228 ? -24.040 27.451 62.214 1.00 16.64 238 PHE C O 1
ATOM 5576 N N . VAL C 1 229 ? -25.325 29.295 62.218 1.00 16.76 239 VAL C N 1
ATOM 5577 C CA . VAL C 1 229 ? -24.195 30.127 62.469 1.00 19.12 239 VAL C CA 1
ATOM 5578 C C . VAL C 1 229 ? -24.417 31.133 63.625 1.00 21.75 239 VAL C C 1
ATOM 5579 O O . VAL C 1 229 ? -25.533 31.573 63.854 1.00 21.57 239 VAL C O 1
ATOM 5583 N N . GLY C 1 230 ? -23.342 31.469 64.322 1.00 22.75 240 GLY C N 1
ATOM 5584 C CA . GLY C 1 230 ? -23.336 32.263 65.535 1.00 27.69 240 GLY C CA 1
ATOM 5585 C C . GLY C 1 230 ? -23.427 33.761 65.245 1.00 32.28 240 GLY C C 1
ATOM 5586 O O . GLY C 1 230 ? -23.347 34.201 64.081 1.00 32.59 240 GLY C O 1
ATOM 5587 N N . SER C 1 231 ? -23.589 34.582 66.294 1.00 35.55 241 SER C N 1
ATOM 5588 C CA . SER C 1 231 ? -23.823 36.033 66.028 1.00 39.04 241 SER C CA 1
ATOM 5589 C C . SER C 1 231 ? -22.518 36.830 65.743 1.00 41.53 241 SER C C 1
ATOM 5590 O O . SER C 1 231 ? -22.574 38.071 65.539 1.00 42.62 241 SER C O 1
ATOM 5593 N N . GLY C 1 232 ? -21.378 36.118 65.699 1.00 42.86 242 GLY C N 1
ATOM 5594 C CA . GLY C 1 232 ? -20.106 36.649 65.164 1.00 44.72 242 GLY C CA 1
ATOM 5595 C C . GLY C 1 232 ? -20.241 37.288 63.772 1.00 45.76 242 GLY C C 1
ATOM 5596 O O . GLY C 1 232 ? -19.520 38.236 63.404 1.00 45.63 242 GLY C O 1
ATOM 5597 N N . ILE C 1 233 ? -21.186 36.761 63.011 1.00 45.46 243 ILE C N 1
ATOM 5598 C CA . ILE C 1 233 ? -21.582 37.282 61.718 1.00 47.25 243 ILE C CA 1
ATOM 5599 C C . ILE C 1 233 ? -21.875 38.814 61.818 1.00 48.16 243 ILE C C 1
ATOM 5600 O O . ILE C 1 233 ? -21.500 39.588 60.929 1.00 47.43 243 ILE C O 1
ATOM 5605 N N . PHE C 1 234 ? -22.605 39.183 62.852 1.00 49.25 244 PHE C N 1
ATOM 5606 C CA . PHE C 1 234 ? -22.933 40.572 63.194 1.00 52.18 244 PHE C CA 1
ATOM 5607 C C . PHE C 1 234 ? -21.825 41.421 63.759 1.00 55.35 244 PHE C C 1
ATOM 5608 O O . PHE C 1 234 ? -21.624 42.544 63.371 1.00 56.40 244 PHE C O 1
ATOM 5616 N N . LYS C 1 235 ? -21.037 40.766 64.589 1.00 58.85 245 LYS C N 1
ATOM 5617 C CA . LYS C 1 235 ? -19.988 41.273 65.454 1.00 61.64 245 LYS C CA 1
ATOM 5618 C C . LYS C 1 235 ? -18.845 41.855 64.698 1.00 62.47 245 LYS C C 1
ATOM 5619 O O . LYS C 1 235 ? -17.951 42.416 65.277 1.00 63.47 245 LYS C O 1
ATOM 5625 N N . SER C 1 236 ? -18.799 41.616 63.416 1.00 63.08 246 SER C N 1
ATOM 5626 C CA . SER C 1 236 ? -17.683 42.083 62.637 1.00 63.50 246 SER C CA 1
ATOM 5627 C C . SER C 1 236 ? -18.065 42.815 61.368 1.00 63.44 246 SER C C 1
ATOM 5628 O O . SER C 1 236 ? -18.703 42.243 60.477 1.00 64.03 246 SER C O 1
ATOM 5631 N N . GLY C 1 237 ? -17.642 44.071 61.287 1.00 61.96 247 GLY C N 1
ATOM 5632 C CA . GLY C 1 237 ? -17.713 44.846 60.074 1.00 60.55 247 GLY C CA 1
ATOM 5633 C C . GLY C 1 237 ? -19.071 44.984 59.441 1.00 59.33 247 GLY C C 1
ATOM 5634 O O . GLY C 1 237 ? -20.039 45.191 60.140 1.00 60.76 247 GLY C O 1
ATOM 5635 N N . ALA C 1 238 ? -19.147 44.833 58.121 1.00 56.76 248 ALA C N 1
ATOM 5636 C CA . ALA C 1 238 ? -20.405 45.016 57.405 1.00 53.06 248 ALA C CA 1
ATOM 5637 C C . ALA C 1 238 ? -21.305 43.763 57.527 1.00 50.78 248 ALA C C 1
ATOM 5638 O O . ALA C 1 238 ? -21.217 42.840 56.698 1.00 49.28 248 ALA C O 1
ATOM 5640 N N . PRO C 1 239 ? -22.185 43.737 58.549 1.00 48.04 249 PRO C N 1
ATOM 5641 C CA . PRO C 1 239 ? -22.931 42.509 58.854 1.00 45.01 249 PRO C CA 1
ATOM 5642 C C . PRO C 1 239 ? -23.847 42.018 57.712 1.00 42.99 249 PRO C C 1
ATOM 5643 O O . PRO C 1 239 ? -23.994 40.796 57.561 1.00 40.51 249 PRO C O 1
ATOM 5647 N N . GLU C 1 240 ? -24.466 42.936 56.949 1.00 39.47 250 GLU C N 1
ATOM 5648 C CA . GLU C 1 240 ? -25.306 42.553 55.807 1.00 38.14 250 GLU C CA 1
ATOM 5649 C C . GLU C 1 240 ? -24.535 41.671 54.822 1.00 36.28 250 GLU C C 1
ATOM 5650 O O . GLU C 1 240 ? -25.064 40.664 54.352 1.00 33.95 250 GLU C O 1
ATOM 5656 N N . HIS C 1 241 ? -23.303 42.094 54.531 1.00 35.51 251 HIS C N 1
ATOM 5657 C CA . HIS C 1 241 ? -22.406 41.424 53.592 1.00 35.78 251 HIS C CA 1
ATOM 5658 C C . HIS C 1 241 ? -21.898 40.063 54.145 1.00 34.00 251 HIS C C 1
ATOM 5659 O O . HIS C 1 241 ? -21.851 39.079 53.406 1.00 33.13 251 HIS C O 1
ATOM 5666 N N . ARG C 1 242 ? -21.499 40.006 55.409 1.00 31.06 252 ARG C N 1
ATOM 5667 C CA . ARG C 1 242 ? -20.990 38.742 55.956 1.00 30.66 252 ARG C CA 1
ATOM 5668 C C . ARG C 1 242 ? -22.088 37.689 56.017 1.00 27.99 252 ARG C C 1
ATOM 5669 O O . ARG C 1 242 ? -21.838 36.540 55.698 1.00 25.44 252 ARG C O 1
ATOM 5677 N N . ALA C 1 243 ? -23.300 38.100 56.368 1.00 25.95 253 ALA C N 1
ATOM 5678 C CA . ALA C 1 243 ? -24.441 37.156 56.454 1.00 25.50 253 ALA C CA 1
ATOM 5679 C C . ALA C 1 243 ? -24.871 36.656 55.074 1.00 24.58 253 ALA C C 1
ATOM 5680 O O . ALA C 1 243 ? -25.102 35.447 54.880 1.00 21.71 253 ALA C O 1
ATOM 5682 N N . ALA C 1 244 ? -24.956 37.602 54.104 1.00 21.35 254 ALA C N 1
ATOM 5683 C CA . ALA C 1 244 ? -25.256 37.232 52.702 1.00 20.69 254 ALA C CA 1
ATOM 5684 C C . ALA C 1 244 ? -24.174 36.297 52.160 1.00 18.77 254 ALA C C 1
ATOM 5685 O O . ALA C 1 244 ? -24.505 35.370 51.416 1.00 18.27 254 ALA C O 1
ATOM 5687 N N . ALA C 1 245 ? -22.905 36.522 52.511 1.00 18.08 255 ALA C N 1
ATOM 5688 C CA . ALA C 1 245 ? -21.831 35.646 51.994 1.00 18.74 255 ALA C CA 1
ATOM 5689 C C . ALA C 1 245 ? -22.013 34.188 52.497 1.00 20.74 255 ALA C C 1
ATOM 5690 O O . ALA C 1 245 ? -21.781 33.227 51.742 1.00 21.22 255 ALA C O 1
ATOM 5692 N N . ILE C 1 246 ? -22.414 34.009 53.765 1.00 19.63 256 ILE C N 1
ATOM 5693 C CA . ILE C 1 246 ? -22.622 32.636 54.290 1.00 19.65 256 ILE C CA 1
ATOM 5694 C C . ILE C 1 246 ? -23.843 31.983 53.643 1.00 17.64 256 ILE C C 1
ATOM 5695 O O . ILE C 1 246 ? -23.789 30.806 53.345 1.00 15.02 256 ILE C O 1
ATOM 5700 N N . VAL C 1 247 ? -24.935 32.741 53.432 1.00 15.24 257 VAL C N 1
ATOM 5701 C CA . VAL C 1 247 ? -26.136 32.191 52.793 1.00 15.46 257 VAL C CA 1
ATOM 5702 C C . VAL C 1 247 ? -25.748 31.724 51.340 1.00 14.58 257 VAL C C 1
ATOM 5703 O O . VAL C 1 247 ? -26.108 30.653 50.914 1.00 16.15 257 VAL C O 1
ATOM 5707 N N . LYS C 1 248 ? -25.014 32.540 50.635 1.00 14.20 258 LYS C N 1
ATOM 5708 C CA . LYS C 1 248 ? -24.620 32.198 49.291 1.00 15.66 258 LYS C CA 1
ATOM 5709 C C . LYS C 1 248 ? -23.709 30.984 49.200 1.00 15.14 258 LYS C C 1
ATOM 5710 O O . LYS C 1 248 ? -23.872 30.172 48.380 1.00 14.92 258 LYS C O 1
ATOM 5716 N N . ALA C 1 249 ? -22.776 30.903 50.116 1.00 14.88 259 ALA C N 1
ATOM 5717 C CA . ALA C 1 249 ? -21.848 29.761 50.217 1.00 14.22 259 ALA C CA 1
ATOM 5718 C C . ALA C 1 249 ? -22.613 28.491 50.508 1.00 14.38 259 ALA C C 1
ATOM 5719 O O . ALA C 1 249 ? -22.292 27.452 49.965 1.00 13.56 259 ALA C O 1
ATOM 5721 N N . THR C 1 250 ? -23.625 28.556 51.372 1.00 14.54 260 THR C N 1
ATOM 5722 C CA . THR C 1 250 ? -24.370 27.377 51.718 1.00 14.84 260 THR C CA 1
ATOM 5723 C C . THR C 1 250 ? -25.255 26.952 50.580 1.00 14.02 260 THR C C 1
ATOM 5724 O O . THR C 1 250 ? -25.455 25.775 50.391 1.00 13.20 260 THR C O 1
ATOM 5728 N N . THR C 1 251 ? -25.845 27.913 49.862 1.00 12.94 261 THR C N 1
ATOM 5729 C CA . THR C 1 251 ? -26.637 27.619 48.680 1.00 13.59 261 THR C CA 1
ATOM 5730 C C . THR C 1 251 ? -25.840 27.015 47.503 1.00 11.95 261 THR C C 1
ATOM 5731 O O . THR C 1 251 ? -26.260 26.142 46.868 1.00 13.93 261 THR C O 1
ATOM 5735 N N . PHE C 1 252 ? -24.676 27.561 47.269 1.00 13.82 262 PHE C N 1
ATOM 5736 C CA . PHE C 1 252 ? -23.837 27.196 46.153 1.00 12.49 262 PHE C CA 1
ATOM 5737 C C . PHE C 1 252 ? -22.543 26.491 46.630 1.00 13.81 262 PHE C C 1
ATOM 5738 O O . PHE C 1 252 ? -21.488 26.826 46.230 1.00 11.79 262 PHE C O 1
ATOM 5746 N N . PHE C 1 253 ? -22.727 25.551 47.516 1.00 11.94 263 PHE C N 1
ATOM 5747 C CA . PHE C 1 253 ? -21.658 24.913 48.245 1.00 15.18 263 PHE C CA 1
ATOM 5748 C C . PHE C 1 253 ? -20.683 24.130 47.358 1.00 17.59 263 PHE C C 1
ATOM 5749 O O . PHE C 1 253 ? -19.609 23.881 47.765 1.00 17.02 263 PHE C O 1
ATOM 5757 N N . ASP C 1 254 ? -21.123 23.774 46.174 1.00 17.30 264 ASP C N 1
ATOM 5758 C CA . ASP C 1 254 ? -20.332 23.034 45.212 1.00 21.33 264 ASP C CA 1
ATOM 5759 C C . ASP C 1 254 ? -19.674 23.877 44.128 1.00 21.65 264 ASP C C 1
ATOM 5760 O O . ASP C 1 254 ? -19.191 23.361 43.188 1.00 21.85 264 ASP C O 1
ATOM 5765 N N . ASP C 1 255 ? -19.737 25.171 44.256 1.00 19.50 265 ASP C N 1
ATOM 5766 C CA . ASP C 1 255 ? -19.267 26.052 43.151 1.00 19.99 265 ASP C CA 1
ATOM 5767 C C . ASP C 1 255 ? -18.096 26.831 43.586 1.00 16.04 265 ASP C C 1
ATOM 5768 O O . ASP C 1 255 ? -18.220 27.832 44.253 1.00 14.89 265 ASP C O 1
ATOM 5773 N N . PRO C 1 256 ? -16.872 26.391 43.225 1.00 16.16 266 PRO C N 1
ATOM 5774 C CA . PRO C 1 256 ? -15.735 27.107 43.822 1.00 19.09 266 PRO C CA 1
ATOM 5775 C C . PRO C 1 256 ? -15.574 28.584 43.388 1.00 18.01 266 PRO C C 1
ATOM 5776 O O . PRO C 1 256 ? -14.990 29.385 44.124 1.00 17.10 266 PRO C O 1
ATOM 5780 N N . ASP C 1 257 ? -16.050 28.946 42.189 1.00 18.61 267 ASP C N 1
ATOM 5781 C CA . ASP C 1 257 ? -15.908 30.378 41.818 1.00 19.85 267 ASP C CA 1
ATOM 5782 C C . ASP C 1 257 ? -16.822 31.209 42.697 1.00 18.05 267 ASP C C 1
ATOM 5783 O O . ASP C 1 257 ? -16.399 32.265 43.115 1.00 18.68 267 ASP C O 1
ATOM 5788 N N . VAL C 1 258 ? -18.040 30.724 43.024 1.00 17.99 268 VAL C N 1
ATOM 5789 C CA . VAL C 1 258 ? -18.928 31.508 43.943 1.00 16.09 268 VAL C CA 1
ATOM 5790 C C . VAL C 1 258 ? -18.243 31.584 45.306 1.00 17.56 268 VAL C C 1
ATOM 5791 O O . VAL C 1 258 ? -18.135 32.631 45.936 1.00 16.40 268 VAL C O 1
ATOM 5795 N N . LEU C 1 259 ? -17.703 30.429 45.761 1.00 16.89 269 LEU C N 1
ATOM 5796 C CA . LEU C 1 259 ? -17.086 30.393 47.127 1.00 16.61 269 LEU C CA 1
ATOM 5797 C C . LEU C 1 259 ? -15.881 31.277 47.180 1.00 17.29 269 LEU C C 1
ATOM 5798 O O . LEU C 1 259 ? -15.660 31.937 48.161 1.00 18.59 269 LEU C O 1
ATOM 5803 N N . ALA C 1 260 ? -15.103 31.365 46.093 1.00 18.08 270 ALA C N 1
ATOM 5804 C CA . ALA C 1 260 ? -13.927 32.295 46.129 1.00 18.03 270 ALA C CA 1
ATOM 5805 C C . ALA C 1 260 ? -14.351 33.780 46.249 1.00 19.86 270 ALA C C 1
ATOM 5806 O O . ALA C 1 260 ? -13.776 34.582 47.033 1.00 19.82 270 ALA C O 1
ATOM 5808 N N . LYS C 1 261 ? -15.410 34.132 45.548 1.00 19.83 271 LYS C N 1
ATOM 5809 C CA . LYS C 1 261 ? -15.834 35.535 45.518 1.00 21.59 271 LYS C CA 1
ATOM 5810 C C . LYS C 1 261 ? -16.360 35.909 46.881 1.00 21.32 271 LYS C C 1
ATOM 5811 O O . LYS C 1 261 ? -15.974 36.970 47.417 1.00 23.06 271 LYS C O 1
ATOM 5817 N N . VAL C 1 262 ? -17.185 35.047 47.517 1.00 19.73 272 VAL C N 1
ATOM 5818 C CA . VAL C 1 262 ? -17.737 35.416 48.821 1.00 20.64 272 VAL C CA 1
ATOM 5819 C C . VAL C 1 262 ? -16.715 35.339 49.984 1.00 23.38 272 VAL C C 1
ATOM 5820 O O . VAL C 1 262 ? -17.018 35.752 51.107 1.00 24.60 272 VAL C O 1
ATOM 5824 N N . SER C 1 263 ? -15.514 34.766 49.723 1.00 22.40 273 SER C N 1
ATOM 5825 C CA . SER C 1 263 ? -14.482 34.659 50.770 1.00 24.84 273 SER C CA 1
ATOM 5826 C C . SER C 1 263 ? -13.631 35.921 50.920 1.00 27.38 273 SER C C 1
ATOM 5827 O O . SER C 1 263 ? -12.812 36.016 51.825 1.00 26.03 273 SER C O 1
ATOM 5830 N N . ARG C 1 264 ? -13.833 36.863 50.019 1.00 30.86 274 ARG C N 1
ATOM 5831 C CA . ARG C 1 264 ? -13.010 38.118 49.955 1.00 35.03 274 ARG C CA 1
ATOM 5832 C C . ARG C 1 264 ? -13.410 39.123 51.060 1.00 38.01 274 ARG C C 1
ATOM 5833 O O . ARG C 1 264 ? -12.579 39.630 51.846 1.00 40.93 274 ARG C O 1
#

Secondary structure (DSSP, 8-state):
------SS-GGGTT-EEEEESSHHHHHHHHHTT-SEEEE-SS-HHHHHHH-S---SPPHHHHHHHHHH-SS-EEEEE-TT-HHHHHHHHHHT-SEEEE-TTSPPS-SS----GGG-SS-EEEEESSHHHHHHHHHTT-SEEEE---TTS--THHHHHHHHHHHHHHHHHHHS-GGGHHHHHHHTTS-HHHHHHHHHHSS-SSEEEB-SS--SHHHHHHHHHTT-SSEEE-GGGTTTS-HHHHHHHHHHHHHTTT-HHHHHHHH-/------SS-GGGTT-EEEEESSHHHHHHHHHTT-SEEEE-SS-HHHHHHH-S---PPPHHHHHHHHHH-SS-EEEEE-TT-HHHHHHHHHHT-SEEEE-TTS--S-SS----GGG-SS-EEEEESSHHHHHHHHHTT-SEEEE---TTS--THHHHHHHHHHHHHHHHHHHS-GGGHHHHHHHHTS-HHHHHHHHHHSS-SSEEEB-SS--SHHHHHHHHHTT-SSEEE-THHHHTS-HHHHHHHHHHHHHTTT-HHHHHHHH-/------SS-GGGTT-EEEEESSHHHHHHHHHTT-SEEEE-SS-HHHHHHS-S------HHHHHHHHHH-SS-EEEEEETT-HHHHHHHHHHT-SEEEEETTSPPS-SS----GGG-SS-EEEEESSHHHHHHHHHTT-SEEEE---TTS--THHHHHHHHHHHHHHHHHHHS-GGGHHHHHHHHTS-HHHHHHHHHHSS-SSEEEB-SS--SHHHHHHHHHTT-SSEEE-THHHHSS-HHHHHHHHHHHHHTTT-HHHHHHHT-

Sequence (792 aa):
TARVKRGMAEMLKGGVIMDVVTPEQARIAEGAGAVAVMALERVPADIRAQGGVSRMSDPDMIEGIIAAVTIPVMAKVRIGHFVEAQILQTLGVDYIDESEVLTPADYAHHIDKWNFTVPFVCGATNLGEALRRISEGAAMIRSKGEAGTGDVSNATTHMRAIGGEIRRLTSMSEDELFVAAKELQAPYELVAEVARAGKLPVTLFTAGGIATPADAAMMMQLGAEGVFVGSGIFKSGAPEHRAAAIVKATTFFDDPDVLAKVSRTARVKRGMAEMLKGGVIMDVVTPEQARIAEGAGAVAVMALERVPADIRAQGGVSRMSDPDMIEGIIAAVTIPVMAKVRIGHFVEAQILQTLGVDYIDESEVLTPADYAHHIDKWNFTVPFVCGATNLGEALRRISEGAAMIRSKGEAGTGDVSNATTHMRAIGGEIRRLTSMSEDELFVAAKELQAPYELVAEVARAGKLPVTLFTAGGIATPADAAMMMQLGAEGVFVGSGIFKSGAPEHRAAAIVKATTFFDDPDVLAKVSRTARVKRGMAEMLKGGVIMDVVTPEQARIAEGAGAVAVMALERVPADIRAQGGVSRMSDPDMIEGIIAAVTIPVMAKVRIGHFVEAQILQTLGVDYIDESEVLTPADYAHHIDKWNF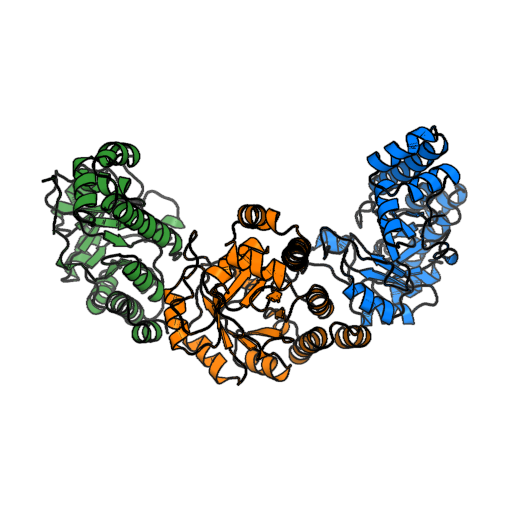TVPFVCGATNLGEALRRISEGAAMIRSKGEAGTGDVSNATTHMRAIGGEIRRLTSMSEDELFVAAKELQAPYELVAEVARAGKLPVTLFTAGGIATPADAAMMMQLGAEGVFVGSGIFKSGAPEHRAAAIVKATTFFDDPDVLAKVSR

Foldseek 3Di:
DDDFQADLCVQQFLFEEEEDQALVLLLLLVLLPGQEYEYDNDFLQVCVVPPDFFAWHDLVSQLRNVVSDDHAYEYEGAFQPVVSVVVVLVSPHQEYENAPSGHHPDVPHGHQPVVDPRAYEYEDQAQLRVQVCRNSHHQEYEHNAAGNPLALVSQVNSLCRHLVVLVVLLVDDVVCLVVVCVVSVHDSVQSNVSNPPSDRRHAYAYEYNNHALLSLLVSVVSPHRYYYDYCVLVVPPPNSLSSSLNGQSSNPSPDVVSNVVSRD/DADFQADLCVQQFLFEEEEDAALVLLVLLVVLPGQEYEYDNDFLQCCVPVPDQFAWHPLVSQLRNVVNDDHAYEYEGAFQPVVSVVVVVVSPHQEYENDPSGHHPDPPHGDQQVVDPRAYEYEDQAQLRVQVVRSSHHQEYEHNAAGNPLALVSLVNSLCRHLVVLVVLQVDDPVCLVVVCVVSVHDSVQSVVSNPPVDRRHAYAYEYNNHQLLSLLVSVVSPHRYYYDTCVCVVPPPNSLSSNLNSVCSNPSPDVVSNVVSRD/DDDFQADLCVQQFLFEEEEDQALVLLVLLVVLPGQEYEYDNAFLLRPVPDDDFFAWHDLVSQLRNVVRHDHAYEYEGAFQPVVSVVVVVVSPHQEYENAPSGHHPDPPHGAQPVVDDRAYEYEDQAQLRVQVVRNSHHQEYEHNAAAPPLARVSLVNSLCRHLVVLVVLLPDDVVCLVVVCVVSVHDSVQSVVSNPPSDHRHAYAYEYNNDALLSLLVSVVSPHRYYYYTCVCVVDDPSSLSSSLNRQSSNPSPDVVSVVVSRD

InterPro domains:
  IPR001852 Pyridoxal 5'-phosphate synthase subunit PdxS/SNZ [MF_01824] (9-299)
  IPR001852 Pyridoxal 5'-phosphate synthase subunit PdxS/SNZ [PIRSF029271] (8-299)
  IPR001852 Pyridoxal 5'-phosphate synthase subunit PdxS/SNZ [PS01235] (210-228)
  IPR001852 Pyridoxal 5'-phosphate synthase subunit PdxS/SNZ [PS51129] (14-299)
  IPR001852 Pyridoxal 5'-phosphate synthase subunit PdxS/SNZ [PTHR31829] (9-290)
  IPR001852 Pyridoxal 5'-phosphate synthase subunit PdxS/SNZ [TIGR00343] (14-299)
  IPR001852 Pyridoxal 5'-phosphate synthase subunit PdxS/SNZ [cd04727] (16-298)
  IPR011060 Ribulose-phosphate binding barrel [SSF51366] (23-272)
  IPR013785 Aldolase-type TIM barrel [G3DSA:3.20.20.70] (7-299)
  IPR033755 PdxS/SNZ N-terminal domain [PF01680] (12-217)

Solvent-accessible surface area: 31798 Å² total; per-residue (Å²): 177,21,167,17,35,108,50,64,2,94,129,0,83,38,6,0,0,0,10,0,42,56,54,115,34,0,130,24,0,54,70,17,40,6,36,0,0,1,1,7,87,74,21,16,38,73,26,143,84,157,27,69,30,6,70,24,10,55,2,76,40,0,58,28,0,58,93,21,18,132,35,33,3,0,0,17,0,0,22,2,0,35,0,2,0,34,0,0,58,54,14,49,7,63,9,0,1,3,0,50,26,12,27,28,0,4,152,81,93,54,1,76,0,59,115,13,117,12,15,1,0,1,5,0,38,61,0,2,22,0,0,77,20,0,47,46,1,0,2,0,0,8,0,55,8,49,26,38,61,42,68,29,56,59,0,24,85,15,2,149,34,0,22,32,48,17,183,105,1,66,101,29,60,133,110,100,8,122,88,2,6,167,123,24,132,14,49,74,93,6,0,8,21,0,15,170,59,33,122,9,15,7,12,13,0,0,10,12,9,11,34,61,10,62,21,0,1,81,0,17,114,42,47,6,48,0,0,13,10,31,10,27,2,22,150,59,68,58,28,105,107,69,0,36,7,0,21,80,0,2,77,76,58,104,51,104,118,29,26,50,140,18,63,222,164,24,166,18,37,103,48,64,0,89,125,0,76,35,6,1,0,0,11,0,39,55,52,114,30,0,133,24,0,56,73,15,41,6,33,0,0,1,1,7,90,66,26,15,51,69,26,143,96,143,51,53,32,8,71,25,12,46,1,74,39,0,62,29,1,54,93,18,17,133,36,33,2,0,0,20,0,0,23,2,0,35,0,2,0,38,0,0,54,53,20,49,7,61,9,0,1,3,0,50,25,12,32,58,0,5,166,56,96,52,1,76,1,57,113,14,116,13,16,1,0,1,5,0,40,61,0,2,20,0,0,80,19,0,52,47,1,0,2,0,0,9,0,55,8,54,24,32,47,20,17,0,3,58,0,0,68,16,2,84,34,0,21,32,47,17,182,105,2,65,101,30,59,139,111,99,8,123,89,2,6,169,119,24,134,13,43,73,108,5,0,15,14,0,14,173,62,31,102,9,16,8,6,13,0,0,9,12,10,10,20,35,11,1,0,0,0,0,0,16,59,32,48,7,41,0,0,14,10,30,7,41,3,17,192,65,68,57,31,114,104,82,0,28,5,0,22,98,0,1,73,101,62,105,52,47,100,38,0,2,144,15,24,110,182,21,169,17,37,107,51,64,1,92,129,0,90,35,8,0,1,0,12,0,38,57,53,120,34,0,133,25,0,51,74,15,42,5,33,0,0,2,1,7,87,71,33,17,51,72,33,139,96,136,53,71,74,9,136,33,12,71,45,109,38,0,78,28,0,55,93,18,18,130,36,32,2,0,1,18,0,36,22,7,47,117,65,8,0,83,70,0,54,114,37,47,8,62,9,0,1,3,0,51,27,12,43,37,50,46,186,83,127,56,2,74,1,59,114,15,115,9,17,2,0,1,4,0,40,63,1,1,22,0,0,80,21,0,47,45,1,0,2,0,0,8,0,56,8,53,26,36,51,19,21,0,17,58,0,0,45,14,2,84,38,0,22,34,36,17,184,116,1,66,98,30,60,138,111,100,6,122,86,2,7,169,122,27,135,11,50,75,122,6,0,9,21,0,14,183,49,34,145,17,14,9,10,13,0,0,8,11,10,11,37,34,20,2,0,0,0,0,0,16,60,33,46,6,59,0,0,14,11,31,12,46,10,20,177,49,66,60,30,105,102,85,0,46,8,5,24,87,0,1,72,94,62,102,54,46,98,29,0,4,125,17,24,102

Nearest PDB structures (foldseek):
  4jdy-assembly1_A  TM=1.003E+00  e=6.451E-53  Mycobacterium tuberculosis
  2zbt-assembly1_A  TM=9.915E-01  e=3.281E-41  Thermus thermophilus HB8
  5k2z-assembly1_D  TM=9.883E-01  e=2.260E-40  Arabidopsis thaliana
  7nhe-assembly1_A-3  TM=9.926E-01  e=9.194E-40  Arabidopsis thaliana
  5lnt-assembly1_A  TM=9.870E-01  e=7.276E-40  Arabidopsis thaliana

Organism: Mycobacterium tuberculosis (strain ATCC 25618 / H37Rv) (NCBI:txid83332)

CATH classification: 3.20.20.70

B-factor: mean 23.23, std 13.06, range [6.4, 80.74]